Protein AF-A0A3M1HLS9-F1 (afdb_monomer)

pLDDT: mean 88.73, std 9.25, range [36.62, 98.69]

Mean predicted aligned error: 13.05 Å

Solvent-accessible surface area (backbone atoms only — not comparable to full-atom values): 38745 Å² total; per-residue (Å²): 134,90,83,86,81,69,99,61,82,80,69,64,46,74,81,45,72,54,75,45,60,60,95,85,41,84,71,51,76,49,77,47,66,41,80,72,89,83,84,83,70,75,63,44,82,74,50,72,45,43,13,69,37,66,46,100,80,32,46,60,37,67,69,43,51,68,41,43,34,82,50,52,45,20,44,27,25,30,25,29,33,24,58,70,39,36,44,34,42,42,33,24,60,81,81,42,76,42,80,87,46,53,46,75,49,67,32,91,45,76,39,72,74,37,56,40,73,50,70,44,64,55,93,90,34,48,69,74,43,63,31,38,38,38,31,29,47,75,90,39,82,77,47,75,48,70,33,34,26,46,70,75,69,70,70,53,54,94,62,55,59,82,61,90,49,77,32,70,35,67,44,53,39,48,39,62,48,68,47,98,85,71,43,64,40,36,30,67,38,62,32,40,32,34,34,26,50,33,92,48,72,79,46,75,45,78,47,80,46,60,75,35,90,84,11,62,40,64,31,33,54,24,22,51,47,43,11,53,47,46,32,25,62,61,57,66,51,69,58,22,57,27,32,40,37,42,36,40,64,49,78,50,67,49,41,38,39,12,37,51,47,19,43,39,46,40,25,25,56,55,67,54,63,62,46,86,47,39,34,41,43,12,24,57,45,93,82,43,35,33,33,50,70,81,52,58,68,34,21,49,52,17,36,33,76,70,65,31,46,36,38,38,35,20,41,72,52,55,62,45,70,34,86,77,76,76,42,80,38,53,44,47,60,52,21,54,77,59,64,16,48,51,45,71,32,57,32,48,60,63,43,33,42,72,39,28,94,54,74,72,76,72,86,91,64,87,59,58,86,76,70,67,54,72,70,41,37,55,42,34,38,51,52,16,52,53,27,41,52,48,24,52,51,30,48,54,52,40,72,66,46,57,83,87,56,45,84,78,59,85,53,66,66,32,51,52,31,36,54,49,11,54,52,26,48,76,71,68,36,27,43,42,9,24,54,28,10,42,52,15,18,51,51,33,38,22,51,30,45,25,52,52,36,52,54,30,28,78,74,55,38,67,64,39,22,50,53,49,50,66,75,61,52,53,43,63,62,47,45,59,50,49,54,54,51,61,72,68,59,77,69,70,13,20,42,24,45,50,14,48,14,53,16,30,24,23,42,14,26,18,47,13,22,42,51,51,23,53,51,52,48,53,49,45,74,76,41,51,96,80,48,55,72,67,57,50,52,50,52,49,39,52,33,22,39,24,46,34,52,18,39,48,24,45,48,50,19,53,47,28,40,67,42,29,48,85,82,61,57,51,52,58,85,50,68,68,44,45,46,50,51,18,58,47,34,36,54,34,17,55,28,38,43,52,28,40,41,67,56,49,40,41,48,50,11,61,74,74,72,50,56,50,70,61,34,49,55,51,44,41,74,51,33,63,68,56,32,47,44,54,18,23,55,56,12,38,58,57,50,47,77,73,41,83,52,67,67,63,31,30,42,37,50,24,18,32,16,53,50,32,34,28,48,31,49,39,52,39,39,42,59,66,48,33,42,48,38,60,52,98,78,51,49,79,75,46,51,85,40,52,62,39,53,53,52,51,43,58,48,35,54,50,44,22,31,44,33,40,50,69,34,61,89,45,65,40,53,62,18,34,40,32,37,52,29,16,67,57,29,53,74,56,53,76,64,33,32,53,53,14,44,31,26,16,42,42,9,24,51,47,14,42,52,30,25,53,36,44,61,103

Radius of gyration: 36.1 Å; Cα contacts (8 Å, |Δi|>4): 1514; chains: 1; bounding box: 98×124×74 Å

Nearest PDB structures (foldseek):
  3wu6-assembly1_A  TM=8.130E-01  e=1.167E-10  Escherichia coli DH1
  8dvh-assembly1_A  TM=7.878E-01  e=2.102E-09  Bacillus subtilis subsp. subtilis str. 168
  8dvh-assembly1_B  TM=7.764E-01  e=3.712E-09  Bacillus subtilis subsp. subtilis str. 168
  5lkq-assembly1_B  TM=7.437E-01  e=7.710E-08  Streptococcus pneumoniae
  6v11-assembly1_F  TM=7.331E-01  e=5.134E-07  Yersinia pestis

Foldseek 3Di:
DDDDDDPDDDDFDFFDKDWDDDPNHTDDIDTGTDDDDDDFDDKAFDDKFKAQDADPQQDGDHGAQEAAQQGKIKIKGWMFAAAFKKKWKWKFAPNHTDPVQIDMDTHRHTDDRHIDMGIDADDVGHDFAKIKMFMAINNHTRDMGIHGHDHPQQPQPPQQPLAPFKFKAKAFEKDWDADPVRAIAIATWIKIKMKTFAPDQLDQAEEEAEPDDQLEDLQCVLLLLLLLLQLCLLRLHQNSRMHMYMYIYGRDYHQFCSLVSNLRNNCRSSVFYFDHLEHETFHAALLQWGFAADDLLNSLVNSLVVVRAEYEGAPLPQWDQRPRPRDIDRSQVSSVVSNHHYHHDTGSQVVSVVGTVDGRDDDPFPFDQFDFDPQLLVLLQVLLVVLLVLLVVLVVLLVVFDPVQSVVQDLPQLVVLSVQLVVCSVVSLSLQNSVSSLVSNLSSQLSSQLSVLVSLCVVPNPVSSLVVVVVVLVLVVLLVVLLVVLVPDDAFALQLLLLSLQLLLLSLLLQLLVVVLVVLSVVCVVCVVPDDPVVNSVSSSSSSSSSSSSSSSSVSSVSSNSSRDDPDAFGQPDLSLLLSLLVSLLSSLVSLLSNLLVPPLVVVCVVVVHDSVVSLVVCLVQPVLSVSLSSSVVSLVVVLVVDPDPSSNSSSSNSNSLLSNLSSSLSCCCCGRQNFDADPSGDGPDRPSVVSLVSLLVSLLVSLSSLQCLSPPRGNRQLSSLSSNLVVLCVDDPVSSSSSSSSSSSSNSSSSSSCSSSSD

Structure (mmCIF, N/CA/C/O backbone):
data_AF-A0A3M1HLS9-F1
#
_entry.id   AF-A0A3M1HLS9-F1
#
loop_
_atom_site.group_PDB
_atom_site.id
_atom_site.type_symbol
_atom_site.label_atom_id
_atom_site.label_alt_id
_atom_site.label_comp_id
_atom_site.label_asym_id
_atom_site.label_entity_id
_atom_site.label_seq_id
_atom_site.pdbx_PDB_ins_code
_atom_site.Cartn_x
_atom_site.Cartn_y
_atom_site.Cartn_z
_atom_site.occupancy
_atom_site.B_iso_or_equiv
_atom_site.auth_seq_id
_atom_site.auth_comp_id
_atom_site.auth_asym_id
_atom_site.auth_atom_id
_atom_site.pdbx_PDB_model_num
ATOM 1 N N . GLY A 1 1 ? -53.532 79.795 41.219 1.00 52.47 1 GLY A N 1
ATOM 2 C CA . GLY A 1 1 ? -53.160 79.982 39.806 1.00 52.47 1 GLY A CA 1
ATOM 3 C C . GLY A 1 1 ? -54.426 80.083 38.990 1.00 52.47 1 GLY A C 1
ATOM 4 O O . GLY A 1 1 ? -55.438 79.549 39.425 1.00 52.47 1 GLY A O 1
ATOM 5 N N . PHE A 1 2 ? -54.388 80.792 37.868 1.00 62.53 2 PHE A N 1
ATOM 6 C CA . PHE A 1 2 ? -55.470 80.750 36.886 1.00 62.53 2 PHE A CA 1
ATOM 7 C C . PHE A 1 2 ? -55.174 79.597 35.928 1.00 62.53 2 PHE A C 1
ATOM 9 O O . PHE A 1 2 ? -54.063 79.527 35.409 1.00 62.53 2 PHE A O 1
ATOM 16 N N . THR A 1 3 ? -56.139 78.708 35.717 1.00 62.88 3 THR A N 1
ATOM 17 C CA . THR A 1 3 ? -56.039 77.640 34.718 1.00 62.88 3 THR A CA 1
ATOM 18 C C . THR A 1 3 ? -57.012 77.972 33.600 1.00 62.88 3 THR A C 1
ATOM 20 O O . THR A 1 3 ? -58.211 78.094 33.843 1.00 62.88 3 THR A O 1
ATOM 23 N N . LEU A 1 4 ? -56.493 78.158 32.391 1.00 62.53 4 LEU A N 1
ATOM 24 C CA . LEU A 1 4 ? -57.290 78.287 31.177 1.00 62.53 4 LEU A CA 1
ATOM 25 C C . LEU A 1 4 ? -57.349 76.912 30.522 1.00 62.53 4 LEU A C 1
ATOM 27 O O . LEU A 1 4 ? -56.312 76.342 30.200 1.00 62.53 4 LEU A O 1
ATOM 31 N N . THR A 1 5 ? -58.558 76.393 30.351 1.00 59.81 5 THR A N 1
ATOM 32 C CA . THR A 1 5 ? -58.809 75.212 29.519 1.00 59.81 5 THR A CA 1
ATOM 33 C C . THR A 1 5 ? -59.596 75.722 28.324 1.00 59.81 5 THR A C 1
ATOM 35 O O . THR A 1 5 ? -60.613 76.385 28.517 1.00 59.81 5 THR A O 1
ATOM 38 N N . HIS A 1 6 ? -59.071 75.525 27.119 1.00 63.06 6 HIS A N 1
ATOM 39 C CA . HIS A 1 6 ? -59.780 75.851 25.886 1.00 63.06 6 HIS A CA 1
ATOM 40 C C . HIS A 1 6 ? -60.593 74.621 25.460 1.00 63.06 6 HIS A C 1
ATOM 42 O O . HIS A 1 6 ? -60.156 73.498 25.709 1.00 63.06 6 HIS A O 1
ATOM 48 N N . ASP A 1 7 ? -61.761 74.823 24.848 1.00 69.38 7 ASP A N 1
ATOM 49 C CA . ASP A 1 7 ? -62.656 73.718 24.460 1.00 69.38 7 ASP A CA 1
ATOM 50 C C . ASP A 1 7 ? -62.064 72.855 23.330 1.00 69.38 7 ASP A C 1
ATOM 52 O O . ASP A 1 7 ? -62.394 71.680 23.195 1.00 69.38 7 ASP A O 1
ATOM 56 N N . GLU A 1 8 ? -61.138 73.425 22.559 1.00 65.38 8 GLU A N 1
ATOM 57 C CA . GLU A 1 8 ? -60.370 72.736 21.520 1.00 65.38 8 GLU A CA 1
ATOM 58 C C . GLU A 1 8 ? -58.859 72.869 21.779 1.00 65.38 8 GLU A C 1
ATOM 60 O O . GLU A 1 8 ? -58.426 73.934 22.240 1.00 65.38 8 GLU A O 1
ATOM 65 N N . PRO A 1 9 ? -58.041 71.833 21.495 1.00 67.81 9 PRO A N 1
ATOM 66 C CA . PRO A 1 9 ? -56.593 71.894 21.683 1.00 67.81 9 PRO A CA 1
ATOM 67 C C . PRO A 1 9 ? -55.968 73.015 20.846 1.00 67.81 9 PRO A C 1
ATOM 69 O O . PRO A 1 9 ? -56.372 73.246 19.707 1.00 67.81 9 PRO A O 1
ATOM 72 N N . PHE A 1 10 ? -54.943 73.684 21.378 1.00 72.62 10 PHE A N 1
ATOM 73 C CA . PHE A 1 10 ? -54.173 74.629 20.572 1.00 72.62 10 PHE A CA 1
ATOM 74 C C . PHE A 1 10 ? -53.447 73.885 19.438 1.00 72.62 10 PHE A C 1
ATOM 76 O O . PHE A 1 10 ? -52.808 72.864 19.704 1.00 72.62 10 PHE A O 1
ATOM 83 N N . PRO A 1 11 ? -53.499 74.378 18.189 1.00 71.38 11 PRO A N 1
ATOM 84 C CA . PRO A 1 11 ? -52.716 73.793 17.111 1.00 71.38 11 PRO A CA 1
ATOM 85 C C . PRO A 1 11 ? -51.212 74.050 17.320 1.00 71.38 11 PRO A C 1
ATOM 87 O O . PRO A 1 11 ? -50.844 75.052 17.942 1.00 71.38 11 PRO A O 1
ATOM 90 N N . PRO A 1 12 ? -50.319 73.189 16.799 1.00 75.25 12 PRO A N 1
ATOM 91 C CA . PRO A 1 12 ? -48.883 73.408 16.922 1.00 75.25 12 PRO A CA 1
ATOM 92 C C . PRO A 1 12 ? -48.440 74.742 16.303 1.00 75.25 12 PRO A C 1
ATOM 94 O O . PRO A 1 12 ? -48.919 75.121 15.233 1.00 75.25 12 PRO A O 1
ATOM 97 N N . GLY A 1 13 ? -47.534 75.458 16.970 1.00 75.75 13 GLY A N 1
ATOM 98 C CA . GLY A 1 13 ? -47.014 76.748 16.508 1.00 75.75 13 GLY A CA 1
ATOM 99 C C . GLY A 1 13 ? -46.257 77.522 17.589 1.00 75.75 13 GLY A C 1
ATOM 100 O O . GLY A 1 13 ? -46.415 77.249 18.778 1.00 75.75 13 GLY A O 1
ATOM 101 N N . ASP A 1 14 ? -45.457 78.508 17.170 1.00 74.31 14 ASP A N 1
ATOM 102 C CA . ASP A 1 14 ? -44.453 79.166 18.026 1.00 74.31 14 ASP A CA 1
ATOM 103 C C . ASP A 1 14 ? -44.808 80.586 18.503 1.00 74.31 14 ASP A C 1
ATOM 105 O O . ASP A 1 14 ? -44.027 81.231 19.202 1.00 74.31 14 ASP A O 1
ATOM 109 N N . GLU A 1 15 ? -45.986 81.101 18.141 1.00 77.06 15 GLU A N 1
ATOM 110 C CA . GLU A 1 15 ? -46.323 82.526 18.302 1.00 77.06 15 GLU A CA 1
ATOM 111 C C . GLU A 1 15 ? -47.477 82.810 19.282 1.00 77.06 15 GLU A C 1
ATOM 113 O O . GLU A 1 15 ? -48.097 83.878 19.238 1.00 77.06 15 GLU A O 1
ATOM 118 N N . TYR A 1 16 ? -47.781 81.896 20.208 1.00 84.31 16 TYR A N 1
ATOM 119 C CA . TYR A 1 16 ? -48.865 82.123 21.168 1.00 84.31 16 TYR A CA 1
ATOM 120 C C . TYR A 1 16 ? -48.472 83.129 22.245 1.00 84.31 16 TYR A C 1
ATOM 122 O O . TYR A 1 16 ? -47.337 83.147 22.721 1.00 84.31 16 TYR A O 1
ATOM 130 N N . GLN A 1 17 ? -49.430 83.965 22.667 1.00 85.44 17 GLN A N 1
ATOM 131 C CA . GLN A 1 17 ? -49.212 84.960 23.718 1.00 85.44 17 GLN A CA 1
ATOM 132 C C . GLN A 1 17 ? -50.324 84.950 24.769 1.00 85.44 17 GLN A C 1
ATOM 134 O O . GLN A 1 17 ? -51.509 84.988 24.445 1.00 85.44 17 GLN A O 1
ATOM 139 N N . ALA A 1 18 ? -49.936 85.001 26.041 1.00 84.88 18 ALA A N 1
ATOM 140 C CA . ALA A 1 18 ? -50.827 85.228 27.170 1.00 84.88 18 ALA A CA 1
ATOM 141 C C . ALA A 1 18 ? -50.616 86.646 27.719 1.00 84.88 18 ALA A C 1
ATOM 143 O O . ALA A 1 18 ? -49.541 86.979 28.227 1.00 84.88 18 ALA A O 1
ATOM 144 N N . ARG A 1 19 ? -51.647 87.495 27.628 1.00 85.81 19 ARG A N 1
ATOM 145 C CA . ARG A 1 19 ? -51.617 88.875 28.137 1.00 85.81 19 ARG A CA 1
ATOM 146 C C . ARG A 1 19 ? -52.360 88.981 29.463 1.00 85.81 19 ARG A C 1
ATOM 148 O O . ARG A 1 19 ? -53.529 88.621 29.554 1.00 85.81 19 ARG A O 1
ATOM 155 N N . VAL A 1 20 ? -51.698 89.540 30.472 1.00 83.00 20 VAL A N 1
ATOM 156 C CA . VAL A 1 20 ? -52.259 89.768 31.808 1.00 83.00 20 VAL A CA 1
ATOM 157 C C . VAL A 1 20 ? -52.501 91.260 32.003 1.00 83.00 20 VAL A C 1
ATOM 159 O O . VAL A 1 20 ? -51.605 92.082 31.804 1.00 83.00 20 VAL A O 1
ATOM 162 N N . THR A 1 21 ? -53.715 91.623 32.410 1.00 82.38 21 THR A N 1
ATOM 163 C CA . THR A 1 21 ? -54.105 93.003 32.740 1.00 82.38 21 THR A CA 1
ATOM 164 C C . THR A 1 21 ? -54.577 93.088 34.185 1.00 82.38 21 THR A C 1
ATOM 166 O O . THR A 1 21 ? -55.306 92.204 34.633 1.00 82.38 21 THR A O 1
ATOM 169 N N . LEU A 1 22 ? -54.244 94.174 34.887 1.00 82.62 22 LEU A N 1
ATOM 170 C CA . LEU A 1 22 ? -54.786 94.484 36.212 1.00 82.62 22 LEU A CA 1
ATOM 171 C C . LEU A 1 22 ? -55.668 95.731 36.107 1.00 82.62 22 LEU A C 1
ATOM 173 O O . LEU A 1 22 ? -55.211 96.783 35.666 1.00 82.62 22 LEU A O 1
ATOM 177 N N . ASN A 1 23 ? -56.944 95.610 36.482 1.00 83.69 23 ASN A N 1
ATOM 178 C CA . ASN A 1 23 ? -57.944 96.682 36.367 1.00 83.69 23 ASN A CA 1
ATOM 179 C C . ASN A 1 23 ? -58.054 97.278 34.947 1.00 83.69 23 ASN A C 1
ATOM 181 O O . ASN A 1 23 ? -58.225 98.482 34.778 1.00 83.69 23 ASN A O 1
ATOM 185 N N . GLY A 1 24 ? -57.920 96.435 33.918 1.00 82.75 24 GLY A N 1
ATOM 186 C CA . GLY A 1 24 ? -58.004 96.841 32.510 1.00 82.75 24 GLY A CA 1
ATOM 187 C C . GLY A 1 24 ? -56.732 97.480 31.941 1.00 82.75 24 GLY A C 1
ATOM 188 O O . GLY A 1 24 ? -56.689 97.762 30.746 1.00 82.75 24 GLY A O 1
ATOM 189 N N . VAL A 1 25 ? -55.680 97.663 32.749 1.00 81.69 25 VAL A N 1
ATOM 190 C CA . VAL A 1 25 ? -54.376 98.155 32.282 1.00 81.69 25 VAL A CA 1
ATOM 191 C C . VAL A 1 25 ? -53.442 96.967 32.019 1.00 81.69 25 VAL A C 1
ATOM 193 O O . VAL A 1 25 ? -53.321 96.095 32.886 1.00 81.69 25 VAL A O 1
ATOM 196 N N . PRO A 1 26 ? -52.777 96.886 30.849 1.00 84.31 26 PRO A N 1
ATOM 197 C CA . PRO A 1 26 ? -51.816 95.823 30.557 1.00 84.31 26 PRO A CA 1
ATOM 198 C C . PRO A 1 26 ? -50.675 95.789 31.579 1.00 84.31 26 PRO A C 1
ATOM 200 O O . PRO A 1 26 ? -49.998 96.795 31.771 1.00 84.31 26 PRO A O 1
ATOM 203 N N . ALA A 1 27 ? -50.465 94.633 32.213 1.00 86.12 27 ALA A N 1
ATOM 204 C CA . ALA A 1 27 ? -49.436 94.424 33.230 1.00 86.12 27 ALA A CA 1
ATOM 205 C C . ALA A 1 27 ? -48.248 93.600 32.699 1.00 86.12 27 ALA A C 1
ATOM 207 O O . ALA A 1 27 ? -47.107 93.932 33.005 1.00 86.12 27 ALA A O 1
ATOM 208 N N . ALA A 1 28 ? -48.494 92.562 31.888 1.00 85.50 28 ALA A N 1
ATOM 209 C CA . ALA A 1 28 ? -47.447 91.766 31.236 1.00 85.50 28 ALA A CA 1
ATOM 210 C C . ALA A 1 28 ? -47.988 90.977 30.029 1.00 85.50 28 ALA A C 1
ATOM 212 O O . ALA A 1 28 ? -49.191 90.717 29.943 1.00 85.50 28 ALA A O 1
ATOM 213 N N . THR A 1 29 ? -47.092 90.560 29.133 1.00 86.69 29 THR A N 1
ATOM 214 C CA . THR A 1 29 ? -47.371 89.596 28.056 1.00 86.69 29 THR A CA 1
ATOM 215 C C . THR A 1 29 ? -46.276 88.531 28.048 1.00 86.69 29 THR A C 1
ATOM 217 O O . THR A 1 29 ? -45.100 88.881 28.124 1.00 86.69 29 THR A O 1
ATOM 220 N N . TYR A 1 30 ? -46.659 87.258 27.938 1.00 86.38 30 TYR A N 1
ATOM 221 C CA . TYR A 1 30 ? -45.752 86.108 27.871 1.00 86.38 30 TYR A CA 1
ATOM 222 C C . TYR A 1 30 ? -45.995 85.322 26.587 1.00 86.38 30 TYR A C 1
ATOM 224 O O . TYR A 1 30 ? -47.149 85.101 26.233 1.00 86.38 30 TYR A O 1
ATOM 232 N N . THR A 1 31 ? -44.931 84.894 25.913 1.00 86.62 31 THR A N 1
ATOM 233 C CA . THR A 1 31 ? -45.001 84.095 24.682 1.00 86.62 31 THR A CA 1
ATOM 234 C C . THR A 1 31 ? -44.699 82.622 24.960 1.00 86.62 31 THR A C 1
ATOM 236 O O . THR A 1 31 ? -43.860 82.334 25.815 1.00 86.62 31 THR A O 1
ATOM 239 N N . PHE A 1 32 ? -45.355 81.697 24.257 1.00 83.56 32 PHE A N 1
ATOM 240 C CA . PHE A 1 32 ? -45.104 80.253 24.354 1.00 83.56 32 PHE A CA 1
ATOM 241 C C . PHE A 1 32 ? -45.395 79.528 23.027 1.00 83.56 32 PHE A C 1
ATOM 243 O O . PHE A 1 32 ? -46.128 80.048 22.187 1.00 83.56 32 PHE A O 1
ATOM 250 N N . SER A 1 33 ? -44.844 78.322 22.871 1.00 77.62 33 SER A N 1
ATOM 251 C CA . SER A 1 33 ? -45.091 77.433 21.727 1.00 77.62 33 SER A CA 1
ATOM 252 C C . SER A 1 33 ? -45.939 76.227 22.127 1.00 77.62 33 SER A C 1
ATOM 254 O O . SER A 1 33 ? -45.891 75.781 23.277 1.00 77.62 33 SER A O 1
ATOM 256 N N . VAL A 1 34 ? -46.672 75.665 21.168 1.00 77.31 34 VAL A N 1
ATOM 257 C CA . VAL A 1 34 ? -47.405 74.398 21.301 1.00 77.31 34 VAL A CA 1
ATOM 258 C C . VAL A 1 34 ? -46.822 73.396 20.304 1.00 77.31 34 VAL A C 1
ATOM 260 O O . VAL A 1 34 ? -46.646 73.732 19.137 1.00 77.31 34 VAL A O 1
ATOM 263 N N . VAL A 1 35 ? -46.512 72.174 20.748 1.00 65.19 35 VAL A N 1
ATOM 264 C CA . VAL A 1 35 ? -45.874 71.119 19.933 1.00 65.19 35 VAL A CA 1
ATOM 265 C C . VAL A 1 35 ? -46.835 69.931 19.786 1.00 65.19 35 VAL A C 1
ATOM 267 O O . VAL A 1 35 ? -47.527 69.589 20.744 1.00 65.19 35 VAL A O 1
ATOM 270 N N . GLY A 1 36 ? -46.910 69.322 18.595 1.00 62.81 36 GLY A N 1
ATOM 271 C CA . GLY A 1 36 ? -47.723 68.119 18.336 1.00 62.81 36 GLY A CA 1
ATOM 272 C C . GLY A 1 36 ? -47.080 66.811 18.849 1.00 62.81 36 GLY A C 1
ATOM 273 O O . GLY A 1 36 ? -45.899 66.823 19.196 1.00 62.81 36 GLY A O 1
ATOM 274 N N . PRO A 1 37 ? -47.827 65.688 18.919 1.00 59.91 37 PRO A N 1
ATOM 275 C CA . PRO A 1 37 ? -47.310 64.392 19.383 1.00 59.91 37 PRO A CA 1
ATOM 276 C C . PRO A 1 37 ? -46.293 63.744 18.414 1.00 59.91 37 PRO A C 1
ATOM 278 O O . PRO A 1 37 ? -46.306 64.015 17.216 1.00 59.91 37 PRO A O 1
ATOM 281 N N . ALA A 1 38 ? -45.394 62.923 18.974 1.00 50.12 38 ALA A N 1
ATOM 282 C CA . ALA A 1 38 ? -44.106 62.492 18.416 1.00 50.12 38 ALA A CA 1
ATOM 283 C C . ALA A 1 38 ? -44.137 61.255 17.479 1.00 50.12 38 ALA A C 1
ATOM 285 O O . ALA A 1 38 ? -44.936 60.350 17.673 1.00 50.12 38 ALA A O 1
ATOM 286 N N . VAL A 1 39 ? -43.222 61.289 16.498 1.00 52.22 39 VAL A N 1
ATOM 287 C CA . VAL A 1 39 ? -42.580 60.263 15.632 1.00 52.22 39 VAL A CA 1
ATOM 288 C C . VAL A 1 39 ? -43.095 58.806 15.691 1.00 52.22 39 VAL A C 1
ATOM 290 O O . VAL A 1 39 ? -43.016 58.158 16.727 1.00 52.22 39 VAL A O 1
ATOM 293 N N . THR A 1 40 ? -43.517 58.275 14.535 1.00 60.22 40 THR A N 1
ATOM 294 C CA . THR A 1 40 ? -43.777 56.848 14.242 1.00 60.22 40 THR A CA 1
ATOM 295 C C . THR A 1 40 ? -42.487 56.020 14.251 1.00 60.22 40 THR A C 1
ATOM 297 O O . THR A 1 40 ? -41.515 56.419 13.611 1.00 60.22 40 THR A O 1
ATOM 300 N N . MET A 1 41 ? -42.482 54.880 14.950 1.00 77.44 41 MET A N 1
ATOM 301 C CA . MET A 1 41 ? -41.398 53.889 14.905 1.00 77.44 41 MET A CA 1
ATOM 302 C C . MET A 1 41 ? -41.296 53.270 13.500 1.00 77.44 41 MET A C 1
ATOM 304 O O . MET A 1 41 ? -42.324 53.034 12.869 1.00 77.44 41 MET A O 1
ATOM 308 N N . GLU A 1 42 ? -40.080 53.035 13.001 1.00 84.25 42 GLU A N 1
ATOM 309 C CA . GLU A 1 42 ? -39.840 52.319 11.738 1.00 84.25 42 GLU A CA 1
ATOM 310 C C . GLU A 1 42 ? -39.554 50.840 12.014 1.00 84.25 42 GLU A C 1
ATOM 312 O O . GLU A 1 42 ? -38.810 50.518 12.943 1.00 84.25 42 GLU A O 1
ATOM 317 N N . SER A 1 43 ? -40.124 49.956 11.195 1.00 92.12 43 SER A N 1
ATOM 318 C CA . SER A 1 43 ? -39.901 48.511 11.277 1.00 92.12 43 SER A CA 1
ATOM 319 C C . SER A 1 43 ? -38.615 48.107 10.566 1.00 92.12 43 SER A C 1
ATOM 321 O O . SER A 1 43 ? -38.329 48.595 9.473 1.00 92.12 43 SER A O 1
ATOM 323 N N . ARG A 1 44 ? -37.840 47.200 11.164 1.00 91.94 44 ARG A N 1
ATOM 324 C CA . ARG A 1 44 ? -36.611 46.655 10.572 1.00 91.94 44 ARG A CA 1
ATOM 325 C C . ARG A 1 44 ? -36.221 45.322 11.199 1.00 91.94 44 ARG A C 1
ATOM 327 O O . ARG A 1 44 ? -36.393 45.110 12.397 1.00 91.94 44 ARG A O 1
ATOM 334 N N . LEU A 1 45 ? -35.602 44.461 10.398 1.00 94.81 45 LEU A N 1
ATOM 335 C CA . LEU A 1 45 ? -34.932 43.260 10.888 1.00 94.81 45 LEU A CA 1
ATOM 336 C C . LEU A 1 45 ? -33.628 43.639 11.609 1.00 94.81 45 LEU A C 1
ATOM 338 O O . LEU A 1 45 ? -32.860 44.455 11.096 1.00 94.81 45 LEU A O 1
ATOM 342 N N . LEU A 1 46 ? -33.367 43.042 12.775 1.00 92.62 46 LEU A N 1
ATOM 343 C CA . LEU A 1 46 ? -32.107 43.221 13.504 1.00 92.62 46 LEU A CA 1
ATOM 344 C C . LEU A 1 46 ? -31.138 42.073 13.201 1.00 92.62 46 LEU A C 1
ATOM 346 O O . LEU A 1 46 ? -30.017 42.322 12.756 1.00 92.62 46 LEU A O 1
ATOM 350 N N . HIS A 1 47 ? -31.574 40.823 13.384 1.00 91.06 47 HIS A N 1
ATOM 351 C CA . HIS A 1 47 ? -30.834 39.626 12.972 1.00 91.06 47 HIS A CA 1
ATOM 352 C C . HIS A 1 47 ? -31.773 38.435 12.754 1.00 91.06 47 HIS A C 1
ATOM 354 O O . HIS A 1 47 ? -32.851 38.388 13.336 1.00 91.06 47 HIS A O 1
ATOM 360 N N . ALA A 1 48 ? -31.342 37.441 11.974 1.00 95.50 48 ALA A N 1
ATOM 361 C CA . ALA A 1 48 ? -31.947 36.110 11.954 1.00 95.50 48 ALA A CA 1
ATOM 362 C C . ALA A 1 48 ? -30.923 35.052 11.521 1.00 95.50 48 ALA A C 1
ATOM 364 O O . ALA A 1 48 ? -29.947 35.380 10.843 1.00 95.50 48 ALA A O 1
ATOM 365 N N . THR A 1 49 ? -31.141 33.805 11.931 1.00 94.56 49 THR A N 1
ATOM 366 C CA . THR A 1 49 ? -30.321 32.638 11.583 1.00 94.56 49 THR A CA 1
ATOM 367 C C . THR A 1 49 ? -31.192 31.393 11.491 1.00 94.56 49 THR A C 1
ATOM 369 O O . THR A 1 49 ? -32.232 31.313 12.148 1.00 94.56 49 THR A O 1
ATOM 372 N N . THR A 1 50 ? -30.760 30.407 10.711 1.00 96.06 50 THR A N 1
ATOM 373 C CA . THR A 1 50 ? -31.335 29.062 10.760 1.00 96.06 50 THR A CA 1
ATOM 374 C C . THR A 1 50 ? -30.832 28.301 11.995 1.00 96.06 50 THR A C 1
ATOM 376 O O . THR A 1 50 ? -29.725 28.560 12.481 1.00 96.06 50 THR A O 1
ATOM 379 N N . ALA A 1 51 ? -31.666 27.421 12.550 1.00 94.50 51 ALA A N 1
ATOM 380 C CA . ALA A 1 51 ? -31.407 26.665 13.777 1.00 94.50 51 ALA A CA 1
ATOM 381 C C . ALA A 1 51 ? -32.273 25.391 13.846 1.00 94.50 51 ALA A C 1
ATOM 383 O O . ALA A 1 51 ? -33.271 25.284 13.131 1.00 94.50 51 ALA A O 1
ATOM 384 N N . ARG A 1 52 ? -31.924 24.445 14.730 1.00 90.25 52 ARG A N 1
ATOM 385 C CA . ARG A 1 52 ? -32.703 23.206 14.976 1.00 90.25 52 ARG A CA 1
ATOM 386 C C . ARG A 1 52 ? -33.861 23.394 15.962 1.00 90.25 52 ARG A C 1
ATOM 388 O O . ARG A 1 52 ? -34.645 22.480 16.198 1.00 90.25 52 ARG A O 1
ATOM 395 N N . GLY A 1 53 ? -33.983 24.584 16.543 1.00 93.69 53 GLY A N 1
ATOM 396 C CA . GLY A 1 53 ? -35.096 24.958 17.406 1.00 93.69 53 GLY A CA 1
ATOM 397 C C . GLY A 1 53 ? -35.012 26.408 17.871 1.00 93.69 53 GLY A C 1
ATOM 398 O O . GLY A 1 53 ? -34.062 27.129 17.557 1.00 93.69 53 GLY A O 1
ATOM 399 N N . ALA A 1 54 ? -35.993 26.824 18.666 1.00 94.44 54 ALA A N 1
ATOM 400 C CA . ALA A 1 54 ? -36.023 28.117 19.344 1.00 94.44 54 ALA A CA 1
ATOM 401 C C . ALA A 1 54 ? -36.416 27.934 20.818 1.00 94.44 54 ALA A C 1
ATOM 403 O O . ALA A 1 54 ? -37.230 27.066 21.142 1.00 94.44 54 ALA A O 1
ATOM 404 N N . THR A 1 55 ? -35.842 28.736 21.715 1.00 90.31 55 THR A N 1
ATOM 405 C CA . THR A 1 55 ? -36.260 28.788 23.125 1.00 90.31 55 THR A CA 1
ATOM 406 C C . THR A 1 55 ? -37.569 29.570 23.288 1.00 90.31 55 THR A C 1
ATOM 408 O O . THR A 1 55 ? -37.996 30.286 22.382 1.00 90.31 55 THR A O 1
ATOM 411 N N . ASP A 1 56 ? -38.186 29.492 24.474 1.00 88.81 56 ASP A N 1
ATOM 412 C CA . ASP A 1 56 ? -39.367 30.303 24.826 1.00 88.81 56 ASP A CA 1
ATOM 413 C C . ASP A 1 56 ? -39.088 31.823 24.770 1.00 88.81 56 ASP A C 1
ATOM 415 O O . ASP A 1 56 ? -40.015 32.615 24.598 1.00 88.81 56 ASP A O 1
ATOM 419 N N . ASP A 1 57 ? -37.815 32.221 24.880 1.00 88.69 57 ASP A N 1
ATOM 420 C CA . ASP A 1 57 ? -37.340 33.606 24.775 1.00 88.69 57 ASP A CA 1
ATOM 421 C C . ASP A 1 57 ? -36.862 33.964 23.349 1.00 88.69 57 ASP A C 1
ATOM 423 O O . ASP A 1 57 ? -36.263 35.019 23.147 1.00 88.69 57 ASP A O 1
ATOM 427 N N . TYR A 1 58 ? -37.153 33.119 22.349 1.00 91.25 58 TYR A N 1
ATOM 428 C CA . TYR A 1 58 ? -36.796 33.311 20.934 1.00 91.25 58 TYR A CA 1
ATOM 429 C C . TYR A 1 58 ? -35.283 33.355 20.656 1.00 91.25 58 TYR A C 1
ATOM 431 O O . TYR A 1 58 ? -34.832 33.986 19.700 1.00 91.25 58 TYR A O 1
ATOM 439 N N . GLU A 1 59 ? -34.486 32.646 21.459 1.00 90.56 59 GLU A N 1
ATOM 440 C CA . GLU A 1 59 ? -33.071 32.399 21.162 1.00 90.56 59 GLU A CA 1
ATOM 441 C C . GLU A 1 59 ? -32.912 31.115 20.324 1.00 90.56 59 GLU A C 1
ATOM 443 O O . GLU A 1 59 ? -33.627 30.137 20.565 1.00 90.56 59 GLU A O 1
ATOM 448 N N . PRO A 1 60 ? -31.991 31.072 19.343 1.00 90.25 60 PRO A N 1
ATOM 449 C CA . PRO A 1 60 ? -31.793 29.888 18.510 1.00 90.25 60 PRO A CA 1
ATOM 450 C C . PRO A 1 60 ? -31.154 28.733 19.299 1.00 90.25 60 PRO A C 1
ATOM 452 O O . PRO A 1 60 ? -30.121 28.904 19.949 1.00 90.25 60 PRO A O 1
ATOM 455 N N . ILE A 1 61 ? -31.737 27.537 19.189 1.00 87.56 61 ILE A N 1
ATOM 456 C CA . ILE A 1 61 ? -31.174 26.282 19.706 1.00 87.56 61 ILE A CA 1
ATOM 457 C C . ILE A 1 61 ? -30.390 25.621 18.574 1.00 87.56 61 ILE A C 1
ATOM 459 O O . ILE A 1 61 ? -30.964 25.307 17.535 1.00 87.56 61 ILE A O 1
ATOM 463 N N . GLU A 1 62 ? -29.087 25.422 18.784 1.00 84.25 62 GLU A N 1
ATOM 464 C CA . GLU A 1 62 ? -28.158 24.873 17.782 1.00 84.25 62 GLU A CA 1
ATOM 465 C C . GLU A 1 62 ? -28.253 25.597 16.420 1.00 84.25 62 GLU A C 1
ATOM 467 O O . GLU A 1 62 ? -28.767 25.042 15.446 1.00 84.25 62 GLU A O 1
ATOM 472 N N . PRO A 1 63 ? -27.782 26.860 16.333 1.00 90.94 63 PRO A N 1
ATOM 473 C CA . PRO A 1 63 ? -27.724 27.585 15.067 1.00 90.94 63 PRO A CA 1
ATOM 474 C C . PRO A 1 63 ? -26.888 26.815 14.039 1.00 90.94 63 PRO A C 1
ATOM 476 O O . PRO A 1 63 ? -25.731 26.482 14.301 1.00 90.94 63 PRO A O 1
ATOM 479 N N . THR A 1 64 ? -27.464 26.540 12.873 1.00 86.06 64 THR A N 1
ATOM 480 C CA . THR A 1 64 ? -26.833 25.753 11.808 1.00 86.06 64 THR A CA 1
ATOM 481 C C . THR A 1 64 ? -27.494 26.051 10.468 1.00 86.06 64 THR A C 1
ATOM 483 O O . THR A 1 64 ? -28.649 26.475 10.416 1.00 86.06 64 THR A O 1
ATOM 486 N N . ASP A 1 65 ? -26.770 25.821 9.384 1.00 91.06 65 ASP A N 1
ATOM 487 C CA . ASP A 1 65 ? -27.236 25.839 8.000 1.00 91.06 65 ASP A CA 1
ATOM 488 C C . ASP A 1 65 ? -27.255 24.425 7.389 1.00 91.06 65 ASP A C 1
ATOM 490 O O . ASP A 1 65 ? -27.337 24.294 6.173 1.00 91.06 65 ASP A O 1
ATOM 494 N N . SER A 1 66 ? -27.204 23.367 8.209 1.00 86.06 66 SER A N 1
ATOM 495 C CA . SER A 1 66 ? -27.226 21.967 7.770 1.00 86.06 66 SER A CA 1
ATOM 496 C C . SER A 1 66 ? -28.197 21.123 8.601 1.00 86.06 66 SER A C 1
ATOM 498 O O . SER A 1 66 ? -28.145 21.147 9.836 1.00 86.06 66 SER A O 1
ATOM 500 N N . PHE A 1 67 ? -29.076 20.375 7.929 1.00 88.88 67 PHE A N 1
ATOM 501 C CA . PHE A 1 67 ? -30.173 19.608 8.536 1.00 88.88 67 PHE A CA 1
ATOM 502 C C . PHE A 1 67 ? -30.344 18.234 7.869 1.00 88.88 67 PHE A C 1
ATOM 504 O O . PHE A 1 67 ? -29.954 18.047 6.716 1.00 88.88 67 PHE A O 1
ATOM 511 N N . ALA A 1 68 ? -30.939 17.278 8.583 1.00 83.38 68 ALA A N 1
ATOM 512 C CA . ALA A 1 68 ? -31.344 15.991 8.019 1.00 83.38 68 ALA A CA 1
ATOM 513 C C . ALA A 1 68 ? -32.710 16.089 7.297 1.00 83.38 68 ALA A C 1
ATOM 515 O O . ALA A 1 68 ? -33.479 17.021 7.557 1.00 83.38 68 ALA A O 1
ATOM 516 N N . PRO A 1 69 ? -33.057 15.137 6.403 1.00 86.44 69 PRO A N 1
ATOM 517 C CA . PRO A 1 69 ? -34.302 15.180 5.628 1.00 86.44 69 PRO A CA 1
ATOM 518 C C . PRO A 1 69 ? -35.586 15.264 6.466 1.00 86.44 69 PRO A C 1
ATOM 520 O O . PRO A 1 69 ? -36.584 15.824 6.018 1.00 86.44 69 PRO A O 1
ATOM 523 N N . ASP A 1 70 ? -35.599 14.707 7.673 1.00 89.19 70 ASP A N 1
ATOM 524 C CA . ASP A 1 70 ? -36.760 14.686 8.564 1.00 89.19 70 ASP A CA 1
ATOM 525 C C . ASP A 1 70 ? -36.741 15.792 9.632 1.00 89.19 70 ASP A C 1
ATOM 527 O O . ASP A 1 70 ? -37.674 15.885 10.435 1.00 89.19 70 ASP A O 1
ATOM 531 N N . GLU A 1 71 ? -35.727 16.663 9.624 1.00 88.81 71 GLU A N 1
ATOM 532 C CA . GLU A 1 71 ? -35.613 17.756 10.585 1.00 88.81 71 GLU A CA 1
ATOM 533 C C . GLU A 1 71 ? -36.434 18.984 10.194 1.00 88.81 71 GLU A C 1
ATOM 535 O O . GLU A 1 71 ? -36.409 19.481 9.065 1.00 88.81 71 GLU A O 1
ATOM 540 N N . GLU A 1 72 ? -37.153 19.520 11.179 1.00 95.44 72 GLU A N 1
ATOM 541 C CA . GLU A 1 72 ? -37.827 20.801 11.041 1.00 95.44 72 GLU A CA 1
ATOM 542 C C . GLU A 1 72 ? -36.802 21.937 11.114 1.00 95.44 72 GLU A C 1
ATOM 544 O O . GLU A 1 72 ? -36.032 22.047 12.069 1.00 95.44 72 GLU A O 1
ATOM 549 N N . VAL A 1 73 ? -36.809 22.805 10.105 1.00 95.94 73 VAL A N 1
ATOM 550 C CA . VAL A 1 73 ? -35.872 23.926 10.016 1.00 95.94 73 VAL A CA 1
ATOM 551 C C . VAL A 1 73 ? -36.507 25.147 10.659 1.00 95.94 73 VAL A C 1
ATOM 553 O O . VAL A 1 73 ? -37.608 25.546 10.274 1.00 95.94 73 VAL A O 1
ATOM 556 N N . TYR A 1 74 ? -35.808 25.767 11.612 1.00 97.44 74 TYR A N 1
ATOM 557 C CA . TYR A 1 74 ? -36.241 27.000 12.266 1.00 97.44 74 TYR A CA 1
ATOM 558 C C . TYR A 1 74 ? -35.455 28.187 11.712 1.00 97.44 74 TYR A C 1
ATOM 560 O O . TYR A 1 74 ? -34.239 28.119 11.588 1.00 97.44 74 TYR A O 1
ATOM 568 N N . LEU A 1 75 ? -36.130 29.299 11.430 1.00 97.19 75 LEU A N 1
ATOM 569 C CA . LEU A 1 75 ? -35.538 30.616 11.213 1.00 97.19 75 LEU A CA 1
ATOM 570 C C . LEU A 1 75 ? -35.854 31.477 12.437 1.00 97.19 75 LEU A C 1
ATOM 572 O O . LEU A 1 75 ? -37.012 31.833 12.643 1.00 97.19 75 LEU A O 1
ATOM 576 N N . VAL A 1 76 ? -34.839 31.804 13.234 1.00 97.12 76 VAL A N 1
ATOM 577 C CA . VAL A 1 76 ? -34.972 32.484 14.533 1.00 97.12 76 VAL A CA 1
ATOM 578 C C . VAL A 1 76 ? -34.242 33.822 14.491 1.00 97.12 76 VAL A C 1
ATOM 580 O O . VAL A 1 76 ? -33.115 33.900 13.997 1.00 97.12 76 VAL A O 1
ATOM 583 N N . GLY A 1 77 ? -34.855 34.888 15.002 1.00 95.25 77 GLY A N 1
ATOM 584 C CA . GLY A 1 77 ? -34.284 36.229 14.918 1.00 95.25 77 GLY A CA 1
ATOM 585 C C . GLY A 1 77 ? -34.954 37.261 15.814 1.00 95.25 77 GLY A C 1
ATOM 586 O O . GLY A 1 77 ? -35.848 36.928 16.586 1.00 95.25 77 GLY A O 1
ATOM 587 N N . SER A 1 78 ? -34.534 38.521 15.687 1.00 95.62 78 SER A N 1
ATOM 588 C CA . SER A 1 78 ? -35.204 39.664 16.314 1.00 95.62 78 SER A CA 1
ATOM 589 C C . SER A 1 78 ? -35.417 40.833 15.346 1.00 95.62 78 SER A C 1
ATOM 591 O O . SER A 1 78 ? -34.693 40.996 14.354 1.00 95.62 78 SER A O 1
ATOM 593 N N . ALA A 1 79 ? -36.455 41.633 15.600 1.00 94.50 79 ALA A N 1
ATOM 594 C CA . ALA A 1 79 ? -36.847 42.772 14.771 1.00 94.50 79 ALA A CA 1
ATOM 595 C C . ALA A 1 79 ? -37.460 43.915 15.601 1.00 94.50 79 ALA A C 1
ATOM 597 O O . ALA A 1 79 ? -38.121 43.687 16.614 1.00 94.50 79 ALA A O 1
ATOM 598 N N . ASP A 1 80 ? -37.297 45.151 15.128 1.00 93.88 80 ASP A N 1
ATOM 599 C CA . ASP A 1 80 ? -38.150 46.270 15.536 1.00 93.88 80 ASP A CA 1
ATOM 600 C C . ASP A 1 80 ? -39.403 46.243 14.638 1.00 93.88 80 ASP A C 1
ATOM 602 O O . ASP A 1 80 ? -39.275 46.237 13.412 1.00 93.88 80 ASP A O 1
ATOM 606 N N . LEU A 1 81 ? -40.608 46.209 15.211 1.00 93.19 81 LEU A N 1
ATOM 607 C CA . LEU A 1 81 ? -41.870 46.073 14.472 1.00 93.19 81 LEU A CA 1
ATOM 608 C C . LEU A 1 81 ? -42.880 47.136 14.908 1.00 93.19 81 LEU A C 1
ATOM 610 O O . LEU A 1 81 ? -43.420 47.079 16.012 1.00 93.19 81 LEU A O 1
ATOM 614 N N . ALA A 1 82 ? -43.164 48.102 14.036 1.00 90.75 82 ALA A N 1
ATOM 615 C CA . ALA A 1 82 ? -44.225 49.078 14.243 1.00 90.75 82 ALA A CA 1
ATOM 616 C C . ALA A 1 82 ? -45.605 48.427 14.154 1.00 90.75 82 ALA A C 1
ATOM 618 O O . ALA A 1 82 ? -45.815 47.469 13.402 1.00 90.75 82 ALA A O 1
ATOM 619 N N . LYS A 1 83 ? -46.576 48.987 14.874 1.00 88.19 83 LYS A N 1
ATOM 620 C CA . LYS A 1 83 ? -47.954 48.507 14.875 1.00 88.19 83 LYS A CA 1
ATOM 621 C C . LYS A 1 83 ? -48.508 48.379 13.452 1.00 88.19 83 LYS A C 1
ATOM 623 O O . LYS A 1 83 ? -48.631 49.368 12.730 1.00 88.19 83 LYS A O 1
ATOM 628 N N . GLY A 1 84 ? -48.944 47.172 13.104 1.00 87.06 84 GLY A N 1
ATOM 629 C CA . GLY A 1 84 ? -49.503 46.818 11.799 1.00 87.06 84 GLY A CA 1
ATOM 630 C C . GLY A 1 84 ? -48.490 46.261 10.800 1.00 87.06 84 GLY A C 1
ATOM 631 O O . GLY A 1 84 ? -48.908 45.844 9.721 1.00 87.06 84 GLY A O 1
ATOM 632 N N . SER A 1 85 ? -47.202 46.223 11.147 1.00 92.56 85 SER A N 1
ATOM 633 C CA . SER A 1 85 ? -46.171 45.650 10.275 1.00 92.56 85 SER A CA 1
ATOM 634 C C . SER A 1 85 ? -46.301 44.136 10.204 1.00 92.56 85 SER A C 1
ATOM 636 O O . SER A 1 85 ? -46.671 43.502 11.196 1.00 92.56 85 SER A O 1
ATOM 638 N N . THR A 1 86 ? -46.003 43.560 9.043 1.00 94.25 86 THR A N 1
ATOM 639 C CA . THR A 1 86 ? -46.133 42.118 8.790 1.00 94.25 86 THR A CA 1
ATOM 640 C C . THR A 1 86 ? -44.792 41.518 8.387 1.00 94.25 86 THR A C 1
ATOM 642 O O . THR A 1 86 ? -44.143 42.028 7.476 1.00 94.25 86 THR A O 1
ATOM 645 N N . LEU A 1 87 ? -44.395 40.441 9.065 1.00 95.88 87 LEU A N 1
ATOM 646 C CA . LEU A 1 87 ? -43.179 39.674 8.809 1.00 95.88 87 LEU A CA 1
ATOM 647 C C . LEU A 1 87 ? -43.558 38.283 8.291 1.00 95.88 87 LEU A C 1
ATOM 649 O O . LEU A 1 87 ? -44.312 37.570 8.952 1.00 95.88 87 LEU A O 1
ATOM 653 N N . GLU A 1 88 ? -43.035 37.894 7.132 1.00 96.31 88 GLU A N 1
ATOM 654 C CA . GLU A 1 88 ? -43.4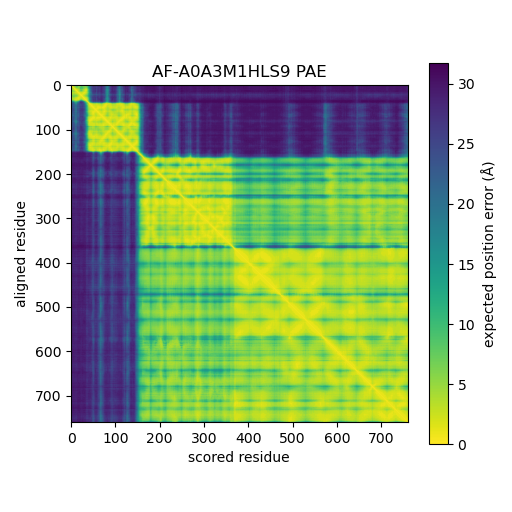04 36.665 6.421 1.00 96.31 88 GLU A CA 1
ATOM 655 C C . GLU A 1 88 ? -42.171 35.836 6.057 1.00 96.31 88 GLU A C 1
ATOM 657 O O . GLU A 1 88 ? -41.177 36.378 5.573 1.00 96.31 88 GLU A O 1
ATOM 662 N N . ALA A 1 89 ? -42.244 34.520 6.252 1.00 96.62 89 ALA A N 1
ATOM 663 C CA . ALA A 1 89 ? -41.221 33.563 5.842 1.00 96.62 89 ALA A CA 1
ATOM 664 C C . ALA A 1 89 ? -41.740 32.677 4.702 1.00 96.62 89 ALA A C 1
ATOM 666 O O . ALA A 1 89 ? -42.773 32.017 4.839 1.00 96.62 89 ALA A O 1
ATOM 667 N N . HIS A 1 90 ? -40.995 32.652 3.596 1.00 96.44 90 HIS A N 1
ATOM 668 C CA . HIS A 1 90 ? -41.279 31.877 2.388 1.00 96.44 90 HIS A CA 1
ATOM 669 C C . HIS A 1 90 ? -40.163 30.860 2.151 1.00 96.44 90 HIS A C 1
ATOM 671 O O . HIS A 1 90 ? -39.000 31.247 2.022 1.00 96.44 90 HIS A O 1
ATOM 677 N N . TRP A 1 91 ? -40.509 29.579 2.075 1.00 96.31 91 TRP A N 1
ATOM 678 C CA . TRP A 1 91 ? -39.544 28.483 1.970 1.00 96.31 91 TRP A CA 1
ATOM 679 C C . TRP A 1 91 ? -39.420 27.999 0.527 1.00 96.31 91 TRP A C 1
ATOM 681 O O . TRP A 1 91 ? -40.412 27.921 -0.194 1.00 96.31 91 TRP A O 1
ATOM 691 N N . TYR A 1 92 ? -38.197 27.685 0.110 1.00 94.19 92 TYR A N 1
ATOM 692 C CA . TYR A 1 92 ? -37.848 27.285 -1.247 1.00 94.19 92 TYR A CA 1
ATOM 693 C C . TYR A 1 92 ? -37.190 25.906 -1.247 1.00 94.19 92 TYR A C 1
ATOM 695 O O . TYR A 1 92 ? -36.120 25.716 -0.659 1.00 94.19 92 TYR A O 1
ATOM 703 N N . ILE A 1 93 ? -37.801 24.963 -1.963 1.00 91.75 93 ILE A N 1
ATOM 704 C CA . ILE A 1 93 ? -37.316 23.597 -2.142 1.00 91.75 93 ILE A CA 1
ATOM 705 C C . ILE A 1 93 ? -36.700 23.468 -3.540 1.00 91.75 93 ILE A C 1
ATOM 707 O O . ILE A 1 93 ? -37.405 23.619 -4.533 1.00 91.75 93 ILE A O 1
ATOM 711 N N . GLY A 1 94 ? -35.381 23.253 -3.651 1.00 78.94 94 GLY A N 1
ATOM 712 C CA . GLY A 1 94 ? -34.710 23.131 -4.956 1.00 78.94 94 GLY A CA 1
ATOM 713 C C . GLY A 1 94 ? -34.850 24.372 -5.854 1.00 78.94 94 GLY A C 1
ATOM 714 O O . GLY A 1 94 ? -34.811 24.264 -7.077 1.00 78.94 94 GLY A O 1
ATOM 715 N N . GLY A 1 95 ? -35.054 25.551 -5.252 1.00 81.56 95 GLY A N 1
ATOM 716 C CA . GLY A 1 95 ? -35.266 26.822 -5.952 1.00 81.56 95 GLY A CA 1
ATOM 717 C C . GLY A 1 95 ? -36.726 27.165 -6.283 1.00 81.56 95 GLY A C 1
ATOM 718 O O . GLY A 1 95 ? -36.979 28.281 -6.738 1.00 81.56 95 GLY A O 1
ATOM 719 N N . GLU A 1 96 ? -37.687 26.275 -6.019 1.00 89.12 96 GLU A N 1
ATOM 720 C CA . GLU A 1 96 ? -39.125 26.541 -6.176 1.00 89.12 96 GLU A CA 1
ATOM 721 C C . GLU A 1 96 ? -39.775 26.859 -4.822 1.00 89.12 96 GLU A C 1
ATOM 723 O O . GLU A 1 96 ? -39.461 26.228 -3.818 1.00 89.12 96 GLU A O 1
ATOM 728 N N . GLU A 1 97 ? -40.655 27.863 -4.768 1.00 91.38 97 GLU A N 1
ATOM 729 C CA . GLU A 1 97 ? -41.349 28.239 -3.528 1.00 91.38 97 GLU A CA 1
ATOM 730 C C . GLU A 1 97 ? -42.397 27.183 -3.156 1.00 91.38 97 GLU A C 1
ATOM 732 O O . GLU A 1 97 ? -43.266 26.861 -3.967 1.00 91.38 97 GLU A O 1
ATOM 737 N N . ASP A 1 98 ? -42.343 26.681 -1.922 1.00 89.88 98 ASP A N 1
ATOM 738 C CA . ASP A 1 98 ? -43.373 25.802 -1.375 1.00 89.88 98 ASP A CA 1
ATOM 739 C C . ASP A 1 98 ? -44.431 26.640 -0.640 1.00 89.88 98 ASP A C 1
ATOM 741 O O . ASP A 1 98 ? -44.218 27.140 0.470 1.00 89.88 98 ASP A O 1
ATOM 745 N N . GLU A 1 99 ? -45.605 26.782 -1.263 1.00 86.94 99 GLU A N 1
ATOM 746 C CA . GLU A 1 99 ? -46.724 27.559 -0.716 1.00 86.94 99 GLU A CA 1
ATOM 747 C C . GLU A 1 99 ? -47.235 27.017 0.636 1.00 86.94 99 GLU A C 1
ATOM 749 O O . GLU A 1 99 ? -47.839 27.764 1.410 1.00 86.94 99 GLU A O 1
ATOM 754 N N . THR A 1 100 ? -46.988 25.741 0.964 1.00 86.94 100 THR A N 1
ATOM 755 C CA . THR A 1 100 ? -47.409 25.138 2.244 1.00 86.94 100 THR A CA 1
ATOM 756 C C . THR A 1 100 ? -46.525 25.569 3.419 1.00 86.94 100 THR A C 1
ATOM 758 O O . THR A 1 100 ? -46.965 25.548 4.579 1.00 86.94 100 THR A O 1
ATOM 761 N N . GLY A 1 101 ? -45.303 26.023 3.128 1.00 81.50 101 GLY A N 1
ATOM 762 C CA . GLY A 1 101 ? -44.346 26.508 4.117 1.00 81.50 101 GLY A CA 1
ATOM 763 C C . GLY A 1 101 ? -44.552 27.955 4.539 1.00 81.50 101 GLY A C 1
ATOM 764 O O . GLY A 1 101 ? -44.022 28.356 5.571 1.00 81.50 101 GLY A O 1
ATOM 765 N N . ALA A 1 102 ? -45.344 28.739 3.804 1.00 87.44 102 ALA A N 1
ATOM 766 C CA . ALA A 1 102 ? -45.523 30.157 4.097 1.00 87.44 102 ALA A CA 1
ATOM 767 C C . ALA A 1 102 ? -46.077 30.387 5.518 1.00 87.44 102 ALA A C 1
ATOM 769 O O . ALA A 1 102 ? -47.082 29.791 5.932 1.00 87.44 102 ALA A O 1
ATOM 770 N N . ARG A 1 103 ? -45.417 31.258 6.285 1.00 91.31 103 ARG A N 1
ATOM 771 C CA . ARG A 1 103 ? -45.834 31.679 7.633 1.00 91.31 103 ARG A CA 1
ATOM 772 C C . ARG A 1 103 ? -45.734 33.196 7.744 1.00 91.31 103 ARG A C 1
ATOM 774 O O . ARG A 1 103 ? -44.865 33.798 7.128 1.00 91.31 103 ARG A O 1
ATOM 781 N N . SER A 1 104 ? -46.615 33.810 8.528 1.00 92.44 104 SER A N 1
ATOM 782 C CA . SER A 1 104 ? -46.688 35.266 8.686 1.00 92.44 104 SER A CA 1
ATOM 783 C C . SER A 1 104 ? -47.059 35.639 10.122 1.00 92.44 104 SER A C 1
ATOM 785 O O . SER A 1 104 ? -47.849 34.936 10.760 1.00 92.44 104 SER A O 1
ATOM 787 N N . LEU A 1 105 ? -46.488 36.734 10.623 1.00 91.69 105 LEU A N 1
ATOM 788 C CA . LEU A 1 105 ? -46.880 37.403 11.863 1.00 91.69 105 LEU A CA 1
ATOM 789 C C . LEU A 1 105 ? -47.151 38.887 11.594 1.00 91.69 105 LEU A C 1
ATOM 791 O O . LEU A 1 105 ? -46.415 39.533 10.853 1.00 91.69 105 LEU A O 1
ATOM 795 N N . THR A 1 106 ? -48.159 39.450 12.262 1.00 92.38 106 THR A N 1
ATOM 796 C CA . THR A 1 106 ? -48.482 40.885 12.211 1.00 92.38 106 THR A CA 1
ATOM 797 C C . THR A 1 106 ? -48.390 41.496 13.607 1.00 92.38 106 THR A C 1
ATOM 799 O O . THR A 1 106 ? -48.989 40.982 14.551 1.00 92.38 106 THR A O 1
ATOM 802 N N . ALA A 1 107 ? -47.675 42.613 13.742 1.00 89.44 107 ALA A N 1
ATOM 803 C CA . ALA A 1 107 ? -47.505 43.310 15.013 1.00 89.44 107 ALA A CA 1
ATOM 804 C C . ALA A 1 107 ? -48.786 44.055 15.441 1.00 89.44 107 ALA A C 1
ATOM 806 O O . ALA A 1 107 ? -49.310 44.897 14.708 1.00 89.44 107 ALA A O 1
ATOM 807 N N . GLU A 1 108 ? -49.294 43.790 16.649 1.00 88.25 108 GLU A N 1
ATOM 808 C CA . GLU A 1 108 ? -50.510 44.439 17.178 1.00 88.25 108 GLU A CA 1
ATOM 809 C C . GLU A 1 108 ? -50.247 45.809 17.845 1.00 88.25 108 GLU A C 1
ATOM 811 O O . GLU A 1 108 ? -51.159 46.643 17.993 1.00 88.25 108 GLU A O 1
ATOM 816 N N . GLU A 1 109 ? -48.992 46.064 18.212 1.00 87.62 109 GLU A N 1
ATOM 817 C CA . GLU A 1 109 ? -48.457 47.290 18.809 1.00 87.62 109 GLU A CA 1
ATOM 818 C C . GLU A 1 109 ? -46.999 47.509 18.372 1.00 87.62 109 GLU A C 1
ATOM 820 O O . GLU A 1 109 ? -46.476 46.746 17.565 1.00 87.62 109 GLU A O 1
ATOM 825 N N . ASP A 1 110 ? -46.374 48.582 18.854 1.00 87.88 110 ASP A N 1
ATOM 826 C CA . ASP A 1 110 ? -44.967 48.866 18.578 1.00 87.88 110 ASP A CA 1
ATOM 827 C C . ASP A 1 110 ? -44.080 47.977 19.466 1.00 87.88 110 ASP A C 1
ATOM 829 O O . ASP A 1 110 ? -44.089 48.123 20.691 1.00 87.88 110 ASP A O 1
ATOM 833 N N . TYR A 1 111 ? -43.294 47.092 18.852 1.00 89.62 111 TYR A N 1
ATOM 834 C CA . TYR A 1 111 ? -42.285 46.279 19.523 1.00 89.62 111 TYR A CA 1
ATOM 835 C C . TYR A 1 111 ? -40.861 46.684 19.129 1.00 89.62 111 TYR A C 1
ATOM 837 O O . TYR A 1 111 ? -40.554 46.851 17.952 1.00 89.62 111 TYR A O 1
ATOM 845 N N . THR A 1 112 ? -39.974 46.797 20.115 1.00 90.06 112 THR A N 1
ATOM 846 C CA . THR A 1 112 ? -38.532 46.999 19.907 1.00 90.06 112 THR A CA 1
ATOM 847 C C . THR A 1 112 ? -37.780 45.740 20.306 1.00 90.06 112 THR A C 1
ATOM 849 O O . THR A 1 112 ? -38.040 45.235 21.399 1.00 90.06 112 THR A O 1
ATOM 852 N N . ASP A 1 113 ? -36.847 45.286 19.469 1.00 90.44 113 ASP A N 1
ATOM 853 C CA . ASP A 1 113 ? -36.063 44.057 19.681 1.00 90.44 113 ASP A CA 1
ATOM 854 C C . ASP A 1 113 ? -36.934 42.830 20.022 1.00 90.44 113 ASP A C 1
ATOM 856 O O . ASP A 1 113 ? -36.690 42.091 20.975 1.00 90.44 113 ASP A O 1
ATOM 860 N N . ALA A 1 114 ? -38.023 42.650 19.269 1.00 91.94 114 ALA A N 1
ATOM 861 C CA . ALA A 1 114 ? -38.915 41.512 19.431 1.00 91.94 114 ALA A CA 1
ATOM 862 C C . ALA A 1 114 ? -38.311 40.265 18.800 1.00 91.94 114 ALA A C 1
ATOM 864 O O . ALA A 1 114 ? -38.060 40.242 17.594 1.00 91.94 114 ALA A O 1
ATOM 865 N N . GLY A 1 115 ? -38.140 39.220 19.604 1.00 93.25 115 GLY A N 1
ATOM 866 C CA . GLY A 1 115 ? -37.802 37.893 19.114 1.00 93.25 115 GLY A CA 1
ATOM 867 C C . GLY A 1 115 ? -38.929 37.274 18.281 1.00 93.25 115 GLY A C 1
ATOM 868 O O . GLY A 1 115 ? -40.113 37.482 18.558 1.00 93.25 115 GLY A O 1
ATOM 869 N N . PHE A 1 116 ? -38.563 36.512 17.255 1.00 95.62 116 PHE A N 1
ATOM 870 C CA . PHE A 1 116 ? -39.481 35.744 16.419 1.00 95.62 116 PHE A CA 1
ATOM 871 C C . PHE A 1 116 ? -38.841 34.421 15.989 1.00 95.62 116 PHE A C 1
ATOM 873 O O . PHE A 1 116 ? -37.617 34.300 15.913 1.00 95.62 116 PHE A O 1
ATOM 880 N N . TYR A 1 117 ? -39.674 33.436 15.650 1.00 96.06 117 TYR A N 1
ATOM 881 C CA . TYR A 1 117 ? -39.233 32.293 14.861 1.00 96.06 117 TYR A CA 1
ATOM 882 C C . TYR A 1 117 ? -40.302 31.850 13.861 1.00 96.06 117 TYR A C 1
ATOM 884 O O . TYR A 1 117 ? -41.501 32.025 14.082 1.00 96.06 117 TYR A O 1
ATOM 892 N N . PHE A 1 118 ? -39.846 31.239 12.774 1.00 96.94 118 PHE A N 1
ATOM 893 C CA . PHE A 1 118 ? -40.660 30.483 11.829 1.00 96.94 118 PHE A CA 1
ATOM 894 C C . PHE A 1 118 ? -40.076 29.086 11.701 1.00 96.94 118 PHE A C 1
ATOM 896 O O . PHE A 1 118 ? -38.859 28.953 11.672 1.00 96.94 118 PHE A O 1
ATOM 903 N N . SER A 1 119 ? -40.913 28.060 11.595 1.00 95.06 119 SER A N 1
ATOM 904 C CA . SER A 1 119 ? -40.451 26.689 11.387 1.00 95.06 119 SER A CA 1
ATOM 905 C C . SER A 1 119 ? -41.195 26.024 10.235 1.00 95.06 119 SER A C 1
ATOM 907 O O . SER A 1 119 ? -42.356 26.362 9.952 1.00 95.06 119 SER A O 1
ATOM 909 N N . PHE A 1 120 ? -40.514 25.115 9.539 1.00 96.31 120 PHE A N 1
ATOM 910 C CA . PHE A 1 120 ? -41.110 24.351 8.453 1.00 96.31 120 PHE A CA 1
ATOM 911 C C . PHE A 1 120 ? -40.442 22.986 8.250 1.00 96.31 120 PHE A C 1
ATOM 913 O O . PHE A 1 120 ? -39.219 22.852 8.296 1.00 96.31 120 PHE A O 1
ATOM 920 N N . LEU A 1 121 ? -41.284 21.987 7.984 1.00 94.38 121 LEU A N 1
ATOM 921 C CA . LEU A 1 121 ? -40.927 20.645 7.537 1.00 94.38 121 LEU A CA 1
ATOM 922 C C . LEU A 1 121 ? -41.913 20.245 6.418 1.00 94.38 121 LEU A C 1
ATOM 924 O O . LEU A 1 121 ? -43.117 20.163 6.696 1.00 94.38 121 LEU A O 1
ATOM 928 N N . PRO A 1 122 ? -41.453 20.032 5.170 1.00 91.12 122 PRO A N 1
ATOM 929 C CA . PRO A 1 122 ? -42.299 19.603 4.058 1.00 91.12 122 PRO A CA 1
ATOM 930 C C . PRO A 1 122 ? -42.936 18.227 4.292 1.00 91.12 122 PRO A C 1
ATOM 932 O O . PRO A 1 122 ? -42.379 17.359 4.968 1.00 91.12 122 PRO A O 1
ATOM 935 N N . GLU A 1 123 ? -44.105 17.989 3.693 1.00 83.88 123 GLU A N 1
ATOM 936 C CA . GLU A 1 123 ? -44.749 16.673 3.737 1.00 83.88 123 GLU A CA 1
ATOM 937 C C . GLU A 1 123 ? -43.902 15.648 2.959 1.00 83.88 123 GLU A C 1
ATOM 939 O O . GLU A 1 123 ? -43.765 15.736 1.742 1.00 83.88 123 GLU A O 1
ATOM 944 N N . GLY A 1 124 ? -43.334 14.670 3.672 1.00 81.75 124 GLY A N 1
ATOM 945 C CA . GLY A 1 124 ? -42.389 13.695 3.109 1.00 81.75 124 GLY A CA 1
ATOM 946 C C . GLY A 1 124 ? -40.914 13.995 3.393 1.00 81.75 124 GLY A C 1
ATOM 947 O O . GLY A 1 124 ? -40.070 13.205 2.979 1.00 81.75 124 GLY A O 1
ATOM 948 N N . GLY A 1 125 ? -40.625 15.069 4.135 1.00 87.94 125 GLY A N 1
ATOM 949 C CA . GLY A 1 125 ? -39.269 15.498 4.459 1.00 87.94 125 GLY A CA 1
ATOM 950 C C . GLY A 1 125 ? -38.669 16.402 3.387 1.00 87.94 125 GLY A C 1
ATOM 951 O O . GLY A 1 125 ? -39.211 16.575 2.293 1.00 87.94 125 GLY A O 1
ATOM 952 N N . TRP A 1 126 ? -37.542 17.007 3.722 1.00 90.06 126 TRP A N 1
ATOM 953 C CA . TRP A 1 126 ? -36.764 17.782 2.783 1.00 90.06 126 TRP A CA 1
ATOM 954 C C . TRP A 1 126 ? -36.019 16.867 1.799 1.00 90.06 126 TRP A C 1
ATOM 956 O O . TRP A 1 126 ? -35.405 15.885 2.222 1.00 90.06 126 TRP A O 1
ATOM 966 N N . PRO A 1 127 ? -36.027 17.168 0.489 1.00 87.81 127 PRO A N 1
ATOM 967 C CA . PRO A 1 127 ? -35.106 16.524 -0.437 1.00 87.81 127 PRO A CA 1
ATOM 968 C C . PRO A 1 127 ? -33.663 16.947 -0.136 1.00 87.81 127 PRO A C 1
ATOM 970 O O . PRO A 1 127 ? -33.431 18.007 0.426 1.00 87.81 127 PRO A O 1
ATOM 973 N N . GLU A 1 128 ? -32.695 16.114 -0.508 1.00 84.88 128 GLU A N 1
ATOM 974 C CA . GLU A 1 128 ? -31.271 16.418 -0.341 1.00 84.88 128 GLU A CA 1
ATOM 975 C C . GLU A 1 128 ? -30.834 17.580 -1.251 1.00 84.88 128 GLU A C 1
ATOM 977 O O . GLU A 1 128 ? -31.287 17.689 -2.398 1.00 84.88 128 GLU A O 1
ATOM 982 N N . GLY A 1 129 ? -29.924 18.422 -0.755 1.00 83.69 129 GLY A N 1
ATOM 983 C CA . GLY A 1 129 ? -29.362 19.552 -1.494 1.00 83.69 129 GLY A CA 1
ATOM 984 C C . GLY A 1 129 ? -29.586 20.907 -0.823 1.00 83.69 129 GLY A C 1
ATOM 985 O O . GLY A 1 129 ? -29.873 20.998 0.367 1.00 83.69 129 GLY A O 1
ATOM 986 N N . GLU A 1 130 ? -29.396 21.986 -1.583 1.00 90.44 130 GLU A N 1
ATOM 987 C CA . GLU A 1 130 ? -29.529 23.354 -1.072 1.00 90.44 130 GLU A CA 1
ATOM 988 C C . GLU A 1 130 ? -30.974 23.873 -1.140 1.00 90.44 130 GLU A C 1
ATOM 990 O O . GLU A 1 130 ? -31.672 23.778 -2.157 1.00 90.44 130 GLU A O 1
ATOM 995 N N . HIS A 1 131 ? -31.384 24.521 -0.055 1.00 94.50 131 HIS A N 1
ATOM 996 C CA . HIS A 1 131 ? -32.707 25.086 0.176 1.00 94.50 131 HIS A CA 1
ATOM 997 C C . HIS A 1 131 ? -32.597 26.502 0.733 1.00 94.50 131 HIS A C 1
ATOM 999 O O . HIS A 1 131 ? -31.532 26.936 1.177 1.00 94.50 131 HIS A O 1
ATOM 1005 N N . GLN A 1 132 ? -33.687 27.270 0.672 1.00 96.31 132 GLN A N 1
ATOM 1006 C CA . GLN A 1 132 ? -33.670 28.660 1.133 1.00 96.31 132 GLN A CA 1
ATOM 1007 C C . GLN A 1 132 ? -34.939 29.038 1.884 1.00 96.31 132 GLN A C 1
ATOM 1009 O O . GLN A 1 132 ? -36.030 28.571 1.568 1.00 96.31 132 GLN A O 1
ATOM 1014 N N . VAL A 1 133 ? -34.808 29.981 2.812 1.00 96.50 133 VAL A N 1
ATOM 1015 C CA . VAL A 1 133 ? -35.932 30.734 3.373 1.00 96.50 133 VAL A CA 1
ATOM 1016 C C . VAL A 1 133 ? -35.737 32.224 3.114 1.00 96.50 133 VAL A C 1
ATOM 1018 O O . VAL A 1 133 ? -34.687 32.800 3.407 1.00 96.50 133 VAL A O 1
ATOM 1021 N N . ARG A 1 134 ? -36.753 32.854 2.522 1.00 96.62 134 ARG A N 1
ATOM 1022 C CA . ARG A 1 134 ? -36.833 34.300 2.291 1.00 96.62 134 ARG A CA 1
ATOM 1023 C C . ARG A 1 134 ? -37.701 34.931 3.371 1.00 96.62 134 ARG A C 1
ATOM 1025 O O . ARG A 1 134 ? -38.845 34.519 3.547 1.00 96.62 134 ARG A O 1
ATOM 1032 N N . LEU A 1 135 ? -37.184 35.968 4.018 1.00 96.44 135 LEU A N 1
ATOM 1033 C CA . LEU A 1 135 ? -37.885 36.763 5.018 1.00 96.44 135 LEU A CA 1
ATOM 1034 C C . LEU A 1 135 ? -38.302 38.117 4.424 1.00 96.44 135 LEU A C 1
ATOM 1036 O O . LEU A 1 135 ? -37.472 38.839 3.865 1.00 96.44 135 LEU A O 1
ATOM 1040 N N . VAL A 1 136 ? -39.584 38.458 4.540 1.00 95.94 136 VAL A N 1
ATOM 1041 C CA . VAL A 1 136 ? -40.202 39.659 3.961 1.00 95.94 136 VAL A CA 1
ATOM 1042 C C . VAL A 1 136 ? -40.853 40.481 5.072 1.00 95.94 136 VAL A C 1
ATOM 1044 O O . VAL A 1 136 ? -41.671 39.955 5.817 1.00 95.94 136 VAL A O 1
ATOM 1047 N N . LEU A 1 137 ? -40.513 41.765 5.181 1.00 94.25 137 LEU A N 1
ATOM 1048 C CA . LEU A 1 137 ? -41.117 42.721 6.113 1.00 94.25 137 LEU A CA 1
ATOM 1049 C C . LEU A 1 137 ? -41.848 43.800 5.309 1.00 94.25 137 LEU A C 1
ATOM 1051 O O . LEU A 1 137 ? -41.242 44.457 4.469 1.00 94.25 137 LEU A O 1
ATOM 1055 N N . ASP A 1 138 ? -43.151 43.967 5.533 1.00 90.25 138 ASP A N 1
ATOM 1056 C CA . ASP A 1 138 ? -43.995 44.974 4.865 1.00 90.25 138 ASP A CA 1
ATOM 1057 C C . ASP A 1 138 ? -43.907 44.974 3.322 1.00 90.25 138 ASP A C 1
ATOM 1059 O O . ASP A 1 138 ? -44.004 46.012 2.662 1.00 90.25 138 ASP A O 1
ATOM 1063 N N . ASN A 1 139 ? -43.820 43.776 2.733 1.00 87.44 139 ASN A N 1
ATOM 1064 C CA . ASN A 1 139 ? -43.623 43.504 1.298 1.00 87.44 139 ASN A CA 1
ATOM 1065 C C . ASN A 1 139 ? -42.209 43.789 0.751 1.00 87.44 139 ASN A C 1
ATOM 1067 O O . ASN A 1 139 ? -42.025 43.782 -0.469 1.00 87.44 139 ASN A O 1
ATOM 1071 N N . GLU A 1 140 ? -41.211 44.010 1.608 1.00 89.69 140 GLU A N 1
ATOM 1072 C CA . GLU A 1 140 ? -39.802 44.139 1.223 1.00 89.69 140 GLU A CA 1
ATOM 1073 C C . GLU A 1 140 ? -38.979 42.942 1.727 1.00 89.69 140 GLU A C 1
ATOM 1075 O O . GLU A 1 140 ? -39.088 42.542 2.883 1.00 89.69 140 GLU A O 1
ATOM 1080 N N . GLU A 1 141 ? -38.159 42.336 0.861 1.00 95.50 141 GLU A N 1
ATOM 1081 C CA . GLU A 1 141 ? -37.242 41.258 1.261 1.00 95.50 141 GLU A CA 1
ATOM 1082 C C . GLU A 1 141 ? -36.155 41.828 2.183 1.00 95.50 141 GLU A C 1
ATOM 1084 O O . GLU A 1 141 ? -35.345 42.653 1.762 1.00 95.50 141 GLU A O 1
ATOM 1089 N N . VAL A 1 142 ? -36.135 41.371 3.436 1.00 94.75 142 VAL A N 1
ATOM 1090 C CA . VAL A 1 142 ? -35.182 41.818 4.467 1.00 94.75 142 VAL A CA 1
ATOM 1091 C C . VAL A 1 142 ? -34.083 40.797 4.751 1.00 94.75 142 VAL A C 1
ATOM 1093 O O . VAL A 1 142 ? -33.080 41.140 5.374 1.00 94.75 142 VAL A O 1
ATOM 1096 N N . GLY A 1 143 ? -34.236 39.556 4.282 1.00 92.75 143 GLY A N 1
ATOM 1097 C CA . GLY A 1 143 ? -33.219 38.522 4.432 1.00 92.75 143 GLY A CA 1
ATOM 1098 C C . GLY A 1 143 ? -33.502 37.277 3.599 1.00 92.75 143 GLY A C 1
ATOM 1099 O O . GLY A 1 143 ? -34.651 36.954 3.295 1.00 92.75 143 GLY A O 1
ATOM 1100 N N . ARG A 1 144 ? -32.433 36.561 3.255 1.00 95.75 144 ARG A N 1
ATOM 1101 C CA . ARG A 1 144 ? -32.479 35.260 2.588 1.00 95.75 144 ARG A CA 1
ATOM 1102 C C . ARG A 1 144 ? -31.397 34.372 3.172 1.00 95.75 144 ARG A C 1
ATOM 1104 O O . ARG A 1 144 ? -30.236 34.772 3.211 1.00 95.75 144 ARG A O 1
ATOM 1111 N N . TYR A 1 145 ? -31.795 33.188 3.610 1.00 95.81 145 TYR A N 1
ATOM 1112 C CA . TYR A 1 145 ? -30.944 32.271 4.356 1.00 95.81 145 TYR A CA 1
ATOM 1113 C C . TYR A 1 145 ? -30.931 30.931 3.637 1.00 95.81 145 TYR A C 1
ATOM 1115 O O . TYR A 1 145 ? -31.989 30.337 3.425 1.00 95.81 145 TYR A O 1
ATOM 1123 N N . THR A 1 146 ? -29.744 30.504 3.218 1.00 93.94 146 THR A N 1
ATOM 1124 C CA . THR A 1 146 ? -29.523 29.208 2.573 1.00 93.94 146 THR A CA 1
ATOM 1125 C C . THR A 1 146 ? -29.200 28.172 3.639 1.00 93.94 146 THR A C 1
ATOM 1127 O O . THR A 1 146 ? -28.469 28.479 4.578 1.00 93.94 146 THR A O 1
ATOM 1130 N N . PHE A 1 147 ? -29.728 26.964 3.481 1.00 93.06 147 PHE A N 1
ATOM 1131 C CA . PHE A 1 147 ? -29.366 25.803 4.285 1.00 93.06 147 PHE A CA 1
ATOM 1132 C C . PHE A 1 147 ? -29.316 24.551 3.406 1.00 93.06 147 PHE A C 1
ATOM 1134 O O . PHE A 1 147 ? -29.955 24.493 2.356 1.00 93.06 147 PHE A O 1
ATOM 1141 N N . SER A 1 148 ? -28.541 23.563 3.830 1.00 89.25 148 SER A N 1
ATOM 1142 C CA . SER A 1 148 ? -28.340 22.301 3.131 1.00 89.25 148 SER A CA 1
ATOM 1143 C C . SER A 1 148 ? -29.048 21.174 3.862 1.00 89.25 148 SER A C 1
ATOM 1145 O O . SER A 1 148 ? -29.020 21.095 5.090 1.00 89.25 148 SER A O 1
ATOM 1147 N N . ILE A 1 149 ? -29.659 20.289 3.090 1.00 89.81 149 ILE A N 1
ATOM 1148 C CA . ILE A 1 149 ? -30.196 19.030 3.576 1.00 89.81 149 ILE A CA 1
ATOM 1149 C C . ILE A 1 149 ? -29.195 17.966 3.196 1.00 89.81 149 ILE A C 1
ATOM 1151 O O . ILE A 1 149 ? -28.977 17.706 2.012 1.00 89.81 149 ILE A O 1
ATOM 1155 N N . VAL A 1 150 ? -28.555 17.411 4.215 1.00 74.06 150 VAL A N 1
ATOM 1156 C CA . VAL A 1 150 ? -27.551 16.366 4.072 1.00 74.06 150 VAL A CA 1
ATOM 1157 C C . VAL A 1 150 ? -28.237 15.076 4.483 1.00 74.06 150 VAL A C 1
ATOM 1159 O O . VAL A 1 150 ? -28.774 14.990 5.589 1.00 74.06 150 VAL A O 1
ATOM 1162 N N . ALA A 1 151 ? -28.275 14.087 3.587 1.00 55.88 151 ALA A N 1
ATOM 1163 C CA . ALA A 1 151 ? -28.725 12.758 3.971 1.00 55.88 151 ALA A CA 1
ATOM 1164 C C . ALA A 1 151 ? -27.907 12.302 5.187 1.00 55.88 151 ALA A C 1
ATOM 1166 O O . ALA A 1 151 ? -26.702 12.554 5.247 1.00 55.88 151 ALA A O 1
ATOM 1167 N N . GLU A 1 152 ? -28.570 11.672 6.160 1.00 44.72 152 GLU A N 1
ATOM 1168 C CA . GLU A 1 152 ? -27.905 11.059 7.306 1.00 44.72 152 GLU A CA 1
ATOM 1169 C C . GLU A 1 152 ? -26.716 10.257 6.763 1.00 44.72 152 GLU A C 1
ATOM 1171 O O . GLU A 1 152 ? -26.894 9.328 5.965 1.00 44.72 152 GLU A O 1
ATOM 1176 N N . THR A 1 153 ? -25.488 10.657 7.112 1.00 41.69 153 THR A N 1
ATOM 1177 C CA . THR A 1 153 ? -24.329 9.809 6.859 1.00 41.69 153 THR A CA 1
ATOM 1178 C C . THR A 1 153 ? -24.688 8.462 7.453 1.00 41.69 153 THR A C 1
ATOM 1180 O O . THR A 1 153 ? -25.116 8.430 8.605 1.00 41.69 153 THR A O 1
ATOM 1183 N N . ALA A 1 154 ? -24.608 7.395 6.642 1.00 37.00 154 ALA A N 1
ATOM 1184 C CA . ALA A 1 154 ? -24.893 6.026 7.063 1.00 37.00 154 ALA A CA 1
ATOM 1185 C C . ALA A 1 154 ? -24.497 5.875 8.531 1.00 37.00 154 ALA A C 1
ATOM 1187 O O . ALA A 1 154 ? -23.312 6.021 8.847 1.00 37.00 154 ALA A O 1
ATOM 1188 N N . ALA A 1 155 ? -25.504 5.757 9.407 1.00 36.62 155 ALA A N 1
ATOM 1189 C CA . ALA A 1 155 ? -25.288 5.781 10.842 1.00 36.62 155 ALA A CA 1
ATOM 1190 C C . ALA A 1 155 ? -24.128 4.835 11.138 1.00 36.62 155 ALA A C 1
ATOM 1192 O O . ALA A 1 155 ? -24.136 3.697 10.652 1.00 36.62 155 ALA A O 1
ATOM 1193 N N . ALA A 1 156 ? -23.111 5.326 11.858 1.00 41.28 156 ALA A N 1
ATOM 1194 C CA . ALA A 1 156 ? -21.994 4.485 12.259 1.00 41.28 156 ALA A CA 1
ATOM 1195 C C . ALA A 1 156 ? -22.579 3.176 12.818 1.00 41.28 156 ALA A C 1
ATOM 1197 O O . ALA A 1 156 ? -23.593 3.241 13.528 1.00 41.28 156 ALA A O 1
ATOM 1198 N N . PRO A 1 157 ? -22.033 2.004 12.447 1.00 42.53 157 PRO A N 1
ATOM 1199 C CA . PRO A 1 157 ? -22.646 0.723 12.776 1.00 42.53 157 PRO A CA 1
ATOM 1200 C C . PRO A 1 157 ? -23.049 0.683 14.255 1.00 42.53 157 PRO A C 1
ATOM 1202 O O . PRO A 1 157 ? -22.309 1.192 15.103 1.00 42.53 157 PRO A O 1
ATOM 1205 N N . GLU A 1 158 ? -24.228 0.116 14.555 1.00 39.22 158 GLU A N 1
ATOM 1206 C CA . GLU A 1 158 ? -24.756 0.002 15.924 1.00 39.22 158 GLU A CA 1
ATOM 1207 C C . GLU A 1 158 ? -23.626 -0.377 16.901 1.00 39.22 158 GLU A C 1
ATOM 1209 O O . GLU A 1 158 ? -23.078 -1.476 16.829 1.00 39.22 158 GLU A O 1
ATOM 1214 N N . GLY A 1 159 ? -23.247 0.547 17.794 1.00 46.53 159 GLY A N 1
ATOM 1215 C CA . GLY A 1 159 ? -22.167 0.345 18.772 1.00 46.53 159 GLY A CA 1
ATOM 1216 C C . GLY A 1 159 ? -21.036 1.378 18.737 1.00 46.53 159 GLY A C 1
ATOM 1217 O O . GLY A 1 159 ? -20.406 1.602 19.772 1.00 46.53 159 GLY A O 1
ATOM 1218 N N . VAL A 1 160 ? -20.815 2.086 17.624 1.00 54.53 160 VAL A N 1
ATOM 1219 C CA . VAL A 1 160 ? -19.889 3.233 17.600 1.00 54.53 160 VAL A CA 1
ATOM 1220 C C . VAL A 1 160 ? -20.627 4.468 18.122 1.00 54.53 160 VAL A C 1
ATOM 1222 O O . VAL A 1 160 ? -21.168 5.274 17.371 1.00 54.53 160 VAL A O 1
ATOM 1225 N N . ALA A 1 161 ? -20.717 4.601 19.444 1.00 51.97 161 ALA A N 1
ATOM 1226 C CA . ALA A 1 161 ? -21.320 5.784 20.048 1.00 51.97 161 ALA A CA 1
ATOM 1227 C C . ALA A 1 161 ? -20.536 7.047 19.648 1.00 51.97 161 ALA A C 1
ATOM 1229 O O . ALA A 1 161 ? -19.310 7.072 19.779 1.00 51.97 161 ALA A O 1
ATOM 1230 N N . THR A 1 162 ? -21.234 8.117 19.253 1.00 65.06 162 THR A N 1
ATOM 1231 C CA . THR A 1 162 ? -20.643 9.457 19.146 1.00 65.06 162 THR A CA 1
ATOM 1232 C C . THR A 1 162 ? -19.968 9.776 20.478 1.00 65.06 162 THR A C 1
ATOM 1234 O O . THR A 1 162 ? -20.628 9.882 21.517 1.00 65.06 162 THR A O 1
ATOM 1237 N N . LEU A 1 163 ? -18.635 9.830 20.487 1.00 71.56 163 LEU A N 1
ATOM 1238 C CA . LEU A 1 163 ? -17.885 10.055 21.717 1.00 71.56 163 LEU A CA 1
ATOM 1239 C C . LEU A 1 163 ? -18.291 11.420 22.285 1.00 71.56 163 LEU A C 1
ATOM 1241 O O . LEU A 1 163 ? -18.248 12.431 21.596 1.00 71.56 163 LEU A O 1
ATOM 1245 N N . THR A 1 164 ? -18.671 11.467 23.560 1.00 75.25 164 THR A N 1
ATOM 1246 C CA . THR A 1 164 ? -18.970 12.729 24.263 1.00 75.25 164 THR A CA 1
ATOM 1247 C C . THR A 1 164 ? -17.786 13.217 25.104 1.00 75.25 164 THR A C 1
ATOM 1249 O O . THR A 1 164 ? -17.868 14.246 25.769 1.00 75.25 164 THR A O 1
ATOM 1252 N N . GLY A 1 165 ? -16.689 12.457 25.125 1.00 85.12 165 GLY A N 1
ATOM 1253 C CA . GLY A 1 165 ? -15.498 12.712 25.927 1.00 85.12 165 GLY A CA 1
ATOM 1254 C C . GLY A 1 165 ? -14.382 11.716 25.616 1.00 85.12 165 GLY A C 1
ATOM 1255 O O . GLY A 1 165 ? -14.547 10.833 24.776 1.00 85.12 165 GLY A O 1
ATOM 1256 N N . GLU A 1 166 ? -13.242 11.875 26.285 1.00 92.62 166 GLU A N 1
ATOM 1257 C CA . GLU A 1 166 ? -12.101 10.969 26.138 1.00 92.62 166 GLU A CA 1
ATOM 1258 C C . GLU A 1 166 ? -12.395 9.595 26.752 1.00 92.62 166 GLU A C 1
ATOM 1260 O O . GLU A 1 166 ? -12.914 9.488 27.867 1.00 92.62 166 GLU A O 1
ATOM 1265 N N . ARG A 1 167 ? -12.029 8.543 26.022 1.00 94.38 167 ARG A N 1
ATOM 1266 C CA . ARG A 1 167 ? -11.945 7.167 26.508 1.00 94.38 167 ARG A CA 1
ATOM 1267 C C . ARG A 1 167 ? -10.502 6.709 26.408 1.00 94.38 167 ARG A C 1
ATOM 1269 O O . ARG A 1 167 ? -9.835 7.007 25.422 1.00 94.38 167 ARG A O 1
ATOM 1276 N N . SER A 1 168 ? -10.049 5.957 27.401 1.00 95.38 168 SER A N 1
ATOM 1277 C CA . SER A 1 168 ? -8.691 5.423 27.442 1.00 95.38 168 SER A CA 1
ATOM 1278 C C . SER A 1 168 ? -8.708 3.960 27.839 1.00 95.38 168 SER A C 1
ATOM 1280 O O . SER A 1 168 ? -9.420 3.576 28.768 1.00 95.38 168 SER A O 1
ATOM 1282 N N . VAL A 1 169 ? -7.868 3.167 27.185 1.00 95.88 169 VAL A N 1
ATOM 1283 C CA . VAL A 1 169 ? -7.581 1.782 27.555 1.00 95.88 169 VAL A CA 1
ATOM 1284 C C . VAL A 1 169 ? -6.086 1.625 27.808 1.00 95.88 169 VAL A C 1
ATOM 1286 O O . VAL A 1 169 ? -5.265 2.309 27.197 1.00 95.88 169 VAL A O 1
ATOM 1289 N N . THR A 1 170 ? -5.726 0.721 28.714 1.00 95.12 170 THR A N 1
ATOM 1290 C CA . THR A 1 170 ? -4.327 0.389 28.998 1.00 95.12 170 THR A CA 1
ATOM 1291 C C . THR A 1 170 ? -4.067 -1.047 28.582 1.00 95.12 170 THR A C 1
ATOM 1293 O O . THR A 1 170 ? -4.809 -1.947 28.970 1.00 95.12 170 THR A O 1
ATOM 1296 N N . ILE A 1 171 ? -2.999 -1.260 27.821 1.00 95.00 171 ILE A N 1
ATOM 1297 C CA . ILE A 1 171 ? -2.551 -2.580 27.380 1.00 95.00 171 ILE A CA 1
ATOM 1298 C C . ILE A 1 171 ? -1.153 -2.895 27.902 1.00 95.00 171 ILE A C 1
ATOM 1300 O O . ILE A 1 171 ? -0.335 -2.004 28.124 1.00 95.00 171 ILE A O 1
ATOM 1304 N N . ASN A 1 172 ? -0.866 -4.184 28.059 1.00 93.19 172 ASN A N 1
ATOM 1305 C CA . ASN A 1 172 ? 0.417 -4.700 28.531 1.00 93.19 172 ASN A CA 1
ATOM 1306 C C . ASN A 1 172 ? 1.298 -5.114 27.339 1.00 93.19 172 ASN A C 1
ATOM 1308 O O . ASN A 1 172 ? 1.403 -6.299 27.021 1.00 93.19 172 ASN A O 1
ATOM 1312 N N . ALA A 1 173 ? 1.911 -4.146 26.651 1.00 92.81 173 ALA A N 1
ATOM 1313 C CA . ALA A 1 173 ? 2.697 -4.408 25.445 1.00 92.81 173 ALA A CA 1
ATOM 1314 C C . ALA A 1 173 ? 3.978 -5.198 25.757 1.00 92.81 173 ALA A C 1
ATOM 1316 O O . ALA A 1 173 ? 4.759 -4.830 26.637 1.00 92.81 173 ALA A O 1
ATOM 1317 N N . LEU A 1 174 ? 4.206 -6.282 25.014 1.00 94.44 174 LEU A N 1
ATOM 1318 C CA . LEU A 1 174 ? 5.387 -7.129 25.163 1.00 94.44 174 LEU A CA 1
ATOM 1319 C C . LEU A 1 174 ? 6.555 -6.561 24.355 1.00 94.44 174 LEU A C 1
ATOM 1321 O O . LEU A 1 174 ? 6.404 -6.270 23.167 1.00 94.44 174 LEU A O 1
ATOM 1325 N N . TYR A 1 175 ? 7.735 -6.467 24.964 1.00 90.88 175 TYR A N 1
ATOM 1326 C CA . TYR A 1 175 ? 8.950 -6.039 24.273 1.00 90.88 175 TYR A CA 1
ATOM 1327 C C . TYR A 1 175 ? 10.067 -7.072 24.390 1.00 90.88 175 TYR A C 1
ATOM 1329 O O . TYR A 1 175 ? 10.101 -7.905 25.298 1.00 90.88 175 TYR A O 1
ATOM 1337 N N . PHE A 1 176 ? 10.991 -6.979 23.441 1.00 88.50 176 PHE A N 1
ATOM 1338 C CA . PHE A 1 176 ? 12.222 -7.745 23.376 1.00 88.50 176 PHE A CA 1
ATOM 1339 C C . PHE A 1 176 ? 13.396 -6.767 23.254 1.00 88.50 176 PHE A C 1
ATOM 1341 O O . PHE A 1 176 ? 13.303 -5.793 22.508 1.00 88.50 176 PHE A O 1
ATOM 1348 N N . ALA A 1 177 ? 14.478 -7.002 23.991 1.00 87.31 177 ALA A N 1
ATOM 1349 C CA . ALA A 1 177 ? 15.674 -6.170 23.973 1.00 87.31 177 ALA A CA 1
ATOM 1350 C C . ALA A 1 177 ? 16.932 -7.004 24.238 1.00 87.31 177 ALA A C 1
ATOM 1352 O O . ALA A 1 177 ? 16.867 -8.148 24.685 1.00 87.31 177 ALA A O 1
ATOM 1353 N N . THR A 1 178 ? 18.090 -6.391 24.019 1.00 85.44 178 THR A N 1
ATOM 1354 C CA . THR A 1 178 ? 19.384 -6.953 24.407 1.00 85.44 178 THR A CA 1
ATOM 1355 C C . THR A 1 178 ? 19.911 -6.195 25.620 1.00 85.44 178 THR A C 1
ATOM 1357 O O . THR A 1 178 ? 19.986 -4.965 25.601 1.00 85.44 178 THR A O 1
ATOM 1360 N N . ASP A 1 179 ? 20.264 -6.910 26.687 1.00 85.81 179 ASP A N 1
ATOM 1361 C CA . ASP A 1 179 ? 20.854 -6.312 27.882 1.00 85.81 179 ASP A CA 1
ATOM 1362 C C . ASP A 1 179 ? 22.320 -5.878 27.661 1.00 85.81 179 ASP A C 1
ATOM 1364 O O . ASP A 1 179 ? 22.937 -6.141 26.626 1.00 85.81 179 ASP A O 1
ATOM 1368 N N . PHE A 1 180 ? 22.922 -5.218 28.658 1.00 80.62 180 PHE A N 1
ATOM 1369 C CA . PHE A 1 180 ? 24.322 -4.766 28.589 1.00 80.62 180 PHE A CA 1
ATOM 1370 C C . PHE A 1 180 ? 25.346 -5.901 28.417 1.00 80.62 180 PHE A C 1
ATOM 1372 O O . PHE A 1 180 ? 26.491 -5.639 28.048 1.00 80.62 180 PHE A O 1
ATOM 1379 N N . GLY A 1 181 ? 24.966 -7.143 28.724 1.00 82.69 181 GLY A N 1
ATOM 1380 C CA . GLY A 1 181 ? 25.787 -8.336 28.543 1.00 82.69 181 GLY A CA 1
ATOM 1381 C C . GLY A 1 181 ? 25.644 -8.974 27.161 1.00 82.69 181 GLY A C 1
ATOM 1382 O O . GLY A 1 181 ? 26.293 -9.989 26.914 1.00 82.69 181 GLY A O 1
ATOM 1383 N N . GLY A 1 182 ? 24.821 -8.407 26.273 1.00 84.00 182 GLY A N 1
ATOM 1384 C CA . GLY A 1 182 ? 24.515 -8.995 24.971 1.00 84.00 182 GLY A CA 1
ATOM 1385 C C . GLY A 1 182 ? 23.451 -10.093 25.034 1.00 84.00 182 GLY A C 1
ATOM 1386 O O . GLY A 1 182 ? 23.258 -10.795 24.044 1.00 84.00 182 GLY A O 1
ATOM 1387 N N . LYS A 1 183 ? 22.779 -10.271 26.180 1.00 90.31 183 LYS A N 1
ATOM 1388 C CA . LYS A 1 183 ? 21.762 -11.303 26.366 1.00 90.31 183 LYS A CA 1
ATOM 1389 C C . LYS A 1 183 ? 20.394 -10.783 25.939 1.00 90.31 183 LYS A C 1
ATOM 1391 O O . LYS A 1 183 ? 19.973 -9.695 26.324 1.00 90.31 183 LYS A O 1
ATOM 1396 N N . ALA A 1 184 ? 19.690 -11.604 25.183 1.00 90.88 184 ALA A N 1
ATOM 1397 C CA . ALA A 1 184 ? 18.311 -11.415 24.785 1.00 90.88 184 ALA A CA 1
ATOM 1398 C C . ALA A 1 184 ? 17.399 -11.490 26.035 1.00 90.88 184 ALA A C 1
ATOM 1400 O O . ALA A 1 184 ? 17.456 -12.462 26.798 1.00 90.88 184 ALA A O 1
ATOM 1401 N N . VAL A 1 185 ? 16.603 -10.447 26.279 1.00 92.81 185 VAL A N 1
ATOM 1402 C CA . VAL A 1 185 ? 15.680 -10.311 27.420 1.00 92.81 185 VAL A CA 1
ATOM 1403 C C . VAL A 1 185 ? 14.329 -9.779 26.949 1.00 92.81 185 VAL A C 1
ATOM 1405 O O . VAL A 1 185 ? 14.249 -9.047 25.964 1.00 92.81 185 VAL A O 1
ATOM 1408 N N . GLY A 1 186 ? 13.254 -10.124 27.653 1.00 92.56 186 GLY A N 1
ATOM 1409 C CA . GLY A 1 186 ? 11.922 -9.593 27.371 1.00 92.56 186 GLY A CA 1
ATOM 1410 C C . GLY A 1 186 ? 11.289 -8.928 28.581 1.00 92.56 186 GLY A C 1
ATOM 1411 O O . GLY A 1 186 ? 11.789 -9.017 29.702 1.00 92.56 186 GLY A O 1
ATOM 1412 N N . GLY A 1 187 ? 10.188 -8.229 28.343 1.00 92.25 187 GLY A N 1
ATOM 1413 C CA . GLY A 1 187 ? 9.439 -7.561 29.395 1.00 92.25 187 GLY A CA 1
ATOM 1414 C C . GLY A 1 187 ? 8.090 -7.051 28.916 1.00 92.25 187 GLY A C 1
ATOM 1415 O O . GLY A 1 187 ? 7.668 -7.306 27.788 1.00 92.25 187 GLY A O 1
ATOM 1416 N N . VAL A 1 188 ? 7.415 -6.330 29.807 1.00 92.62 188 VAL A N 1
ATOM 1417 C CA . VAL A 1 188 ? 6.092 -5.749 29.570 1.00 92.62 188 VAL A CA 1
ATOM 1418 C C . VAL A 1 188 ? 6.138 -4.264 29.885 1.00 92.62 188 VAL A C 1
ATOM 1420 O O . VAL A 1 188 ? 6.641 -3.878 30.947 1.00 92.62 188 VAL A O 1
ATOM 1423 N N . ALA A 1 189 ? 5.584 -3.456 28.989 1.00 90.25 189 ALA A N 1
ATOM 1424 C CA . ALA A 1 189 ? 5.422 -2.024 29.157 1.00 90.25 189 ALA A CA 1
ATOM 1425 C C . ALA A 1 189 ? 3.942 -1.638 29.018 1.00 90.25 189 ALA A C 1
ATOM 1427 O O . ALA A 1 189 ? 3.311 -2.009 28.025 1.00 90.25 189 ALA A O 1
ATOM 1428 N N . PRO A 1 190 ? 3.368 -0.917 29.997 1.00 91.56 190 PRO A N 1
ATOM 1429 C CA . PRO A 1 190 ? 2.013 -0.413 29.864 1.00 91.56 190 PRO A CA 1
ATOM 1430 C C . PRO A 1 190 ? 1.967 0.653 28.765 1.00 91.56 190 PRO A C 1
ATOM 1432 O O . PRO A 1 190 ? 2.784 1.576 28.749 1.00 91.56 190 PRO A O 1
ATOM 1435 N N . VAL A 1 191 ? 0.997 0.524 27.864 1.00 93.69 191 VAL A N 1
ATOM 1436 C CA . VAL A 1 191 ? 0.678 1.527 26.846 1.00 93.69 191 VAL A CA 1
ATOM 1437 C C . VAL A 1 191 ? -0.742 1.994 27.087 1.00 93.69 191 VAL A C 1
ATOM 1439 O O . VAL A 1 191 ? -1.655 1.174 27.155 1.00 93.69 191 VAL A O 1
ATOM 1442 N N . GLN A 1 192 ? -0.927 3.301 27.213 1.00 95.94 192 GLN A N 1
ATOM 1443 C CA . GLN A 1 192 ? -2.247 3.910 27.241 1.00 95.94 192 GLN A CA 1
ATOM 1444 C C . GLN A 1 192 ? -2.613 4.362 25.829 1.00 95.94 192 GLN A C 1
ATOM 1446 O O . GLN A 1 192 ? -1.858 5.098 25.193 1.00 95.94 192 GLN A O 1
ATOM 1451 N N . VAL A 1 193 ? -3.772 3.917 25.356 1.00 97.38 193 VAL A N 1
ATOM 1452 C CA . VAL A 1 193 ? -4.381 4.361 24.102 1.00 97.38 193 VAL A CA 1
ATOM 1453 C C . VAL A 1 193 ? -5.625 5.155 24.454 1.00 97.38 193 VAL A C 1
ATOM 1455 O O . VAL A 1 193 ? -6.492 4.630 25.155 1.00 97.38 193 VAL A O 1
ATOM 1458 N N . SER A 1 194 ? -5.717 6.397 23.988 1.00 96.50 194 SER A N 1
ATOM 1459 C CA . SER A 1 194 ? -6.893 7.239 24.206 1.00 96.50 194 SER A CA 1
ATOM 1460 C C . SER A 1 194 ? -7.501 7.707 22.897 1.00 96.50 194 SER A C 1
ATOM 1462 O O . SER A 1 194 ? -6.790 8.004 21.937 1.00 96.50 194 SER A O 1
ATOM 1464 N N . VAL A 1 195 ? -8.824 7.826 22.891 1.00 95.56 195 VAL A N 1
ATOM 1465 C CA . VAL A 1 195 ? -9.599 8.399 21.794 1.00 95.56 195 VAL A CA 1
ATOM 1466 C C . VAL A 1 195 ? -10.562 9.424 22.367 1.00 95.56 195 VAL A C 1
ATOM 1468 O O . VAL A 1 195 ? -11.234 9.176 23.370 1.00 95.56 195 VAL A O 1
ATOM 1471 N N . ARG A 1 196 ? -10.627 10.595 21.744 1.00 92.94 196 ARG A N 1
ATOM 1472 C CA . ARG A 1 196 ? -11.534 11.681 22.133 1.00 92.94 196 ARG A CA 1
ATOM 1473 C C . ARG A 1 196 ? -12.148 12.329 20.894 1.00 92.94 196 ARG A C 1
ATOM 1475 O O . ARG A 1 196 ? -11.571 12.192 19.821 1.00 92.94 196 ARG A O 1
ATOM 1482 N N . PRO A 1 197 ? -13.261 13.067 21.023 1.00 90.75 197 PRO A N 1
ATOM 1483 C CA . PRO A 1 197 ? -13.814 13.832 19.907 1.00 90.75 197 PRO A CA 1
ATOM 1484 C C . PRO A 1 197 ? -12.791 14.814 19.335 1.00 90.75 197 PRO A C 1
ATOM 1486 O O . PRO A 1 197 ? -12.013 15.415 20.094 1.00 90.75 197 PRO A O 1
ATOM 1489 N N . ALA A 1 198 ? -12.810 14.988 18.014 1.00 88.06 198 ALA A N 1
ATOM 1490 C CA . ALA A 1 198 ? -11.962 15.946 17.324 1.00 88.06 198 ALA A CA 1
ATOM 1491 C C . ALA A 1 198 ? -12.152 17.357 17.893 1.00 88.06 198 ALA A C 1
ATOM 1493 O O . ALA A 1 198 ? -13.258 17.893 17.920 1.00 88.06 198 ALA A O 1
ATOM 1494 N N . SER A 1 199 ? -11.059 18.003 18.320 1.00 85.69 199 SER A N 1
ATOM 1495 C CA . SER A 1 199 ? -11.116 19.437 18.651 1.00 85.69 199 SER A CA 1
ATOM 1496 C C . SER A 1 199 ? -11.151 20.324 17.403 1.00 85.69 199 SER A C 1
ATOM 1498 O O . SER A 1 199 ? -11.460 21.511 17.499 1.00 85.69 199 SER A O 1
ATOM 1500 N N . ARG A 1 200 ? -10.817 19.746 16.243 1.00 80.75 200 ARG A N 1
ATOM 1501 C CA . ARG A 1 200 ? -10.879 20.356 14.914 1.00 80.75 200 ARG A CA 1
ATOM 1502 C C . ARG A 1 200 ? -11.422 19.316 13.927 1.00 80.75 200 ARG A C 1
ATOM 1504 O O . ARG A 1 200 ? -10.626 18.539 13.402 1.00 80.75 200 ARG A O 1
ATOM 1511 N N . PRO A 1 201 ? -12.749 19.253 13.733 1.00 74.75 201 PRO A N 1
ATOM 1512 C CA . PRO A 1 201 ? -13.359 18.324 12.786 1.00 74.75 201 PRO A CA 1
ATOM 1513 C C . PRO A 1 201 ? -12.745 18.469 11.389 1.00 74.75 201 PRO A C 1
ATOM 1515 O O . PRO A 1 201 ? -12.471 19.587 10.948 1.00 74.75 201 PRO A O 1
ATOM 1518 N N . GLY A 1 202 ? -12.495 17.344 10.720 1.00 73.69 202 GLY A N 1
ATOM 1519 C CA . GLY A 1 202 ? -11.863 17.311 9.395 1.00 73.69 202 GLY A CA 1
ATOM 1520 C C . GLY A 1 202 ? -10.325 17.289 9.397 1.00 73.69 202 GLY A C 1
ATOM 1521 O O . GLY A 1 202 ? -9.730 17.127 8.334 1.00 73.69 202 GLY A O 1
ATOM 1522 N N . GLU A 1 203 ? -9.658 17.386 10.555 1.00 81.94 203 GLU A N 1
ATOM 1523 C CA . GLU A 1 203 ? -8.201 17.204 10.682 1.00 81.94 203 GLU A CA 1
ATOM 1524 C C . GLU A 1 203 ? -7.872 15.876 11.388 1.00 81.94 203 GLU A C 1
ATOM 1526 O O . GLU A 1 203 ? -8.147 15.719 12.578 1.00 81.94 203 GLU A O 1
ATOM 1531 N N . LEU A 1 204 ? -7.198 14.940 10.703 1.00 84.56 204 LEU A N 1
ATOM 1532 C CA . LEU A 1 204 ? -6.695 13.716 11.342 1.00 84.56 204 LEU A CA 1
ATOM 1533 C C . LEU A 1 204 ? -5.551 14.043 12.311 1.00 84.56 204 LEU A C 1
ATOM 1535 O O . LEU A 1 204 ? -4.528 14.612 11.920 1.00 84.56 204 LEU A O 1
ATOM 1539 N N . ARG A 1 205 ? -5.698 13.653 13.582 1.00 87.75 205 ARG A N 1
ATOM 1540 C CA . ARG A 1 205 ? -4.716 13.949 14.636 1.00 87.75 205 ARG A CA 1
ATOM 1541 C C . ARG A 1 205 ? -4.377 12.705 15.448 1.00 87.75 205 ARG A C 1
ATOM 1543 O O . ARG A 1 205 ? -5.231 12.140 16.127 1.00 87.75 205 ARG A O 1
ATOM 1550 N N . VAL A 1 206 ? -3.095 12.340 15.427 1.00 90.50 206 VAL A N 1
ATOM 1551 C CA . VAL A 1 206 ? -2.533 11.243 16.224 1.00 90.50 206 VAL A CA 1
ATOM 1552 C C . VAL A 1 206 ? -1.363 11.769 17.053 1.00 90.50 206 VAL A C 1
ATOM 1554 O O . VAL A 1 206 ? -0.387 12.295 16.515 1.00 90.50 206 VAL A O 1
ATOM 1557 N N . GLY A 1 207 ? -1.481 11.675 18.375 1.00 91.88 207 GLY A N 1
ATOM 1558 C CA . GLY A 1 207 ? -0.468 12.105 19.335 1.00 91.88 207 GLY A CA 1
ATOM 1559 C C . GLY A 1 207 ? 0.349 10.935 19.876 1.00 91.88 207 GLY A C 1
ATOM 1560 O O . GLY A 1 207 ? -0.204 9.905 20.249 1.00 91.88 207 GLY A O 1
ATOM 1561 N N . PHE A 1 208 ? 1.663 11.119 19.984 1.00 91.94 208 PHE A N 1
ATOM 1562 C CA . PHE A 1 208 ? 2.565 10.160 20.619 1.00 91.94 208 PHE A CA 1
ATOM 1563 C C . PHE A 1 208 ? 3.224 10.819 21.825 1.00 91.94 208 PHE A C 1
ATOM 1565 O O . PHE A 1 208 ? 3.824 11.889 21.698 1.00 91.94 208 PHE A O 1
ATOM 1572 N N . PHE A 1 209 ? 3.091 10.191 22.987 1.00 91.56 209 PHE A N 1
ATOM 1573 C CA . PHE A 1 209 ? 3.579 10.703 24.259 1.00 91.56 209 PHE A CA 1
ATOM 1574 C C . PHE A 1 209 ? 4.596 9.719 24.845 1.00 91.56 209 PHE A C 1
ATOM 1576 O O . PHE A 1 209 ? 4.313 8.532 25.001 1.00 91.56 209 PHE A O 1
ATOM 1583 N N . GLU A 1 210 ? 5.790 10.223 25.150 1.00 86.56 210 GLU A N 1
ATOM 1584 C CA . GLU A 1 210 ? 6.902 9.445 25.697 1.00 86.56 210 GLU A CA 1
ATOM 1585 C C . GLU A 1 210 ? 7.327 9.985 27.067 1.00 86.56 210 GLU A C 1
ATOM 1587 O O . GLU A 1 210 ? 7.341 11.197 27.295 1.00 86.56 210 GLU A O 1
ATOM 1592 N N . GLU A 1 211 ? 7.682 9.085 27.987 1.00 85.88 211 GLU A N 1
ATOM 1593 C CA . GLU A 1 211 ? 8.211 9.461 29.309 1.00 85.88 211 GLU A CA 1
ATOM 1594 C C . GLU A 1 211 ? 9.729 9.706 29.293 1.00 85.88 211 GLU A C 1
ATOM 1596 O O . GLU A 1 211 ? 10.255 10.467 30.106 1.00 85.88 211 GLU A O 1
ATOM 1601 N N . GLU A 1 212 ? 10.437 9.078 28.354 1.00 82.38 212 GLU A N 1
ATOM 1602 C CA . GLU A 1 212 ? 11.886 9.174 28.184 1.00 82.38 212 GLU A CA 1
ATOM 1603 C C . GLU A 1 212 ? 12.225 9.963 26.917 1.00 82.38 212 GLU A C 1
ATOM 1605 O O . GLU A 1 212 ? 11.565 9.809 25.895 1.00 82.38 212 GLU A O 1
ATOM 1610 N N . VAL A 1 213 ? 13.293 10.771 26.946 1.00 81.62 213 VAL A N 1
ATOM 1611 C CA . VAL A 1 213 ? 13.723 11.553 25.771 1.00 81.62 213 VAL A CA 1
ATOM 1612 C C . VAL A 1 213 ? 14.155 10.615 24.642 1.00 81.62 213 VAL A C 1
ATOM 1614 O O . VAL A 1 213 ? 15.117 9.845 24.813 1.00 81.62 213 VAL A O 1
ATOM 1617 N N . ALA A 1 214 ? 13.474 10.719 23.493 1.00 76.69 214 ALA A N 1
ATOM 1618 C CA . ALA A 1 214 ? 13.588 9.778 22.378 1.00 76.69 214 ALA A CA 1
ATOM 1619 C C . ALA A 1 214 ? 13.350 8.333 22.850 1.00 76.69 214 ALA A C 1
ATOM 1621 O O . ALA A 1 214 ? 14.130 7.419 22.558 1.00 76.69 214 ALA A O 1
ATOM 1622 N N . GLY A 1 215 ? 12.330 8.175 23.693 1.00 74.69 215 GLY A N 1
ATOM 1623 C CA . GLY A 1 215 ? 11.873 6.905 24.232 1.00 74.69 215 GLY A CA 1
ATOM 1624 C C . GLY A 1 215 ? 11.129 6.083 23.189 1.00 74.69 215 GLY A C 1
ATOM 1625 O O . GLY A 1 215 ? 11.179 4.861 23.256 1.00 74.69 215 GLY A O 1
ATOM 1626 N N . THR A 1 216 ? 10.514 6.727 22.194 1.00 79.88 216 THR A N 1
ATOM 1627 C CA . THR A 1 216 ? 9.777 6.049 21.118 1.00 79.88 216 THR A CA 1
ATOM 1628 C C . THR A 1 216 ? 10.434 6.239 19.755 1.00 79.88 216 THR A C 1
ATOM 1630 O O . THR A 1 216 ? 10.643 7.360 19.279 1.00 79.88 216 THR A O 1
ATOM 1633 N N . GLY A 1 217 ? 10.771 5.132 19.094 1.00 77.31 217 GLY A N 1
ATOM 1634 C CA . GLY A 1 217 ? 11.348 5.185 17.751 1.00 77.31 217 GLY A CA 1
ATOM 1635 C C . GLY A 1 217 ? 10.308 5.299 16.634 1.00 77.31 217 GLY A C 1
ATOM 1636 O O . GLY A 1 217 ? 9.099 5.397 16.871 1.00 77.31 217 GLY A O 1
ATOM 1637 N N . SER A 1 218 ? 10.790 5.383 15.393 1.00 76.38 218 SER A N 1
ATOM 1638 C CA . SER A 1 218 ? 9.952 5.529 14.193 1.00 76.38 218 SER A CA 1
ATOM 1639 C C . SER A 1 218 ? 9.020 4.337 13.999 1.00 76.38 218 SER A C 1
ATOM 1641 O O . SER A 1 218 ? 7.875 4.538 13.597 1.00 76.38 218 SER A O 1
ATOM 1643 N N . MET A 1 219 ? 9.460 3.122 14.340 1.00 78.25 219 MET A N 1
ATOM 1644 C CA . MET A 1 219 ? 8.667 1.916 14.105 1.00 78.25 219 MET A CA 1
ATOM 1645 C C . MET A 1 219 ? 7.434 1.860 14.990 1.00 78.25 219 MET A C 1
ATOM 1647 O O . MET A 1 219 ? 6.348 1.504 14.537 1.00 78.25 219 MET A O 1
ATOM 1651 N N . TRP A 1 220 ? 7.603 2.210 16.264 1.00 85.06 220 TRP A N 1
ATOM 1652 C CA . TRP A 1 220 ? 6.489 2.203 17.200 1.00 85.06 220 TRP A CA 1
ATOM 1653 C C . TRP A 1 220 ? 5.449 3.270 16.835 1.00 85.06 220 TRP A C 1
ATOM 1655 O O . TRP A 1 220 ? 4.248 2.997 16.841 1.00 85.06 220 TRP A O 1
ATOM 1665 N N . ARG A 1 221 ? 5.904 4.465 16.432 1.00 85.44 221 ARG A N 1
ATOM 1666 C CA . ARG A 1 221 ? 5.013 5.533 15.953 1.00 85.44 221 ARG A CA 1
ATOM 1667 C C . ARG A 1 221 ? 4.273 5.127 14.679 1.00 85.44 221 ARG A C 1
ATOM 1669 O O . ARG A 1 221 ? 3.072 5.366 14.581 1.00 85.44 221 ARG A O 1
ATOM 1676 N N . ALA A 1 222 ? 4.955 4.472 13.740 1.00 80.62 222 ALA A N 1
ATOM 1677 C CA . ALA A 1 222 ? 4.323 3.949 12.534 1.00 80.62 222 ALA A CA 1
ATOM 1678 C C . ALA A 1 222 ? 3.224 2.928 12.863 1.00 80.62 222 ALA A C 1
ATOM 1680 O O . ALA A 1 222 ? 2.107 3.053 12.371 1.00 80.62 222 ALA A O 1
ATOM 1681 N N . ALA A 1 223 ? 3.486 1.999 13.787 1.00 85.12 223 ALA A N 1
ATOM 1682 C CA . ALA A 1 223 ? 2.488 1.027 14.230 1.00 85.12 223 ALA A CA 1
ATOM 1683 C C . ALA A 1 223 ? 1.235 1.680 14.845 1.00 85.12 223 ALA A C 1
ATOM 1685 O O . ALA A 1 223 ? 0.134 1.167 14.658 1.00 85.12 223 ALA A O 1
ATOM 1686 N N . GLY A 1 224 ? 1.378 2.811 15.547 1.00 90.00 224 GLY A N 1
ATOM 1687 C CA . GLY A 1 224 ? 0.233 3.579 16.047 1.00 90.00 224 GLY A CA 1
ATOM 1688 C C . GLY A 1 224 ? -0.579 4.253 14.936 1.00 90.00 224 GLY A C 1
ATOM 1689 O O . GLY A 1 224 ? -1.805 4.226 14.985 1.00 90.00 224 GLY A O 1
ATOM 1690 N N . TRP A 1 225 ? 0.072 4.791 13.898 1.00 86.31 225 TRP A N 1
ATOM 1691 C CA . TRP A 1 225 ? -0.632 5.295 12.709 1.00 86.31 225 TRP A CA 1
ATOM 1692 C C . TRP A 1 225 ? -1.408 4.186 11.999 1.00 86.31 225 TRP A C 1
ATOM 1694 O O . TRP A 1 225 ? -2.601 4.343 11.741 1.00 86.31 225 TRP A O 1
ATOM 1704 N N . THR A 1 226 ? -0.767 3.041 11.755 1.00 84.44 226 THR A N 1
ATOM 1705 C CA . THR A 1 226 ? -1.421 1.881 11.137 1.00 84.44 226 THR A CA 1
ATOM 1706 C C . THR A 1 226 ? -2.584 1.376 11.989 1.00 84.44 226 THR A C 1
ATOM 1708 O O . THR A 1 226 ? -3.631 1.038 11.446 1.00 84.44 226 THR A O 1
ATOM 1711 N N . ALA A 1 227 ? -2.455 1.393 13.320 1.00 91.00 227 ALA A N 1
ATOM 1712 C CA . ALA A 1 227 ? -3.541 1.023 14.224 1.00 91.00 227 ALA A CA 1
ATOM 1713 C C . ALA A 1 227 ? -4.774 1.923 14.073 1.00 91.00 227 ALA A C 1
ATOM 1715 O O . ALA A 1 227 ? -5.889 1.408 14.041 1.00 91.00 227 ALA A O 1
ATOM 1716 N N . VAL A 1 228 ? -4.591 3.241 13.934 1.00 90.75 228 VAL A N 1
ATOM 1717 C CA . VAL A 1 228 ? -5.699 4.179 13.678 1.00 90.75 228 VAL A CA 1
ATOM 1718 C C . VAL A 1 228 ? -6.357 3.891 12.332 1.00 90.75 228 VAL A C 1
ATOM 1720 O O . VAL A 1 228 ? -7.582 3.819 12.257 1.00 90.75 228 VAL A O 1
ATOM 1723 N N . VAL A 1 229 ? -5.557 3.679 11.284 1.00 84.56 229 VAL A N 1
ATOM 1724 C CA . VAL A 1 229 ? -6.041 3.391 9.923 1.00 84.56 229 VAL A CA 1
ATOM 1725 C C . VAL A 1 229 ? -6.888 2.129 9.907 1.00 84.56 229 VAL A C 1
ATOM 1727 O O . VAL A 1 229 ? -8.061 2.179 9.537 1.00 84.56 229 VAL A O 1
ATOM 1730 N N . VAL A 1 230 ? -6.322 1.026 10.393 1.00 86.50 230 VAL A N 1
ATOM 1731 C CA . VAL A 1 230 ? -6.992 -0.273 10.411 1.00 86.50 230 VAL A CA 1
ATOM 1732 C C . VAL A 1 230 ? -8.211 -0.232 11.334 1.00 86.50 230 VAL A C 1
ATOM 1734 O O . VAL A 1 230 ? -9.270 -0.701 10.940 1.00 86.50 230 VAL A O 1
ATOM 1737 N N . ALA A 1 231 ? -8.135 0.377 12.523 1.00 90.81 231 ALA A N 1
ATOM 1738 C CA . ALA A 1 231 ? -9.297 0.493 13.413 1.00 90.81 231 ALA A CA 1
ATOM 1739 C C . ALA A 1 231 ? -10.454 1.274 12.768 1.00 90.81 231 ALA A C 1
ATOM 1741 O O . ALA A 1 231 ? -11.609 0.861 12.867 1.00 90.81 231 ALA A O 1
ATOM 1742 N N . SER A 1 232 ? -10.141 2.365 12.069 1.00 85.62 232 SER A N 1
ATOM 1743 C CA . SER A 1 232 ? -11.151 3.199 11.407 1.00 85.62 232 SER A CA 1
ATOM 1744 C C . SER A 1 232 ? -11.808 2.469 10.242 1.00 85.62 232 SER A C 1
ATOM 1746 O O . SER A 1 232 ? -13.026 2.495 10.087 1.00 85.62 232 SER A O 1
ATOM 1748 N N . GLN A 1 233 ? -10.997 1.737 9.479 1.00 79.69 233 GLN A N 1
ATOM 1749 C CA . GLN A 1 233 ? -11.434 0.848 8.409 1.00 79.69 233 GLN A CA 1
ATOM 1750 C C . GLN A 1 233 ? -12.318 -0.300 8.913 1.00 79.69 233 GLN A C 1
ATOM 1752 O O . GLN A 1 233 ? -13.325 -0.615 8.283 1.00 79.69 233 GLN A O 1
ATOM 1757 N N . LEU A 1 234 ? -11.961 -0.926 10.040 1.00 82.75 234 LEU A N 1
ATOM 1758 C CA . LEU A 1 234 ? -12.730 -2.020 10.642 1.00 82.75 234 LEU A CA 1
ATOM 1759 C C . LEU A 1 234 ? -14.104 -1.561 11.144 1.00 82.75 234 LEU A C 1
ATOM 1761 O O . LEU A 1 234 ? -15.053 -2.339 11.088 1.00 82.75 234 LEU A O 1
ATOM 1765 N N . LEU A 1 235 ? -14.199 -0.326 11.643 1.00 83.44 235 LEU A N 1
ATOM 1766 C CA . LEU A 1 235 ? -15.425 0.234 12.216 1.00 83.44 235 LEU A CA 1
ATOM 1767 C C . LEU A 1 235 ? -16.229 1.108 11.243 1.00 83.44 235 LEU A C 1
ATOM 1769 O O . LEU A 1 235 ? -17.302 1.573 11.613 1.00 83.44 235 LEU A O 1
ATOM 1773 N N . ASN A 1 236 ? -15.735 1.308 10.017 1.00 77.56 236 ASN A N 1
ATOM 1774 C CA . ASN A 1 236 ? -16.333 2.180 9.002 1.00 77.56 236 ASN A CA 1
ATOM 1775 C C . ASN A 1 236 ? -16.594 3.614 9.509 1.00 77.56 236 ASN A C 1
ATOM 1777 O O . ASN A 1 236 ? -17.685 4.155 9.350 1.00 77.56 236 ASN A O 1
ATOM 1781 N N . ILE A 1 237 ? -15.596 4.217 10.159 1.00 80.25 237 ILE A N 1
ATOM 1782 C CA . ILE A 1 237 ? -15.679 5.582 10.702 1.00 80.25 237 ILE A CA 1
ATOM 1783 C C . ILE A 1 237 ? -14.740 6.531 9.962 1.00 80.25 237 ILE A C 1
ATOM 1785 O O . ILE A 1 237 ? -13.706 6.108 9.441 1.00 80.25 237 ILE A O 1
ATOM 1789 N N . ASP A 1 238 ? -15.058 7.827 9.969 1.00 80.44 238 ASP A N 1
ATOM 1790 C CA . ASP A 1 238 ? -14.088 8.859 9.608 1.00 80.44 238 ASP A CA 1
ATOM 1791 C C . ASP A 1 238 ? -13.177 9.145 10.820 1.00 80.44 238 ASP A C 1
ATOM 1793 O O . ASP A 1 238 ? -13.636 9.657 11.845 1.00 80.44 238 ASP A O 1
ATOM 1797 N N . PRO A 1 239 ? -11.870 8.836 10.758 1.00 82.69 239 PRO A N 1
ATOM 1798 C CA . PRO A 1 239 ? -10.968 9.103 11.874 1.00 82.69 239 PRO A CA 1
ATOM 1799 C C . PRO A 1 239 ? -10.773 10.596 12.158 1.00 82.69 239 PRO A C 1
ATOM 1801 O O . PRO A 1 239 ? -10.251 10.940 13.215 1.00 82.69 239 PRO A O 1
ATOM 1804 N N . ARG A 1 240 ? -11.179 11.492 11.251 1.00 84.31 240 ARG A N 1
ATOM 1805 C CA . ARG A 1 240 ? -11.114 12.950 11.442 1.00 84.31 240 ARG A CA 1
ATOM 1806 C C . ARG A 1 240 ? -12.179 13.475 12.408 1.00 84.31 240 ARG A C 1
ATOM 1808 O O . ARG A 1 240 ? -12.090 14.629 12.828 1.00 84.31 240 ARG A O 1
ATOM 1815 N N . ASP A 1 241 ? -13.135 12.634 12.795 1.00 85.62 241 ASP A N 1
ATOM 1816 C CA . ASP A 1 241 ? -14.098 12.924 13.863 1.00 85.62 241 ASP A CA 1
ATOM 1817 C C . ASP A 1 241 ? -13.496 12.714 15.262 1.00 85.62 241 ASP A C 1
ATOM 1819 O O . ASP A 1 241 ? -14.099 13.068 16.283 1.00 85.62 241 ASP A O 1
ATOM 1823 N N . TYR A 1 242 ? -12.266 12.192 15.327 1.00 89.25 242 TYR A N 1
ATOM 1824 C CA . TYR A 1 242 ? -11.591 11.815 16.558 1.00 89.25 242 TYR A CA 1
ATOM 1825 C C . TYR A 1 242 ? -10.148 12.334 16.625 1.00 89.25 242 TYR A C 1
ATOM 1827 O O . TYR A 1 242 ? -9.504 12.647 15.626 1.00 89.25 242 TYR A O 1
ATOM 1835 N N . GLU A 1 243 ? -9.607 12.401 17.840 1.00 92.38 243 GLU A N 1
ATOM 1836 C CA . GLU A 1 243 ? -8.165 12.468 18.067 1.00 92.38 243 GLU A CA 1
ATOM 1837 C C . GLU A 1 243 ? -7.708 11.236 18.829 1.00 92.38 243 GLU A C 1
ATOM 1839 O O . GLU A 1 243 ? -8.300 10.861 19.846 1.00 92.38 243 GLU A O 1
ATOM 1844 N N . PHE A 1 244 ? -6.608 10.660 18.359 1.00 94.44 244 PHE A N 1
ATOM 1845 C CA . PHE A 1 244 ? -6.014 9.454 18.914 1.00 94.44 244 PHE A CA 1
ATOM 1846 C C . PHE A 1 244 ? -4.738 9.817 19.661 1.00 94.44 244 PHE A C 1
ATOM 1848 O O . PHE A 1 244 ? -3.976 10.684 19.224 1.00 94.44 244 PHE A O 1
ATOM 1855 N N . SER A 1 245 ? -4.466 9.152 20.777 1.00 95.75 245 SER A N 1
ATOM 1856 C CA . SER A 1 245 ? -3.171 9.260 21.434 1.00 95.75 245 SER A CA 1
ATOM 1857 C C . SER A 1 245 ? -2.641 7.928 21.933 1.00 95.75 245 SER A C 1
ATOM 1859 O O . SER A 1 245 ? -3.387 7.077 22.410 1.00 95.75 245 SER A O 1
ATOM 1861 N N . PHE A 1 246 ? -1.324 7.781 21.831 1.00 95.19 246 PHE A N 1
ATOM 1862 C CA . PHE A 1 246 ? -0.571 6.637 22.319 1.00 95.19 246 PHE A CA 1
ATOM 1863 C C . PHE A 1 246 ? 0.477 7.138 23.308 1.00 95.19 246 PHE A C 1
ATOM 1865 O O . PHE A 1 246 ? 1.326 7.959 22.957 1.00 95.19 246 PHE A O 1
ATOM 1872 N N . SER A 1 247 ? 0.420 6.650 24.542 1.00 93.81 247 SER A N 1
ATOM 1873 C CA . SER A 1 247 ? 1.347 7.009 25.613 1.00 93.81 247 SER A CA 1
ATOM 1874 C C . SER A 1 247 ? 2.051 5.766 26.136 1.00 93.81 247 SER A C 1
ATOM 1876 O O . SER A 1 247 ? 1.398 4.769 26.451 1.00 93.81 247 SER A O 1
ATOM 1878 N N . ILE A 1 248 ? 3.380 5.809 26.211 1.00 88.44 248 ILE A N 1
ATOM 1879 C CA . ILE A 1 248 ? 4.204 4.670 26.626 1.00 88.44 248 ILE A CA 1
ATOM 1880 C C . ILE A 1 248 ? 5.375 5.115 27.506 1.00 88.44 248 ILE A C 1
ATOM 1882 O O . ILE A 1 248 ? 6.017 6.140 27.264 1.00 88.44 248 ILE A O 1
ATOM 1886 N N . GLY A 1 249 ? 5.664 4.306 28.526 1.00 81.25 249 GLY A N 1
ATOM 1887 C CA . GLY A 1 249 ? 6.831 4.475 29.388 1.00 81.25 249 GLY A CA 1
ATOM 1888 C C . GLY A 1 249 ? 8.064 3.719 28.882 1.00 81.25 249 GLY A C 1
ATOM 1889 O O . GLY A 1 249 ? 7.959 2.618 28.336 1.00 81.25 249 GLY A O 1
ATOM 1890 N N . GLY A 1 250 ? 9.252 4.276 29.129 1.00 79.50 250 GLY A N 1
ATOM 1891 C CA . GLY A 1 250 ? 10.539 3.646 28.816 1.00 79.50 250 GLY A CA 1
ATOM 1892 C C . GLY A 1 250 ? 11.072 3.922 27.404 1.00 79.50 250 GLY A C 1
ATOM 1893 O O . GLY A 1 250 ? 10.662 4.866 26.736 1.00 79.50 250 GLY A O 1
ATOM 1894 N N . ARG A 1 251 ? 12.054 3.114 26.976 1.00 76.62 251 ARG A N 1
ATOM 1895 C CA . ARG A 1 251 ? 12.690 3.205 25.649 1.00 76.62 251 ARG A CA 1
ATOM 1896 C C . ARG A 1 251 ? 12.298 1.990 24.816 1.00 76.62 251 ARG A C 1
ATOM 1898 O O . ARG A 1 251 ? 12.835 0.906 25.043 1.00 76.62 251 ARG A O 1
ATOM 1905 N N . ILE A 1 252 ? 11.344 2.161 23.908 1.00 80.12 252 ILE A N 1
ATOM 1906 C CA . ILE A 1 252 ? 10.743 1.093 23.111 1.00 80.12 252 ILE A CA 1
ATOM 1907 C C . ILE A 1 252 ? 10.725 1.507 21.646 1.00 80.12 252 ILE A C 1
ATOM 1909 O O . ILE A 1 252 ? 10.325 2.610 21.280 1.00 80.12 252 ILE A O 1
ATOM 1913 N N . ASP A 1 253 ? 11.139 0.576 20.801 1.00 77.25 253 ASP A N 1
ATOM 1914 C CA . ASP A 1 253 ? 10.977 0.684 19.365 1.00 77.25 253 ASP A CA 1
ATOM 1915 C C . ASP A 1 253 ? 10.691 -0.702 18.785 1.00 77.25 253 ASP A C 1
ATOM 1917 O O . ASP A 1 253 ? 11.147 -1.717 19.318 1.00 77.25 253 ASP A O 1
ATOM 1921 N N . GLY A 1 254 ? 9.887 -0.747 17.730 1.00 77.75 254 GLY A N 1
ATOM 1922 C CA . GLY A 1 254 ? 9.463 -1.985 17.080 1.00 77.75 254 GLY A CA 1
ATOM 1923 C C . GLY A 1 254 ? 7.974 -2.004 16.722 1.00 77.75 254 GLY A C 1
ATOM 1924 O O . GLY A 1 254 ? 7.143 -1.547 17.509 1.00 77.75 254 GLY A O 1
ATOM 1925 N N . PRO A 1 255 ? 7.594 -2.612 15.585 1.00 81.00 255 PRO A N 1
ATOM 1926 C CA . PRO A 1 255 ? 6.207 -2.646 15.122 1.00 81.00 255 PRO A CA 1
ATOM 1927 C C . PRO A 1 255 ? 5.399 -3.770 15.793 1.00 81.00 255 PRO A C 1
ATOM 1929 O O . PRO A 1 255 ? 4.210 -3.934 15.540 1.00 81.00 255 PRO A O 1
ATOM 1932 N N . SER A 1 256 ? 6.035 -4.572 16.656 1.00 88.19 256 SER A N 1
ATOM 1933 C CA . SER A 1 256 ? 5.481 -5.828 17.181 1.00 88.19 256 SER A CA 1
ATOM 1934 C C . SER A 1 256 ? 4.301 -5.682 18.149 1.00 88.19 256 SER A C 1
ATOM 1936 O O . SER A 1 256 ? 3.808 -6.688 18.659 1.00 88.19 256 SER A O 1
ATOM 1938 N N . ALA A 1 257 ? 3.872 -4.449 18.418 1.00 91.19 257 ALA A N 1
ATOM 1939 C CA . ALA A 1 257 ? 2.656 -4.133 19.156 1.00 91.19 257 ALA A CA 1
ATOM 1940 C C . ALA A 1 257 ? 1.506 -3.679 18.239 1.00 91.19 257 ALA A C 1
ATOM 1942 O O . ALA A 1 257 ? 0.428 -3.414 18.754 1.00 91.19 257 ALA A O 1
ATOM 1943 N N . GLY A 1 258 ? 1.699 -3.585 16.916 1.00 92.69 258 GLY A N 1
ATOM 1944 C CA . GLY A 1 258 ? 0.726 -2.998 15.985 1.00 92.69 258 GLY A CA 1
ATOM 1945 C C . GLY A 1 258 ? -0.674 -3.601 16.092 1.00 92.69 258 GLY A C 1
ATOM 1946 O O . GLY A 1 258 ? -1.651 -2.862 16.206 1.00 92.69 258 GLY A O 1
ATOM 1947 N N . ALA A 1 259 ? -0.786 -4.930 16.174 1.00 95.94 259 ALA A N 1
ATOM 1948 C CA . ALA A 1 259 ? -2.084 -5.577 16.368 1.00 95.94 259 ALA A CA 1
ATOM 1949 C C . ALA A 1 259 ? -2.695 -5.270 17.750 1.00 95.94 259 ALA A C 1
ATOM 1951 O O . ALA A 1 259 ? -3.898 -5.038 17.853 1.00 95.94 259 ALA A O 1
ATOM 1952 N N . TYR A 1 260 ? -1.875 -5.166 18.802 1.00 97.19 260 TYR A N 1
ATOM 1953 C CA . TYR A 1 260 ? -2.354 -4.822 20.146 1.00 97.19 260 TYR A CA 1
ATOM 1954 C C . TYR A 1 260 ? -2.823 -3.363 20.227 1.00 97.19 260 TYR A C 1
ATOM 1956 O O . TYR A 1 260 ? -3.872 -3.080 20.801 1.00 97.19 260 TYR A O 1
ATOM 1964 N N . LEU A 1 261 ? -2.083 -2.442 19.600 1.00 96.88 261 LEU A N 1
ATOM 1965 C CA . LEU A 1 261 ? -2.470 -1.036 19.462 1.00 96.88 261 LEU A CA 1
ATOM 1966 C C . LEU A 1 261 ? -3.774 -0.900 18.670 1.00 96.88 261 LEU A C 1
ATOM 1968 O O . LEU A 1 261 ? -4.625 -0.095 19.037 1.00 96.88 261 LEU A O 1
ATOM 1972 N N . THR A 1 262 ? -3.958 -1.715 17.628 1.00 97.06 262 THR A N 1
ATOM 1973 C CA . THR A 1 262 ? -5.197 -1.744 16.836 1.00 97.06 262 THR A CA 1
ATOM 1974 C C . THR A 1 262 ? -6.373 -2.202 17.692 1.00 97.06 262 THR A C 1
ATOM 1976 O O . THR A 1 262 ? -7.369 -1.490 17.775 1.00 97.06 262 THR A O 1
ATOM 1979 N N . ALA A 1 263 ? -6.239 -3.328 18.404 1.00 97.56 263 ALA A N 1
ATOM 1980 C CA . ALA A 1 263 ? -7.287 -3.837 19.291 1.00 97.56 263 ALA A CA 1
ATOM 1981 C C . ALA A 1 263 ? -7.639 -2.821 20.387 1.00 97.56 263 ALA A C 1
ATOM 1983 O O . ALA A 1 263 ? -8.810 -2.566 20.641 1.00 97.56 263 ALA A O 1
ATOM 1984 N N . ALA A 1 264 ? -6.631 -2.183 20.984 1.00 97.50 264 ALA A N 1
ATOM 1985 C CA . ALA A 1 264 ? -6.821 -1.132 21.978 1.00 97.50 264 ALA A CA 1
ATOM 1986 C C . ALA A 1 264 ? -7.544 0.100 21.408 1.00 97.50 264 ALA A C 1
ATOM 1988 O O . ALA A 1 264 ? -8.413 0.667 22.065 1.00 97.50 264 ALA A O 1
ATOM 1989 N N . THR A 1 265 ? -7.211 0.500 20.180 1.00 97.00 265 THR A N 1
ATOM 1990 C CA . THR A 1 265 ? -7.864 1.627 19.499 1.00 97.00 265 THR A CA 1
ATOM 1991 C C . THR A 1 265 ? -9.333 1.314 19.222 1.00 97.00 265 THR A C 1
ATOM 1993 O O . THR A 1 265 ? -10.199 2.132 19.530 1.00 97.00 265 THR A O 1
ATOM 1996 N N . VAL A 1 266 ? -9.629 0.107 18.725 1.00 95.88 266 VAL A N 1
ATOM 1997 C CA . VAL A 1 266 ? -11.005 -0.377 18.530 1.00 95.88 266 VAL A CA 1
ATOM 1998 C C . VAL A 1 266 ? -11.761 -0.417 19.861 1.00 95.88 266 VAL A C 1
ATOM 2000 O O . VAL A 1 266 ? -12.870 0.102 19.939 1.00 95.88 266 VAL A O 1
ATOM 2003 N N . ALA A 1 267 ? -11.145 -0.933 20.928 1.00 95.50 267 ALA A N 1
ATOM 2004 C CA . ALA A 1 267 ? -11.767 -0.987 22.249 1.00 95.50 267 ALA A CA 1
ATOM 2005 C C . ALA A 1 267 ? -12.075 0.408 22.799 1.00 95.50 267 ALA A C 1
ATOM 2007 O O . ALA A 1 267 ? -13.168 0.640 23.309 1.00 95.50 267 ALA A O 1
ATOM 2008 N N . ALA A 1 268 ? -11.166 1.372 22.638 1.00 95.19 268 ALA A N 1
ATOM 2009 C CA . ALA A 1 268 ? -11.413 2.753 23.041 1.00 95.19 268 ALA A CA 1
ATOM 2010 C C . ALA A 1 268 ? -12.572 3.396 22.252 1.00 95.19 268 ALA A C 1
ATOM 2012 O O . ALA A 1 268 ? -13.402 4.086 22.849 1.00 95.19 268 ALA A O 1
ATOM 2013 N N . LEU A 1 269 ? -12.670 3.133 20.943 1.00 93.31 269 LEU A N 1
ATOM 2014 C CA . LEU A 1 269 ? -13.770 3.602 20.090 1.00 93.31 269 LEU A CA 1
ATOM 2015 C C . LEU A 1 269 ? -15.117 2.980 20.499 1.00 93.31 269 LEU A C 1
ATOM 2017 O O . LEU A 1 269 ? -16.091 3.707 20.704 1.00 93.31 269 LEU A O 1
ATOM 2021 N N . LEU A 1 270 ? -15.161 1.661 20.707 1.00 91.06 270 LEU A N 1
ATOM 2022 C CA . LEU A 1 270 ? -16.374 0.934 21.107 1.00 91.06 270 LEU A CA 1
ATOM 2023 C C . LEU A 1 270 ? -16.744 1.140 22.587 1.00 91.06 270 LEU A C 1
ATOM 2025 O O . LEU A 1 270 ? -17.907 1.026 22.964 1.00 91.06 270 LEU A O 1
ATOM 2029 N N . GLY A 1 271 ? -15.787 1.551 23.423 1.00 90.81 271 GLY A N 1
ATOM 2030 C CA . GLY A 1 271 ? -15.967 1.672 24.873 1.00 90.81 271 GLY A CA 1
ATOM 2031 C C . GLY A 1 271 ? -15.792 0.351 25.625 1.00 90.81 271 GLY A C 1
ATOM 2032 O O . GLY A 1 271 ? -16.253 0.234 26.762 1.00 90.81 271 GLY A O 1
ATOM 2033 N N . ASP A 1 272 ? -15.118 -0.617 25.009 1.00 92.62 272 ASP A N 1
ATOM 2034 C CA . ASP A 1 272 ? -14.821 -1.917 25.597 1.00 92.62 272 ASP A CA 1
ATOM 2035 C C . ASP A 1 272 ? -13.611 -1.844 26.538 1.00 92.62 272 ASP A C 1
ATOM 2037 O O . ASP A 1 272 ? -12.737 -0.979 26.437 1.00 92.62 272 ASP A O 1
ATOM 2041 N N . SER A 1 273 ? -13.556 -2.781 27.485 1.00 93.94 273 SER A N 1
ATOM 2042 C CA . SER A 1 273 ? -12.426 -2.929 28.407 1.00 93.94 273 SER A CA 1
ATOM 2043 C C . SER A 1 273 ? -11.464 -4.010 27.921 1.00 93.94 273 SER A C 1
ATOM 2045 O O . SER A 1 273 ? -11.887 -5.090 27.512 1.00 93.94 273 SER A O 1
ATOM 2047 N N . MET A 1 274 ? -10.163 -3.734 28.020 1.00 96.19 274 MET A N 1
ATOM 2048 C CA . MET A 1 274 ? -9.106 -4.704 27.725 1.00 96.19 274 MET A CA 1
ATOM 2049 C C . MET A 1 274 ? -8.832 -5.574 28.954 1.00 96.19 274 MET A C 1
ATOM 2051 O O . MET A 1 274 ? -8.769 -5.078 30.082 1.00 96.19 274 MET A O 1
ATOM 2055 N N . ARG A 1 275 ? -8.626 -6.873 28.747 1.00 95.88 275 ARG A N 1
ATOM 2056 C CA . ARG A 1 275 ? -8.278 -7.812 29.813 1.00 95.88 275 ARG A CA 1
ATOM 2057 C C . ARG A 1 275 ? -6.844 -7.595 30.292 1.00 95.88 275 ARG A C 1
ATOM 2059 O O . ARG A 1 275 ? -5.891 -7.748 29.536 1.00 95.88 275 ARG A O 1
ATOM 2066 N N . GLU A 1 276 ? -6.679 -7.305 31.581 1.00 94.56 276 GLU A N 1
ATOM 2067 C CA . GLU A 1 276 ? -5.363 -7.030 32.181 1.00 94.56 276 GLU A CA 1
ATOM 2068 C C . GLU A 1 276 ? -4.448 -8.267 32.249 1.00 94.56 276 GLU A C 1
ATOM 2070 O O . GLU A 1 276 ? -3.225 -8.131 32.322 1.00 94.56 276 GLU A O 1
ATOM 2075 N N . ASP A 1 277 ? -5.026 -9.473 32.236 1.00 95.56 277 ASP A N 1
ATOM 2076 C CA . ASP A 1 277 ? -4.315 -10.751 32.344 1.00 95.56 277 ASP A CA 1
ATOM 2077 C C . ASP A 1 277 ? -3.886 -11.344 30.992 1.00 95.56 277 ASP A C 1
ATOM 2079 O O . ASP A 1 277 ? -3.240 -12.398 30.966 1.00 95.56 277 ASP A O 1
ATOM 2083 N N . VAL A 1 278 ? -4.212 -10.665 29.888 1.00 96.88 278 VAL A N 1
ATOM 2084 C CA . VAL A 1 278 ? -3.888 -11.075 28.519 1.00 96.88 278 VAL A CA 1
ATOM 2085 C C . VAL A 1 278 ? -2.917 -10.074 27.895 1.00 96.88 278 VAL A C 1
ATOM 2087 O O . VAL A 1 278 ? -3.045 -8.858 28.041 1.00 96.88 278 VAL A O 1
ATOM 2090 N N . ALA A 1 279 ? -1.923 -10.574 27.172 1.00 96.88 279 ALA A N 1
ATOM 2091 C CA . ALA A 1 279 ? -1.103 -9.756 26.289 1.00 96.88 279 ALA A CA 1
ATOM 2092 C C . ALA A 1 279 ? -1.008 -10.388 24.909 1.00 96.88 279 ALA A C 1
ATOM 2094 O O . ALA A 1 279 ? -1.312 -11.563 24.723 1.00 96.88 279 ALA A O 1
ATOM 2095 N N . MET A 1 280 ? -0.555 -9.607 23.938 1.00 97.31 280 MET A N 1
ATOM 2096 C C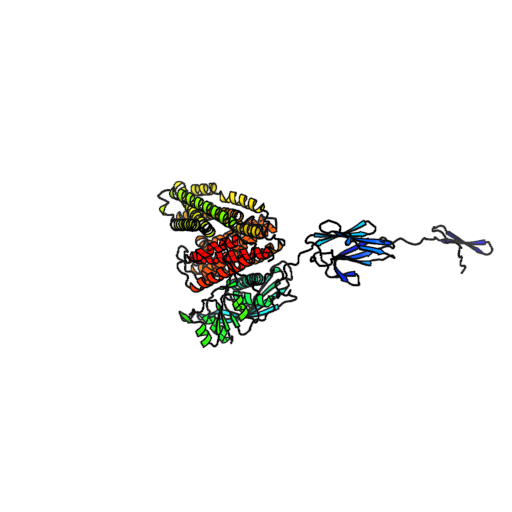A . MET A 1 280 ? -0.273 -10.118 22.609 1.00 97.31 280 MET A CA 1
ATOM 2097 C C . MET A 1 280 ? 0.974 -9.482 22.007 1.00 97.31 280 MET A C 1
ATOM 2099 O O . MET A 1 280 ? 1.440 -8.428 22.450 1.00 97.31 280 MET A O 1
ATOM 2103 N N . THR A 1 281 ? 1.484 -10.111 20.954 1.00 96.19 281 THR A N 1
ATOM 2104 C CA . THR A 1 281 ? 2.480 -9.523 20.059 1.00 96.19 281 THR A CA 1
ATOM 2105 C C . THR A 1 281 ? 2.152 -9.880 18.610 1.00 96.19 281 THR A C 1
ATOM 2107 O O . THR A 1 281 ? 1.593 -10.938 18.342 1.00 96.19 281 THR A O 1
ATOM 2110 N N . GLY A 1 282 ? 2.479 -8.985 17.682 1.00 93.56 282 GLY A N 1
ATOM 2111 C CA . GLY A 1 282 ? 2.202 -9.122 16.255 1.00 93.56 282 GLY A CA 1
ATOM 2112 C C . GLY A 1 282 ? 2.176 -7.763 15.557 1.00 93.56 282 GLY A C 1
ATOM 2113 O O . GLY A 1 282 ? 1.763 -6.761 16.153 1.00 93.56 282 GLY A O 1
ATOM 2114 N N . THR A 1 283 ? 2.633 -7.717 14.306 1.00 91.38 283 THR A N 1
ATOM 2115 C CA . THR A 1 283 ? 2.368 -6.567 13.425 1.00 91.38 283 THR A CA 1
ATOM 2116 C C . THR A 1 283 ? 0.905 -6.600 12.977 1.00 91.38 283 THR A C 1
ATOM 2118 O O . THR A 1 283 ? 0.220 -7.605 13.170 1.00 91.38 283 THR A O 1
ATOM 2121 N N . ILE A 1 284 ? 0.411 -5.506 12.403 1.00 90.62 284 ILE A N 1
ATOM 2122 C CA . ILE A 1 284 ? -0.919 -5.447 11.788 1.00 90.62 284 ILE A CA 1
ATOM 2123 C C . ILE A 1 284 ? -0.755 -5.098 10.310 1.00 90.62 284 ILE A C 1
ATOM 2125 O O . ILE A 1 284 ? -0.044 -4.150 9.979 1.00 90.62 284 ILE A O 1
ATOM 2129 N N . ASN A 1 285 ? -1.377 -5.887 9.442 1.00 87.06 285 ASN A N 1
ATOM 2130 C CA . ASN A 1 285 ? -1.372 -5.677 7.996 1.00 87.06 285 ASN A CA 1
ATOM 2131 C C . ASN A 1 285 ? -2.632 -4.901 7.553 1.00 87.06 285 ASN A C 1
ATOM 2133 O O . ASN A 1 285 ? -3.608 -4.860 8.311 1.00 87.06 285 ASN A O 1
ATOM 2137 N N . PRO A 1 286 ? -2.652 -4.341 6.324 1.00 82.75 286 PRO A N 1
ATOM 2138 C CA . PRO A 1 286 ? -3.789 -3.590 5.771 1.00 82.75 286 PRO A CA 1
ATOM 2139 C C . PRO A 1 286 ? -5.161 -4.258 5.894 1.00 82.75 286 PRO A C 1
ATOM 2141 O O . PRO A 1 286 ? -6.178 -3.601 6.079 1.00 82.75 286 PRO A O 1
ATOM 2144 N N . ASP A 1 287 ? -5.205 -5.583 5.812 1.00 80.75 287 ASP A N 1
ATOM 2145 C CA . ASP A 1 287 ? -6.437 -6.369 5.824 1.00 80.75 287 ASP A CA 1
ATOM 2146 C C . ASP A 1 287 ? -6.922 -6.768 7.233 1.00 80.75 287 ASP A C 1
ATOM 2148 O O . ASP A 1 287 ? -7.937 -7.467 7.364 1.00 80.75 287 ASP A O 1
ATOM 2152 N N . GLY A 1 288 ? -6.214 -6.330 8.282 1.00 85.75 288 GLY A N 1
ATOM 2153 C CA . GLY A 1 288 ? -6.468 -6.690 9.677 1.00 85.75 288 GLY A CA 1
ATOM 2154 C C . GLY A 1 288 ? -5.831 -8.016 10.111 1.00 85.75 288 GLY A C 1
ATOM 2155 O O . GLY A 1 288 ? -6.146 -8.525 11.193 1.00 85.75 288 GLY A O 1
ATOM 2156 N N . THR A 1 289 ? -4.963 -8.612 9.287 1.00 84.56 289 THR A N 1
ATOM 2157 C CA . THR A 1 289 ? -4.218 -9.826 9.655 1.00 84.56 289 THR A CA 1
ATOM 2158 C C . THR A 1 289 ? -3.027 -9.514 10.545 1.00 84.56 289 THR A C 1
ATOM 2160 O O . THR A 1 289 ? -2.436 -8.433 10.483 1.00 84.56 289 THR A O 1
ATOM 2163 N N . ILE A 1 290 ? -2.687 -10.475 11.402 1.00 89.75 290 ILE A N 1
ATOM 2164 C CA . ILE A 1 290 ? -1.604 -10.330 12.370 1.00 89.75 290 ILE A CA 1
ATOM 2165 C C . ILE A 1 290 ? -0.336 -10.936 11.775 1.00 89.75 290 ILE A C 1
ATOM 2167 O O . ILE A 1 290 ? -0.279 -12.138 11.519 1.00 89.75 290 ILE A O 1
ATOM 2171 N N . GLY A 1 291 ? 0.680 -10.103 11.554 1.00 87.31 291 GLY A N 1
ATOM 2172 C CA . GLY A 1 291 ? 1.942 -10.537 10.963 1.00 87.31 291 GLY A CA 1
ATOM 2173 C C . GLY A 1 291 ? 2.966 -11.031 11.999 1.00 87.31 291 GLY A C 1
ATOM 2174 O O . GLY A 1 291 ? 2.919 -10.646 13.178 1.00 87.31 291 GLY A O 1
ATOM 2175 N N . PRO A 1 292 ? 3.907 -11.895 11.573 1.00 88.31 292 PRO A N 1
ATOM 2176 C CA . PRO A 1 292 ? 4.901 -12.511 12.443 1.00 88.31 292 PRO A CA 1
ATOM 2177 C C . PRO A 1 292 ? 5.930 -11.496 12.955 1.00 88.31 292 PRO A C 1
ATOM 2179 O O . PRO A 1 292 ? 6.255 -10.499 12.309 1.00 88.31 292 PRO A O 1
ATOM 2182 N N . VAL A 1 293 ? 6.483 -11.783 14.133 1.00 90.38 293 VAL A N 1
ATOM 2183 C CA . VAL A 1 293 ? 7.448 -10.932 14.847 1.00 90.38 293 VAL A CA 1
ATOM 2184 C C . VAL A 1 293 ? 8.595 -11.779 15.399 1.00 90.38 293 VAL A C 1
ATOM 2186 O O . VAL A 1 293 ? 8.566 -13.002 15.308 1.00 90.38 293 VAL A O 1
ATOM 2189 N N . GLY A 1 294 ? 9.639 -11.137 15.923 1.00 88.69 294 GLY A N 1
ATOM 2190 C CA . GLY A 1 294 ? 10.751 -11.819 16.591 1.00 88.69 294 GLY A CA 1
ATOM 2191 C C . GLY A 1 294 ? 10.735 -11.683 18.116 1.00 88.69 294 GLY A C 1
ATOM 2192 O O . GLY A 1 294 ? 10.045 -10.819 18.684 1.00 88.69 294 GLY A O 1
ATOM 2193 N N . GLY A 1 295 ? 11.550 -12.518 18.760 1.00 91.81 295 GLY A N 1
ATOM 2194 C CA . GLY A 1 295 ? 11.846 -12.483 20.192 1.00 91.81 295 GLY A CA 1
ATOM 2195 C C . GLY A 1 295 ? 10.711 -13.008 21.066 1.00 91.81 295 GLY A C 1
ATOM 2196 O O . GLY A 1 295 ? 10.611 -12.612 22.230 1.00 91.81 295 GLY A O 1
ATOM 2197 N N . ILE A 1 296 ? 9.825 -13.851 20.526 1.00 95.38 296 ILE A N 1
ATOM 2198 C CA . ILE A 1 296 ? 8.641 -14.321 21.248 1.00 95.38 296 ILE A CA 1
ATOM 2199 C C . ILE A 1 296 ? 8.999 -15.179 22.478 1.00 95.38 296 ILE A C 1
ATOM 2201 O O . ILE A 1 296 ? 8.367 -14.948 23.512 1.00 95.38 296 ILE A O 1
ATOM 2205 N N . PRO A 1 297 ? 10.027 -16.065 22.475 1.00 96.44 297 PRO A N 1
ATOM 2206 C CA . PRO A 1 297 ? 10.436 -16.785 23.686 1.00 96.44 297 PRO A CA 1
ATOM 2207 C C . PRO A 1 297 ? 10.669 -15.849 24.879 1.00 96.44 297 PRO A C 1
ATOM 2209 O O . PRO A 1 297 ? 10.124 -16.057 25.962 1.00 96.44 297 PRO A O 1
ATOM 2212 N N . HIS A 1 298 ? 11.403 -14.757 24.657 1.00 96.19 298 HIS A N 1
ATOM 2213 C CA . HIS A 1 298 ? 11.735 -13.787 25.700 1.00 96.19 298 HIS A CA 1
ATOM 2214 C C . HIS A 1 298 ? 10.545 -12.902 26.084 1.00 96.19 298 HIS A C 1
ATOM 2216 O O . HIS A 1 298 ? 10.388 -12.542 27.250 1.00 96.19 298 HIS A O 1
ATOM 2222 N N . LYS A 1 299 ? 9.659 -12.584 25.135 1.00 96.69 299 LYS A N 1
ATOM 2223 C CA . LYS A 1 299 ? 8.394 -11.892 25.426 1.00 96.69 299 LYS A CA 1
ATOM 2224 C C . LYS A 1 299 ? 7.485 -12.727 26.334 1.00 96.69 299 LYS A C 1
ATOM 2226 O O . LYS A 1 299 ? 6.901 -12.173 27.263 1.00 96.69 299 LYS A O 1
ATOM 2231 N N . ILE A 1 300 ? 7.406 -14.044 26.114 1.00 97.75 300 ILE A N 1
ATOM 2232 C CA . ILE A 1 300 ? 6.662 -14.973 26.984 1.00 97.75 300 ILE A CA 1
ATOM 2233 C C . ILE A 1 300 ? 7.296 -15.025 28.380 1.00 97.75 300 ILE A C 1
ATOM 2235 O O . ILE A 1 300 ? 6.574 -14.987 29.374 1.00 97.75 300 ILE A O 1
ATOM 2239 N N . GLU A 1 301 ? 8.629 -15.051 28.476 1.00 96.50 301 GLU A N 1
ATOM 2240 C CA . GLU A 1 301 ? 9.341 -14.966 29.762 1.00 96.50 301 GLU A CA 1
ATOM 2241 C C . GLU A 1 301 ? 8.989 -13.678 30.518 1.00 96.50 301 GLU A C 1
ATOM 2243 O O . GLU A 1 301 ? 8.583 -13.735 31.680 1.00 96.50 301 GLU A O 1
ATOM 2248 N N . GLY A 1 302 ? 9.040 -12.527 29.841 1.00 95.88 302 GLY A N 1
ATOM 2249 C CA . GLY A 1 302 ? 8.647 -11.242 30.420 1.00 95.88 302 GLY A CA 1
ATOM 2250 C C . GLY A 1 302 ? 7.176 -11.198 30.855 1.00 95.88 302 GLY A C 1
ATOM 2251 O O . GLY A 1 302 ? 6.854 -10.658 31.916 1.00 95.88 302 GLY A O 1
ATOM 2252 N N . ALA A 1 303 ? 6.278 -11.806 30.074 1.00 97.06 303 ALA A N 1
ATOM 2253 C CA . ALA A 1 303 ? 4.863 -11.934 30.418 1.00 97.06 303 ALA A CA 1
ATOM 2254 C C . ALA A 1 303 ? 4.649 -12.796 31.675 1.00 97.06 303 ALA A C 1
ATOM 2256 O O . ALA A 1 303 ? 3.887 -12.411 32.569 1.00 97.06 303 ALA A O 1
ATOM 2257 N N . ALA A 1 304 ? 5.364 -13.920 31.774 1.00 97.31 304 ALA A N 1
ATOM 2258 C CA . ALA A 1 304 ? 5.324 -14.814 32.928 1.00 97.31 304 ALA A CA 1
ATOM 2259 C C . ALA A 1 304 ? 5.818 -14.121 34.205 1.00 97.31 304 ALA A C 1
ATOM 2261 O O . ALA A 1 304 ? 5.166 -14.200 35.248 1.00 97.31 304 ALA A O 1
ATOM 2262 N N . GLU A 1 305 ? 6.924 -13.374 34.120 1.00 96.50 305 GLU A N 1
ATOM 2263 C CA . GLU A 1 305 ? 7.467 -12.592 35.240 1.00 96.50 305 GLU A CA 1
ATOM 2264 C C . GLU A 1 305 ? 6.489 -11.521 35.744 1.00 96.50 305 GLU A C 1
ATOM 2266 O O . GLU A 1 305 ? 6.454 -11.212 36.939 1.00 96.50 305 GLU A O 1
ATOM 2271 N N . LYS A 1 306 ? 5.661 -10.974 34.847 1.00 95.69 306 LYS A N 1
ATOM 2272 C CA . LYS A 1 306 ? 4.602 -10.007 35.172 1.00 95.69 306 LYS A CA 1
ATOM 2273 C C . LYS A 1 306 ? 3.282 -10.655 35.588 1.00 95.69 306 LYS A C 1
ATOM 2275 O O . LYS A 1 306 ? 2.357 -9.945 35.972 1.00 95.69 306 LYS A O 1
ATOM 2280 N N . GLY A 1 307 ? 3.211 -11.986 35.589 1.00 96.50 307 GLY A N 1
ATOM 2281 C CA . GLY A 1 307 ? 2.065 -12.749 36.075 1.00 96.50 307 GLY A CA 1
ATOM 2282 C C . GLY A 1 307 ? 0.884 -12.833 35.107 1.00 96.50 307 GLY A C 1
ATOM 2283 O O . GLY A 1 307 ? -0.194 -13.257 35.543 1.00 96.50 307 GLY A O 1
ATOM 2284 N N . LEU A 1 308 ? 1.083 -12.474 33.833 1.00 97.31 308 LEU A N 1
ATOM 2285 C CA . LEU A 1 308 ? 0.077 -12.608 32.777 1.00 97.31 308 LEU A CA 1
ATOM 2286 C C . LEU A 1 308 ? -0.312 -14.080 32.581 1.00 97.31 308 LEU A C 1
ATOM 2288 O O . LEU A 1 308 ? 0.461 -14.987 32.895 1.00 97.31 308 LEU A O 1
ATOM 2292 N N . LYS A 1 309 ? -1.541 -14.323 32.125 1.00 97.94 309 LYS A N 1
ATOM 2293 C CA . LYS A 1 309 ? -2.127 -15.670 32.026 1.00 97.94 309 LYS A CA 1
ATOM 2294 C C . LYS A 1 309 ? -2.201 -16.185 30.605 1.00 97.94 309 LYS A C 1
ATOM 2296 O O . LYS A 1 309 ? -2.067 -17.391 30.416 1.00 97.94 309 LYS A O 1
ATOM 2301 N N . LEU A 1 310 ? -2.372 -15.290 29.640 1.00 98.00 310 LEU A N 1
ATOM 2302 C CA . LEU A 1 310 ? -2.486 -15.622 28.229 1.00 98.00 310 LEU A CA 1
ATOM 2303 C C . LEU A 1 310 ? -1.611 -14.680 27.400 1.00 98.00 310 LEU A C 1
ATOM 2305 O O . LEU A 1 310 ? -1.643 -13.464 27.593 1.00 98.00 310 LEU A O 1
ATOM 2309 N N . VAL A 1 311 ? -0.836 -15.252 26.483 1.00 98.44 311 VAL A N 1
ATOM 2310 C CA . VAL A 1 311 ? -0.073 -14.523 25.471 1.00 98.44 311 VAL A CA 1
ATOM 2311 C C . VAL A 1 311 ? -0.545 -14.966 24.093 1.00 98.44 311 VAL A C 1
ATOM 2313 O O . VAL A 1 311 ? -0.374 -16.125 23.718 1.00 98.44 311 VAL A O 1
ATOM 2316 N N . LEU A 1 312 ? -1.124 -14.035 23.339 1.00 98.31 312 LEU A N 1
ATOM 2317 C CA . LEU A 1 312 ? -1.493 -14.258 21.946 1.00 98.31 312 LEU A CA 1
ATOM 2318 C C . LEU A 1 312 ? -0.286 -13.972 21.047 1.00 98.31 312 LEU A C 1
ATOM 2320 O O . LEU A 1 312 ? 0.372 -12.932 21.178 1.00 98.31 312 LEU A O 1
ATOM 2324 N N . ILE A 1 313 ? 0.009 -14.894 20.139 1.00 96.62 313 ILE A N 1
ATOM 2325 C CA . ILE A 1 313 ? 1.127 -14.802 19.194 1.00 96.62 313 ILE A CA 1
ATOM 2326 C C . ILE A 1 313 ? 0.605 -14.918 17.759 1.00 96.62 313 ILE A C 1
ATOM 2328 O O . ILE A 1 313 ? -0.464 -15.495 17.557 1.00 96.62 313 ILE A O 1
ATOM 2332 N N . PRO A 1 314 ? 1.329 -14.413 16.748 1.00 92.94 314 PRO A N 1
ATOM 2333 C CA . PRO A 1 314 ? 0.880 -14.528 15.367 1.00 92.94 314 PRO A CA 1
ATOM 2334 C C . PRO A 1 314 ? 0.792 -15.994 14.937 1.00 92.94 314 PRO A C 1
ATOM 2336 O O . PRO A 1 314 ? 1.648 -16.809 15.303 1.00 92.94 314 PRO A O 1
ATOM 2339 N N . ALA A 1 315 ? -0.216 -16.323 14.134 1.00 87.94 315 ALA A N 1
ATOM 2340 C CA . ALA A 1 315 ? -0.364 -17.648 13.547 1.00 87.94 315 ALA A CA 1
ATOM 2341 C C . ALA A 1 315 ? 0.910 -18.102 12.810 1.00 87.94 315 ALA A C 1
ATOM 2343 O O . ALA A 1 315 ? 1.602 -17.309 12.171 1.00 87.94 315 ALA A O 1
ATOM 2344 N N . GLY A 1 316 ? 1.256 -19.383 12.962 1.00 83.94 316 GLY A N 1
ATOM 2345 C CA . GLY A 1 316 ? 2.454 -19.974 1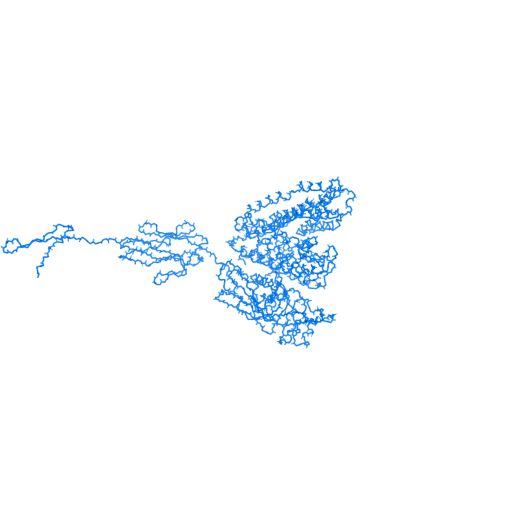2.368 1.00 83.94 316 GLY A CA 1
ATOM 2346 C C . GLY A 1 316 ? 3.737 -19.735 13.172 1.00 83.94 316 GLY A C 1
ATOM 2347 O O . GLY A 1 316 ? 4.784 -20.260 12.792 1.00 83.94 316 GLY A O 1
ATOM 2348 N N . SER A 1 317 ? 3.670 -19.007 14.293 1.00 89.31 317 SER A N 1
ATOM 2349 C CA . SER A 1 317 ? 4.835 -18.665 15.120 1.00 89.31 317 SER A CA 1
ATOM 2350 C C . SER A 1 317 ? 5.107 -19.652 16.256 1.00 89.31 317 SER A C 1
ATOM 2352 O O . SER A 1 317 ? 6.024 -19.414 17.033 1.00 89.31 317 SER A O 1
ATOM 2354 N N . ARG A 1 318 ? 4.364 -20.768 16.377 1.00 91.56 318 ARG A N 1
ATOM 2355 C CA . ARG A 1 318 ? 4.546 -21.760 17.461 1.00 91.56 318 ARG A CA 1
ATOM 2356 C C . ARG A 1 318 ? 5.998 -22.187 17.710 1.00 91.56 318 ARG A C 1
ATOM 2358 O O . ARG A 1 318 ? 6.327 -22.520 18.845 1.00 91.56 318 ARG A O 1
ATOM 2365 N N . PHE A 1 319 ? 6.840 -22.220 16.682 1.00 90.75 319 PHE A N 1
ATOM 2366 C CA . PHE A 1 319 ? 8.254 -22.551 16.825 1.00 90.75 319 PHE A CA 1
ATOM 2367 C C . PHE A 1 319 ? 9.120 -21.350 16.447 1.00 90.75 319 PHE A C 1
ATOM 2369 O O . PHE A 1 319 ? 9.058 -20.890 15.310 1.00 90.75 319 PHE A O 1
ATOM 2376 N N . GLU A 1 320 ? 9.973 -20.888 17.363 1.00 90.12 320 GLU A N 1
ATOM 2377 C CA . GLU A 1 320 ? 10.938 -19.809 17.104 1.00 90.12 320 GLU A CA 1
ATOM 2378 C C . GLU A 1 320 ? 12.317 -20.166 17.675 1.00 90.12 320 GLU A C 1
ATOM 2380 O O . GLU A 1 320 ? 12.432 -20.907 18.652 1.00 90.12 320 GLU A O 1
ATOM 2385 N N . MET A 1 321 ? 13.372 -19.638 17.058 1.00 89.62 321 MET A N 1
ATOM 2386 C CA . MET A 1 321 ? 14.731 -19.716 17.578 1.00 89.62 321 MET A CA 1
ATOM 2387 C C . MET A 1 321 ? 14.887 -18.825 18.817 1.00 89.62 321 MET A C 1
ATOM 2389 O O . MET A 1 321 ? 14.647 -17.620 18.755 1.00 89.62 321 MET A O 1
ATOM 2393 N N . ASP A 1 322 ? 15.355 -19.392 19.924 1.00 92.25 322 ASP A N 1
ATOM 2394 C CA . ASP A 1 322 ? 15.766 -18.626 21.100 1.00 92.25 322 ASP A CA 1
ATOM 2395 C C . ASP A 1 322 ? 17.112 -17.932 20.829 1.00 92.25 322 ASP A C 1
ATOM 2397 O O . ASP A 1 322 ? 18.116 -18.576 20.504 1.00 92.25 322 ASP A O 1
ATOM 2401 N N . GLN A 1 323 ? 17.139 -16.603 20.972 1.00 89.69 323 GLN A N 1
ATOM 2402 C CA . GLN A 1 323 ? 18.295 -15.769 20.631 1.00 89.69 323 GLN A CA 1
ATOM 2403 C C . GLN A 1 323 ? 19.492 -15.963 21.580 1.00 89.69 323 GLN A C 1
ATOM 2405 O O . GLN A 1 323 ? 20.621 -15.639 21.213 1.00 89.69 323 GLN A O 1
ATOM 2410 N N . ASN A 1 324 ? 19.280 -16.496 22.786 1.00 90.31 324 ASN A N 1
ATOM 2411 C CA . ASN A 1 324 ? 20.350 -16.766 23.749 1.00 90.31 324 ASN A CA 1
ATOM 2412 C C . ASN A 1 324 ? 21.009 -18.131 23.541 1.00 90.31 324 ASN A C 1
ATOM 2414 O O . ASN A 1 324 ? 22.204 -18.289 23.797 1.00 90.31 324 ASN A O 1
ATOM 2418 N N . THR A 1 325 ? 20.225 -19.134 23.153 1.00 92.44 325 THR A N 1
ATOM 2419 C CA . THR A 1 325 ? 20.672 -20.533 23.076 1.00 92.44 325 THR A CA 1
ATOM 2420 C C . THR A 1 325 ? 20.916 -21.008 21.649 1.00 92.44 325 THR A C 1
ATOM 2422 O O . THR A 1 325 ? 21.634 -21.993 21.462 1.00 92.44 325 THR A O 1
ATOM 2425 N N . GLY A 1 326 ? 20.339 -20.332 20.652 1.00 91.31 326 GLY A N 1
ATOM 2426 C CA . GLY A 1 326 ? 20.355 -20.780 19.261 1.00 91.31 326 GLY A CA 1
ATOM 2427 C C . GLY A 1 326 ? 19.619 -22.107 19.063 1.00 91.31 326 GLY A C 1
ATOM 2428 O O . GLY A 1 326 ? 19.981 -22.877 18.173 1.00 91.31 326 GLY A O 1
ATOM 2429 N N . GLN A 1 327 ? 18.633 -22.413 19.915 1.00 92.31 327 GLN A N 1
ATOM 2430 C CA . GLN A 1 327 ? 17.792 -23.604 19.803 1.00 92.31 327 GLN A CA 1
ATOM 2431 C C . GLN A 1 327 ? 16.363 -23.226 19.419 1.00 92.31 327 GLN A C 1
ATOM 2433 O O . GLN A 1 327 ? 15.830 -22.225 19.889 1.00 92.31 327 GLN A O 1
ATOM 2438 N N . MET A 1 328 ? 15.730 -24.057 18.590 1.00 93.38 328 MET A N 1
ATOM 2439 C CA . MET A 1 328 ? 14.302 -23.938 18.299 1.00 93.38 328 MET A CA 1
ATOM 2440 C C . MET A 1 328 ? 13.482 -24.305 19.538 1.00 93.38 328 MET A C 1
ATOM 2442 O O . MET A 1 328 ? 13.691 -25.368 20.126 1.00 93.38 328 MET A O 1
ATOM 2446 N N . VAL A 1 329 ? 12.530 -23.447 19.896 1.00 95.06 329 VAL A N 1
ATOM 2447 C CA . VAL A 1 329 ? 11.653 -23.583 21.063 1.00 95.06 329 VAL A CA 1
ATOM 2448 C C . VAL A 1 329 ? 10.202 -23.722 20.606 1.00 95.06 329 VAL A C 1
ATOM 2450 O O . VAL A 1 329 ? 9.752 -22.946 19.767 1.00 95.06 329 VAL A O 1
ATOM 2453 N N . ASP A 1 330 ? 9.461 -24.683 21.170 1.00 96.88 330 ASP A N 1
ATOM 2454 C CA . ASP A 1 330 ? 7.993 -24.711 21.089 1.00 96.88 330 ASP A CA 1
ATOM 2455 C C . ASP A 1 330 ? 7.431 -23.703 22.100 1.00 96.88 330 ASP A C 1
ATOM 2457 O O . ASP A 1 330 ? 7.521 -23.896 23.315 1.00 96.88 330 ASP A O 1
ATOM 2461 N N . LEU A 1 331 ? 6.871 -22.607 21.600 1.00 96.69 331 LEU A N 1
ATOM 2462 C CA . LEU A 1 331 ? 6.388 -21.496 22.414 1.00 96.69 331 LEU A CA 1
ATOM 2463 C C . LEU A 1 331 ? 5.198 -21.879 23.301 1.00 96.69 331 LEU A C 1
ATOM 2465 O O . LEU A 1 331 ? 5.037 -21.312 24.382 1.00 96.69 331 LEU A O 1
ATOM 2469 N N . VAL A 1 332 ? 4.391 -22.861 22.884 1.00 97.38 332 VAL A N 1
ATOM 2470 C CA . VAL A 1 332 ? 3.248 -23.346 23.672 1.00 97.38 332 VAL A CA 1
ATOM 2471 C C . VAL A 1 332 ? 3.737 -24.170 24.858 1.00 97.38 332 VAL A C 1
ATOM 2473 O O . VAL A 1 332 ? 3.275 -23.974 25.985 1.00 97.38 332 VAL A O 1
ATOM 2476 N N . GLU A 1 333 ? 4.708 -25.059 24.629 1.00 97.12 333 GLU A N 1
ATOM 2477 C CA . GLU A 1 333 ? 5.356 -25.811 25.709 1.00 97.12 333 GLU A CA 1
ATOM 2478 C C . GLU A 1 333 ? 6.080 -24.858 26.665 1.00 97.12 333 GLU A C 1
ATOM 2480 O O . GLU A 1 333 ? 5.861 -24.913 27.877 1.00 97.12 333 GLU A O 1
ATOM 2485 N N . ARG A 1 334 ? 6.848 -23.909 26.115 1.00 96.06 334 ARG A N 1
ATOM 2486 C CA . ARG A 1 334 ? 7.592 -22.919 26.895 1.00 96.06 334 ARG A CA 1
ATOM 2487 C C . ARG A 1 334 ? 6.686 -22.068 27.778 1.00 96.06 334 ARG A C 1
ATOM 2489 O O . ARG A 1 334 ? 6.988 -21.881 28.955 1.00 96.06 334 ARG A O 1
ATOM 2496 N N . GLY A 1 335 ? 5.570 -21.573 27.246 1.00 96.88 335 GLY A N 1
ATOM 2497 C CA . GLY A 1 335 ? 4.586 -20.858 28.055 1.00 96.88 335 GLY A CA 1
ATOM 2498 C C . GLY A 1 335 ? 4.015 -21.735 29.163 1.00 96.88 335 GLY A C 1
ATOM 2499 O O . GLY A 1 335 ? 3.989 -21.314 30.321 1.00 96.88 335 GLY A O 1
ATOM 2500 N N . SER A 1 336 ? 3.637 -22.981 28.851 1.00 97.06 336 SER A N 1
ATOM 2501 C CA . SER A 1 336 ? 3.102 -23.912 29.851 1.00 97.06 336 SER A CA 1
ATOM 2502 C C . SER A 1 336 ? 4.088 -24.181 30.994 1.00 97.06 336 SER A C 1
ATOM 2504 O O . SER A 1 336 ? 3.659 -24.278 32.144 1.00 97.06 336 SER A O 1
ATOM 2506 N N . GLU A 1 337 ? 5.390 -24.292 30.712 1.00 97.31 337 GLU A N 1
ATOM 2507 C CA . GLU A 1 337 ? 6.437 -24.423 31.740 1.00 97.31 337 GLU A CA 1
ATOM 2508 C C . GLU A 1 337 ? 6.518 -23.195 32.655 1.00 97.31 337 GLU A C 1
ATOM 2510 O O . GLU A 1 337 ? 6.787 -23.318 33.853 1.00 97.31 337 GLU A O 1
ATOM 2515 N N . LEU A 1 338 ? 6.278 -22.012 32.089 1.00 97.44 338 LEU A N 1
ATOM 2516 C CA . LEU A 1 338 ? 6.320 -20.723 32.775 1.00 97.44 338 LEU A CA 1
ATOM 2517 C C . LEU A 1 338 ? 4.978 -20.337 33.425 1.00 97.44 338 LEU A C 1
ATOM 2519 O O . LEU A 1 338 ? 4.900 -19.326 34.122 1.00 97.44 338 LEU A O 1
ATOM 2523 N N . GLY A 1 339 ? 3.929 -21.147 33.244 1.00 97.00 339 GLY A N 1
ATOM 2524 C CA . GLY A 1 339 ? 2.588 -20.889 33.776 1.00 97.00 339 GLY A CA 1
ATOM 2525 C C . GLY A 1 339 ? 1.771 -19.866 32.978 1.00 97.00 339 GLY A C 1
ATOM 2526 O O . GLY A 1 339 ? 0.877 -19.239 33.550 1.00 97.00 339 GLY A O 1
ATOM 2527 N N . VAL A 1 340 ? 2.070 -19.707 31.685 1.00 98.00 340 VAL A N 1
ATOM 2528 C CA . VAL A 1 340 ? 1.403 -18.806 30.732 1.00 98.00 340 VAL A CA 1
ATOM 2529 C C . VAL A 1 340 ? 0.810 -19.629 29.587 1.00 98.00 340 VAL A C 1
ATOM 2531 O O . VAL A 1 340 ? 1.517 -20.395 28.938 1.00 98.00 340 VAL A O 1
ATOM 2534 N N . GLN A 1 341 ? -0.483 -19.485 29.307 1.00 98.31 341 GLN A N 1
ATOM 2535 C CA . GLN A 1 341 ? -1.076 -20.061 28.099 1.00 98.31 341 GLN A CA 1
ATOM 2536 C C . GLN A 1 341 ? -0.603 -19.266 26.876 1.00 98.31 341 GLN A C 1
ATOM 2538 O O . GLN A 1 341 ? -0.584 -18.039 26.913 1.00 98.31 341 GLN A O 1
ATOM 2543 N N . VAL A 1 342 ? -0.240 -19.954 25.794 1.00 98.25 342 VAL A N 1
ATOM 2544 C CA . VAL A 1 342 ? 0.090 -19.322 24.509 1.00 98.25 342 VAL A CA 1
ATOM 2545 C C . VAL A 1 342 ? -0.893 -19.790 23.453 1.00 98.25 342 VAL A C 1
ATOM 2547 O O . VAL A 1 342 ? -1.139 -20.991 23.338 1.00 98.25 342 VAL A O 1
ATOM 2550 N N . GLU A 1 343 ? -1.442 -18.845 22.696 1.00 97.31 343 GLU A N 1
ATOM 2551 C CA . GLU A 1 343 ? -2.436 -19.105 21.655 1.00 97.31 343 GLU A CA 1
ATOM 2552 C C . GLU A 1 343 ? -2.068 -18.368 20.365 1.00 97.31 343 GLU A C 1
ATOM 2554 O O . GLU A 1 343 ? -1.671 -17.204 20.390 1.00 97.31 343 GLU A O 1
ATOM 2559 N N . GLU A 1 344 ? -2.140 -19.077 19.240 1.00 94.25 344 GLU A N 1
ATOM 2560 C CA . GLU A 1 344 ? -1.884 -18.518 17.914 1.00 94.25 344 GLU A CA 1
ATOM 2561 C C . GLU A 1 344 ? -3.151 -17.830 17.402 1.00 94.25 344 GLU A C 1
ATOM 2563 O O . GLU A 1 344 ? -4.195 -18.469 17.330 1.00 94.25 344 GLU A O 1
ATOM 2568 N N . VAL A 1 345 ? -3.044 -16.558 17.015 1.00 93.12 345 VAL A N 1
ATOM 2569 C CA . VAL A 1 345 ? -4.140 -15.770 16.438 1.00 93.12 345 VAL A CA 1
ATOM 2570 C C . VAL A 1 345 ? -3.763 -15.254 15.056 1.00 93.12 345 VAL A C 1
ATOM 2572 O O . VAL A 1 345 ? -2.630 -14.843 14.798 1.00 93.12 345 VAL A O 1
ATOM 2575 N N . SER A 1 346 ? -4.730 -15.288 14.148 1.00 85.50 346 SER A N 1
ATOM 2576 C CA . SER A 1 346 ? -4.529 -14.988 12.726 1.00 85.50 346 SER A CA 1
ATOM 2577 C C . SER A 1 346 ? -5.013 -13.593 12.326 1.00 85.50 346 SER A C 1
ATOM 2579 O O . SER A 1 346 ? -4.478 -12.970 11.407 1.00 85.50 346 SER A O 1
ATOM 2581 N N . THR A 1 347 ? -6.032 -13.085 13.021 1.00 88.12 347 THR A N 1
ATOM 2582 C CA . THR A 1 347 ? -6.698 -11.825 12.684 1.00 88.12 347 THR A CA 1
ATOM 2583 C C . THR A 1 347 ? -6.953 -10.985 13.915 1.00 88.12 347 THR A C 1
ATOM 2585 O O . THR A 1 347 ? -7.097 -11.498 15.025 1.00 88.12 347 THR A O 1
ATOM 2588 N N . ILE A 1 348 ? -7.088 -9.682 13.692 1.00 93.19 348 ILE A N 1
ATOM 2589 C CA . ILE A 1 348 ? -7.494 -8.745 14.730 1.00 93.19 348 ILE A CA 1
ATOM 2590 C C . ILE A 1 348 ? -8.875 -9.065 15.313 1.00 93.19 348 ILE A C 1
ATOM 2592 O O . ILE A 1 348 ? -9.077 -8.836 16.494 1.00 93.19 348 ILE A O 1
ATOM 2596 N N . TYR A 1 349 ? -9.790 -9.653 14.534 1.00 90.62 349 TYR A N 1
ATOM 2597 C CA . TYR A 1 349 ? -11.112 -10.079 15.009 1.00 90.62 349 TYR A CA 1
ATOM 2598 C C . TYR A 1 349 ? -11.005 -11.149 16.104 1.00 90.62 349 TYR A C 1
ATOM 2600 O O . TYR A 1 349 ? -11.541 -10.979 17.193 1.00 90.62 349 TYR A O 1
ATOM 2608 N N . GLU A 1 350 ? -10.249 -12.215 15.831 1.00 92.19 350 GLU A N 1
ATOM 2609 C CA . GLU A 1 350 ? -9.987 -13.305 16.780 1.00 92.19 350 GLU A CA 1
ATOM 2610 C C . GLU A 1 350 ? -9.234 -12.802 18.017 1.00 92.19 350 GLU A C 1
ATOM 2612 O O . GLU A 1 350 ? -9.599 -13.107 19.151 1.00 92.19 350 GLU A O 1
ATOM 2617 N N . ALA A 1 351 ? -8.203 -11.978 17.807 1.00 96.06 351 ALA A N 1
ATOM 2618 C CA . ALA A 1 351 ? -7.454 -11.395 18.910 1.00 96.06 351 ALA A CA 1
ATOM 2619 C C . ALA A 1 351 ? -8.342 -10.496 19.784 1.00 96.06 351 ALA A C 1
ATOM 2621 O O . ALA A 1 351 ? -8.259 -10.571 21.005 1.00 96.06 351 ALA A O 1
ATOM 2622 N N . TYR A 1 352 ? -9.208 -9.677 19.183 1.00 96.75 352 TYR A N 1
ATOM 2623 C CA . TYR A 1 352 ? -10.093 -8.764 19.905 1.00 96.75 352 TYR A CA 1
ATOM 2624 C C . TYR A 1 352 ? -11.060 -9.502 20.834 1.00 96.75 352 TYR A C 1
ATOM 2626 O O . TYR A 1 352 ? -11.200 -9.103 21.987 1.00 96.75 352 TYR A O 1
ATOM 2634 N N . GLU A 1 353 ? -11.655 -10.608 20.379 1.00 95.19 353 GLU A N 1
ATOM 2635 C CA . GLU A 1 353 ? -12.534 -11.458 21.202 1.00 95.19 353 GLU A CA 1
ATOM 2636 C C . GLU A 1 353 ? -11.806 -12.096 22.397 1.00 95.19 353 GLU A C 1
ATOM 2638 O O . GLU A 1 353 ? -12.413 -12.356 23.431 1.00 95.19 353 GLU A O 1
ATOM 2643 N N . LEU A 1 354 ? -10.500 -12.359 22.279 1.00 96.12 354 LEU A N 1
ATOM 2644 C CA . LEU A 1 354 ? -9.692 -12.922 23.369 1.00 96.12 354 LEU A CA 1
ATOM 2645 C C . LEU A 1 354 ? -9.139 -11.847 24.317 1.00 96.12 354 LEU A C 1
ATOM 2647 O O . LEU A 1 354 ? -8.914 -12.118 25.503 1.00 96.12 354 LEU A O 1
ATOM 2651 N N . LEU A 1 355 ? -8.896 -10.642 23.795 1.00 97.19 355 LEU A N 1
ATOM 2652 C CA . LEU A 1 355 ? -8.373 -9.482 24.525 1.00 97.19 355 LEU A CA 1
ATOM 2653 C C . LEU A 1 355 ? -9.459 -8.692 25.254 1.00 97.19 355 LEU A C 1
ATOM 2655 O O . LEU A 1 355 ? -9.144 -7.957 26.190 1.00 97.19 355 LEU A O 1
ATOM 2659 N N . THR A 1 356 ? -10.708 -8.827 24.824 1.00 94.50 356 THR A N 1
ATOM 2660 C CA . THR A 1 356 ? -11.880 -8.135 25.369 1.00 94.50 356 THR A CA 1
ATOM 2661 C C . THR A 1 356 ? -12.977 -9.152 25.702 1.00 94.50 356 THR A C 1
ATOM 2663 O O . THR A 1 356 ? -12.784 -10.349 25.526 1.00 94.50 356 THR A O 1
ATOM 2666 N N . ASP A 1 357 ? -14.124 -8.686 26.202 1.00 85.00 357 ASP A N 1
ATOM 2667 C CA . ASP A 1 357 ? -15.364 -9.481 26.266 1.00 85.00 357 ASP A CA 1
ATOM 2668 C C . ASP A 1 357 ? -16.331 -9.127 25.106 1.00 85.00 357 ASP A C 1
ATOM 2670 O O . ASP A 1 357 ? -17.504 -9.509 25.128 1.00 85.00 357 ASP A O 1
ATOM 2674 N N . GLY A 1 358 ? -15.860 -8.349 24.121 1.00 88.81 358 GLY A N 1
ATOM 2675 C CA . GLY A 1 358 ? -16.626 -7.839 22.985 1.00 88.81 358 GLY A CA 1
ATOM 2676 C C . GLY A 1 358 ? -16.239 -8.488 21.654 1.00 88.81 358 GLY A C 1
ATOM 2677 O O . GLY A 1 358 ? -15.417 -9.400 21.584 1.00 88.81 358 GLY A O 1
ATOM 2678 N N . SER A 1 359 ? -16.837 -7.996 20.571 1.00 89.88 359 SER A N 1
ATOM 2679 C CA . SER A 1 359 ? -16.558 -8.444 19.203 1.00 89.88 359 SER A CA 1
ATOM 2680 C C . SER A 1 359 ? -16.541 -7.252 18.257 1.00 89.88 359 SER A C 1
ATOM 2682 O O . SER A 1 359 ? -17.408 -6.382 18.353 1.00 89.88 359 SER A O 1
ATOM 2684 N N . ILE A 1 360 ? -15.614 -7.242 17.301 1.00 88.81 360 ILE A N 1
ATOM 2685 C CA . ILE A 1 360 ? -15.617 -6.237 16.234 1.00 88.81 360 ILE A CA 1
ATOM 2686 C C . ILE A 1 360 ? -16.783 -6.548 15.281 1.00 88.81 360 ILE A C 1
ATOM 2688 O O . ILE A 1 360 ? -16.874 -7.692 14.819 1.00 88.81 360 ILE A O 1
ATOM 2692 N N . PRO A 1 361 ? -17.651 -5.573 14.949 1.00 78.12 361 PRO A N 1
ATOM 2693 C CA . PRO A 1 361 ? -18.702 -5.766 13.957 1.00 78.12 361 PRO A CA 1
ATOM 2694 C C . PRO A 1 361 ? -18.136 -6.318 12.644 1.00 78.12 361 PRO A C 1
ATOM 2696 O O . PRO A 1 361 ? -17.134 -5.829 12.120 1.00 78.12 361 PRO A O 1
ATOM 2699 N N . ARG A 1 362 ? -18.775 -7.359 12.103 1.00 73.38 362 ARG A N 1
ATOM 2700 C CA . ARG A 1 362 ? -18.365 -7.976 10.841 1.00 73.38 362 ARG A CA 1
ATOM 2701 C C . ARG A 1 362 ? -19.592 -8.295 10.008 1.00 73.38 362 ARG A C 1
ATOM 2703 O O . ARG A 1 362 ? -20.498 -8.986 10.464 1.00 73.38 362 ARG A O 1
ATOM 2710 N N . ALA A 1 363 ? -19.612 -7.809 8.775 1.00 62.94 363 ALA A N 1
ATOM 2711 C CA . ALA A 1 363 ? -20.650 -8.180 7.830 1.00 62.94 363 ALA A CA 1
ATOM 2712 C C . ALA A 1 363 ? -20.509 -9.668 7.465 1.00 62.94 363 ALA A C 1
ATOM 2714 O O . ALA A 1 363 ? -19.462 -10.109 6.982 1.00 62.94 363 ALA A O 1
ATOM 2715 N N . GLU A 1 364 ? -21.563 -10.454 7.686 1.00 60.91 364 GLU A N 1
ATOM 2716 C CA . GLU A 1 364 ? -21.631 -11.832 7.203 1.00 60.91 364 GLU A CA 1
ATOM 2717 C C . GLU A 1 364 ? -21.926 -11.832 5.700 1.00 60.91 364 GLU A C 1
ATOM 2719 O O . GLU A 1 364 ? -23.080 -11.775 5.272 1.00 60.91 364 GLU A O 1
ATOM 2724 N N . VAL A 1 365 ? -20.880 -11.903 4.875 1.00 63.06 365 VAL A N 1
ATOM 2725 C CA . VAL A 1 365 ? -21.044 -11.961 3.420 1.00 63.06 365 VAL A CA 1
ATOM 2726 C C . VAL A 1 365 ? -20.842 -13.386 2.917 1.00 63.06 365 VAL A C 1
ATOM 2728 O O . VAL A 1 365 ? -19.834 -14.034 3.199 1.00 63.06 365 VAL A O 1
ATOM 2731 N N . THR A 1 366 ? -21.789 -13.891 2.119 1.00 60.47 366 THR A N 1
ATOM 2732 C CA . THR A 1 366 ? -21.594 -15.156 1.392 1.00 60.47 366 THR A CA 1
ATOM 2733 C C . THR A 1 366 ? -20.598 -14.921 0.257 1.00 60.47 366 THR A C 1
ATOM 2735 O O . THR A 1 366 ? -20.988 -14.606 -0.867 1.00 60.47 366 THR A O 1
ATOM 2738 N N . ALA A 1 367 ? -19.308 -15.062 0.556 1.00 62.78 367 ALA A N 1
ATOM 2739 C CA . ALA A 1 367 ? -18.229 -14.830 -0.393 1.00 62.78 367 ALA A CA 1
ATOM 2740 C C . ALA A 1 367 ? -18.301 -15.821 -1.571 1.00 62.78 367 ALA A C 1
ATOM 2742 O O . ALA A 1 367 ? -17.948 -16.999 -1.453 1.00 62.78 367 ALA A O 1
ATOM 2743 N N . ARG A 1 368 ? -18.749 -15.344 -2.736 1.00 73.31 368 ARG A N 1
ATOM 2744 C CA . ARG A 1 368 ? -18.487 -16.021 -4.015 1.00 73.31 368 ARG A CA 1
ATOM 2745 C C . ARG A 1 368 ? -17.068 -15.682 -4.435 1.00 73.31 368 ARG A C 1
ATOM 2747 O O . ARG A 1 368 ? -16.569 -14.623 -4.087 1.00 73.31 368 ARG A O 1
ATOM 2754 N N . THR A 1 369 ? -16.415 -16.561 -5.187 1.00 86.25 369 THR A N 1
ATOM 2755 C CA . THR A 1 369 ? -15.131 -16.210 -5.800 1.00 86.25 369 THR A CA 1
ATOM 2756 C C . THR A 1 369 ? -15.352 -15.049 -6.775 1.00 86.25 369 THR A C 1
ATOM 2758 O O . THR A 1 369 ? -16.105 -15.250 -7.733 1.00 86.25 369 THR A O 1
ATOM 2761 N N . PRO A 1 370 ? -14.744 -13.870 -6.542 1.00 90.00 370 PRO A N 1
ATOM 2762 C CA . PRO A 1 370 ? -14.861 -12.733 -7.443 1.00 90.00 370 PRO A CA 1
ATOM 2763 C C . PRO A 1 370 ? -14.423 -13.087 -8.858 1.00 90.00 370 PRO A C 1
ATOM 2765 O O . PRO A 1 370 ? -13.460 -13.840 -9.034 1.00 90.00 370 PRO A O 1
ATOM 2768 N N . GLN A 1 371 ? -15.152 -12.563 -9.842 1.00 90.56 371 GLN A N 1
ATOM 2769 C CA . GLN A 1 371 ? -14.830 -12.714 -11.256 1.00 90.56 371 GLN A CA 1
ATOM 2770 C C . GLN A 1 371 ? -15.143 -11.438 -12.023 1.00 90.56 371 GLN A C 1
ATOM 2772 O O . GLN A 1 371 ? -16.141 -10.771 -11.726 1.00 90.56 371 GLN A O 1
ATOM 2777 N N . LEU A 1 372 ? -14.320 -11.118 -13.022 1.00 93.31 372 LEU A N 1
ATOM 2778 C CA . LEU A 1 372 ? -14.573 -9.971 -13.888 1.00 93.31 372 LEU A CA 1
ATOM 2779 C C . LEU A 1 372 ? -15.909 -10.146 -14.635 1.00 93.31 372 LEU A C 1
ATOM 2781 O O . LEU A 1 372 ? -16.156 -11.202 -15.232 1.00 93.31 372 LEU A O 1
ATOM 2785 N N . PRO A 1 373 ? -16.778 -9.119 -14.672 1.00 93.38 373 PRO A N 1
ATOM 2786 C CA . PRO A 1 373 ? -17.971 -9.169 -15.505 1.00 93.38 373 PRO A CA 1
ATOM 2787 C C . PRO A 1 373 ? -17.585 -9.224 -16.995 1.00 93.38 373 PRO A C 1
ATOM 2789 O O . PRO A 1 373 ? -16.532 -8.704 -17.370 1.00 93.38 373 PRO A O 1
ATOM 2792 N N . PRO A 1 374 ? -18.438 -9.773 -17.888 1.00 94.94 374 PRO A N 1
ATOM 2793 C CA . PRO A 1 374 ? -18.060 -10.068 -19.276 1.00 94.94 374 PRO A CA 1
ATOM 2794 C C . PRO A 1 374 ? -17.441 -8.896 -20.050 1.00 94.94 374 PRO A C 1
ATOM 2796 O O . PRO A 1 374 ? -16.472 -9.076 -20.779 1.00 94.94 374 PRO A O 1
ATOM 2799 N N . ARG A 1 375 ? -17.962 -7.676 -19.860 1.00 95.88 375 ARG A N 1
ATOM 2800 C CA . ARG A 1 375 ? -17.425 -6.476 -20.518 1.00 95.88 375 ARG A CA 1
ATOM 2801 C C . ARG A 1 375 ? -16.033 -6.097 -19.999 1.00 95.88 375 ARG A C 1
ATOM 2803 O O . ARG A 1 375 ? -15.193 -5.720 -20.809 1.00 95.88 375 ARG A O 1
ATOM 2810 N N . ALA A 1 376 ? -15.790 -6.219 -18.693 1.00 96.25 376 ALA A N 1
ATOM 2811 C CA . ALA A 1 376 ? -14.470 -5.982 -18.111 1.00 96.25 376 ALA A CA 1
ATOM 2812 C C . ALA A 1 376 ? -13.489 -7.062 -18.552 1.00 96.25 376 ALA A C 1
ATOM 2814 O O . ALA A 1 376 ? -12.413 -6.739 -19.035 1.00 96.25 376 ALA A O 1
ATOM 2815 N N . PHE A 1 377 ? -13.914 -8.325 -18.522 1.00 96.81 377 PHE A N 1
ATOM 2816 C CA . PHE A 1 377 ? -13.141 -9.451 -19.035 1.00 96.81 377 PHE A CA 1
ATOM 2817 C C . PHE A 1 377 ? -12.670 -9.234 -20.483 1.00 96.81 377 PHE A C 1
ATOM 2819 O O . PHE A 1 377 ? -11.485 -9.386 -20.780 1.00 96.81 377 PHE A O 1
ATOM 2826 N N . ASP A 1 378 ? -13.580 -8.856 -21.389 1.00 97.75 378 ASP A N 1
ATOM 2827 C CA . ASP A 1 378 ? -13.245 -8.631 -22.799 1.00 97.75 378 ASP A CA 1
ATOM 2828 C C . ASP A 1 378 ? -12.269 -7.459 -22.983 1.00 97.75 378 ASP A C 1
ATOM 2830 O O . ASP A 1 378 ? -11.358 -7.552 -23.809 1.00 97.75 378 ASP A O 1
ATOM 2834 N N . ARG A 1 379 ? -12.430 -6.379 -22.204 1.00 98.06 379 ARG A N 1
ATOM 2835 C CA . ARG A 1 379 ? -11.520 -5.224 -22.224 1.00 98.06 379 ARG A CA 1
ATOM 2836 C C . ARG A 1 379 ? -10.140 -5.574 -21.676 1.00 98.06 379 ARG A C 1
ATOM 2838 O O . ARG A 1 379 ? -9.152 -5.295 -22.343 1.00 98.06 379 ARG A O 1
ATOM 2845 N N . THR A 1 380 ? -10.066 -6.247 -20.530 1.00 98.25 380 THR A N 1
ATOM 2846 C CA . THR A 1 380 ? -8.805 -6.725 -19.948 1.00 98.25 380 THR A CA 1
ATOM 2847 C C . THR A 1 380 ? -8.076 -7.663 -20.906 1.00 98.25 380 THR A C 1
ATOM 2849 O O . THR A 1 380 ? -6.877 -7.511 -21.121 1.00 98.25 380 THR A O 1
ATOM 2852 N N . ARG A 1 381 ? -8.792 -8.589 -21.563 1.00 98.00 381 ARG A N 1
ATOM 2853 C CA . ARG A 1 381 ? -8.193 -9.463 -22.583 1.00 98.00 381 ARG A CA 1
ATOM 2854 C C . ARG A 1 381 ? -7.645 -8.668 -23.771 1.00 98.00 381 ARG A C 1
ATOM 2856 O O . ARG A 1 381 ? -6.592 -9.025 -24.284 1.00 98.00 381 ARG A O 1
ATOM 2863 N N . ALA A 1 382 ? -8.343 -7.624 -24.220 1.00 98.50 382 ALA A N 1
ATOM 2864 C CA . ALA A 1 382 ? -7.854 -6.769 -25.301 1.00 98.50 382 ALA A CA 1
ATOM 2865 C C . ALA A 1 382 ? -6.565 -6.035 -24.899 1.00 98.50 382 ALA A C 1
ATOM 2867 O O . ALA A 1 382 ? -5.597 -6.064 -25.652 1.00 98.50 382 ALA A O 1
ATOM 2868 N N . LYS A 1 383 ? -6.507 -5.476 -23.683 1.00 98.50 383 LYS A N 1
ATOM 2869 C CA . LYS A 1 383 ? -5.287 -4.845 -23.152 1.00 98.50 383 LYS A CA 1
ATOM 2870 C C . LYS A 1 383 ? -4.133 -5.843 -23.022 1.00 98.50 383 LYS A C 1
ATOM 2872 O O . LYS A 1 383 ? -3.015 -5.528 -23.401 1.00 98.50 383 LYS A O 1
ATOM 2877 N N . ALA A 1 384 ? -4.400 -7.080 -22.594 1.00 98.44 384 ALA A N 1
ATOM 2878 C CA . ALA A 1 384 ? -3.385 -8.138 -22.571 1.00 98.44 384 ALA A CA 1
ATOM 2879 C C . ALA A 1 384 ? -2.768 -8.394 -23.960 1.00 98.44 384 ALA A C 1
ATOM 2881 O O . ALA A 1 384 ? -1.566 -8.600 -24.079 1.00 98.44 384 ALA A O 1
ATOM 2882 N N . GLN A 1 385 ? -3.579 -8.355 -25.022 1.00 98.50 385 GLN A N 1
ATOM 2883 C CA . GLN A 1 385 ? -3.096 -8.502 -26.400 1.00 98.50 385 GLN A CA 1
ATOM 2884 C C . GLN A 1 385 ? -2.272 -7.296 -26.862 1.00 98.50 385 GLN A C 1
ATOM 2886 O O . GLN A 1 385 ? -1.296 -7.475 -27.584 1.00 98.50 385 GLN A O 1
ATOM 2891 N N . GLU A 1 386 ? -2.651 -6.085 -26.449 1.00 98.56 386 GLU A N 1
ATOM 2892 C CA . GLU A 1 386 ? -1.871 -4.870 -26.716 1.00 98.56 386 GLU A CA 1
ATOM 2893 C C . GLU A 1 386 ? -0.481 -4.958 -26.064 1.00 98.56 386 GLU A C 1
ATOM 2895 O O . GLU A 1 386 ? 0.518 -4.715 -26.737 1.00 98.56 386 GLU A O 1
ATOM 2900 N N . TRP A 1 387 ? -0.397 -5.399 -24.805 1.00 98.62 387 TRP A N 1
ATOM 2901 C CA . TRP A 1 387 ? 0.881 -5.613 -24.118 1.00 98.62 387 TRP A CA 1
ATOM 2902 C C . TRP A 1 387 ? 1.723 -6.734 -24.732 1.00 98.62 387 TRP A C 1
ATOM 2904 O O . TRP A 1 387 ? 2.922 -6.555 -24.915 1.00 98.62 387 TRP A O 1
ATOM 2914 N N . MET A 1 388 ? 1.112 -7.847 -25.151 1.00 98.69 388 MET A N 1
ATOM 2915 C CA . MET A 1 388 ? 1.842 -8.888 -25.887 1.00 98.69 388 MET A CA 1
ATOM 2916 C C . MET A 1 388 ? 2.422 -8.362 -27.204 1.00 98.69 388 MET A C 1
ATOM 2918 O O . MET A 1 388 ? 3.555 -8.686 -27.547 1.00 98.69 388 MET A O 1
ATOM 2922 N N . ALA A 1 389 ? 1.688 -7.507 -27.923 1.00 98.69 389 ALA A N 1
ATOM 2923 C CA . ALA A 1 389 ? 2.202 -6.885 -29.140 1.00 98.69 389 ALA A CA 1
ATOM 2924 C C . ALA A 1 389 ? 3.388 -5.946 -28.855 1.00 98.69 389 ALA A C 1
ATOM 2926 O O . ALA A 1 389 ? 4.340 -5.920 -29.636 1.00 98.69 389 ALA A O 1
ATOM 2927 N N . ARG A 1 390 ? 3.359 -5.216 -27.730 1.00 98.06 390 ARG A N 1
ATOM 2928 C CA . ARG A 1 390 ? 4.489 -4.391 -27.270 1.00 98.06 390 ARG A CA 1
ATOM 2929 C C . ARG A 1 390 ? 5.714 -5.234 -26.932 1.00 98.06 390 ARG A C 1
ATOM 2931 O O . ARG A 1 390 ? 6.794 -4.940 -27.435 1.00 98.06 390 ARG A O 1
ATOM 2938 N N . TYR A 1 391 ? 5.531 -6.317 -26.175 1.00 98.56 391 TYR A N 1
ATOM 2939 C CA . TYR A 1 391 ? 6.587 -7.296 -25.907 1.00 98.56 391 TYR A CA 1
ATOM 2940 C C . TYR A 1 391 ? 7.204 -7.819 -27.214 1.00 98.56 391 TYR A C 1
ATOM 2942 O O . TYR A 1 391 ? 8.418 -7.750 -27.393 1.00 98.56 391 TYR A O 1
ATOM 2950 N N . GLU A 1 392 ? 6.385 -8.279 -28.167 1.00 98.62 392 GLU A N 1
ATOM 2951 C CA . GLU A 1 392 ? 6.872 -8.790 -29.453 1.00 98.62 392 GLU A CA 1
ATOM 2952 C C . GLU A 1 392 ? 7.645 -7.722 -30.242 1.00 98.62 392 GLU A C 1
ATOM 2954 O O . GLU A 1 392 ? 8.690 -8.013 -30.833 1.00 98.62 392 GLU A O 1
ATOM 2959 N N . GLU A 1 393 ? 7.155 -6.480 -30.274 1.00 98.25 393 GLU A N 1
ATOM 2960 C CA . GLU A 1 393 ? 7.845 -5.363 -30.922 1.00 98.25 393 GLU A CA 1
ATOM 2961 C C . GLU A 1 393 ? 9.200 -5.085 -30.262 1.00 98.25 393 GLU A C 1
ATOM 2963 O O . GLU A 1 393 ? 10.223 -5.029 -30.959 1.00 98.25 393 GLU A O 1
ATOM 2968 N N . ALA A 1 394 ? 9.221 -4.961 -28.934 1.00 97.50 394 ALA A N 1
ATOM 2969 C CA . ALA A 1 394 ? 10.428 -4.686 -28.173 1.00 97.50 394 ALA A CA 1
ATOM 2970 C C . ALA A 1 394 ? 11.457 -5.813 -28.340 1.00 97.50 394 ALA A C 1
ATOM 2972 O O . ALA A 1 394 ? 12.623 -5.563 -28.658 1.00 97.50 394 ALA A O 1
ATOM 2973 N N . ARG A 1 395 ? 11.006 -7.070 -28.264 1.00 97.94 395 ARG A N 1
ATOM 2974 C CA . ARG A 1 395 ? 11.836 -8.263 -28.455 1.00 97.94 395 ARG A CA 1
ATOM 2975 C C . ARG A 1 395 ? 12.437 -8.327 -29.856 1.00 97.94 395 ARG A C 1
ATOM 2977 O O . ARG A 1 395 ? 13.620 -8.634 -30.016 1.00 97.94 395 ARG A O 1
ATOM 2984 N N . ASN A 1 396 ? 11.649 -8.008 -30.885 1.00 98.06 396 ASN A N 1
ATOM 2985 C CA . ASN A 1 396 ? 12.124 -7.960 -32.270 1.00 98.06 396 ASN A CA 1
ATOM 2986 C C . ASN A 1 396 ? 13.178 -6.868 -32.486 1.00 98.06 396 ASN A C 1
ATOM 2988 O O . ASN A 1 396 ? 14.153 -7.100 -33.204 1.00 98.06 396 ASN A O 1
ATOM 2992 N N . ARG A 1 397 ? 13.001 -5.694 -31.868 1.00 97.06 397 ARG A N 1
ATOM 2993 C CA . ARG A 1 397 ? 13.990 -4.609 -31.915 1.00 97.06 397 ARG A CA 1
ATOM 2994 C C . ARG A 1 397 ? 15.263 -4.970 -31.159 1.00 97.06 397 ARG A C 1
ATOM 2996 O O . ARG A 1 397 ? 16.346 -4.751 -31.692 1.00 97.06 397 ARG A O 1
ATOM 3003 N N . LEU A 1 398 ? 15.143 -5.599 -29.992 1.00 96.56 398 LEU A N 1
ATOM 3004 C CA . LEU A 1 398 ? 16.293 -6.038 -29.203 1.00 96.56 398 LEU A CA 1
ATOM 3005 C C . LEU A 1 398 ? 17.124 -7.064 -29.987 1.00 96.56 398 LEU A C 1
ATOM 3007 O O . LEU A 1 398 ? 18.336 -6.927 -30.096 1.00 96.56 398 LEU A O 1
ATOM 3011 N N . ASN A 1 399 ? 16.471 -8.014 -30.663 1.00 95.56 399 ASN A N 1
ATOM 3012 C CA . ASN A 1 399 ? 17.134 -8.970 -31.559 1.00 95.56 399 ASN A CA 1
ATOM 3013 C C . ASN A 1 399 ? 17.833 -8.324 -32.773 1.00 95.56 399 ASN A C 1
ATOM 3015 O O . ASN A 1 399 ? 18.635 -8.984 -33.439 1.00 95.56 399 ASN A O 1
ATOM 3019 N N . ALA A 1 400 ? 17.513 -7.068 -33.098 1.00 95.81 400 ALA A N 1
ATOM 3020 C CA . ALA A 1 400 ? 18.143 -6.311 -34.176 1.00 95.81 400 ALA A CA 1
ATOM 3021 C C . ALA A 1 400 ? 19.351 -5.472 -33.715 1.00 95.81 400 ALA A C 1
ATOM 3023 O O . ALA A 1 400 ? 20.061 -4.946 -34.577 1.00 95.81 400 ALA A O 1
ATOM 3024 N N . VAL A 1 401 ? 19.598 -5.368 -32.402 1.00 94.75 401 VAL A N 1
ATOM 3025 C CA . VAL A 1 401 ? 20.808 -4.749 -31.835 1.00 94.75 401 VAL A CA 1
ATOM 3026 C C . VAL A 1 401 ? 22.051 -5.538 -32.266 1.00 94.75 401 VAL A C 1
ATOM 3028 O O . VAL A 1 401 ? 21.985 -6.743 -32.536 1.00 94.75 401 VAL A O 1
ATOM 3031 N N . SER A 1 402 ? 23.201 -4.860 -32.361 1.00 93.50 402 SER A N 1
ATOM 3032 C CA . SER A 1 402 ? 24.479 -5.472 -32.735 1.00 93.50 402 SER A CA 1
ATOM 3033 C C . SER A 1 402 ? 24.747 -6.816 -32.021 1.00 93.50 402 SER A C 1
ATOM 3035 O O . SER A 1 402 ? 24.659 -6.887 -30.790 1.00 93.50 402 SER A O 1
ATOM 3037 N N . PRO A 1 403 ? 25.187 -7.870 -32.747 1.00 93.00 403 PRO A N 1
ATOM 3038 C CA . PRO A 1 403 ? 25.539 -9.169 -32.161 1.00 93.00 403 PRO A CA 1
ATOM 3039 C C . PRO A 1 403 ? 26.657 -9.131 -31.109 1.00 93.00 403 PRO A C 1
ATOM 3041 O O . PRO A 1 403 ? 26.860 -10.115 -30.405 1.00 93.00 403 PRO A O 1
ATOM 3044 N N . GLU A 1 404 ? 27.415 -8.036 -31.038 1.00 91.88 404 GLU A N 1
ATOM 3045 C CA . GLU A 1 404 ? 28.459 -7.818 -30.029 1.00 91.88 404 GLU A CA 1
ATOM 3046 C C . GLU A 1 404 ? 27.877 -7.377 -28.677 1.00 91.88 404 GLU A C 1
ATOM 3048 O O . GLU A 1 404 ? 28.489 -7.631 -27.646 1.00 91.88 404 GLU A O 1
ATOM 3053 N N . ILE A 1 405 ? 26.697 -6.749 -28.686 1.00 90.75 405 ILE A N 1
ATOM 3054 C CA . ILE A 1 405 ? 26.030 -6.171 -27.511 1.00 90.75 405 ILE A CA 1
ATOM 3055 C C . ILE A 1 405 ? 24.918 -7.094 -27.006 1.00 90.75 405 ILE A C 1
ATOM 3057 O O . ILE A 1 405 ? 24.767 -7.278 -25.803 1.00 90.75 405 ILE A O 1
ATOM 3061 N N . LEU A 1 406 ? 24.175 -7.726 -27.919 1.00 91.81 406 LEU A N 1
ATOM 3062 C CA . LEU A 1 406 ? 23.040 -8.590 -27.589 1.00 91.81 406 LEU A CA 1
ATOM 3063 C C . LEU A 1 406 ? 23.318 -9.644 -26.486 1.00 91.81 406 LEU A C 1
ATOM 3065 O O . LEU A 1 406 ? 22.447 -9.826 -25.642 1.00 91.81 406 LEU A O 1
ATOM 3069 N N . PRO A 1 407 ? 24.494 -10.312 -26.413 1.00 94.38 407 PRO A N 1
ATOM 3070 C CA . PRO A 1 407 ? 24.760 -11.319 -25.378 1.00 94.38 407 PRO A CA 1
ATOM 3071 C C . PRO A 1 407 ? 24.787 -10.806 -23.931 1.00 94.38 407 PRO A C 1
ATOM 3073 O O . PRO A 1 407 ? 24.825 -11.629 -23.021 1.00 94.38 407 PRO A O 1
ATOM 3076 N N . TYR A 1 408 ? 24.819 -9.487 -23.714 1.00 90.06 408 TYR A N 1
ATOM 3077 C CA . TYR A 1 408 ? 24.797 -8.881 -22.378 1.00 90.06 408 TYR A CA 1
ATOM 3078 C C . TYR A 1 408 ? 23.381 -8.681 -21.821 1.00 90.06 408 TYR A C 1
ATOM 3080 O O . TYR A 1 408 ? 23.247 -8.342 -20.650 1.00 90.06 408 TYR A O 1
ATOM 3088 N N . PHE A 1 409 ? 22.343 -8.892 -22.634 1.00 91.50 409 PHE A N 1
ATOM 3089 C CA . PHE A 1 409 ? 20.947 -8.692 -22.250 1.00 91.50 409 PHE A CA 1
ATOM 3090 C C . PHE A 1 409 ? 20.232 -10.043 -22.206 1.00 91.50 409 PHE A C 1
ATOM 3092 O O . PHE A 1 409 ? 19.810 -10.573 -23.240 1.00 91.50 409 PHE A O 1
ATOM 3099 N N . ASP A 1 410 ? 20.136 -10.622 -21.007 1.00 91.50 410 ASP A N 1
ATOM 3100 C CA . ASP A 1 410 ? 19.340 -11.828 -20.785 1.00 91.50 410 ASP A CA 1
ATOM 3101 C C . ASP A 1 410 ?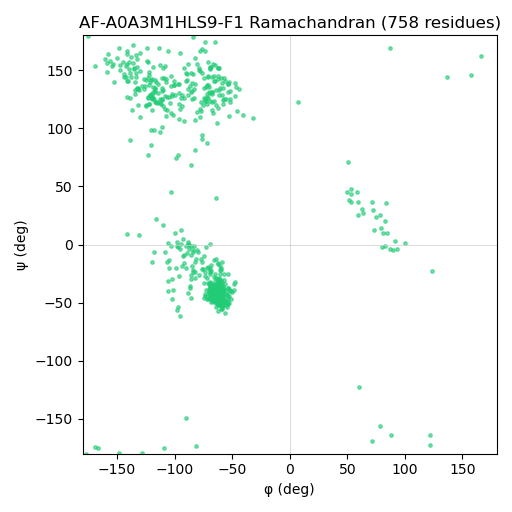 17.853 -11.483 -20.880 1.00 91.50 410 ASP A C 1
ATOM 3103 O O . ASP A 1 410 ? 17.407 -10.449 -20.408 1.00 91.50 410 ASP A O 1
ATOM 3107 N N . THR A 1 411 ? 17.104 -12.342 -21.552 1.00 94.44 411 THR A N 1
ATOM 3108 C CA . THR A 1 411 ? 15.672 -12.176 -21.854 1.00 94.44 411 THR A CA 1
ATOM 3109 C C . THR A 1 411 ? 14.878 -13.421 -21.492 1.00 94.44 411 THR A C 1
ATOM 3111 O O . THR A 1 411 ? 13.712 -13.540 -21.855 1.00 94.44 411 THR A O 1
ATOM 3114 N N . THR A 1 412 ? 15.522 -14.375 -20.818 1.00 94.25 412 THR A N 1
ATOM 3115 C CA . THR A 1 412 ? 14.928 -15.665 -20.477 1.00 94.25 412 THR A CA 1
ATOM 3116 C C . THR A 1 412 ? 13.676 -15.478 -19.625 1.00 94.25 412 THR A C 1
ATOM 3118 O O . THR A 1 412 ? 12.647 -16.071 -19.936 1.00 94.25 412 THR A O 1
ATOM 3121 N N . GLU A 1 413 ? 13.734 -14.621 -18.606 1.00 90.12 413 GLU A N 1
ATOM 3122 C CA . GLU A 1 413 ? 12.607 -14.363 -17.708 1.00 90.12 413 GLU A CA 1
ATOM 3123 C C . GLU A 1 413 ? 11.445 -13.645 -18.412 1.00 90.12 413 GLU A C 1
ATOM 3125 O O . GLU A 1 413 ? 10.311 -14.139 -18.370 1.00 90.12 413 GLU A O 1
ATOM 3130 N N . ALA A 1 414 ? 11.721 -12.568 -19.156 1.00 94.94 414 ALA A N 1
ATOM 3131 C CA . ALA A 1 414 ? 10.721 -11.912 -19.999 1.00 94.94 414 ALA A CA 1
ATOM 3132 C C . ALA A 1 414 ? 10.033 -12.882 -20.981 1.00 94.94 414 ALA A C 1
ATOM 3134 O O . ALA A 1 414 ? 8.806 -12.868 -21.116 1.00 94.94 414 ALA A O 1
ATOM 3135 N N . ASP A 1 415 ? 10.804 -13.745 -21.654 1.00 97.88 415 ASP A N 1
ATOM 3136 C CA . ASP A 1 415 ? 10.283 -14.728 -22.611 1.00 97.88 415 ASP A CA 1
ATOM 3137 C C . ASP A 1 415 ? 9.412 -15.793 -21.906 1.00 97.88 415 ASP A C 1
ATOM 3139 O O . ASP A 1 415 ? 8.331 -16.141 -22.392 1.00 97.88 415 ASP A O 1
ATOM 3143 N N . GLU A 1 416 ? 9.828 -16.285 -20.733 1.00 95.62 416 GLU A N 1
ATOM 3144 C CA . GLU A 1 416 ? 9.035 -17.216 -19.915 1.00 95.62 416 GLU A CA 1
ATOM 3145 C C . GLU A 1 416 ? 7.729 -16.577 -19.414 1.00 95.62 416 GLU A C 1
ATOM 3147 O O . GLU A 1 416 ? 6.668 -17.221 -19.405 1.00 95.62 416 GLU A O 1
ATOM 3152 N N . THR A 1 417 ? 7.786 -15.297 -19.048 1.00 94.88 417 THR A N 1
ATOM 3153 C CA . THR A 1 417 ? 6.636 -14.510 -18.599 1.00 94.88 417 THR A CA 1
ATOM 3154 C C . THR A 1 417 ? 5.654 -14.240 -19.745 1.00 94.88 417 THR A C 1
ATOM 3156 O O . THR A 1 417 ? 4.441 -14.393 -19.557 1.00 94.88 417 THR A O 1
ATOM 3159 N N . ALA A 1 418 ? 6.143 -13.944 -20.954 1.00 98.12 418 ALA A N 1
ATOM 3160 C CA . ALA A 1 418 ? 5.322 -13.809 -22.161 1.00 98.12 418 ALA A CA 1
ATOM 3161 C C . ALA A 1 418 ? 4.611 -15.129 -22.515 1.00 98.12 418 ALA A C 1
ATOM 3163 O O . ALA A 1 418 ? 3.397 -15.162 -22.742 1.00 98.12 418 ALA A O 1
ATOM 3164 N N . ASP A 1 419 ? 5.334 -16.250 -22.454 1.00 97.69 419 ASP A N 1
ATOM 3165 C CA . ASP A 1 419 ? 4.774 -17.594 -22.631 1.00 97.69 419 ASP A CA 1
ATOM 3166 C C . ASP A 1 419 ? 3.672 -17.902 -21.598 1.00 97.69 419 ASP A C 1
ATOM 3168 O O . ASP A 1 419 ? 2.675 -18.576 -21.898 1.00 97.69 419 ASP A O 1
ATOM 3172 N N . ALA A 1 420 ? 3.850 -17.453 -20.352 1.00 94.69 420 ALA A N 1
ATOM 3173 C CA . ALA A 1 420 ? 2.845 -17.586 -19.301 1.00 94.69 420 ALA A CA 1
ATOM 3174 C C . ALA A 1 420 ? 1.603 -16.724 -19.586 1.00 94.69 420 ALA A C 1
ATOM 3176 O O . ALA A 1 420 ? 0.478 -17.200 -19.381 1.00 94.69 420 ALA A O 1
ATOM 3177 N N . ALA A 1 421 ? 1.784 -15.508 -20.112 1.00 96.75 421 ALA A N 1
ATOM 3178 C CA . ALA A 1 421 ? 0.694 -14.628 -20.531 1.00 96.75 421 ALA A CA 1
ATOM 3179 C C . ALA A 1 421 ? -0.163 -15.267 -21.636 1.00 96.75 421 ALA A C 1
ATOM 3181 O O . ALA A 1 421 ? -1.392 -15.327 -21.518 1.00 96.75 421 ALA A O 1
ATOM 3182 N N . ASP A 1 422 ? 0.476 -15.840 -22.657 1.00 97.62 422 ASP A N 1
ATOM 3183 C CA . ASP A 1 422 ? -0.203 -16.537 -23.751 1.00 97.62 422 ASP A CA 1
ATOM 3184 C C . ASP A 1 422 ? -0.995 -17.755 -23.266 1.00 97.62 422 ASP A C 1
ATOM 3186 O O . ASP A 1 422 ? -2.155 -17.962 -23.649 1.00 97.62 422 ASP A O 1
ATOM 3190 N N . LYS A 1 423 ? -0.405 -18.560 -22.372 1.00 96.19 423 LYS A N 1
ATOM 3191 C CA . LYS A 1 423 ? -1.098 -19.702 -21.750 1.00 96.19 423 LYS A CA 1
ATOM 3192 C C . LYS A 1 423 ? -2.312 -19.239 -20.948 1.00 96.19 423 LYS A C 1
ATOM 3194 O O . LYS A 1 423 ? -3.383 -19.837 -21.080 1.00 96.19 423 LYS A O 1
ATOM 3199 N N . ALA A 1 424 ? -2.174 -18.176 -20.156 1.00 94.69 424 ALA A N 1
ATOM 3200 C CA . ALA A 1 424 ? -3.282 -17.599 -19.400 1.00 94.69 424 ALA A CA 1
ATOM 3201 C C . ALA A 1 424 ? -4.398 -17.103 -20.335 1.00 94.69 424 ALA A C 1
ATOM 3203 O O . ALA A 1 424 ? -5.578 -17.378 -20.099 1.00 94.69 424 ALA A O 1
ATOM 3204 N N . MET A 1 425 ? -4.038 -16.468 -21.454 1.00 95.00 425 MET A N 1
ATOM 3205 C CA . MET A 1 425 ? -4.997 -15.993 -22.451 1.00 95.00 425 MET A CA 1
ATOM 3206 C C . MET A 1 425 ? -5.778 -17.149 -23.091 1.00 95.00 425 MET A C 1
ATOM 3208 O O . MET A 1 425 ? -7.005 -17.081 -23.206 1.00 95.00 425 MET A O 1
ATOM 3212 N N . GLN A 1 426 ? -5.096 -18.248 -23.432 1.00 96.12 426 GLN A N 1
ATOM 3213 C CA . GLN A 1 426 ? -5.717 -19.468 -23.971 1.00 96.12 426 GLN A CA 1
ATOM 3214 C C . GLN A 1 426 ? -6.641 -20.166 -22.961 1.00 96.12 426 GLN A C 1
ATOM 3216 O O . GLN A 1 426 ? -7.635 -20.780 -23.352 1.00 96.12 426 GLN A O 1
ATOM 3221 N N . GLN A 1 427 ? -6.334 -20.062 -21.667 1.00 94.69 427 GLN A N 1
ATOM 3222 C CA . GLN A 1 427 ? -7.149 -20.605 -20.577 1.00 94.69 427 GLN A CA 1
ATOM 3223 C C . GLN A 1 427 ? -8.337 -19.706 -20.203 1.00 94.69 427 GLN A C 1
ATOM 3225 O O . GLN A 1 427 ? -9.164 -20.101 -19.381 1.00 94.69 427 GLN A O 1
ATOM 3230 N N . GLY A 1 428 ? -8.451 -18.520 -20.810 1.00 93.88 428 GLY A N 1
ATOM 3231 C CA . GLY A 1 428 ? -9.489 -17.550 -20.478 1.00 93.88 428 GLY A CA 1
ATOM 3232 C C . GLY A 1 428 ? -9.263 -16.869 -19.128 1.00 93.88 428 GLY A C 1
ATOM 3233 O O . GLY A 1 428 ? -10.231 -16.496 -18.479 1.00 93.88 428 GLY A O 1
ATOM 3234 N N . LEU A 1 429 ? -8.009 -16.716 -18.696 1.00 93.62 429 LEU A N 1
ATOM 3235 C CA . LEU A 1 429 ? -7.619 -16.003 -17.479 1.00 93.62 429 LEU A CA 1
ATOM 3236 C C . LEU A 1 429 ? -7.162 -14.583 -17.850 1.00 93.62 429 LEU A C 1
ATOM 3238 O O . LEU A 1 429 ? -5.968 -14.301 -17.898 1.00 93.62 429 LEU A O 1
ATOM 3242 N N . ALA A 1 430 ? -8.110 -13.698 -18.176 1.00 95.62 430 ALA A N 1
ATOM 3243 C CA . ALA A 1 430 ? -7.805 -12.382 -18.749 1.00 95.62 430 ALA A CA 1
ATOM 3244 C C . ALA A 1 430 ? -6.948 -11.493 -17.830 1.00 95.62 430 ALA A C 1
ATOM 3246 O O . ALA A 1 430 ? -5.996 -10.890 -18.315 1.00 95.62 430 ALA A O 1
ATOM 3247 N N . ALA A 1 431 ? -7.244 -11.442 -16.526 1.00 93.94 431 ALA A N 1
ATOM 3248 C CA . ALA A 1 431 ? -6.472 -10.657 -15.557 1.00 93.94 431 ALA A CA 1
ATOM 3249 C C . ALA A 1 431 ? -5.005 -11.107 -15.475 1.00 93.94 431 ALA A C 1
ATOM 3251 O O . ALA A 1 431 ? -4.087 -10.293 -15.508 1.00 93.94 431 ALA A O 1
ATOM 3252 N N . VAL A 1 432 ? -4.795 -12.424 -15.444 1.00 93.00 432 VAL A N 1
ATOM 3253 C CA . VAL A 1 432 ? -3.468 -13.049 -15.379 1.00 93.00 432 VAL A CA 1
ATOM 3254 C C . VAL A 1 432 ? -2.702 -12.819 -16.678 1.00 93.00 432 VAL A C 1
ATOM 3256 O O . VAL A 1 432 ? -1.526 -12.474 -16.646 1.00 93.00 432 VAL A O 1
ATOM 3259 N N . ALA A 1 433 ? -3.374 -12.974 -17.824 1.00 96.69 433 ALA A N 1
ATOM 3260 C CA . ALA A 1 433 ? -2.784 -12.697 -19.128 1.00 96.69 433 ALA A CA 1
ATOM 3261 C C . ALA A 1 433 ? -2.357 -11.231 -19.248 1.00 96.69 433 ALA A C 1
ATOM 3263 O O . ALA A 1 433 ? -1.258 -10.963 -19.713 1.00 96.69 433 ALA A O 1
ATOM 3264 N N . TYR A 1 434 ? -3.199 -10.296 -18.795 1.00 97.69 434 TYR A N 1
ATOM 3265 C CA . TYR A 1 434 ? -2.888 -8.868 -18.777 1.00 97.69 434 TYR A CA 1
ATOM 3266 C C . TYR A 1 434 ? -1.649 -8.569 -17.933 1.00 97.69 434 TYR A C 1
ATOM 3268 O O . TYR A 1 434 ? -0.712 -7.958 -18.434 1.00 97.69 434 TYR A O 1
ATOM 3276 N N . GLN A 1 435 ? -1.612 -9.056 -16.691 1.00 94.56 435 GLN A N 1
ATOM 3277 C CA . GLN A 1 435 ? -0.488 -8.819 -15.789 1.00 94.56 435 GLN A CA 1
ATOM 3278 C C . GLN A 1 435 ? 0.825 -9.396 -16.338 1.00 94.56 435 GLN A C 1
ATOM 3280 O O . GLN A 1 435 ? 1.838 -8.706 -16.356 1.00 94.56 435 GLN A O 1
ATOM 3285 N N . ARG A 1 436 ? 0.821 -10.652 -16.802 1.00 95.06 436 ARG A N 1
ATOM 3286 C CA . ARG A 1 436 ? 2.034 -11.295 -17.329 1.00 95.06 436 ARG A CA 1
ATOM 3287 C C . ARG A 1 436 ? 2.489 -10.643 -18.638 1.00 95.06 436 ARG A C 1
ATOM 3289 O O . ARG A 1 436 ? 3.678 -10.424 -18.812 1.00 95.06 436 ARG A O 1
ATOM 3296 N N . ALA A 1 437 ? 1.562 -10.263 -19.520 1.00 98.25 437 ALA A N 1
ATOM 3297 C CA . ALA A 1 437 ? 1.903 -9.539 -20.744 1.00 98.25 437 ALA A CA 1
ATOM 3298 C C . ALA A 1 437 ? 2.529 -8.171 -20.436 1.00 98.25 437 ALA A C 1
ATOM 3300 O O . ALA A 1 437 ? 3.519 -7.805 -21.062 1.00 98.25 437 ALA A O 1
ATOM 3301 N N . PHE A 1 438 ? 1.977 -7.445 -19.456 1.00 97.25 438 PHE A N 1
ATOM 3302 C CA . PHE A 1 438 ? 2.549 -6.196 -18.957 1.00 97.25 438 PHE A CA 1
ATOM 3303 C C . PHE A 1 438 ? 3.977 -6.402 -18.436 1.00 97.25 438 PHE A C 1
ATOM 3305 O O . PHE A 1 438 ? 4.879 -5.709 -18.886 1.00 97.25 438 PHE A O 1
ATOM 3312 N N . MET A 1 439 ? 4.196 -7.381 -17.548 1.00 94.62 439 MET A N 1
ATOM 3313 C CA . MET A 1 439 ? 5.522 -7.655 -16.972 1.00 94.62 439 MET A CA 1
ATOM 3314 C C . MET A 1 439 ? 6.555 -8.012 -18.048 1.00 94.62 439 MET A C 1
ATOM 3316 O O . MET A 1 439 ? 7.625 -7.415 -18.083 1.00 94.62 439 MET A O 1
ATOM 3320 N N . ALA A 1 440 ? 6.212 -8.920 -18.969 1.00 97.50 440 ALA A N 1
ATOM 3321 C CA . ALA A 1 440 ? 7.113 -9.324 -20.047 1.00 97.50 440 ALA A CA 1
ATOM 3322 C C . ALA A 1 440 ? 7.479 -8.156 -20.975 1.00 97.50 440 ALA A C 1
ATOM 3324 O O . ALA A 1 440 ? 8.634 -8.015 -21.385 1.00 97.50 440 ALA A O 1
ATOM 3325 N N . ALA A 1 441 ? 6.497 -7.316 -21.313 1.00 98.38 441 ALA A N 1
ATOM 3326 C CA . ALA A 1 441 ? 6.727 -6.129 -22.123 1.00 98.38 441 ALA A CA 1
ATOM 3327 C C . ALA A 1 441 ? 7.612 -5.119 -21.391 1.00 98.38 441 ALA A C 1
ATOM 3329 O O . ALA A 1 441 ? 8.613 -4.702 -21.964 1.00 98.38 441 ALA A O 1
ATOM 3330 N N . ALA A 1 442 ? 7.295 -4.792 -20.136 1.00 95.81 442 ALA A N 1
ATOM 3331 C CA . ALA A 1 442 ? 8.041 -3.816 -19.349 1.00 95.81 442 ALA A CA 1
ATOM 3332 C C . ALA A 1 442 ? 9.510 -4.224 -19.171 1.00 95.81 442 ALA A C 1
ATOM 3334 O O . ALA A 1 442 ? 10.417 -3.441 -19.452 1.00 95.81 442 ALA A O 1
ATOM 3335 N N . GLU A 1 443 ? 9.763 -5.484 -18.807 1.00 95.12 443 GLU A N 1
ATOM 3336 C CA . GLU A 1 443 ? 11.122 -6.023 -18.690 1.00 95.12 443 GLU A CA 1
ATOM 3337 C C . GLU A 1 443 ? 11.874 -5.941 -20.031 1.00 95.12 443 GLU A C 1
ATOM 3339 O O . GLU A 1 443 ? 12.999 -5.444 -20.106 1.00 95.12 443 GLU A O 1
ATOM 3344 N N . THR A 1 444 ? 11.231 -6.346 -21.132 1.00 98.06 444 THR A N 1
ATOM 3345 C CA . THR A 1 444 ? 11.860 -6.312 -22.463 1.00 98.06 444 THR A CA 1
ATOM 3346 C C . THR A 1 444 ? 12.107 -4.887 -22.959 1.00 98.06 444 THR A C 1
ATOM 3348 O O . THR A 1 444 ? 13.107 -4.642 -23.634 1.00 98.06 444 THR A O 1
ATOM 3351 N N . GLU A 1 445 ? 11.220 -3.938 -22.654 1.00 96.06 445 GLU A N 1
ATOM 3352 C CA . GLU A 1 445 ? 11.365 -2.529 -23.026 1.00 96.06 445 GLU A CA 1
ATOM 3353 C C . GLU A 1 445 ? 12.508 -1.850 -22.255 1.00 96.06 445 GLU A C 1
ATOM 3355 O O . GLU A 1 445 ? 13.278 -1.097 -22.864 1.00 96.06 445 GLU A O 1
ATOM 3360 N N . VAL A 1 446 ? 12.697 -2.185 -20.971 1.00 94.12 446 VAL A N 1
ATOM 3361 C CA . VAL A 1 446 ? 13.874 -1.775 -20.182 1.00 94.12 446 VAL A CA 1
ATOM 3362 C C . VAL A 1 446 ? 15.161 -2.290 -20.831 1.00 94.12 446 VAL A C 1
ATOM 3364 O O . VAL A 1 446 ? 16.065 -1.503 -21.134 1.00 94.12 446 VAL A O 1
ATOM 3367 N N . LEU A 1 447 ? 15.230 -3.597 -21.117 1.00 95.56 447 LEU A N 1
ATOM 3368 C CA . LEU A 1 447 ? 16.400 -4.219 -21.749 1.00 95.56 447 LEU A CA 1
ATOM 3369 C C . LEU A 1 447 ? 16.687 -3.626 -23.133 1.00 95.56 447 LEU A C 1
ATOM 3371 O O . LEU A 1 447 ? 17.841 -3.363 -23.473 1.00 95.56 447 LEU A O 1
ATOM 3375 N N . LEU A 1 448 ? 15.643 -3.383 -23.929 1.00 95.81 448 LEU A N 1
ATOM 3376 C CA . LEU A 1 448 ? 15.754 -2.765 -25.245 1.00 95.81 448 LEU A CA 1
ATOM 3377 C C . LEU A 1 448 ? 16.350 -1.362 -25.164 1.00 95.81 448 LEU A C 1
ATOM 3379 O O . LEU A 1 448 ? 17.300 -1.066 -25.892 1.00 95.81 448 LEU A O 1
ATOM 3383 N N . LEU A 1 449 ? 15.795 -0.500 -24.310 1.00 94.38 449 LEU A N 1
ATOM 3384 C CA . LEU A 1 449 ? 16.244 0.885 -24.227 1.00 94.38 449 LEU A CA 1
ATOM 3385 C C . LEU A 1 449 ? 17.694 0.956 -23.731 1.00 94.38 449 LEU A C 1
ATOM 3387 O O . LEU A 1 449 ? 18.498 1.695 -24.305 1.00 94.38 449 LEU A O 1
ATOM 3391 N N . ALA A 1 450 ? 18.056 0.123 -22.752 1.00 93.94 450 ALA A N 1
ATOM 3392 C CA . ALA A 1 450 ? 19.432 -0.002 -22.283 1.00 93.94 450 ALA A CA 1
ATOM 3393 C C . ALA A 1 450 ? 20.371 -0.483 -23.406 1.00 93.94 450 ALA A C 1
ATOM 3395 O O . ALA A 1 450 ? 21.409 0.136 -23.651 1.00 93.94 450 ALA A O 1
ATOM 3396 N N . ALA A 1 451 ? 19.995 -1.527 -24.151 1.00 95.25 451 ALA A N 1
ATOM 3397 C CA . ALA A 1 451 ? 20.795 -2.056 -25.257 1.00 95.25 451 ALA A CA 1
ATOM 3398 C C . ALA A 1 451 ? 21.014 -1.028 -26.377 1.00 95.25 451 ALA A C 1
ATOM 3400 O O . ALA A 1 451 ? 22.134 -0.870 -26.871 1.00 95.25 451 ALA A O 1
ATOM 3401 N N . GLU A 1 452 ? 19.969 -0.287 -26.751 1.00 94.69 452 GLU A N 1
ATOM 3402 C CA . GLU A 1 452 ? 20.066 0.771 -27.756 1.00 94.69 452 GLU A CA 1
ATOM 3403 C C . GLU A 1 452 ? 20.953 1.925 -27.269 1.00 94.69 452 GLU A C 1
ATOM 3405 O O . GLU A 1 452 ? 21.786 2.415 -28.032 1.00 94.69 452 GLU A O 1
ATOM 3410 N N . MET A 1 453 ? 20.851 2.331 -26.000 1.00 93.94 453 MET A N 1
ATOM 3411 C CA . MET A 1 453 ? 21.727 3.358 -25.424 1.00 93.94 453 MET A CA 1
ATOM 3412 C C . MET A 1 453 ? 23.196 2.924 -25.412 1.00 93.94 453 MET A C 1
ATOM 3414 O O . MET A 1 453 ? 24.064 3.702 -25.820 1.00 93.94 453 MET A O 1
ATOM 3418 N N . VAL A 1 454 ? 23.480 1.677 -25.023 1.00 94.06 454 VAL A N 1
ATOM 3419 C CA . VAL A 1 454 ? 24.836 1.106 -25.053 1.00 94.06 454 VAL A CA 1
ATOM 3420 C C . VAL A 1 454 ? 25.376 1.032 -26.485 1.00 94.06 454 VAL A C 1
ATOM 3422 O O . VAL A 1 454 ? 26.538 1.360 -26.723 1.00 94.06 454 VAL A O 1
ATOM 3425 N N . GLU A 1 455 ? 24.547 0.688 -27.474 1.00 94.19 455 GLU A N 1
ATOM 3426 C CA . GLU A 1 455 ? 24.953 0.678 -28.887 1.00 94.19 455 GLU A CA 1
ATOM 3427 C C . GLU A 1 455 ? 25.322 2.078 -29.405 1.00 94.19 455 GLU A C 1
ATOM 3429 O O . GLU A 1 455 ? 26.315 2.258 -30.126 1.00 94.19 455 GLU A O 1
ATOM 3434 N N . ARG A 1 456 ? 24.566 3.106 -29.005 1.00 95.38 456 ARG A N 1
ATOM 3435 C CA . ARG A 1 456 ? 24.896 4.505 -29.325 1.00 95.38 456 ARG A CA 1
ATOM 3436 C C . ARG A 1 456 ? 26.169 4.956 -28.621 1.00 95.38 456 ARG A C 1
ATOM 3438 O O . ARG A 1 456 ? 27.016 5.575 -29.266 1.00 95.38 456 ARG A O 1
ATOM 3445 N N . TYR A 1 457 ? 26.344 4.579 -27.357 1.00 95.25 457 TYR A N 1
ATOM 3446 C CA . TYR A 1 457 ? 27.571 4.844 -26.612 1.00 95.25 457 TYR A CA 1
ATOM 3447 C C . TYR A 1 457 ? 28.794 4.221 -27.298 1.00 95.25 457 TYR A C 1
ATOM 3449 O O . TYR A 1 457 ? 29.774 4.914 -27.572 1.00 95.25 457 TYR A O 1
ATOM 3457 N N . ALA A 1 458 ? 28.714 2.946 -27.682 1.00 92.88 458 ALA A N 1
ATOM 3458 C CA . ALA A 1 458 ? 29.809 2.234 -28.338 1.00 92.88 458 ALA A CA 1
ATOM 3459 C C . ALA A 1 458 ? 30.217 2.860 -29.687 1.00 92.88 458 ALA A C 1
ATOM 3461 O O . ALA A 1 458 ? 31.377 2.776 -30.096 1.00 92.88 458 ALA A O 1
ATOM 3462 N N . THR A 1 459 ? 29.275 3.493 -30.395 1.00 92.81 459 THR A N 1
ATOM 3463 C CA . THR A 1 459 ? 29.514 4.059 -31.734 1.00 92.81 459 THR A CA 1
ATOM 3464 C C . THR A 1 459 ? 29.857 5.548 -31.737 1.00 92.81 459 THR A C 1
ATOM 3466 O O . THR A 1 459 ? 30.548 6.000 -32.655 1.00 92.81 459 THR A O 1
ATOM 3469 N N . GLY A 1 460 ? 29.402 6.313 -30.743 1.00 93.62 460 GLY A N 1
ATOM 3470 C CA . GLY A 1 460 ? 29.530 7.773 -30.721 1.00 93.62 460 GLY A CA 1
ATOM 3471 C C . GLY A 1 460 ? 29.851 8.387 -29.358 1.00 93.62 460 GLY A C 1
ATOM 3472 O O . GLY A 1 460 ? 29.835 9.610 -29.242 1.00 93.62 460 GLY A O 1
ATOM 3473 N N . GLY A 1 461 ? 30.172 7.575 -28.350 1.00 94.50 461 GLY A N 1
ATOM 3474 C CA . GLY A 1 461 ? 30.442 8.023 -26.986 1.00 94.50 461 GLY A CA 1
ATOM 3475 C C . GLY A 1 461 ? 29.189 8.502 -26.253 1.00 94.50 461 GLY A C 1
ATOM 3476 O O . GLY A 1 461 ? 28.061 8.325 -26.716 1.00 94.50 461 GLY A O 1
ATOM 3477 N N . VAL A 1 462 ? 29.398 9.125 -25.090 1.00 93.75 462 VAL A N 1
ATOM 3478 C CA . VAL A 1 462 ? 28.311 9.574 -24.205 1.00 93.75 462 VAL A CA 1
ATOM 3479 C C . VAL A 1 462 ? 27.354 10.545 -24.901 1.00 93.75 462 VAL A C 1
ATOM 3481 O O . VAL A 1 462 ? 26.146 10.379 -24.778 1.00 93.75 462 VAL A O 1
ATOM 3484 N N . ASP A 1 463 ? 27.862 11.465 -25.725 1.00 92.94 463 ASP A N 1
ATOM 3485 C CA . ASP A 1 463 ? 27.038 12.440 -26.453 1.00 92.94 463 ASP A CA 1
ATOM 3486 C C . ASP A 1 463 ? 26.005 11.760 -27.364 1.00 92.94 463 ASP A C 1
ATOM 3488 O O . ASP A 1 463 ? 24.842 12.149 -27.383 1.00 92.94 463 ASP A O 1
ATOM 3492 N N . ALA A 1 464 ? 26.391 10.695 -28.078 1.00 94.62 464 ALA A N 1
ATOM 3493 C CA . ALA A 1 464 ? 25.473 9.981 -28.965 1.00 94.62 464 ALA A CA 1
ATOM 3494 C C . ALA A 1 464 ? 24.388 9.207 -28.201 1.00 94.62 464 ALA A C 1
ATOM 3496 O O . ALA A 1 464 ? 23.258 9.097 -28.684 1.00 94.62 464 ALA A O 1
ATOM 3497 N N . ALA A 1 465 ? 24.717 8.671 -27.021 1.00 93.56 465 ALA A N 1
ATOM 3498 C CA . ALA A 1 465 ? 23.738 8.028 -26.148 1.00 93.56 465 ALA A CA 1
ATOM 3499 C C . ALA A 1 465 ? 22.765 9.058 -25.549 1.00 93.56 465 ALA A C 1
ATOM 3501 O O . ALA A 1 465 ? 21.554 8.841 -25.558 1.00 93.56 465 ALA A O 1
ATOM 3502 N N . LEU A 1 466 ? 23.277 10.212 -25.111 1.00 89.38 466 LEU A N 1
ATOM 3503 C CA . LEU A 1 466 ? 22.470 11.314 -24.587 1.00 89.38 466 LEU A CA 1
ATOM 3504 C C . LEU A 1 466 ? 21.535 11.902 -25.654 1.00 89.38 466 LEU A C 1
ATOM 3506 O O . LEU A 1 466 ? 20.351 12.093 -25.379 1.00 89.38 466 LEU A O 1
ATOM 3510 N N . ASP A 1 467 ? 22.029 12.132 -26.874 1.00 89.31 467 ASP A N 1
ATOM 3511 C CA . ASP A 1 467 ? 21.220 12.600 -28.008 1.00 89.31 467 ASP A CA 1
ATOM 3512 C C . ASP A 1 467 ? 20.089 11.614 -28.334 1.00 89.31 467 ASP A C 1
ATOM 3514 O O . ASP A 1 467 ? 18.959 12.019 -28.623 1.00 89.31 467 ASP A O 1
ATOM 3518 N N . TYR A 1 468 ? 20.382 10.310 -28.270 1.00 89.62 468 TYR A N 1
ATOM 3519 C CA . TYR A 1 468 ? 19.389 9.265 -28.493 1.00 89.62 468 TYR A CA 1
ATOM 3520 C C . TYR A 1 468 ? 18.275 9.312 -27.450 1.00 89.62 468 TYR A C 1
ATOM 3522 O O . TYR A 1 468 ? 17.103 9.391 -27.822 1.00 89.62 468 TYR A O 1
ATOM 3530 N N . VAL A 1 469 ? 18.632 9.340 -26.163 1.00 84.75 469 VAL A N 1
ATOM 3531 C CA . VAL A 1 469 ? 17.654 9.442 -25.073 1.00 84.75 469 VAL A CA 1
ATOM 3532 C C . VAL A 1 469 ? 16.827 10.707 -25.214 1.00 84.75 469 VAL A C 1
ATOM 3534 O O . VAL A 1 469 ? 15.605 10.631 -25.185 1.00 84.75 469 VAL A O 1
ATOM 3537 N N . GLN A 1 470 ? 17.458 11.861 -25.453 1.00 82.31 470 GLN A N 1
ATOM 3538 C CA . GLN A 1 470 ? 16.741 13.125 -25.625 1.00 82.31 470 GLN A CA 1
ATOM 3539 C C . GLN A 1 470 ? 15.717 13.073 -26.766 1.00 82.31 470 GLN A C 1
ATOM 3541 O O . GLN A 1 470 ? 14.615 13.602 -26.618 1.00 82.31 470 GLN A O 1
ATOM 3546 N N . ALA A 1 471 ? 16.048 12.420 -27.883 1.00 78.94 471 ALA A N 1
ATOM 3547 C CA . ALA A 1 471 ? 15.115 12.209 -28.988 1.00 78.94 471 ALA A CA 1
ATOM 3548 C C . ALA A 1 4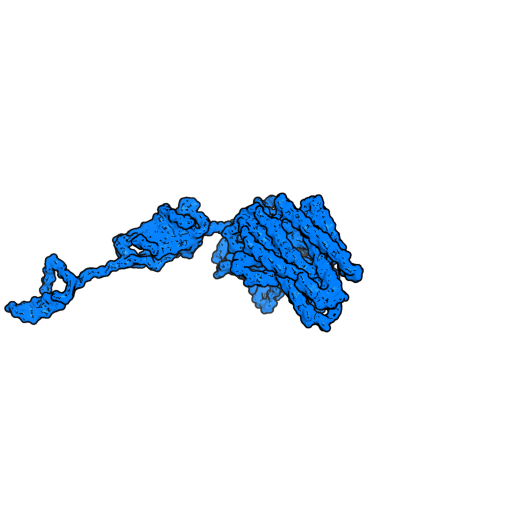71 ? 14.017 11.178 -28.658 1.00 78.94 471 ALA A C 1
ATOM 3550 O O . ALA A 1 471 ? 12.911 11.274 -29.194 1.00 78.94 471 ALA A O 1
ATOM 3551 N N . ALA A 1 472 ? 14.311 10.219 -27.779 1.00 68.94 472 ALA A N 1
ATOM 3552 C CA . ALA A 1 472 ? 13.418 9.148 -27.348 1.00 68.94 472 ALA A CA 1
ATOM 3553 C C . ALA A 1 472 ? 12.520 9.510 -26.145 1.00 68.94 472 ALA A C 1
ATOM 3555 O O . ALA A 1 472 ? 11.680 8.689 -25.778 1.00 68.94 472 ALA A O 1
ATOM 3556 N N . ARG A 1 473 ? 12.619 10.733 -25.584 1.00 76.19 473 ARG A N 1
ATOM 3557 C CA . ARG A 1 473 ? 11.802 11.295 -24.470 1.00 76.19 473 ARG A CA 1
ATOM 3558 C C . ARG A 1 473 ? 10.303 11.476 -24.788 1.00 76.19 473 ARG A C 1
ATOM 3560 O O . ARG A 1 473 ? 9.666 12.456 -24.400 1.00 76.19 473 ARG A O 1
ATOM 3567 N N . THR A 1 474 ? 9.710 10.523 -25.492 1.00 77.12 474 THR A N 1
ATOM 3568 C CA . THR A 1 474 ? 8.279 10.448 -25.797 1.00 77.12 474 THR A CA 1
ATOM 3569 C C . THR A 1 474 ? 7.440 10.384 -24.519 1.00 77.12 474 THR A C 1
ATOM 3571 O O . THR A 1 474 ? 6.463 11.132 -24.422 1.00 77.12 474 THR A O 1
ATOM 3574 N N . SER A 1 475 ? 7.895 9.643 -23.497 1.00 78.44 475 SER A N 1
ATOM 3575 C CA . SER A 1 475 ? 7.233 9.501 -22.190 1.00 78.44 475 SER A CA 1
ATOM 3576 C C . SER A 1 475 ? 6.908 10.844 -21.525 1.00 78.44 475 SER A C 1
ATOM 3578 O O . SER A 1 475 ? 5.817 11.002 -20.992 1.00 78.44 475 SER A O 1
ATOM 3580 N N . VAL A 1 476 ? 7.776 11.861 -21.625 1.00 83.00 476 VAL A N 1
ATOM 3581 C CA . VAL A 1 476 ? 7.507 13.196 -21.045 1.00 83.00 476 VAL A CA 1
ATOM 3582 C C . VAL A 1 476 ? 6.301 13.857 -21.718 1.00 83.00 476 VAL A C 1
ATOM 3584 O O . VAL A 1 476 ? 5.380 14.332 -21.058 1.00 83.00 476 VAL A O 1
ATOM 3587 N N . SER A 1 477 ? 6.274 13.859 -23.053 1.00 85.25 477 SER A N 1
ATOM 3588 C CA . SER A 1 477 ? 5.168 14.463 -23.805 1.00 85.25 477 SER A CA 1
ATOM 3589 C C . SER A 1 477 ? 3.856 13.683 -23.668 1.00 85.25 477 SER A C 1
ATOM 3591 O O . SER A 1 477 ? 2.772 14.276 -23.684 1.00 85.25 477 SER A O 1
ATOM 3593 N N . GLU A 1 478 ? 3.943 12.360 -23.514 1.00 90.06 478 GLU A N 1
ATOM 3594 C CA . GLU A 1 478 ? 2.787 11.500 -23.286 1.00 90.06 478 GLU A CA 1
ATOM 3595 C C . GLU A 1 478 ? 2.217 11.655 -21.876 1.00 90.06 478 GLU A C 1
ATOM 3597 O O . GLU A 1 478 ? 0.994 11.708 -21.733 1.00 90.06 478 GLU A O 1
ATOM 3602 N N . LEU A 1 479 ? 3.074 11.803 -20.863 1.00 91.12 479 LEU A N 1
ATOM 3603 C CA . LEU A 1 479 ? 2.683 12.060 -19.478 1.00 91.12 479 LEU A CA 1
ATOM 3604 C C . LEU A 1 479 ? 1.794 13.306 -19.381 1.00 91.12 479 LEU A C 1
ATOM 3606 O O . LEU A 1 479 ? 0.691 13.244 -18.832 1.00 91.12 479 LEU A O 1
ATOM 3610 N N . ASP A 1 480 ? 2.208 14.410 -20.007 1.00 88.75 480 ASP A N 1
ATOM 3611 C CA . ASP A 1 480 ? 1.427 15.653 -20.062 1.00 88.75 480 ASP A CA 1
ATOM 3612 C C . ASP A 1 480 ? 0.087 15.484 -20.798 1.00 88.75 480 ASP A C 1
ATOM 3614 O O . ASP A 1 480 ? -0.915 16.142 -20.486 1.00 88.75 480 ASP A O 1
ATOM 3618 N N . ALA A 1 481 ? 0.053 14.645 -21.836 1.00 91.19 481 ALA A N 1
ATOM 3619 C CA . ALA A 1 481 ? -1.162 14.381 -22.600 1.00 91.19 481 ALA A CA 1
ATOM 3620 C C . ALA A 1 481 ? -2.163 13.542 -21.794 1.00 91.19 481 ALA A C 1
ATOM 3622 O O . ALA A 1 481 ? -3.337 13.912 -21.720 1.00 91.19 481 ALA A O 1
ATOM 3623 N N . VAL A 1 482 ? -1.705 12.460 -21.158 1.00 92.62 482 VAL A N 1
ATOM 3624 C CA . VAL A 1 482 ? -2.556 11.571 -20.350 1.00 92.62 482 VAL A CA 1
ATOM 3625 C C . VAL A 1 482 ? -3.006 12.259 -19.070 1.00 92.62 482 VAL A C 1
ATOM 3627 O O . VAL A 1 482 ? -4.184 12.187 -18.738 1.00 92.62 482 VAL A O 1
ATOM 3630 N N . THR A 1 483 ? -2.138 13.030 -18.413 1.00 90.44 483 THR A N 1
ATOM 3631 C CA . THR A 1 483 ? -2.526 13.842 -17.248 1.00 90.44 483 THR A CA 1
ATOM 3632 C C . THR A 1 483 ? -3.677 14.785 -17.593 1.00 90.44 483 THR A C 1
ATOM 3634 O O . THR A 1 483 ? -4.654 14.885 -16.852 1.00 90.44 483 THR A O 1
ATOM 3637 N N . ARG A 1 484 ? -3.618 15.460 -18.751 1.00 88.56 484 ARG A N 1
ATOM 3638 C CA . ARG A 1 484 ? -4.722 16.318 -19.208 1.00 88.56 484 ARG A CA 1
ATOM 3639 C C . ARG A 1 484 ? -5.982 15.529 -19.550 1.00 88.56 484 ARG A C 1
ATOM 3641 O O . ARG A 1 484 ? -7.062 16.012 -19.231 1.00 88.56 484 ARG A O 1
ATOM 3648 N N . LEU A 1 485 ? -5.849 14.356 -20.172 1.00 89.94 485 LEU A N 1
ATOM 3649 C CA . LEU A 1 485 ? -6.975 13.470 -20.473 1.00 89.94 485 LEU A CA 1
ATOM 3650 C C . LEU A 1 485 ? -7.710 13.068 -19.185 1.00 89.94 485 LEU A C 1
ATOM 3652 O O . LEU A 1 485 ? -8.900 13.346 -19.060 1.00 89.94 485 LEU A O 1
ATOM 3656 N N . LEU A 1 486 ? -6.994 12.513 -18.202 1.00 88.44 486 LEU A N 1
ATOM 3657 C CA . LEU A 1 486 ? -7.585 12.055 -16.940 1.00 88.44 486 LEU A CA 1
ATOM 3658 C C . LEU A 1 486 ? -8.256 13.187 -16.158 1.00 88.44 486 LEU A C 1
ATOM 3660 O O . LEU A 1 486 ? -9.301 12.989 -15.550 1.00 88.44 486 LEU A O 1
ATOM 3664 N N . ARG A 1 487 ? -7.717 14.407 -16.233 1.00 86.00 487 ARG A N 1
ATOM 3665 C CA . ARG A 1 487 ? -8.339 15.589 -15.614 1.00 86.00 487 ARG A CA 1
ATOM 3666 C C . ARG A 1 487 ? -9.650 16.025 -16.268 1.00 86.00 487 ARG A C 1
ATOM 3668 O O . ARG A 1 487 ? -10.379 16.813 -15.666 1.00 86.00 487 ARG A O 1
ATOM 3675 N N . THR A 1 488 ? -9.924 15.581 -17.495 1.00 87.38 488 THR A N 1
ATOM 3676 C CA . THR A 1 488 ? -11.198 15.833 -18.188 1.00 87.38 488 THR A CA 1
ATOM 3677 C C . THR A 1 488 ? -12.225 14.724 -17.984 1.00 87.38 488 THR A C 1
ATOM 3679 O O . THR A 1 488 ? -13.390 14.918 -18.333 1.00 87.38 488 THR A O 1
ATOM 3682 N N . GLU A 1 489 ? -11.821 13.596 -17.398 1.00 87.75 489 GLU A N 1
ATOM 3683 C CA . GLU A 1 489 ? -12.742 12.522 -17.046 1.00 87.75 489 GLU A CA 1
ATOM 3684 C C . GLU A 1 489 ? -13.723 12.978 -15.961 1.00 87.75 489 GLU A C 1
ATOM 3686 O O . GLU A 1 489 ? -13.379 13.716 -15.037 1.00 87.75 489 GLU A O 1
ATOM 3691 N N . SER A 1 490 ? -14.977 12.550 -16.094 1.00 85.12 490 SER A N 1
ATOM 3692 C CA . SER A 1 490 ? -16.061 12.873 -15.161 1.00 85.12 490 SER A CA 1
ATOM 3693 C C . SER A 1 490 ? -16.621 11.571 -14.583 1.00 85.12 490 SER A C 1
ATOM 3695 O O . SER A 1 490 ? -17.580 11.039 -15.151 1.00 85.12 490 SER A O 1
ATOM 3697 N N . PRO A 1 491 ? -16.025 11.023 -13.507 1.00 89.69 491 PRO A N 1
ATOM 3698 C CA . PRO A 1 491 ? -16.477 9.765 -12.912 1.00 89.69 491 PRO A CA 1
ATOM 3699 C C . PRO A 1 491 ? -17.945 9.867 -12.474 1.00 89.69 491 PRO A C 1
ATOM 3701 O O . PRO A 1 491 ? -18.355 10.879 -11.906 1.00 89.69 491 PRO A O 1
ATOM 3704 N N . GLN A 1 492 ? -18.752 8.847 -12.784 1.00 89.31 492 GLN A N 1
ATOM 3705 C CA . GLN A 1 492 ? -20.198 8.836 -12.50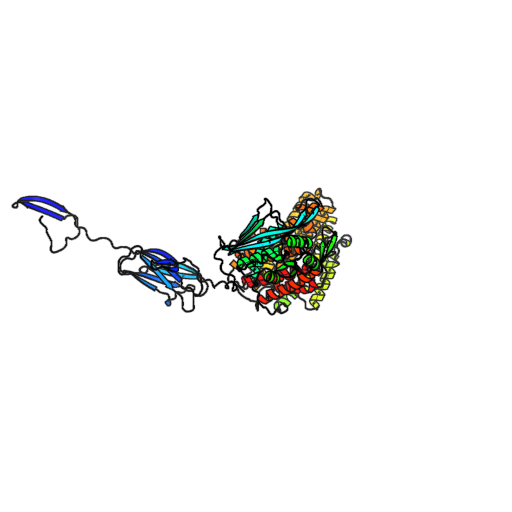8 1.00 89.31 492 GLN A CA 1
ATOM 3706 C C . GLN A 1 492 ? -20.580 7.914 -11.342 1.00 89.31 492 GLN A C 1
ATOM 3708 O O . GLN A 1 492 ? -21.692 8.006 -10.823 1.00 89.31 492 GLN A O 1
ATOM 3713 N N . SER A 1 493 ? -19.680 7.022 -10.931 1.00 91.94 493 SER A N 1
ATOM 3714 C CA . SER A 1 493 ? -19.884 6.087 -9.825 1.00 91.94 493 SER A CA 1
ATOM 3715 C C . SER A 1 493 ? -18.615 5.903 -8.999 1.00 91.94 493 SER A C 1
ATOM 3717 O O . SER A 1 493 ? -17.517 6.262 -9.431 1.00 91.94 493 SER A O 1
ATOM 3719 N N . ALA A 1 494 ? -18.755 5.300 -7.817 1.00 91.44 494 ALA A N 1
ATOM 3720 C CA . ALA A 1 494 ? -17.626 4.895 -6.983 1.00 91.44 494 ALA A CA 1
ATOM 3721 C C . ALA A 1 494 ? -16.622 4.010 -7.750 1.00 91.44 494 ALA A C 1
ATOM 3723 O O . ALA A 1 494 ? -15.412 4.183 -7.603 1.00 91.44 494 ALA A O 1
ATOM 3724 N N . GLY A 1 495 ? -17.104 3.120 -8.626 1.00 92.94 495 GLY A N 1
ATOM 3725 C CA . GLY A 1 495 ? -16.247 2.298 -9.487 1.00 92.94 495 GLY A CA 1
ATOM 3726 C C . GLY A 1 495 ? -15.419 3.107 -10.491 1.00 92.94 495 GLY A C 1
ATOM 3727 O O . GLY A 1 495 ? -14.229 2.830 -10.660 1.00 92.94 495 GLY A O 1
ATOM 3728 N N . ASP A 1 496 ? -15.998 4.149 -11.100 1.00 93.81 496 ASP A N 1
ATOM 3729 C CA . ASP A 1 496 ? -15.248 5.058 -11.980 1.00 93.81 496 ASP A CA 1
ATOM 3730 C C . ASP A 1 496 ? -14.167 5.820 -11.189 1.00 93.81 496 ASP A C 1
ATOM 3732 O O . ASP A 1 496 ? -13.035 5.957 -11.655 1.00 93.81 496 ASP A O 1
ATOM 3736 N N . TYR A 1 497 ? -14.477 6.270 -9.966 1.00 92.06 497 TYR A N 1
ATOM 3737 C CA . TYR A 1 497 ? -13.486 6.899 -9.084 1.00 92.06 497 TYR A CA 1
ATOM 3738 C C . TYR A 1 497 ? -12.328 5.957 -8.755 1.00 92.06 497 TYR A C 1
ATOM 3740 O O . TYR A 1 497 ? -11.176 6.364 -8.856 1.00 92.06 497 TYR A O 1
ATOM 3748 N N . VAL A 1 498 ? -12.601 4.693 -8.426 1.00 93.12 498 VAL A N 1
ATOM 3749 C CA . VAL A 1 498 ? -11.551 3.706 -8.130 1.00 93.12 498 VAL A CA 1
ATOM 3750 C C . VAL A 1 498 ? -10.668 3.416 -9.346 1.00 93.12 498 VAL A C 1
ATOM 3752 O O . VAL A 1 498 ? -9.448 3.306 -9.212 1.00 93.12 498 VAL A O 1
ATOM 3755 N N . ALA A 1 499 ? -11.247 3.348 -10.544 1.00 94.44 499 ALA A N 1
ATOM 3756 C CA . ALA A 1 499 ? -10.473 3.232 -11.777 1.00 94.44 499 ALA A CA 1
ATOM 3757 C C . ALA A 1 499 ? -9.590 4.468 -12.027 1.00 94.44 499 ALA A C 1
ATOM 3759 O O . ALA A 1 499 ? -8.437 4.334 -12.443 1.00 94.44 499 ALA A O 1
ATOM 3760 N N . LEU A 1 500 ? -10.101 5.663 -11.714 1.00 92.69 500 LEU A N 1
ATOM 3761 C CA . LEU A 1 500 ? -9.354 6.915 -11.806 1.00 92.69 500 LEU A CA 1
ATOM 3762 C C . LEU A 1 500 ? -8.235 7.002 -10.756 1.00 92.69 500 LEU A C 1
ATOM 3764 O O . LEU A 1 500 ? -7.143 7.461 -11.077 1.00 92.69 500 LEU A O 1
ATOM 3768 N N . PHE A 1 501 ? -8.470 6.524 -9.530 1.00 91.56 501 PHE A N 1
ATOM 3769 C CA . PHE A 1 501 ? -7.445 6.414 -8.487 1.00 91.56 501 PHE A CA 1
ATOM 3770 C C . PHE A 1 501 ? -6.285 5.542 -8.966 1.00 91.56 501 PHE A C 1
ATOM 3772 O O . PHE A 1 501 ? -5.141 5.984 -8.918 1.00 91.56 501 PHE A O 1
ATOM 3779 N N . ASN A 1 502 ? -6.579 4.358 -9.513 1.00 92.06 502 ASN A N 1
ATOM 3780 C CA . ASN A 1 502 ? -5.549 3.466 -10.043 1.00 92.06 502 ASN A CA 1
ATOM 3781 C C . ASN A 1 502 ? -4.781 4.101 -11.216 1.00 92.06 502 ASN A C 1
ATOM 3783 O O . ASN A 1 502 ? -3.564 3.974 -11.307 1.00 92.06 502 ASN A O 1
ATOM 3787 N N . ALA A 1 503 ? -5.474 4.843 -12.086 1.00 93.94 503 ALA A N 1
ATOM 3788 C CA . ALA A 1 503 ? -4.827 5.579 -13.167 1.00 93.94 503 ALA A CA 1
ATOM 3789 C C . ALA A 1 503 ? -3.878 6.673 -12.644 1.00 93.94 503 ALA A C 1
ATOM 3791 O O . ALA A 1 503 ? -2.772 6.850 -13.159 1.00 93.94 503 ALA A O 1
ATOM 3792 N N . TYR A 1 504 ? -4.287 7.388 -11.595 1.00 90.94 504 TYR A N 1
ATOM 3793 C CA . TYR A 1 504 ? -3.462 8.401 -10.946 1.00 90.94 504 TYR A CA 1
ATOM 3794 C C . TYR A 1 504 ? -2.256 7.823 -10.206 1.00 90.94 504 TYR A C 1
ATOM 3796 O O . TYR A 1 504 ? -1.207 8.464 -10.214 1.00 90.94 504 TYR A O 1
ATOM 3804 N N . THR A 1 505 ? -2.359 6.620 -9.634 1.00 91.31 505 THR A N 1
ATOM 3805 C CA . THR A 1 505 ? -1.198 5.887 -9.109 1.00 91.31 505 THR A CA 1
ATOM 3806 C C . THR A 1 505 ? -0.125 5.743 -10.180 1.00 91.31 505 THR A C 1
ATOM 3808 O O . THR A 1 505 ? 1.017 6.152 -9.973 1.00 91.31 505 THR A O 1
ATOM 3811 N N . SER A 1 506 ? -0.500 5.209 -11.346 1.00 94.00 506 SER A N 1
ATOM 3812 C CA . SER A 1 506 ? 0.452 4.979 -12.431 1.00 94.00 506 SER A CA 1
ATOM 3813 C C . SER A 1 506 ? 1.000 6.294 -12.999 1.00 94.00 506 SER A C 1
ATOM 3815 O O . SER A 1 506 ? 2.182 6.376 -13.314 1.00 94.00 506 SER A O 1
ATOM 3817 N N . LEU A 1 507 ? 0.204 7.370 -13.054 1.00 92.56 507 LEU A N 1
ATOM 3818 C CA . LEU A 1 507 ? 0.739 8.690 -13.420 1.00 92.56 507 LEU A CA 1
ATOM 3819 C C . LEU A 1 507 ? 1.722 9.255 -12.389 1.00 92.56 507 LEU A C 1
ATOM 3821 O O . LEU A 1 507 ? 2.727 9.844 -12.782 1.00 92.56 507 LEU A O 1
ATOM 3825 N N . GLY A 1 508 ? 1.454 9.069 -11.095 1.00 93.25 508 GLY A N 1
ATOM 3826 C CA . GLY A 1 508 ? 2.373 9.451 -10.027 1.00 93.25 508 GLY A CA 1
ATOM 3827 C C . GLY A 1 508 ? 3.718 8.740 -10.171 1.00 93.25 508 GLY A C 1
ATOM 3828 O O . GLY A 1 508 ? 4.757 9.395 -10.191 1.00 93.25 508 GLY A O 1
ATOM 3829 N N . GLN A 1 509 ? 3.696 7.419 -10.373 1.00 94.94 509 GLN A N 1
ATOM 3830 C CA . GLN A 1 509 ? 4.899 6.625 -10.654 1.00 94.94 509 GLN A CA 1
ATOM 3831 C C . GLN A 1 509 ? 5.630 7.136 -11.900 1.00 94.94 509 GLN A C 1
ATOM 3833 O O . GLN A 1 509 ? 6.826 7.410 -11.834 1.00 94.94 509 GLN A O 1
ATOM 3838 N N . ALA A 1 510 ? 4.915 7.351 -13.009 1.00 95.75 510 ALA A N 1
ATOM 3839 C CA . ALA A 1 510 ? 5.506 7.869 -14.240 1.00 95.75 510 ALA A CA 1
ATOM 3840 C C . ALA A 1 510 ? 6.178 9.236 -14.042 1.00 95.75 510 ALA A C 1
ATOM 3842 O O . ALA A 1 510 ? 7.291 9.451 -14.519 1.00 95.75 510 ALA A O 1
ATOM 3843 N N . GLN A 1 511 ? 5.533 10.158 -13.322 1.00 95.31 511 GLN A N 1
ATOM 3844 C CA . GLN A 1 511 ? 6.085 11.485 -13.048 1.00 95.31 511 GLN A CA 1
ATOM 3845 C C . GLN A 1 511 ? 7.349 11.420 -12.184 1.00 95.31 511 GLN A C 1
ATOM 3847 O O . GLN A 1 511 ? 8.293 12.171 -12.446 1.00 95.31 511 GLN A O 1
ATOM 3852 N N . GLY A 1 512 ? 7.376 10.546 -11.176 1.00 95.62 512 GLY A N 1
ATOM 3853 C CA . GLY A 1 512 ? 8.558 10.332 -10.342 1.00 95.62 512 GLY A CA 1
ATOM 3854 C C . GLY A 1 512 ? 9.701 9.664 -11.094 1.00 95.62 512 GLY A C 1
ATOM 3855 O O . GLY A 1 512 ? 10.833 10.124 -11.016 1.00 95.62 512 GLY A O 1
ATOM 3856 N N . LEU A 1 513 ? 9.407 8.640 -11.896 1.00 96.12 513 LEU A N 1
ATOM 3857 C CA . LEU A 1 513 ? 10.400 7.973 -12.739 1.00 96.12 513 LEU A CA 1
ATOM 3858 C C . LEU A 1 513 ? 10.994 8.936 -13.771 1.00 96.12 513 LEU A C 1
ATOM 3860 O O . LEU A 1 513 ? 12.206 8.960 -13.955 1.00 96.12 513 LEU A O 1
ATOM 3864 N N . VAL A 1 514 ? 10.178 9.803 -14.384 1.00 95.50 514 VAL A N 1
ATOM 3865 C CA . VAL A 1 514 ? 10.691 10.887 -15.237 1.00 95.50 514 VAL A CA 1
ATOM 3866 C C . VAL A 1 514 ? 11.608 11.814 -14.439 1.00 95.50 514 VAL A C 1
ATOM 3868 O O . VAL A 1 514 ? 12.688 12.134 -14.919 1.00 95.50 514 VAL A O 1
ATOM 3871 N N . LEU A 1 515 ? 11.228 12.231 -13.226 1.00 94.81 515 LEU A N 1
ATOM 3872 C CA . LEU A 1 515 ? 12.078 13.090 -12.393 1.00 94.81 515 LEU A CA 1
ATOM 3873 C C . LEU A 1 515 ? 13.443 12.443 -12.098 1.00 94.81 515 LEU A C 1
ATOM 3875 O O . LEU A 1 515 ? 14.474 13.107 -12.237 1.00 94.81 515 LEU A O 1
ATOM 3879 N N . LEU A 1 516 ? 13.450 11.162 -11.720 1.00 95.12 516 LEU A N 1
ATOM 3880 C CA . LEU A 1 516 ? 14.671 10.390 -11.485 1.00 95.12 516 LEU A CA 1
ATOM 3881 C C . LEU A 1 516 ? 15.509 10.289 -12.768 1.00 95.12 516 LEU A C 1
ATOM 3883 O O . LEU A 1 516 ? 16.696 10.609 -12.745 1.00 95.12 516 LEU A O 1
ATOM 3887 N N . ALA A 1 517 ? 14.883 9.966 -13.906 1.00 94.00 517 ALA A N 1
ATOM 3888 C CA . ALA A 1 517 ? 15.549 9.892 -15.207 1.00 94.00 517 ALA A CA 1
ATOM 3889 C C . ALA A 1 517 ? 16.224 11.212 -15.597 1.00 94.00 517 ALA A C 1
ATOM 3891 O O . ALA A 1 517 ? 17.388 11.212 -15.994 1.00 94.00 517 ALA A O 1
ATOM 3892 N N . GLU A 1 518 ? 15.522 12.342 -15.468 1.00 93.25 518 GLU A N 1
ATOM 3893 C CA . GLU A 1 518 ? 16.083 13.662 -15.780 1.00 93.25 518 GLU A CA 1
ATOM 3894 C C . GLU A 1 518 ? 17.237 14.023 -14.840 1.00 93.25 518 GLU A C 1
ATOM 3896 O O . GLU A 1 518 ? 18.245 14.565 -15.290 1.00 93.25 518 GLU A O 1
ATOM 3901 N N . THR A 1 519 ? 17.123 13.682 -13.554 1.00 94.06 519 THR A N 1
ATOM 3902 C CA . THR A 1 519 ? 18.173 13.950 -12.562 1.00 94.06 519 THR A CA 1
ATOM 3903 C C . THR A 1 519 ? 19.442 13.155 -12.881 1.00 94.06 519 THR A C 1
ATOM 3905 O O . THR A 1 519 ? 20.527 13.740 -12.965 1.00 94.06 519 THR A O 1
ATOM 3908 N N . SER A 1 520 ? 19.319 11.849 -13.143 1.00 92.75 520 SER A N 1
ATOM 3909 C CA . SER A 1 520 ? 20.453 10.999 -13.535 1.00 92.75 520 SER A CA 1
ATOM 3910 C C . SER A 1 520 ? 21.039 11.424 -14.887 1.00 92.75 520 SER A C 1
ATOM 3912 O O . SER A 1 520 ? 22.260 11.442 -15.061 1.00 92.75 520 SER A O 1
ATOM 3914 N N . LEU A 1 521 ? 20.195 11.851 -15.834 1.00 93.25 521 LEU A N 1
ATOM 3915 C CA . LEU A 1 521 ? 20.626 12.373 -17.133 1.00 93.25 521 LEU A CA 1
ATOM 3916 C C . LEU A 1 521 ? 21.453 13.660 -16.991 1.00 93.25 521 LEU A C 1
ATOM 3918 O O . LEU A 1 521 ? 22.510 13.784 -17.615 1.00 93.25 521 LEU A O 1
ATOM 3922 N N . GLU A 1 522 ? 20.996 14.612 -16.175 1.00 94.38 522 GLU A N 1
ATOM 3923 C CA . GLU A 1 522 ? 21.725 15.853 -15.890 1.00 94.38 522 GLU A CA 1
ATOM 3924 C C . GLU A 1 522 ? 23.058 15.579 -15.184 1.00 94.38 522 GLU A C 1
ATOM 3926 O O . GLU A 1 522 ? 24.075 16.196 -15.520 1.00 94.38 522 GLU A O 1
ATOM 3931 N N . GLN A 1 523 ? 23.079 14.638 -14.235 1.00 93.31 523 GLN A N 1
ATOM 3932 C CA . GLN A 1 523 ? 24.303 14.239 -13.545 1.00 93.31 523 GLN A CA 1
ATOM 3933 C C . GLN A 1 523 ? 25.316 13.624 -14.516 1.00 93.31 523 GLN A C 1
ATOM 3935 O O . GLN A 1 523 ? 26.479 14.045 -14.530 1.00 93.31 523 GLN A O 1
ATOM 3940 N N . LEU A 1 524 ? 24.875 12.693 -15.368 1.00 94.31 524 LEU A N 1
ATOM 3941 C CA . LEU A 1 524 ? 25.727 12.068 -16.377 1.00 94.31 524 LEU A CA 1
ATOM 3942 C C . LEU A 1 524 ? 26.289 13.116 -17.348 1.00 94.31 524 LEU A C 1
ATOM 3944 O O . LEU A 1 524 ? 27.492 13.137 -17.594 1.00 94.31 524 LEU A O 1
ATOM 3948 N N . GLN A 1 525 ? 25.464 14.052 -17.828 1.00 93.62 525 GLN A N 1
ATOM 3949 C CA . GLN A 1 525 ? 25.909 15.152 -18.698 1.00 93.62 525 GLN A CA 1
ATOM 3950 C C . GLN A 1 525 ? 27.008 16.018 -18.068 1.00 93.62 525 GLN A C 1
ATOM 3952 O O . GLN A 1 525 ? 27.911 16.483 -18.763 1.00 93.62 525 GLN A O 1
ATOM 3957 N N . GLN A 1 526 ? 26.935 16.263 -16.760 1.00 94.44 526 GLN A N 1
ATOM 3958 C CA . GLN A 1 526 ? 27.890 17.126 -16.063 1.00 94.44 526 GLN A CA 1
ATOM 3959 C C . GLN A 1 526 ? 29.190 16.408 -15.689 1.00 94.44 526 GLN A C 1
ATOM 3961 O O . GLN A 1 526 ? 30.230 17.060 -15.553 1.00 94.44 526 GLN A O 1
ATOM 3966 N N . GLN A 1 527 ? 29.129 15.093 -15.471 1.00 95.25 527 GLN A N 1
ATOM 3967 C CA . GLN A 1 527 ? 30.206 14.339 -14.828 1.00 95.25 527 GLN A CA 1
ATOM 3968 C C . GLN A 1 527 ? 30.826 13.253 -15.713 1.00 95.25 527 GLN A C 1
ATOM 3970 O O . GLN A 1 527 ? 31.864 12.724 -15.322 1.00 95.25 527 GLN A O 1
ATOM 3975 N N . ALA A 1 528 ? 30.286 12.973 -16.907 1.00 93.12 528 ALA A N 1
ATOM 3976 C CA . ALA A 1 528 ? 30.756 11.891 -17.781 1.00 93.12 528 ALA A CA 1
ATOM 3977 C C . ALA A 1 528 ? 32.276 11.897 -18.025 1.00 93.12 528 ALA A C 1
ATOM 3979 O O . ALA A 1 528 ? 32.909 10.849 -17.954 1.00 93.12 528 ALA A O 1
ATOM 3980 N N . ASP A 1 529 ? 32.891 13.068 -18.225 1.00 93.25 529 ASP A N 1
ATOM 3981 C CA . ASP A 1 529 ? 34.345 13.199 -18.441 1.00 93.25 529 ASP A CA 1
ATOM 3982 C C . ASP A 1 529 ? 35.205 12.735 -17.244 1.00 93.25 529 ASP A C 1
ATOM 3984 O O . ASP A 1 529 ? 36.421 12.563 -17.373 1.00 93.25 529 ASP A O 1
ATOM 3988 N N . GLN A 1 530 ? 34.600 12.590 -16.062 1.00 94.44 530 GLN A N 1
ATOM 3989 C CA . GLN A 1 530 ? 35.253 12.217 -14.802 1.00 94.44 530 GLN A CA 1
ATOM 3990 C C . GLN A 1 530 ? 34.902 10.793 -14.348 1.00 94.44 530 GLN A C 1
ATOM 3992 O O . GLN A 1 530 ? 35.475 10.322 -13.365 1.00 94.44 530 GLN A O 1
ATOM 3997 N N . MET A 1 531 ? 33.978 10.124 -15.039 1.00 95.06 531 MET A N 1
ATOM 3998 C CA . MET A 1 531 ? 33.473 8.796 -14.695 1.00 95.06 531 MET A CA 1
ATOM 3999 C C . MET A 1 531 ? 34.279 7.699 -15.397 1.00 95.06 531 MET A C 1
ATOM 4001 O O . MET A 1 531 ? 34.837 7.912 -16.479 1.00 95.06 531 MET A O 1
ATOM 4005 N N . ALA A 1 532 ? 34.354 6.513 -14.788 1.00 96.44 532 ALA A N 1
ATOM 4006 C CA . ALA A 1 532 ? 34.848 5.344 -15.502 1.00 96.44 532 ALA A CA 1
ATOM 4007 C C . ALA A 1 532 ? 33.818 4.899 -16.554 1.00 96.44 532 ALA A C 1
ATOM 4009 O O . ALA A 1 532 ? 32.627 5.181 -16.442 1.00 96.44 532 ALA A O 1
ATOM 4010 N N . GLU A 1 533 ? 34.272 4.183 -17.583 1.00 93.31 533 GLU A N 1
ATOM 4011 C CA . GLU A 1 533 ? 33.381 3.645 -18.621 1.00 93.31 533 GLU A CA 1
ATOM 4012 C C . GLU A 1 533 ? 32.289 2.742 -18.024 1.00 93.31 533 GLU A C 1
ATOM 4014 O O . GLU A 1 533 ? 31.138 2.831 -18.436 1.00 93.31 533 GLU A O 1
ATOM 4019 N N . GLU A 1 534 ? 32.621 1.942 -17.005 1.00 92.50 534 GLU A N 1
ATOM 4020 C CA . GLU A 1 534 ? 31.646 1.108 -16.292 1.00 92.50 534 GLU A CA 1
ATOM 4021 C C . GLU A 1 534 ? 30.552 1.943 -15.609 1.00 92.50 534 GLU A C 1
ATOM 4023 O O . GLU A 1 534 ? 29.373 1.646 -15.778 1.00 92.50 534 GLU A O 1
ATOM 4028 N N . ASP A 1 535 ? 30.921 3.039 -14.939 1.00 93.12 535 ASP A N 1
ATOM 4029 C CA . ASP A 1 535 ? 29.972 3.926 -14.260 1.00 93.12 535 ASP A CA 1
ATOM 4030 C C . ASP A 1 535 ? 29.047 4.630 -15.263 1.00 93.12 535 ASP A C 1
ATOM 4032 O O . ASP A 1 535 ? 27.869 4.849 -14.987 1.00 93.12 535 ASP A O 1
ATOM 4036 N N . ILE A 1 536 ? 29.569 4.981 -16.446 1.00 94.88 536 ILE A N 1
ATOM 4037 C CA . ILE A 1 536 ? 28.764 5.572 -17.523 1.00 94.88 536 ILE A CA 1
ATOM 4038 C C . ILE A 1 536 ? 27.729 4.561 -18.019 1.00 94.88 536 ILE A C 1
ATOM 4040 O O . ILE A 1 536 ? 26.568 4.920 -18.193 1.00 94.88 536 ILE A O 1
ATOM 4044 N N . LEU A 1 537 ? 28.129 3.307 -18.244 1.00 92.75 537 LEU A N 1
ATOM 4045 C CA . LEU A 1 537 ? 27.213 2.261 -18.704 1.00 92.75 537 LEU A CA 1
ATOM 4046 C C . LEU A 1 537 ? 26.129 1.954 -17.662 1.00 92.75 537 LEU A C 1
ATOM 4048 O O . LEU A 1 537 ? 24.969 1.802 -18.040 1.00 92.75 537 LEU A O 1
ATOM 4052 N N . VAL A 1 538 ? 26.483 1.932 -16.372 1.00 91.00 538 VAL A N 1
ATOM 4053 C CA . VAL A 1 538 ? 25.517 1.779 -15.269 1.00 91.00 538 VAL A CA 1
ATOM 4054 C C . VAL A 1 538 ? 24.525 2.942 -15.250 1.00 91.00 538 VAL A C 1
ATOM 4056 O O . VAL A 1 538 ? 23.320 2.705 -15.250 1.00 91.00 538 VAL A O 1
ATOM 4059 N N . ALA A 1 539 ? 25.003 4.188 -15.325 1.00 92.94 539 ALA A N 1
ATOM 4060 C CA . ALA A 1 539 ? 24.129 5.362 -15.360 1.00 92.94 539 ALA A CA 1
ATOM 4061 C C . ALA A 1 539 ? 23.200 5.365 -16.589 1.00 92.94 539 ALA A C 1
ATOM 4063 O O . ALA A 1 539 ? 22.031 5.728 -16.494 1.00 92.94 539 ALA A O 1
ATOM 4064 N N . LEU A 1 540 ? 23.698 4.936 -17.755 1.00 93.12 540 LEU A N 1
ATOM 4065 C CA . LEU A 1 540 ? 22.883 4.792 -18.963 1.00 93.12 540 LEU A CA 1
ATOM 4066 C C . LEU A 1 540 ? 21.791 3.724 -18.792 1.00 93.12 540 LEU A C 1
ATOM 4068 O O . LEU A 1 540 ? 20.655 3.965 -19.196 1.00 93.12 540 LEU A O 1
ATOM 4072 N N . ALA A 1 541 ? 22.112 2.577 -18.189 1.00 90.81 541 ALA A N 1
ATOM 4073 C CA . ALA A 1 541 ? 21.132 1.531 -17.902 1.00 90.81 541 ALA A CA 1
ATOM 4074 C C . ALA A 1 541 ? 20.067 2.008 -16.899 1.00 90.81 541 ALA A C 1
ATOM 4076 O O . ALA A 1 541 ? 18.882 1.791 -17.124 1.00 90.81 541 ALA A O 1
ATOM 4077 N N . GLU A 1 542 ? 20.466 2.728 -15.850 1.00 92.12 542 GLU A N 1
ATOM 4078 C CA . GLU A 1 542 ? 19.544 3.314 -14.870 1.00 92.12 542 GLU A CA 1
ATOM 4079 C C . GLU A 1 542 ? 18.566 4.310 -15.525 1.00 92.12 542 GLU A C 1
ATOM 4081 O O . GLU A 1 542 ? 17.349 4.203 -15.362 1.00 92.12 542 GLU A O 1
ATOM 4086 N N . ILE A 1 543 ? 19.081 5.239 -16.340 1.00 93.44 543 ILE A N 1
ATOM 4087 C CA . ILE A 1 543 ? 18.259 6.196 -17.098 1.00 93.44 543 ILE A CA 1
ATOM 4088 C C . ILE A 1 543 ? 17.280 5.463 -18.030 1.00 93.44 543 ILE A C 1
ATOM 4090 O O . ILE A 1 543 ? 16.119 5.868 -18.145 1.00 93.44 543 ILE A O 1
ATOM 4094 N N . ALA A 1 544 ? 17.732 4.391 -18.693 1.00 92.31 544 ALA A N 1
ATOM 4095 C CA . ALA A 1 544 ? 16.881 3.563 -19.543 1.00 92.31 544 ALA A CA 1
ATOM 4096 C C . ALA A 1 544 ? 15.735 2.931 -18.744 1.00 92.31 544 ALA A C 1
ATOM 4098 O O . ALA A 1 544 ? 14.577 3.060 -19.141 1.00 92.31 544 ALA A O 1
ATOM 4099 N N . THR A 1 545 ? 16.045 2.318 -17.598 1.00 92.56 545 THR A N 1
ATOM 4100 C CA . THR A 1 545 ? 15.050 1.723 -16.699 1.00 92.56 545 THR A CA 1
ATOM 4101 C C . THR A 1 545 ? 13.982 2.738 -16.316 1.00 92.56 545 THR A C 1
ATOM 4103 O O . THR A 1 545 ? 12.792 2.477 -16.489 1.00 92.56 545 THR A O 1
ATOM 4106 N N . TYR A 1 546 ? 14.384 3.932 -15.875 1.00 94.94 546 TYR A N 1
ATOM 4107 C CA . TYR A 1 546 ? 13.430 4.958 -15.462 1.00 94.94 546 TYR A CA 1
ATOM 4108 C C . TYR A 1 546 ? 12.531 5.443 -16.609 1.00 94.94 546 TYR A C 1
ATOM 4110 O O . TYR A 1 546 ? 11.318 5.555 -16.422 1.00 94.94 546 TYR A O 1
ATOM 4118 N N . TYR A 1 547 ? 13.066 5.692 -17.811 1.00 94.31 547 TYR A N 1
ATOM 4119 C CA . TYR A 1 547 ? 12.231 6.128 -18.940 1.00 94.31 547 TYR A CA 1
ATOM 4120 C C . TYR A 1 547 ? 11.301 5.039 -19.480 1.00 94.31 547 TYR A C 1
ATOM 4122 O O . TYR A 1 547 ? 10.167 5.365 -19.854 1.00 94.31 547 TYR A O 1
ATOM 4130 N N . ALA A 1 548 ? 11.769 3.789 -19.542 1.00 93.81 548 ALA A N 1
ATOM 4131 C CA . ALA A 1 548 ? 10.964 2.655 -19.988 1.00 93.81 548 ALA A CA 1
ATOM 4132 C C . ALA A 1 548 ? 9.795 2.423 -19.021 1.00 93.81 548 ALA A C 1
ATOM 4134 O O . ALA A 1 548 ? 8.637 2.542 -19.425 1.00 93.81 548 ALA A O 1
ATOM 4135 N N . LEU A 1 549 ? 10.088 2.278 -17.722 1.00 94.75 549 LEU A N 1
ATOM 4136 C CA . LEU A 1 549 ? 9.059 2.120 -16.692 1.00 94.75 549 LEU A CA 1
ATOM 4137 C C . LEU A 1 549 ? 8.096 3.315 -16.650 1.00 94.75 549 LEU A C 1
ATOM 4139 O O . LEU A 1 549 ? 6.894 3.125 -16.479 1.00 94.75 549 LEU A O 1
ATOM 4143 N N . ALA A 1 550 ? 8.574 4.547 -16.870 1.00 96.25 550 ALA A N 1
ATOM 4144 C CA . ALA A 1 550 ? 7.687 5.706 -16.964 1.00 96.25 550 ALA A CA 1
ATOM 4145 C C . ALA A 1 550 ? 6.700 5.590 -18.139 1.00 96.25 550 ALA A C 1
ATOM 4147 O O . ALA A 1 550 ? 5.519 5.901 -17.979 1.00 96.25 550 ALA A O 1
ATOM 4148 N N . GLY A 1 551 ? 7.167 5.139 -19.309 1.00 95.56 551 GLY A N 1
ATOM 4149 C CA . GLY A 1 551 ? 6.316 4.869 -20.472 1.00 95.56 551 GLY A CA 1
ATOM 4150 C C . GLY A 1 551 ? 5.257 3.805 -20.177 1.00 95.56 551 GLY A C 1
ATOM 4151 O O . GLY A 1 551 ? 4.076 3.984 -20.499 1.00 95.56 551 GLY A O 1
ATOM 4152 N N . ASP A 1 552 ? 5.653 2.742 -19.484 1.00 95.56 552 ASP A N 1
ATOM 4153 C CA . ASP A 1 552 ? 4.751 1.657 -19.107 1.00 95.56 552 ASP A CA 1
ATOM 4154 C C . ASP A 1 552 ? 3.702 2.081 -18.089 1.00 95.56 552 ASP A C 1
ATOM 4156 O O . ASP A 1 552 ? 2.516 1.789 -18.265 1.00 95.56 552 ASP A O 1
ATOM 4160 N N . SER A 1 553 ? 4.099 2.855 -17.080 1.00 95.88 553 SER A N 1
ATOM 4161 C CA . SER A 1 553 ? 3.180 3.445 -16.111 1.00 95.88 553 SER A CA 1
ATOM 4162 C C . SER A 1 553 ? 2.183 4.411 -16.775 1.00 95.88 553 SER A C 1
ATOM 4164 O O . SER A 1 553 ? 1.001 4.417 -16.424 1.00 95.88 553 SER A O 1
ATOM 4166 N N . ILE A 1 554 ? 2.589 5.181 -17.794 1.00 96.50 554 ILE A N 1
ATOM 4167 C CA . ILE A 1 554 ? 1.657 6.029 -18.566 1.00 96.50 554 ILE A CA 1
ATOM 4168 C C . ILE A 1 554 ? 0.612 5.176 -19.294 1.00 96.50 554 ILE A C 1
ATOM 4170 O O . ILE A 1 554 ? -0.570 5.538 -19.322 1.00 96.50 554 ILE A O 1
ATOM 4174 N N . GLN A 1 555 ? 1.014 4.043 -19.875 1.00 96.31 555 GLN A N 1
ATOM 4175 C CA . GLN A 1 555 ? 0.065 3.146 -20.532 1.00 96.31 555 GLN A CA 1
ATOM 4176 C C . GLN A 1 555 ? -0.844 2.437 -19.519 1.00 96.31 555 GLN A C 1
ATOM 4178 O O . GLN A 1 555 ? -2.054 2.391 -19.733 1.00 96.31 555 GLN A O 1
ATOM 4183 N N . ALA A 1 556 ? -0.312 1.980 -18.384 1.00 95.81 556 ALA A N 1
ATOM 4184 C CA . ALA A 1 556 ? -1.106 1.397 -17.301 1.00 95.81 556 ALA A CA 1
ATOM 4185 C C . ALA A 1 556 ? -2.167 2.378 -16.756 1.00 95.81 556 ALA A C 1
ATOM 4187 O O . ALA A 1 556 ? -3.281 1.971 -16.399 1.00 95.81 556 ALA A O 1
ATOM 4188 N N . ALA A 1 557 ? -1.871 3.686 -16.764 1.00 95.62 557 ALA A N 1
ATOM 4189 C CA . ALA A 1 557 ? -2.848 4.717 -16.426 1.00 95.62 557 ALA A CA 1
ATOM 4190 C C . ALA A 1 557 ? -4.032 4.747 -17.411 1.00 95.62 557 ALA A C 1
ATOM 4192 O O . ALA A 1 557 ? -5.189 4.824 -16.992 1.00 95.62 557 ALA A O 1
ATOM 4193 N N . ARG A 1 558 ? -3.761 4.642 -18.721 1.00 96.31 558 ARG A N 1
ATOM 4194 C CA . ARG A 1 558 ? -4.807 4.555 -19.761 1.00 96.31 558 ARG A CA 1
ATOM 4195 C C . ARG A 1 558 ? -5.632 3.279 -19.600 1.00 96.31 558 ARG A C 1
ATOM 4197 O O . ARG A 1 558 ? -6.861 3.331 -19.620 1.00 96.31 558 ARG A O 1
ATOM 4204 N N . ASP A 1 559 ? -4.957 2.156 -19.377 1.00 97.44 559 ASP A N 1
ATOM 4205 C CA . ASP A 1 559 ? -5.589 0.844 -19.245 1.00 97.44 559 ASP A CA 1
ATOM 4206 C C . ASP A 1 559 ? -6.537 0.780 -18.045 1.00 97.44 559 ASP A C 1
ATOM 4208 O O . ASP A 1 559 ? -7.609 0.184 -18.139 1.00 97.44 559 ASP A O 1
ATOM 4212 N N . SER A 1 560 ? -6.187 1.443 -16.939 1.00 95.56 560 SER A N 1
ATOM 4213 C CA . SER A 1 560 ? -7.027 1.521 -15.738 1.00 95.56 560 SER A CA 1
ATOM 4214 C C . SER A 1 560 ? -8.397 2.142 -16.030 1.00 95.56 560 SER A C 1
ATOM 4216 O O . SER A 1 560 ? -9.425 1.590 -15.631 1.00 95.56 560 SER A O 1
ATOM 4218 N N . VAL A 1 561 ? -8.431 3.246 -16.784 1.00 94.50 561 VAL A N 1
ATOM 4219 C CA . VAL A 1 561 ? -9.684 3.890 -17.209 1.00 94.50 561 VAL A CA 1
ATOM 4220 C C . VAL A 1 561 ? -10.412 3.033 -18.240 1.00 94.50 561 VAL A C 1
ATOM 4222 O O . VAL A 1 561 ? -11.606 2.772 -18.087 1.00 94.50 561 VAL A O 1
ATOM 4225 N N . ASP A 1 562 ? -9.700 2.524 -19.249 1.00 95.56 562 ASP A N 1
ATOM 4226 C CA . ASP A 1 562 ? -10.286 1.672 -20.287 1.00 95.56 562 ASP A CA 1
ATOM 4227 C C . ASP A 1 562 ? -10.992 0.454 -19.676 1.00 95.56 562 ASP A C 1
ATOM 4229 O O . ASP A 1 562 ? -12.148 0.166 -20.007 1.00 95.56 562 ASP A O 1
ATOM 4233 N N . ILE A 1 563 ? -10.322 -0.253 -18.764 1.00 96.88 563 ILE A N 1
ATOM 4234 C CA . ILE A 1 563 ? -10.844 -1.449 -18.102 1.00 96.88 563 ILE A CA 1
ATOM 4235 C C . ILE A 1 563 ? -11.952 -1.081 -17.117 1.00 96.88 563 ILE A C 1
ATOM 4237 O O . ILE A 1 563 ? -12.996 -1.738 -17.146 1.00 96.88 563 ILE A O 1
ATOM 4241 N N . GLY A 1 564 ? -11.745 -0.059 -16.281 1.00 94.19 564 GLY A N 1
ATOM 4242 C CA . GLY A 1 564 ? -12.558 0.214 -15.095 1.00 94.19 564 GLY A CA 1
ATOM 4243 C C . GLY A 1 564 ? -13.769 1.133 -15.284 1.00 94.19 564 GLY A C 1
ATOM 4244 O O . GLY A 1 564 ? -14.700 1.034 -14.491 1.00 94.19 564 GLY A O 1
ATOM 4245 N N . PHE A 1 565 ? -13.832 1.965 -16.333 1.00 93.69 565 PHE A N 1
ATOM 4246 C CA . PHE A 1 565 ? -14.915 2.956 -16.482 1.00 93.69 565 PHE A CA 1
ATOM 4247 C C . PHE A 1 565 ? -16.205 2.419 -17.116 1.00 93.69 565 PHE A C 1
ATOM 4249 O O . PHE A 1 565 ? -16.199 1.658 -18.101 1.00 93.69 565 PHE A O 1
ATOM 4256 N N . GLY A 1 566 ? -17.330 2.978 -16.658 1.00 91.00 566 GLY A N 1
ATOM 4257 C CA . GLY A 1 566 ? -18.606 2.965 -17.372 1.00 91.00 566 GLY A CA 1
ATOM 4258 C C . GLY A 1 566 ? -19.425 1.691 -17.177 1.00 91.00 566 GLY A C 1
ATOM 4259 O O . GLY A 1 566 ? -20.083 1.230 -18.124 1.00 91.00 566 GLY A O 1
ATOM 4260 N N . TYR A 1 567 ? -19.375 1.122 -15.971 1.00 89.69 567 TYR A N 1
ATOM 4261 C CA . TYR A 1 567 ? -20.196 -0.023 -15.549 1.00 89.69 567 TYR A CA 1
ATOM 4262 C C . TYR A 1 567 ? -21.467 0.394 -14.795 1.00 89.69 567 TYR A C 1
ATOM 4264 O O . TYR A 1 567 ? -22.311 -0.457 -14.523 1.00 89.69 567 TYR A O 1
ATOM 4272 N N . GLY A 1 568 ? -21.646 1.695 -14.542 1.00 85.00 568 GLY A N 1
ATOM 4273 C CA . GLY A 1 568 ? -22.664 2.196 -13.621 1.00 85.00 568 GLY A CA 1
ATOM 4274 C C . GLY A 1 568 ? -22.193 2.034 -12.179 1.00 85.00 568 GLY A C 1
ATOM 4275 O O . GLY A 1 568 ? -20.989 1.990 -11.935 1.00 85.00 568 GLY A O 1
ATOM 4276 N N . GLY A 1 569 ? -23.133 1.971 -11.243 1.00 87.12 569 GLY A N 1
ATOM 4277 C CA . GLY A 1 569 ? -22.843 1.816 -9.821 1.00 87.12 569 GLY A CA 1
ATOM 4278 C C . GLY A 1 569 ? -23.410 2.952 -8.985 1.00 87.12 569 GLY A C 1
ATOM 4279 O O . GLY A 1 569 ? -24.161 3.799 -9.479 1.00 87.12 569 GLY A O 1
ATOM 4280 N N . THR A 1 570 ? -23.051 2.944 -7.711 1.00 87.75 570 THR A N 1
ATOM 4281 C CA . THR A 1 570 ? -23.487 3.925 -6.720 1.00 87.75 570 THR A CA 1
ATOM 4282 C C . THR A 1 570 ? -22.779 5.257 -6.987 1.00 87.75 570 THR A C 1
ATOM 4284 O O . THR A 1 570 ? -21.543 5.280 -7.043 1.00 87.75 570 THR A O 1
ATOM 4287 N N . PRO A 1 571 ? -23.509 6.369 -7.190 1.00 87.56 571 PRO A N 1
ATOM 4288 C CA . PRO A 1 571 ? -22.899 7.691 -7.290 1.00 87.56 571 PRO A CA 1
ATOM 4289 C C . PRO A 1 571 ? -22.193 8.067 -5.986 1.00 87.56 571 PRO A C 1
ATOM 4291 O O . PRO A 1 571 ? -22.678 7.751 -4.903 1.00 87.56 571 PRO A O 1
ATOM 4294 N N . VAL A 1 572 ? -21.076 8.785 -6.086 1.00 83.50 572 VAL A N 1
ATOM 4295 C CA . VAL A 1 572 ? -20.432 9.382 -4.909 1.00 83.50 572 VAL A CA 1
ATOM 4296 C C . VAL A 1 572 ? -21.151 10.689 -4.589 1.00 83.50 572 VAL A C 1
ATOM 4298 O O . VAL A 1 572 ? -21.004 11.667 -5.320 1.00 83.50 572 VAL A O 1
ATOM 4301 N N . THR A 1 573 ? -21.942 10.700 -3.518 1.00 75.56 573 THR A N 1
ATOM 4302 C CA . THR A 1 573 ? -22.685 11.889 -3.053 1.00 75.56 573 THR A CA 1
ATOM 4303 C C . THR A 1 573 ? -21.908 12.717 -2.024 1.00 75.56 573 THR A C 1
ATOM 4305 O O . THR A 1 573 ? -22.213 13.887 -1.831 1.00 75.56 573 THR A O 1
ATOM 4308 N N . HIS A 1 574 ? -20.861 12.134 -1.430 1.00 76.88 574 HIS A N 1
ATOM 4309 C CA . HIS A 1 574 ? -20.050 12.711 -0.353 1.00 76.88 574 HIS A CA 1
ATOM 4310 C C . HIS A 1 574 ? -18.560 12.772 -0.739 1.00 76.88 574 HIS A C 1
ATOM 4312 O O . HIS A 1 574 ? -17.775 11.910 -0.323 1.00 76.88 574 HIS A O 1
ATOM 4318 N N . PRO A 1 575 ? -18.131 13.738 -1.575 1.00 77.38 575 PRO A N 1
ATOM 4319 C CA . PRO A 1 575 ? -16.739 13.848 -2.021 1.00 77.38 575 PRO A CA 1
ATOM 4320 C C . PRO A 1 575 ? -15.739 14.048 -0.868 1.00 77.38 575 PRO A C 1
ATOM 4322 O O . PRO A 1 575 ? -14.589 13.625 -0.974 1.00 77.38 575 PRO A O 1
ATOM 4325 N N . GLU A 1 576 ? -16.169 14.593 0.270 1.00 78.06 576 GLU A N 1
ATOM 4326 C CA . GLU A 1 576 ? -15.374 14.733 1.495 1.00 78.06 576 GLU A CA 1
ATOM 4327 C C . GLU A 1 576 ? -14.882 13.391 2.069 1.00 78.06 576 GLU A C 1
ATOM 4329 O O . GLU A 1 576 ? -13.898 13.367 2.815 1.00 78.06 576 GLU A O 1
ATOM 4334 N N . ARG A 1 577 ? -15.518 12.266 1.702 1.00 79.44 577 ARG A N 1
ATOM 4335 C CA . ARG A 1 577 ? -15.054 10.908 2.040 1.00 79.44 577 ARG A CA 1
ATOM 4336 C C . ARG A 1 577 ? -13.798 10.522 1.263 1.00 79.44 577 ARG A C 1
ATOM 4338 O O . ARG A 1 577 ? -12.935 9.827 1.794 1.00 79.44 577 ARG A O 1
ATOM 4345 N N . ILE A 1 578 ? -13.652 11.007 0.029 1.00 83.50 578 ILE A N 1
ATOM 4346 C CA . ILE A 1 578 ? -12.416 10.829 -0.747 1.00 83.50 578 ILE A CA 1
ATOM 4347 C C . ILE A 1 578 ? -11.271 11.531 -0.015 1.00 83.50 578 ILE A C 1
ATOM 4349 O O . ILE A 1 578 ? -10.216 10.936 0.182 1.00 83.50 578 ILE A O 1
ATOM 4353 N N . GLU A 1 579 ? -11.498 12.758 0.461 1.00 81.75 579 GLU A N 1
ATOM 4354 C CA . GLU A 1 579 ? -10.513 13.508 1.250 1.00 81.75 579 GLU A CA 1
ATOM 4355 C C . GLU A 1 579 ? -10.187 12.820 2.587 1.00 81.75 579 GLU A C 1
ATOM 4357 O O . GLU A 1 579 ? -9.025 12.780 2.993 1.00 81.75 579 GLU A O 1
ATOM 4362 N N . ALA A 1 580 ? -11.187 12.224 3.250 1.00 77.12 580 ALA A N 1
ATOM 4363 C CA . ALA A 1 580 ? -10.999 11.457 4.486 1.00 77.12 580 ALA A CA 1
ATOM 4364 C C . ALA A 1 580 ? -10.037 10.287 4.289 1.00 77.12 580 ALA A C 1
ATOM 4366 O O . ALA A 1 580 ? -9.019 10.162 4.975 1.00 77.12 580 ALA A O 1
ATOM 4367 N N . MET A 1 581 ? -10.364 9.444 3.308 1.00 80.12 581 MET A N 1
ATOM 4368 C CA . MET A 1 581 ? -9.595 8.253 2.981 1.00 80.12 581 MET A CA 1
ATOM 4369 C C . MET A 1 581 ? -8.202 8.638 2.473 1.00 80.12 581 MET A C 1
ATOM 4371 O O . MET A 1 581 ? -7.220 7.974 2.803 1.00 80.12 581 MET A O 1
ATOM 4375 N N . GLN A 1 582 ? -8.104 9.738 1.716 1.00 86.00 582 GLN A N 1
ATOM 4376 C CA . GLN A 1 582 ? -6.839 10.282 1.233 1.00 86.00 582 GLN A CA 1
ATOM 4377 C C . GLN A 1 582 ? -5.910 10.633 2.389 1.00 86.00 582 GLN A C 1
ATOM 4379 O O . GLN A 1 582 ? -4.742 10.245 2.366 1.00 86.00 582 GLN A O 1
ATOM 4384 N N . GLU A 1 583 ? -6.382 11.398 3.377 1.00 80.38 583 GLU A N 1
ATOM 4385 C CA . GLU A 1 583 ? -5.529 11.798 4.499 1.00 80.38 583 GLU A CA 1
ATOM 4386 C C . GLU A 1 583 ? -5.125 10.580 5.328 1.00 80.38 583 GLU A C 1
ATOM 4388 O O . GLU A 1 583 ? -3.967 10.464 5.727 1.00 80.38 583 GLU A O 1
ATOM 4393 N N . LEU A 1 584 ? -6.048 9.638 5.521 1.00 78.06 584 LEU A N 1
ATOM 4394 C CA . LEU A 1 584 ? -5.793 8.419 6.274 1.00 78.06 584 LEU A CA 1
ATOM 4395 C C . LEU A 1 584 ? -4.707 7.546 5.631 1.00 78.06 584 LEU A C 1
ATOM 4397 O O . LEU A 1 584 ? -3.695 7.239 6.267 1.00 78.06 584 LEU A O 1
ATOM 4401 N N . LEU A 1 585 ? -4.904 7.151 4.370 1.00 82.62 585 LEU A N 1
ATOM 4402 C CA . LEU A 1 585 ? -4.008 6.219 3.685 1.00 82.62 585 LEU A CA 1
ATOM 4403 C C . LEU A 1 585 ? -2.655 6.849 3.367 1.00 82.62 585 LEU A C 1
ATOM 4405 O O . LEU A 1 585 ? -1.640 6.162 3.465 1.00 82.62 585 LEU A O 1
ATOM 4409 N N . ARG A 1 586 ? -2.608 8.156 3.071 1.00 87.00 586 ARG A N 1
ATOM 4410 C CA . ARG A 1 586 ? -1.334 8.852 2.845 1.00 87.00 586 ARG A CA 1
ATOM 4411 C C . ARG A 1 586 ? -0.438 8.766 4.077 1.00 87.00 586 ARG A C 1
ATOM 4413 O O . ARG A 1 586 ? 0.727 8.398 3.971 1.00 87.00 586 ARG A O 1
ATOM 4420 N N . ARG A 1 587 ? -0.990 9.053 5.263 1.00 82.12 587 ARG A N 1
ATOM 4421 C CA . ARG A 1 587 ? -0.246 8.978 6.532 1.00 82.12 587 ARG A CA 1
ATOM 4422 C C . ARG A 1 587 ? 0.195 7.555 6.858 1.00 82.12 587 ARG A C 1
ATOM 4424 O O . ARG A 1 587 ? 1.293 7.371 7.378 1.00 82.12 587 ARG A O 1
ATOM 4431 N N . ALA A 1 588 ? -0.638 6.565 6.540 1.00 77.31 588 ALA A N 1
ATOM 4432 C CA . ALA A 1 588 ? -0.305 5.153 6.707 1.00 77.31 588 ALA A CA 1
ATOM 4433 C C . ALA A 1 588 ? 0.883 4.739 5.823 1.00 77.31 588 ALA A C 1
ATOM 4435 O O . ALA A 1 588 ? 1.830 4.118 6.305 1.00 77.31 588 ALA A O 1
ATOM 4436 N N . ALA A 1 589 ? 0.851 5.123 4.546 1.00 84.19 589 ALA A N 1
ATOM 4437 C CA . ALA A 1 589 ? 1.919 4.848 3.595 1.00 84.19 589 ALA A CA 1
ATOM 4438 C C . ALA A 1 589 ? 3.235 5.535 4.005 1.00 84.19 589 ALA A C 1
ATOM 4440 O O . ALA A 1 589 ? 4.260 4.864 4.112 1.00 84.19 589 ALA A O 1
ATOM 4441 N N . GLU A 1 590 ? 3.201 6.833 4.339 1.00 84.12 590 GLU A N 1
ATOM 4442 C CA . GLU A 1 590 ? 4.366 7.584 4.846 1.00 84.12 590 GLU A CA 1
ATOM 4443 C C . GLU A 1 590 ? 4.993 6.904 6.073 1.00 84.12 590 GLU A C 1
ATOM 4445 O O . GLU A 1 590 ? 6.216 6.785 6.187 1.00 84.12 590 GLU A O 1
ATOM 4450 N N . ALA A 1 591 ? 4.151 6.428 6.993 1.00 78.56 591 ALA A N 1
ATOM 4451 C CA . ALA A 1 591 ? 4.589 5.727 8.189 1.00 78.56 591 ALA A CA 1
ATOM 4452 C C . ALA A 1 591 ? 5.265 4.382 7.872 1.00 78.56 591 ALA A C 1
ATOM 4454 O O . ALA A 1 591 ? 6.316 4.087 8.445 1.00 78.56 591 ALA A O 1
ATOM 4455 N N . ASN A 1 592 ? 4.698 3.587 6.959 1.00 81.94 592 ASN A N 1
ATOM 4456 C CA . ASN A 1 592 ? 5.276 2.310 6.536 1.00 81.94 592 ASN A CA 1
ATOM 4457 C C . ASN A 1 592 ? 6.614 2.493 5.802 1.00 81.94 592 ASN A C 1
ATOM 4459 O O . ASN A 1 592 ? 7.558 1.752 6.074 1.00 81.94 592 ASN A O 1
ATOM 4463 N N . VAL A 1 593 ? 6.728 3.491 4.918 1.00 86.25 593 VAL A N 1
ATOM 4464 C CA . VAL A 1 593 ? 7.989 3.795 4.217 1.00 86.25 593 VAL A CA 1
ATOM 4465 C C . VAL A 1 593 ? 9.060 4.229 5.214 1.00 86.25 593 VAL A C 1
ATOM 4467 O O . VAL A 1 593 ? 10.145 3.652 5.243 1.00 86.25 593 VAL A O 1
ATOM 4470 N N . ALA A 1 594 ? 8.744 5.166 6.115 1.00 82.06 594 ALA A N 1
ATOM 4471 C CA . ALA A 1 594 ? 9.679 5.587 7.159 1.00 82.06 594 ALA A CA 1
ATOM 4472 C C . ALA A 1 594 ? 10.099 4.419 8.071 1.00 82.06 594 ALA A C 1
ATOM 4474 O O . ALA A 1 594 ? 11.246 4.342 8.527 1.00 82.06 594 ALA A O 1
ATOM 4475 N N . TYR A 1 595 ? 9.176 3.493 8.343 1.00 78.31 595 TYR A N 1
ATOM 4476 C CA . TYR A 1 595 ? 9.479 2.253 9.044 1.00 78.31 595 TYR A CA 1
ATOM 4477 C C . TYR A 1 595 ? 10.474 1.393 8.254 1.00 78.31 595 TYR A C 1
ATOM 4479 O O . TYR A 1 595 ? 11.508 1.019 8.810 1.00 78.31 595 TYR A O 1
ATOM 4487 N N . PHE A 1 596 ? 10.203 1.116 6.977 1.00 86.50 596 PHE A N 1
ATOM 4488 C CA . PHE A 1 596 ? 11.077 0.310 6.128 1.00 86.50 596 PHE A CA 1
ATOM 4489 C C . PHE A 1 596 ? 12.484 0.911 6.048 1.00 86.50 596 PHE A C 1
ATOM 4491 O O . PHE A 1 596 ? 13.470 0.223 6.307 1.00 86.50 596 PHE A O 1
ATOM 4498 N N . GLU A 1 597 ? 12.587 2.217 5.806 1.00 89.00 597 GLU A N 1
ATOM 4499 C CA . GLU A 1 597 ? 13.877 2.895 5.718 1.00 89.00 597 GLU A CA 1
ATOM 4500 C C . GLU A 1 597 ? 14.666 2.829 7.034 1.00 89.00 597 GLU A C 1
ATOM 4502 O O . GLU A 1 597 ? 15.833 2.442 7.058 1.00 89.00 597 GLU A O 1
ATOM 4507 N N . SER A 1 598 ? 14.028 3.153 8.162 1.00 80.88 598 SER A N 1
ATOM 4508 C CA . SER A 1 598 ? 14.719 3.189 9.462 1.00 80.88 598 SER A CA 1
ATOM 4509 C C . SER A 1 598 ? 15.107 1.807 10.002 1.00 80.88 598 SER A C 1
ATOM 4511 O O . SER A 1 598 ? 15.985 1.697 10.867 1.00 80.88 598 SER A O 1
ATOM 4513 N N . THR A 1 599 ? 14.469 0.743 9.507 1.00 77.19 599 THR A N 1
ATOM 4514 C CA . THR A 1 599 ? 14.714 -0.630 9.966 1.00 77.19 599 THR A CA 1
ATOM 4515 C C . THR A 1 599 ? 15.584 -1.426 9.027 1.00 77.19 599 THR A C 1
ATOM 4517 O O . THR A 1 599 ? 16.530 -2.057 9.490 1.00 77.19 599 THR A O 1
ATOM 4520 N N . ILE A 1 600 ? 15.285 -1.384 7.735 1.00 87.69 600 ILE A N 1
ATOM 4521 C CA . ILE A 1 600 ? 15.938 -2.200 6.721 1.00 87.69 600 ILE A CA 1
ATOM 4522 C C . ILE A 1 600 ? 17.060 -1.391 6.083 1.00 87.69 600 ILE A C 1
ATOM 4524 O O . ILE A 1 600 ? 18.229 -1.728 6.272 1.00 87.69 600 ILE A O 1
ATOM 4528 N N . VAL A 1 601 ? 16.742 -0.270 5.432 1.00 90.06 601 VAL A N 1
ATOM 4529 C CA . VAL A 1 601 ? 17.737 0.541 4.707 1.00 90.06 601 VAL A CA 1
ATOM 4530 C C . VAL A 1 601 ? 18.861 1.000 5.643 1.00 90.06 601 VAL A C 1
ATOM 4532 O O . VAL A 1 601 ? 20.034 0.767 5.361 1.00 90.06 601 VAL A O 1
ATOM 4535 N N . ASP A 1 602 ? 18.540 1.548 6.816 1.00 87.75 602 ASP A N 1
ATOM 4536 C CA . ASP A 1 602 ? 19.535 1.987 7.803 1.00 87.75 602 ASP A CA 1
ATOM 4537 C C . ASP A 1 602 ? 20.373 0.830 8.373 1.00 87.75 602 ASP A C 1
ATOM 4539 O O . ASP A 1 602 ? 21.549 1.004 8.716 1.00 87.75 602 ASP A O 1
ATOM 4543 N N . GLN A 1 603 ? 19.785 -0.361 8.524 1.00 86.75 603 GLN A N 1
ATOM 4544 C CA . GLN A 1 603 ? 20.520 -1.545 8.973 1.00 86.75 603 GLN A CA 1
ATOM 4545 C C . GLN A 1 603 ? 21.535 -1.984 7.919 1.00 86.75 603 GLN A C 1
ATOM 4547 O O . GLN A 1 603 ? 22.693 -2.227 8.270 1.00 86.75 603 GLN A O 1
ATOM 4552 N N . TYR A 1 604 ? 21.123 -2.034 6.654 1.00 87.94 604 TYR A N 1
ATOM 4553 C CA . TYR A 1 604 ? 22.007 -2.333 5.535 1.00 87.94 604 TYR A CA 1
ATOM 4554 C C . TYR A 1 604 ? 23.089 -1.254 5.404 1.00 87.94 604 TYR A C 1
ATOM 4556 O O . TYR A 1 604 ? 24.272 -1.583 5.378 1.00 87.94 604 TYR A O 1
ATOM 4564 N N . ALA A 1 605 ? 22.738 0.033 5.473 1.00 90.44 605 ALA A N 1
ATOM 4565 C CA . ALA A 1 605 ? 23.702 1.135 5.438 1.00 90.44 605 ALA A CA 1
ATOM 4566 C C . ALA A 1 605 ? 24.795 0.984 6.514 1.00 90.44 605 ALA A C 1
ATOM 4568 O O . ALA A 1 605 ? 25.987 1.115 6.225 1.00 90.44 605 ALA A O 1
ATOM 4569 N N . ARG A 1 606 ? 24.414 0.612 7.747 1.00 91.25 606 ARG A N 1
ATOM 4570 C CA . ARG A 1 606 ? 25.367 0.306 8.831 1.00 91.25 606 ARG A CA 1
ATOM 4571 C C . ARG A 1 606 ? 26.231 -0.921 8.536 1.00 91.25 606 ARG A C 1
ATOM 4573 O O . ARG A 1 606 ? 27.423 -0.890 8.840 1.00 91.25 606 ARG A O 1
ATOM 4580 N N . ALA A 1 607 ? 25.651 -1.985 7.980 1.00 87.94 607 ALA A N 1
ATOM 4581 C CA . ALA A 1 607 ? 26.372 -3.213 7.644 1.00 87.94 607 ALA A CA 1
ATOM 4582 C C . ALA A 1 607 ? 27.422 -2.982 6.542 1.00 87.94 607 ALA A C 1
ATOM 4584 O O . ALA A 1 607 ? 28.563 -3.425 6.681 1.00 87.94 607 ALA A O 1
ATOM 4585 N N . PHE A 1 608 ? 27.059 -2.225 5.505 1.00 88.50 608 PHE A N 1
ATOM 4586 C CA . PHE A 1 608 ? 27.929 -1.867 4.380 1.00 88.50 608 PHE A CA 1
ATOM 4587 C C . PHE A 1 608 ? 28.827 -0.648 4.652 1.00 88.50 608 PHE A C 1
ATOM 4589 O O . PHE A 1 608 ? 29.724 -0.361 3.865 1.00 88.50 608 PHE A O 1
ATOM 4596 N N . GLN A 1 609 ? 28.644 0.036 5.789 1.00 92.94 609 GLN A N 1
ATOM 4597 C CA . GLN A 1 609 ? 29.388 1.240 6.187 1.00 92.94 609 GLN A CA 1
ATOM 4598 C C . GLN A 1 609 ? 29.254 2.409 5.193 1.00 92.94 609 GLN A C 1
ATOM 4600 O O . GLN A 1 609 ? 30.204 3.171 4.998 1.00 92.94 609 GLN A O 1
ATOM 4605 N N . ILE A 1 610 ? 28.070 2.572 4.600 1.00 93.44 610 ILE A N 1
ATOM 4606 C CA . ILE A 1 610 ? 27.741 3.674 3.683 1.00 93.44 610 ILE A CA 1
ATOM 4607 C C . ILE A 1 610 ? 26.681 4.607 4.281 1.00 93.44 610 ILE A C 1
ATOM 4609 O O . ILE A 1 610 ? 26.087 4.314 5.322 1.00 93.44 610 ILE A O 1
ATOM 4613 N N . HIS A 1 611 ? 26.464 5.766 3.654 1.00 93.62 611 HIS A N 1
ATOM 4614 C CA . HIS A 1 611 ? 25.429 6.702 4.101 1.00 93.62 611 HIS A CA 1
ATOM 4615 C C . HIS A 1 611 ? 24.023 6.143 3.797 1.00 93.62 611 HIS A C 1
ATOM 4617 O O . HIS A 1 611 ? 23.848 5.550 2.733 1.00 93.62 611 HIS A O 1
ATOM 4623 N N . PRO A 1 612 ? 23.000 6.355 4.652 1.00 88.94 612 PRO A N 1
ATOM 4624 C CA . PRO A 1 612 ? 21.639 5.891 4.375 1.00 88.94 612 PRO A CA 1
ATOM 4625 C C . PRO A 1 612 ? 21.075 6.344 3.028 1.00 88.94 612 PRO A C 1
ATOM 4627 O O . PRO A 1 612 ? 20.416 5.564 2.362 1.00 88.94 612 PRO A O 1
ATOM 4630 N N . GLU A 1 613 ? 21.370 7.569 2.584 1.00 90.19 613 GLU A N 1
ATOM 4631 C CA . GLU A 1 613 ? 20.941 8.050 1.257 1.00 90.19 613 GLU A CA 1
ATOM 4632 C C . GLU A 1 613 ? 21.547 7.225 0.116 1.00 90.19 613 GLU A C 1
ATOM 4634 O O . GLU A 1 613 ? 20.821 6.826 -0.783 1.00 90.19 613 GLU A O 1
ATOM 4639 N N . GLN A 1 614 ? 22.831 6.863 0.207 1.00 90.38 614 GLN A N 1
ATOM 4640 C CA . GLN A 1 614 ? 23.470 5.981 -0.777 1.00 90.38 614 GLN A CA 1
ATOM 4641 C C . GLN A 1 614 ? 22.855 4.578 -0.752 1.00 90.38 614 GLN A C 1
ATOM 4643 O O . GLN A 1 614 ? 22.722 3.935 -1.785 1.00 90.38 614 GLN A O 1
ATOM 4648 N N . MET A 1 615 ? 22.457 4.097 0.429 1.00 92.69 615 MET A N 1
ATOM 4649 C CA . MET A 1 615 ? 21.758 2.818 0.534 1.00 92.69 615 MET A CA 1
ATOM 4650 C C . MET A 1 615 ? 20.354 2.892 -0.078 1.00 92.69 615 MET A C 1
ATOM 4652 O O . MET A 1 615 ? 19.938 1.937 -0.719 1.00 92.69 615 MET A O 1
ATOM 4656 N N . ARG A 1 616 ? 19.633 4.016 0.047 1.00 92.75 616 ARG A N 1
ATOM 4657 C CA . ARG A 1 616 ? 18.344 4.203 -0.645 1.00 92.75 616 ARG A CA 1
ATOM 4658 C C . ARG A 1 616 ? 18.502 4.103 -2.161 1.00 92.75 616 ARG A C 1
ATOM 4660 O O . ARG A 1 616 ? 17.704 3.420 -2.788 1.00 92.75 616 ARG A O 1
ATOM 4667 N N . GLU A 1 617 ? 19.525 4.745 -2.725 1.00 89.44 617 GLU A N 1
ATOM 4668 C CA . GLU A 1 617 ? 19.850 4.652 -4.157 1.00 89.44 617 GLU A CA 1
ATOM 4669 C C . GLU A 1 617 ? 20.120 3.201 -4.576 1.00 89.44 617 GLU A C 1
ATOM 4671 O O . GLU A 1 617 ? 19.561 2.738 -5.565 1.00 89.44 617 GLU A O 1
ATOM 4676 N N . GLN A 1 618 ? 20.876 2.445 -3.772 1.00 88.75 618 GLN A N 1
ATOM 4677 C CA . GLN A 1 618 ? 21.089 1.015 -4.019 1.00 88.75 618 GLN A CA 1
ATOM 4678 C C . GLN A 1 618 ? 19.787 0.207 -3.947 1.00 88.75 618 GLN A C 1
ATOM 4680 O O . GLN A 1 618 ? 19.531 -0.604 -4.825 1.00 88.75 618 GLN A O 1
ATOM 4685 N N . PHE A 1 619 ? 18.929 0.435 -2.949 1.00 90.94 619 PHE A N 1
ATOM 4686 C CA . PHE A 1 619 ? 17.639 -0.262 -2.871 1.00 90.94 619 PHE A CA 1
ATOM 4687 C C . PHE A 1 619 ? 16.749 0.032 -4.083 1.00 90.94 619 PHE A C 1
ATOM 4689 O O . PHE A 1 619 ? 16.103 -0.880 -4.585 1.00 90.94 619 PHE A O 1
ATOM 4696 N N . MET A 1 620 ? 16.743 1.268 -4.593 1.00 91.94 620 MET A N 1
ATOM 4697 C CA . MET A 1 620 ? 16.006 1.600 -5.818 1.00 91.94 620 MET A CA 1
ATOM 4698 C C . MET A 1 620 ? 16.551 0.875 -7.058 1.00 91.94 620 MET A C 1
ATOM 4700 O O . MET A 1 620 ? 15.794 0.668 -8.002 1.00 91.94 620 MET A O 1
ATOM 4704 N N . SER A 1 621 ? 17.828 0.473 -7.076 1.00 85.38 621 SER A N 1
ATOM 4705 C CA . SER A 1 621 ? 18.419 -0.198 -8.239 1.00 85.38 621 SER A CA 1
ATOM 4706 C C . SER A 1 621 ? 18.138 -1.701 -8.311 1.00 85.38 621 SER A C 1
ATOM 4708 O O . SER A 1 621 ? 18.232 -2.257 -9.400 1.00 85.38 621 SER A O 1
ATOM 4710 N N . PHE A 1 622 ? 17.840 -2.369 -7.188 1.00 84.69 622 PHE A N 1
ATOM 4711 C CA . PHE A 1 622 ? 17.568 -3.819 -7.170 1.00 84.69 622 PHE A CA 1
ATOM 4712 C C . PHE A 1 622 ? 16.166 -4.198 -6.670 1.00 84.69 622 PHE A C 1
ATOM 4714 O O . PHE A 1 622 ? 15.744 -5.332 -6.870 1.00 84.69 622 PHE A O 1
ATOM 4721 N N . ASP A 1 623 ? 15.426 -3.290 -6.023 1.00 89.31 623 ASP A N 1
ATOM 4722 C CA . ASP A 1 623 ? 14.065 -3.550 -5.548 1.00 89.31 623 ASP A CA 1
ATOM 4723 C C . ASP A 1 623 ? 13.065 -2.602 -6.229 1.00 89.31 623 ASP A C 1
ATOM 4725 O O . ASP A 1 623 ? 12.891 -1.438 -5.850 1.00 89.31 623 ASP A O 1
ATOM 4729 N N . THR A 1 624 ? 12.405 -3.116 -7.270 1.00 88.06 624 THR A N 1
ATOM 4730 C CA . THR A 1 624 ? 11.468 -2.339 -8.096 1.00 88.06 624 THR A CA 1
ATOM 4731 C C . THR A 1 624 ? 10.259 -1.841 -7.296 1.00 88.06 624 THR A C 1
ATOM 4733 O O . THR A 1 624 ? 9.772 -0.742 -7.557 1.00 88.06 624 THR A O 1
ATOM 4736 N N . GLU A 1 625 ? 9.783 -2.584 -6.288 1.00 89.38 625 GLU A N 1
ATOM 4737 C CA . GLU A 1 625 ? 8.680 -2.133 -5.422 1.00 89.38 625 GLU A CA 1
ATOM 4738 C C . GLU A 1 625 ? 9.090 -0.890 -4.621 1.00 89.38 625 GLU A C 1
ATOM 4740 O O . GLU A 1 625 ? 8.328 0.081 -4.522 1.00 89.38 625 GLU A O 1
ATOM 4745 N N . TYR A 1 626 ? 10.322 -0.878 -4.100 1.00 92.56 626 TYR A N 1
ATOM 4746 C CA . TYR A 1 626 ? 10.868 0.292 -3.417 1.00 92.56 626 TYR A CA 1
ATOM 4747 C C . TYR A 1 626 ? 11.062 1.481 -4.367 1.00 92.56 626 TYR A C 1
ATOM 4749 O O . TYR A 1 626 ? 10.636 2.591 -4.038 1.00 92.56 626 TYR A O 1
ATOM 4757 N N . LEU A 1 627 ? 11.618 1.254 -5.566 1.00 93.38 627 LEU A N 1
ATOM 4758 C CA . LEU A 1 627 ? 11.733 2.282 -6.608 1.00 93.38 627 LEU A CA 1
ATOM 4759 C C . LEU A 1 627 ? 10.375 2.916 -6.931 1.00 93.38 627 LEU A C 1
ATOM 4761 O O . LEU A 1 627 ? 10.242 4.141 -6.908 1.00 93.38 627 LEU A O 1
ATOM 4765 N N . LEU A 1 628 ? 9.358 2.096 -7.206 1.00 92.06 628 LEU A N 1
ATOM 4766 C CA . LEU A 1 628 ? 8.025 2.579 -7.563 1.00 92.06 628 LEU A CA 1
ATOM 4767 C C . LEU A 1 628 ? 7.352 3.324 -6.407 1.00 92.06 628 LEU A C 1
ATOM 4769 O O . LEU A 1 628 ? 6.680 4.325 -6.658 1.00 92.06 628 LEU A O 1
ATOM 4773 N N . THR A 1 629 ? 7.576 2.899 -5.160 1.00 91.44 629 THR A N 1
ATOM 4774 C CA . THR A 1 629 ? 7.064 3.595 -3.969 1.00 91.44 629 THR A CA 1
ATOM 4775 C C . THR A 1 629 ? 7.670 5.000 -3.842 1.00 91.44 629 THR A C 1
ATOM 4777 O O . THR A 1 629 ? 6.940 5.977 -3.647 1.00 91.44 629 THR A O 1
ATOM 4780 N N . VAL A 1 630 ? 8.997 5.124 -4.000 1.00 91.56 630 VAL A N 1
ATOM 4781 C CA . VAL A 1 630 ? 9.708 6.417 -3.949 1.00 91.56 630 VAL A CA 1
ATOM 4782 C C . VAL A 1 630 ? 9.306 7.312 -5.124 1.00 91.56 630 VAL A C 1
ATOM 4784 O O . VAL A 1 630 ? 9.019 8.497 -4.932 1.00 91.56 630 VAL A O 1
ATOM 4787 N N . ALA A 1 631 ? 9.234 6.753 -6.334 1.00 93.56 631 ALA A N 1
ATOM 4788 C CA . ALA A 1 631 ? 8.814 7.485 -7.522 1.00 93.56 631 ALA A CA 1
ATOM 4789 C C . ALA A 1 631 ? 7.374 8.005 -7.384 1.00 93.56 631 ALA A C 1
ATOM 4791 O O . ALA A 1 631 ? 7.112 9.177 -7.652 1.00 93.56 631 ALA A O 1
ATOM 4792 N N . ALA A 1 632 ? 6.440 7.173 -6.916 1.00 91.69 632 ALA A N 1
ATOM 4793 C CA . ALA A 1 632 ? 5.052 7.578 -6.719 1.00 91.69 632 ALA A CA 1
ATOM 4794 C C . ALA A 1 632 ? 4.916 8.751 -5.735 1.00 91.69 632 ALA A C 1
ATOM 4796 O O . 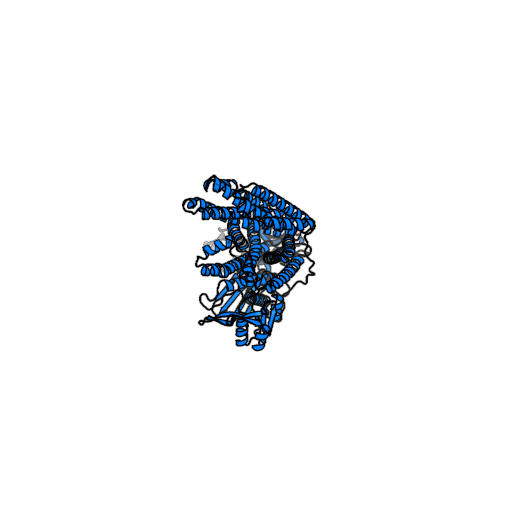ALA A 1 632 ? 4.147 9.677 -6.000 1.00 91.69 632 ALA A O 1
ATOM 4797 N N . ASP A 1 633 ? 5.671 8.740 -4.630 1.00 89.19 633 ASP A N 1
ATOM 4798 C CA . ASP A 1 633 ? 5.663 9.820 -3.635 1.00 89.19 633 ASP A CA 1
ATOM 4799 C C . ASP A 1 633 ? 6.148 11.152 -4.237 1.00 89.19 633 ASP A C 1
ATOM 4801 O O . ASP A 1 633 ? 5.438 12.165 -4.205 1.00 89.19 633 ASP A O 1
ATOM 4805 N N . GLN A 1 634 ? 7.310 11.132 -4.901 1.00 91.50 634 GLN A N 1
ATOM 4806 C CA . GLN A 1 634 ? 7.883 12.317 -5.550 1.00 91.50 634 GLN A CA 1
ATOM 4807 C C . GLN A 1 634 ? 6.995 12.845 -6.684 1.00 91.50 634 GLN A C 1
ATOM 4809 O O . GLN A 1 634 ? 6.767 14.053 -6.807 1.00 91.50 634 GLN A O 1
ATOM 4814 N N . GLY A 1 635 ? 6.472 11.944 -7.518 1.00 93.25 635 GLY A N 1
ATOM 4815 C CA . GLY A 1 635 ? 5.647 12.312 -8.659 1.00 93.25 635 GLY A CA 1
ATOM 4816 C C . GLY A 1 635 ? 4.313 12.923 -8.246 1.00 93.25 635 GLY A C 1
ATOM 4817 O O . GLY A 1 635 ? 3.906 13.947 -8.797 1.00 93.25 635 GLY A O 1
ATOM 4818 N N . VAL A 1 636 ? 3.657 12.370 -7.223 1.00 90.69 636 VAL A N 1
ATOM 4819 C CA . VAL A 1 636 ? 2.406 12.930 -6.691 1.00 90.69 636 VAL A CA 1
ATOM 4820 C C . VAL A 1 636 ? 2.618 14.284 -6.045 1.00 90.69 636 VAL A C 1
ATOM 4822 O O . VAL A 1 636 ? 1.767 15.159 -6.229 1.00 90.69 636 VAL A O 1
ATOM 4825 N N . ALA A 1 637 ? 3.728 14.490 -5.332 1.00 90.44 637 ALA A N 1
ATOM 4826 C CA . ALA A 1 637 ? 4.062 15.799 -4.781 1.00 90.44 637 ALA A CA 1
ATOM 4827 C C . ALA A 1 637 ? 4.125 16.861 -5.896 1.00 90.44 637 ALA A C 1
ATOM 4829 O O . ALA A 1 637 ? 3.449 17.886 -5.803 1.00 90.44 637 ALA A O 1
ATOM 4830 N N . LEU A 1 638 ? 4.826 16.566 -6.999 1.00 91.12 638 LEU A N 1
ATOM 4831 C CA . LEU A 1 638 ? 4.920 17.458 -8.161 1.00 91.12 638 LEU A CA 1
ATOM 4832 C C . LEU A 1 638 ? 3.573 17.688 -8.856 1.00 91.12 638 LEU A C 1
ATOM 4834 O O . LEU A 1 638 ? 3.210 18.825 -9.162 1.00 91.12 638 LEU A O 1
ATOM 4838 N N . MET A 1 639 ? 2.811 16.623 -9.110 1.00 89.38 639 MET A N 1
ATOM 4839 C CA . MET A 1 639 ? 1.508 16.739 -9.771 1.00 89.38 639 MET A CA 1
ATOM 4840 C C . MET A 1 639 ? 0.503 17.516 -8.908 1.00 89.38 639 MET A C 1
ATOM 4842 O O . MET A 1 639 ? -0.287 18.305 -9.433 1.00 89.38 639 MET A O 1
ATOM 4846 N N . SER A 1 640 ? 0.554 17.352 -7.584 1.00 89.31 640 SER A N 1
ATOM 4847 C CA . SER A 1 640 ? -0.343 18.031 -6.640 1.00 89.31 640 SER A CA 1
ATOM 4848 C C . SER A 1 640 ? -0.175 19.551 -6.638 1.00 89.31 640 SER A C 1
ATOM 4850 O O . SER A 1 640 ? -1.148 20.264 -6.390 1.00 89.31 640 SER A O 1
ATOM 4852 N N . GLU A 1 641 ? 1.017 20.066 -6.954 1.00 87.69 641 GLU A N 1
ATOM 4853 C CA . GLU A 1 641 ? 1.250 21.508 -7.122 1.00 87.69 641 GLU A CA 1
ATOM 4854 C C . GLU A 1 641 ? 0.554 22.076 -8.372 1.00 87.69 641 GLU A C 1
ATOM 4856 O O . GLU A 1 641 ? 0.221 23.262 -8.422 1.00 87.69 641 GLU A O 1
ATOM 4861 N N . GLN A 1 642 ? 0.304 21.233 -9.378 1.00 83.69 642 GLN A N 1
ATOM 4862 C CA . GLN A 1 642 ? -0.273 21.627 -10.667 1.00 83.69 642 GLN A CA 1
ATOM 4863 C C . GLN A 1 642 ? -1.802 21.480 -10.720 1.00 83.69 642 GLN A C 1
ATOM 4865 O O . GLN A 1 642 ? -2.461 22.062 -11.594 1.00 83.69 642 GLN A O 1
ATOM 4870 N N . ILE A 1 643 ? -2.386 20.699 -9.805 1.00 82.81 643 ILE A N 1
ATOM 4871 C CA . ILE A 1 643 ? -3.832 20.474 -9.715 1.00 82.81 643 ILE A CA 1
ATOM 4872 C C . ILE A 1 643 ? -4.433 21.423 -8.675 1.00 82.81 643 ILE A C 1
ATOM 4874 O O . ILE A 1 643 ? -4.267 21.262 -7.469 1.00 82.81 643 ILE A O 1
ATOM 4878 N N . THR A 1 644 ? -5.171 22.422 -9.160 1.00 80.50 644 THR A N 1
ATOM 4879 C CA . THR A 1 644 ? -5.834 23.425 -8.314 1.00 80.50 644 THR A CA 1
ATOM 4880 C C . THR A 1 644 ? -7.189 22.975 -7.777 1.00 80.50 644 THR A C 1
ATOM 4882 O O . THR A 1 644 ? -7.650 23.532 -6.787 1.00 80.50 644 THR A O 1
ATOM 4885 N N . ASP A 1 645 ? -7.845 22.022 -8.445 1.00 82.69 645 ASP A N 1
ATOM 4886 C CA . ASP A 1 645 ? -9.133 21.488 -8.006 1.00 82.69 645 ASP A CA 1
ATOM 4887 C C . ASP A 1 645 ? -8.928 20.545 -6.803 1.00 82.69 645 ASP A C 1
ATOM 4889 O O . ASP A 1 645 ? -8.202 19.553 -6.937 1.00 82.69 645 ASP A O 1
ATOM 4893 N N . PRO A 1 646 ? -9.522 20.831 -5.629 1.00 79.19 646 PRO A N 1
ATOM 4894 C CA . PRO A 1 646 ? -9.287 20.042 -4.422 1.00 79.19 646 PRO A CA 1
ATOM 4895 C C . PRO A 1 646 ? -9.712 18.579 -4.553 1.00 79.19 646 PRO A C 1
ATOM 4897 O O . PRO A 1 646 ? -8.991 17.708 -4.074 1.00 79.19 646 PRO A O 1
ATOM 4900 N N . THR A 1 647 ? -10.815 18.303 -5.256 1.00 76.88 647 THR A N 1
ATOM 4901 C CA . THR A 1 647 ? -11.349 16.941 -5.410 1.00 76.88 647 THR A CA 1
ATOM 4902 C C . THR A 1 647 ? -10.465 16.115 -6.341 1.00 76.88 647 THR A C 1
ATOM 4904 O O . THR A 1 647 ? -10.110 14.982 -6.020 1.00 76.88 647 THR A O 1
ATOM 4907 N N . GLN A 1 648 ? -10.035 16.687 -7.472 1.00 79.62 648 GLN A N 1
ATOM 4908 C CA . GLN A 1 648 ? -9.083 16.035 -8.378 1.00 79.62 648 GLN A CA 1
ATOM 4909 C C . GLN A 1 648 ? -7.739 15.782 -7.691 1.00 79.62 648 GLN A C 1
ATOM 4911 O O . GLN A 1 648 ? -7.142 14.722 -7.875 1.00 79.62 648 GLN A O 1
ATOM 4916 N N . ARG A 1 649 ? -7.266 16.733 -6.877 1.00 86.69 649 ARG A N 1
ATOM 4917 C CA . ARG A 1 649 ? -6.029 16.564 -6.110 1.00 86.69 649 ARG A CA 1
ATOM 4918 C C . ARG A 1 649 ? -6.178 15.478 -5.044 1.00 86.69 649 ARG A C 1
ATOM 4920 O O . ARG A 1 649 ? -5.285 14.648 -4.918 1.00 86.69 649 ARG A O 1
ATOM 4927 N N . ALA A 1 650 ? -7.298 15.439 -4.324 1.00 84.69 650 ALA A N 1
ATOM 4928 C CA . ALA A 1 650 ? -7.581 14.382 -3.357 1.00 84.69 650 ALA A CA 1
ATOM 4929 C C . ALA A 1 650 ? -7.632 13.002 -4.031 1.00 84.69 650 ALA A C 1
ATOM 4931 O O . ALA A 1 650 ? -7.038 12.059 -3.522 1.00 84.69 650 ALA A O 1
ATOM 4932 N N . ALA A 1 651 ? -8.249 12.895 -5.211 1.00 85.06 651 ALA A N 1
ATOM 4933 C CA . ALA A 1 651 ? -8.273 11.664 -6.001 1.00 85.06 651 ALA A CA 1
ATOM 4934 C C . ALA A 1 651 ? -6.869 11.208 -6.441 1.00 85.06 651 ALA A C 1
ATOM 4936 O O . ALA A 1 651 ? -6.548 10.025 -6.320 1.00 85.06 651 ALA A O 1
ATOM 4937 N N . LEU A 1 652 ? -6.025 12.138 -6.910 1.00 88.25 652 LEU A N 1
ATOM 4938 C CA . LEU A 1 652 ? -4.626 11.863 -7.263 1.00 88.25 652 LEU A CA 1
ATOM 4939 C C . LEU A 1 652 ? -3.851 11.309 -6.062 1.00 88.25 652 LEU A C 1
ATOM 4941 O O . LEU A 1 652 ? -3.218 10.256 -6.152 1.00 88.25 652 LEU A O 1
ATOM 4945 N N . VAL A 1 653 ? -3.908 12.024 -4.937 1.00 89.75 653 VAL A N 1
ATOM 4946 C CA . VAL A 1 653 ? -3.167 11.658 -3.727 1.00 89.75 653 VAL A CA 1
ATOM 4947 C C . VAL A 1 653 ? -3.695 10.345 -3.150 1.00 89.75 653 VAL A C 1
ATOM 4949 O O . VAL A 1 653 ? -2.897 9.496 -2.759 1.00 89.75 653 VAL A O 1
ATOM 4952 N N . LEU A 1 654 ? -5.016 10.136 -3.135 1.00 88.56 654 LEU A N 1
ATOM 4953 C CA . LEU A 1 654 ? -5.629 8.895 -2.660 1.00 88.56 654 LEU A CA 1
ATOM 4954 C C . LEU A 1 654 ? -5.192 7.688 -3.489 1.00 88.56 654 LEU A C 1
ATOM 4956 O O . LEU A 1 654 ? -4.819 6.674 -2.905 1.00 88.56 654 LEU A O 1
ATOM 4960 N N . GLY A 1 655 ? -5.201 7.792 -4.821 1.00 87.75 655 GLY A N 1
ATOM 4961 C CA . GLY A 1 655 ? -4.779 6.694 -5.691 1.00 87.75 655 GLY A CA 1
ATOM 4962 C C . GLY A 1 655 ? -3.370 6.212 -5.375 1.00 87.75 655 GLY A C 1
ATOM 4963 O O . GLY A 1 655 ? -3.161 5.033 -5.078 1.00 87.75 655 GLY A O 1
ATOM 4964 N N . SER A 1 656 ? -2.411 7.135 -5.330 1.00 86.38 656 SER A N 1
ATOM 4965 C CA . SER A 1 656 ? -1.042 6.794 -4.935 1.00 86.38 656 SER A CA 1
ATOM 4966 C C . SER A 1 656 ? -0.953 6.267 -3.503 1.00 86.38 656 SER A C 1
ATOM 4968 O O . SER A 1 656 ? -0.273 5.279 -3.252 1.00 86.38 656 SER A O 1
ATOM 4970 N N . SER A 1 657 ? -1.712 6.846 -2.570 1.00 88.50 657 SER A N 1
ATOM 4971 C CA . SER A 1 657 ? -1.720 6.402 -1.171 1.00 88.50 657 SER A CA 1
ATOM 4972 C C . SER A 1 657 ? -2.217 4.964 -1.004 1.00 88.50 657 SER A C 1
ATOM 4974 O O . SER A 1 657 ? -1.669 4.232 -0.185 1.00 88.50 657 SER A O 1
ATOM 4976 N N . ILE A 1 658 ? -3.226 4.540 -1.777 1.00 85.25 658 ILE A N 1
ATOM 4977 C CA . ILE A 1 658 ? -3.728 3.156 -1.773 1.00 85.25 658 ILE A CA 1
ATOM 4978 C C . ILE A 1 658 ? -2.615 2.187 -2.183 1.00 85.25 658 ILE A C 1
ATOM 4980 O O . ILE A 1 658 ? -2.372 1.202 -1.486 1.00 85.25 658 ILE A O 1
ATOM 4984 N N . ALA A 1 659 ? -1.927 2.481 -3.288 1.00 84.81 659 ALA A N 1
ATOM 4985 C CA . ALA A 1 659 ? -0.863 1.623 -3.796 1.00 84.81 659 ALA A CA 1
ATOM 4986 C C . ALA A 1 659 ? 0.357 1.621 -2.872 1.00 84.81 659 ALA A C 1
ATOM 4988 O O . ALA A 1 659 ? 0.794 0.555 -2.446 1.00 84.81 659 ALA A O 1
ATOM 4989 N N . ASN A 1 660 ? 0.839 2.801 -2.471 1.00 88.44 660 ASN A N 1
ATOM 4990 C CA . ASN A 1 660 ? 1.985 2.924 -1.576 1.00 88.44 660 ASN A CA 1
ATOM 4991 C C . ASN A 1 660 ? 1.713 2.266 -0.222 1.00 88.44 660 ASN A C 1
ATOM 4993 O O . ASN A 1 660 ? 2.638 1.727 0.379 1.00 88.44 660 ASN A O 1
ATOM 4997 N N . TYR A 1 661 ? 0.471 2.257 0.273 1.00 86.56 661 TYR A N 1
ATOM 4998 C CA . TYR A 1 661 ? 0.141 1.545 1.507 1.00 86.56 661 TYR A CA 1
ATOM 4999 C C . TYR A 1 661 ? 0.326 0.025 1.368 1.00 86.56 661 TYR A C 1
ATOM 5001 O O . TYR A 1 661 ? 0.950 -0.586 2.238 1.00 86.56 661 TYR A O 1
ATOM 5009 N N . ALA A 1 662 ? -0.152 -0.572 0.270 1.00 88.25 662 ALA A N 1
ATOM 5010 C CA . ALA A 1 662 ? 0.011 -2.002 0.002 1.00 88.25 662 ALA A CA 1
ATOM 5011 C C . ALA A 1 662 ? 1.475 -2.376 -0.300 1.00 88.25 662 ALA A C 1
ATOM 5013 O O . ALA A 1 662 ? 1.993 -3.308 0.311 1.00 88.25 662 ALA A O 1
ATOM 5014 N N . GLN A 1 663 ? 2.154 -1.610 -1.160 1.00 90.12 663 GLN A N 1
ATOM 5015 C CA . GLN A 1 663 ? 3.556 -1.829 -1.550 1.00 90.12 663 GLN A CA 1
ATOM 5016 C C . GLN A 1 663 ? 4.506 -1.685 -0.363 1.00 90.12 663 GLN A C 1
ATOM 5018 O O . GLN A 1 663 ? 5.312 -2.569 -0.079 1.00 90.12 663 GLN A O 1
ATOM 5023 N N . SER A 1 664 ? 4.362 -0.610 0.417 1.00 88.69 664 SER A N 1
ATOM 5024 C CA . SER A 1 664 ? 5.180 -0.434 1.619 1.00 88.69 664 SER A CA 1
ATOM 5025 C C . SER A 1 664 ? 4.925 -1.541 2.645 1.00 88.69 664 SER A C 1
ATOM 5027 O O . SER A 1 664 ? 5.877 -2.020 3.254 1.00 88.69 664 SER A O 1
ATOM 5029 N N . ALA A 1 665 ? 3.684 -2.019 2.806 1.00 86.69 665 ALA A N 1
ATOM 5030 C CA . ALA A 1 665 ? 3.401 -3.194 3.632 1.00 86.69 665 ALA A CA 1
ATOM 5031 C C . ALA A 1 665 ? 4.051 -4.475 3.068 1.00 86.69 665 ALA A C 1
ATOM 5033 O O . ALA A 1 665 ? 4.532 -5.297 3.849 1.00 86.69 665 ALA A O 1
ATOM 5034 N N . GLY A 1 666 ? 4.115 -4.622 1.740 1.00 91.06 666 GLY A N 1
ATOM 5035 C CA . GLY A 1 666 ? 4.838 -5.683 1.028 1.00 91.06 666 GLY A CA 1
ATOM 5036 C C . GLY A 1 666 ? 6.332 -5.691 1.348 1.00 91.06 666 GLY A C 1
ATOM 5037 O O . GLY A 1 666 ? 6.857 -6.712 1.794 1.00 91.06 666 GLY A O 1
ATOM 5038 N N . LEU A 1 667 ? 6.990 -4.532 1.274 1.00 91.19 667 LEU A N 1
ATOM 5039 C CA . LEU A 1 667 ? 8.399 -4.367 1.649 1.00 91.19 667 LEU A CA 1
ATOM 5040 C C . LEU A 1 667 ? 8.654 -4.747 3.116 1.00 91.19 667 LEU A C 1
ATOM 5042 O O . LEU A 1 667 ? 9.595 -5.481 3.435 1.00 91.19 667 LEU A O 1
ATOM 5046 N N . VAL A 1 668 ? 7.782 -4.313 4.032 1.00 87.31 668 VAL A N 1
ATOM 5047 C CA . VAL A 1 668 ? 7.844 -4.735 5.441 1.00 87.31 668 VAL A CA 1
ATOM 5048 C C . VAL A 1 668 ? 7.680 -6.246 5.574 1.00 87.31 668 VAL A C 1
ATOM 5050 O O . VAL A 1 668 ? 8.432 -6.892 6.312 1.00 87.31 668 VAL A O 1
ATOM 5053 N N . ALA A 1 669 ? 6.721 -6.824 4.853 1.00 89.06 669 ALA A N 1
ATOM 5054 C CA . ALA A 1 669 ? 6.473 -8.253 4.881 1.00 89.06 669 ALA A CA 1
ATOM 5055 C C . ALA A 1 669 ? 7.697 -9.039 4.392 1.00 89.06 669 ALA A C 1
ATOM 5057 O O . ALA A 1 669 ? 8.163 -9.925 5.109 1.00 89.06 669 ALA A O 1
ATOM 5058 N N . LYS A 1 670 ? 8.253 -8.668 3.233 1.00 91.62 670 LYS A N 1
ATOM 5059 C CA . LYS A 1 670 ? 9.426 -9.278 2.591 1.00 91.62 670 LYS A CA 1
ATOM 5060 C C . LYS A 1 670 ? 10.640 -9.267 3.519 1.00 91.62 670 LYS A C 1
ATOM 5062 O O . LYS A 1 670 ? 11.142 -10.329 3.892 1.00 91.62 670 LYS A O 1
ATOM 5067 N N . TYR A 1 671 ? 11.074 -8.086 3.955 1.00 89.88 671 TYR A N 1
ATOM 5068 C CA . TYR A 1 671 ? 12.357 -7.932 4.646 1.00 89.88 671 TYR A CA 1
ATOM 5069 C C . TYR A 1 671 ? 12.281 -8.166 6.159 1.00 89.88 671 TYR A C 1
ATOM 5071 O O . TYR A 1 671 ? 13.201 -8.743 6.740 1.00 89.88 671 TYR A O 1
ATOM 5079 N N . TYR A 1 672 ? 11.197 -7.750 6.823 1.00 86.31 672 TYR A N 1
ATOM 5080 C CA . TYR A 1 672 ? 11.090 -7.850 8.282 1.00 86.31 672 TYR A CA 1
ATOM 5081 C C . TYR A 1 672 ? 10.297 -9.073 8.742 1.00 86.31 672 TYR A C 1
ATOM 5083 O O . TYR A 1 672 ? 10.789 -9.871 9.546 1.00 86.31 672 TYR A O 1
ATOM 5091 N N . SER A 1 673 ? 9.054 -9.217 8.274 1.00 85.19 673 SER A N 1
ATOM 5092 C CA . SER A 1 673 ? 8.145 -10.243 8.797 1.00 85.19 673 SER A CA 1
ATOM 5093 C C . SER A 1 673 ? 8.514 -11.643 8.320 1.00 85.19 673 SER A C 1
ATOM 5095 O O . SER A 1 673 ? 8.489 -12.575 9.123 1.00 85.19 673 SER A O 1
ATOM 5097 N N . LEU A 1 674 ? 8.867 -11.796 7.047 1.00 88.44 674 LEU A N 1
ATOM 5098 C CA . LEU A 1 674 ? 9.174 -13.079 6.413 1.00 88.44 674 LEU A CA 1
ATOM 5099 C C . LEU A 1 674 ? 10.676 -13.356 6.329 1.00 88.44 674 LEU A C 1
ATOM 5101 O O . LEU A 1 674 ? 11.057 -14.525 6.267 1.00 88.44 674 LEU A O 1
ATOM 5105 N N . GLN A 1 675 ? 11.496 -12.304 6.436 1.00 88.75 675 GLN A N 1
ATOM 5106 C CA . GLN A 1 675 ? 12.960 -12.368 6.432 1.00 88.75 675 GLN A CA 1
ATOM 5107 C C . GLN A 1 675 ? 13.497 -13.020 5.155 1.00 88.75 675 GLN A C 1
ATOM 5109 O O . GLN A 1 675 ? 14.345 -13.906 5.228 1.00 88.75 675 GLN A O 1
ATOM 5114 N N . ALA A 1 676 ? 12.957 -12.612 4.003 1.00 91.19 676 ALA A N 1
ATOM 5115 C CA . ALA A 1 676 ? 13.404 -13.098 2.706 1.00 91.19 676 ALA A CA 1
ATOM 5116 C C . ALA A 1 676 ? 14.921 -12.901 2.556 1.00 91.19 676 ALA A C 1
ATOM 5118 O O . ALA A 1 676 ? 15.456 -11.825 2.833 1.00 91.19 676 ALA A O 1
ATOM 5119 N N . GLU A 1 677 ? 15.604 -13.959 2.137 1.00 90.19 677 GLU A N 1
ATOM 5120 C CA . GLU A 1 677 ? 17.033 -13.948 1.848 1.00 90.19 677 GLU A CA 1
ATOM 5121 C C . GLU A 1 677 ? 17.226 -13.675 0.357 1.00 90.19 677 GLU A C 1
ATOM 5123 O O . GLU A 1 677 ? 16.612 -14.352 -0.471 1.00 90.19 677 GLU A O 1
ATOM 5128 N N . LEU A 1 678 ? 18.070 -12.694 0.029 1.00 88.31 678 LEU A N 1
ATOM 5129 C CA . LEU A 1 678 ? 18.331 -12.256 -1.344 1.00 88.31 678 LEU A CA 1
ATOM 5130 C C . LEU A 1 678 ? 19.744 -12.651 -1.804 1.00 88.31 678 LEU A C 1
ATOM 5132 O O . LEU A 1 678 ? 20.647 -12.764 -0.967 1.00 88.31 678 LEU A O 1
ATOM 5136 N N . ASP A 1 679 ? 19.932 -12.857 -3.110 1.00 84.38 679 ASP A N 1
ATOM 5137 C CA . ASP A 1 679 ? 21.256 -12.998 -3.738 1.00 84.38 679 ASP A CA 1
ATOM 5138 C C . ASP A 1 679 ? 21.922 -11.631 -4.017 1.00 84.38 679 ASP A C 1
ATOM 5140 O O . ASP A 1 679 ? 21.462 -10.593 -3.536 1.00 84.38 679 ASP A O 1
ATOM 5144 N N . GLU A 1 680 ? 23.068 -11.629 -4.713 1.00 76.44 680 GLU A N 1
ATOM 5145 C CA . GLU A 1 680 ? 23.817 -10.398 -5.029 1.00 76.44 680 GLU A CA 1
ATOM 5146 C C . GLU A 1 680 ? 23.077 -9.519 -6.050 1.00 76.44 680 GLU A C 1
ATOM 5148 O O . GLU A 1 680 ? 23.297 -8.309 -6.097 1.00 76.44 680 GLU A O 1
ATOM 5153 N N . GLU A 1 681 ? 22.182 -10.124 -6.828 1.00 71.25 681 GLU A N 1
ATOM 5154 C CA . GLU A 1 681 ? 21.334 -9.494 -7.833 1.00 71.25 681 GLU A CA 1
ATOM 5155 C C . GLU A 1 681 ? 19.986 -9.006 -7.264 1.00 71.25 681 GLU A C 1
ATOM 5157 O O . GLU A 1 681 ? 19.255 -8.298 -7.952 1.00 71.25 681 GLU A O 1
ATOM 5162 N N . GLY A 1 682 ? 19.674 -9.323 -6.001 1.00 77.56 682 GLY A N 1
ATOM 5163 C CA . GLY A 1 682 ? 18.447 -8.907 -5.314 1.00 77.56 682 GLY A CA 1
ATOM 5164 C C . GLY A 1 682 ? 17.278 -9.893 -5.429 1.00 77.56 682 GLY A C 1
ATOM 5165 O O . GLY A 1 682 ? 16.204 -9.621 -4.882 1.00 77.56 682 GLY A O 1
ATOM 5166 N N . ASN A 1 683 ? 17.474 -11.052 -6.064 1.00 83.69 683 ASN A N 1
ATOM 5167 C CA . ASN A 1 683 ? 16.438 -12.071 -6.232 1.00 83.69 683 ASN A CA 1
ATOM 5168 C C . ASN A 1 683 ? 16.241 -12.877 -4.950 1.00 83.69 683 ASN A C 1
ATOM 5170 O O . ASN A 1 683 ? 17.177 -13.131 -4.187 1.00 83.69 683 ASN A O 1
ATOM 5174 N N . ILE A 1 684 ? 15.017 -13.357 -4.728 1.00 88.62 684 ILE A N 1
ATOM 5175 C CA . ILE A 1 684 ? 14.679 -14.131 -3.530 1.00 88.62 684 ILE A CA 1
ATOM 5176 C C . ILE A 1 684 ? 15.206 -15.562 -3.646 1.00 88.62 684 ILE A C 1
ATOM 5178 O O . ILE A 1 684 ? 14.715 -16.370 -4.435 1.00 88.62 684 ILE A O 1
ATOM 5182 N N . VAL A 1 685 ? 16.146 -15.909 -2.769 1.00 89.00 685 VAL A N 1
ATOM 5183 C CA . VAL A 1 685 ? 16.729 -17.253 -2.665 1.00 89.00 685 VAL A CA 1
ATOM 5184 C C . VAL A 1 685 ? 15.913 -18.139 -1.729 1.00 89.00 685 VAL A C 1
ATOM 5186 O O . VAL A 1 685 ? 15.715 -19.327 -2.001 1.00 89.00 685 VAL A O 1
ATOM 5189 N N . SER A 1 686 ? 15.460 -17.590 -0.598 1.00 88.44 686 SER A N 1
ATOM 5190 C CA . SER A 1 686 ? 14.701 -18.347 0.399 1.00 88.44 686 SER A CA 1
ATOM 5191 C C . SER A 1 686 ? 13.783 -17.452 1.236 1.00 88.44 686 SER A C 1
ATOM 5193 O O . SER A 1 686 ? 14.048 -16.266 1.433 1.00 88.44 686 SER A O 1
ATOM 5195 N N . ILE A 1 687 ? 12.694 -18.029 1.752 1.00 90.44 687 ILE A N 1
ATOM 5196 C CA . ILE A 1 687 ? 11.836 -17.394 2.758 1.00 90.44 687 ILE A CA 1
ATOM 5197 C C . ILE A 1 687 ? 11.824 -18.305 3.988 1.00 90.44 687 ILE A C 1
ATOM 5199 O O . ILE A 1 687 ? 11.059 -19.265 4.021 1.00 90.44 687 ILE A O 1
ATOM 5203 N N . PRO A 1 688 ? 12.626 -18.034 5.034 1.00 86.06 688 PRO A N 1
ATOM 5204 C CA . PRO A 1 688 ? 12.730 -18.908 6.206 1.00 86.06 688 PRO A CA 1
ATOM 5205 C C . PRO A 1 688 ? 11.391 -19.169 6.916 1.00 86.06 688 PRO A C 1
ATOM 5207 O O . PRO A 1 688 ? 11.215 -20.191 7.582 1.00 86.06 688 PRO A O 1
ATOM 5210 N N . ARG A 1 689 ? 10.433 -18.243 6.782 1.00 85.12 689 ARG A N 1
ATOM 5211 C CA . ARG A 1 689 ? 9.108 -18.281 7.417 1.00 85.12 689 ARG A CA 1
ATOM 5212 C C . ARG A 1 689 ? 7.992 -18.696 6.443 1.00 85.12 689 ARG A C 1
ATOM 5214 O O . ARG A 1 689 ? 6.914 -18.106 6.457 1.00 85.12 689 ARG A O 1
ATOM 5221 N N . GLU A 1 690 ? 8.213 -19.735 5.632 1.00 85.12 690 GLU A N 1
ATOM 5222 C CA . GLU A 1 690 ? 7.267 -20.207 4.593 1.00 85.12 690 GLU A CA 1
ATOM 5223 C C . GLU A 1 690 ? 5.836 -20.440 5.107 1.00 85.12 690 GLU A C 1
ATOM 5225 O O . GLU A 1 690 ? 4.861 -20.091 4.444 1.00 85.12 690 GLU A O 1
ATOM 5230 N N . ARG A 1 691 ? 5.685 -21.008 6.314 1.00 80.75 691 ARG A N 1
ATOM 5231 C CA . ARG A 1 691 ? 4.359 -21.243 6.906 1.00 80.75 691 AR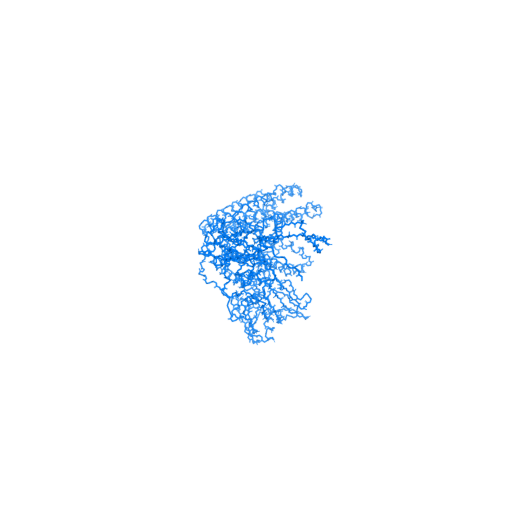G A CA 1
ATOM 5232 C C . ARG A 1 691 ? 3.612 -19.937 7.177 1.00 80.75 691 ARG A C 1
ATOM 5234 O O . ARG A 1 691 ? 2.419 -19.869 6.912 1.00 80.75 691 ARG A O 1
ATOM 5241 N N . ALA A 1 692 ? 4.312 -18.913 7.666 1.00 81.31 692 ALA A N 1
ATOM 5242 C CA . ALA A 1 692 ? 3.707 -17.609 7.908 1.00 81.31 692 ALA A CA 1
ATOM 5243 C C . ALA A 1 692 ? 3.268 -16.956 6.590 1.00 81.31 692 ALA A C 1
ATOM 5245 O O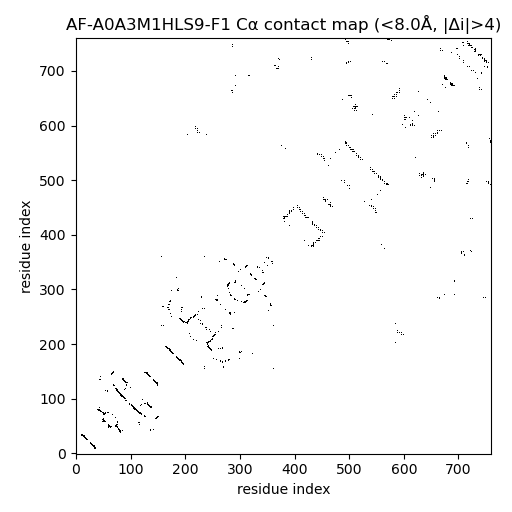 . ALA A 1 692 ? 2.165 -16.425 6.524 1.00 81.31 692 ALA A O 1
ATOM 5246 N N . LEU A 1 693 ? 4.073 -17.068 5.524 1.00 87.88 693 LEU A N 1
ATOM 5247 C CA . LEU A 1 693 ? 3.681 -16.610 4.187 1.00 87.88 693 LEU A CA 1
ATOM 5248 C C . LEU A 1 693 ? 2.414 -17.325 3.691 1.00 87.88 693 LEU A C 1
ATOM 5250 O O . LEU A 1 693 ? 1.487 -16.675 3.210 1.00 87.88 693 LEU A O 1
ATOM 5254 N N . ALA A 1 694 ? 2.337 -18.650 3.845 1.00 87.00 694 ALA A N 1
ATOM 5255 C CA . ALA A 1 694 ? 1.156 -19.417 3.453 1.00 87.00 694 ALA A CA 1
ATOM 5256 C C . ALA A 1 694 ? -0.109 -18.979 4.217 1.00 87.00 694 ALA A C 1
ATOM 5258 O O . ALA A 1 694 ? -1.155 -18.778 3.592 1.00 87.00 694 ALA A O 1
ATOM 5259 N N . ASP A 1 695 ? 0.003 -18.778 5.534 1.00 81.19 695 ASP A N 1
ATOM 5260 C CA . ASP A 1 695 ? -1.096 -18.309 6.384 1.00 81.19 695 ASP A CA 1
ATOM 5261 C C . ASP A 1 695 ? -1.528 -16.878 5.996 1.00 81.19 695 ASP A C 1
ATOM 5263 O O . ASP A 1 695 ? -2.725 -16.613 5.848 1.00 81.19 695 ASP A O 1
ATOM 5267 N N . MET A 1 696 ? -0.569 -15.973 5.746 1.00 86.62 696 MET A N 1
ATOM 5268 C CA . MET A 1 696 ? -0.829 -14.610 5.257 1.00 86.62 696 MET A CA 1
ATOM 5269 C C . MET A 1 696 ? -1.587 -14.626 3.925 1.00 86.62 696 MET A C 1
ATOM 5271 O O . MET A 1 696 ? -2.590 -13.930 3.786 1.00 86.62 696 MET A O 1
ATOM 5275 N N . LEU A 1 697 ? -1.181 -15.469 2.973 1.00 91.00 697 LEU A N 1
ATOM 5276 C CA . LEU A 1 697 ? -1.862 -15.610 1.683 1.00 91.00 697 LEU A CA 1
ATOM 5277 C C . LEU A 1 697 ? -3.289 -16.166 1.813 1.00 91.00 697 LEU A C 1
ATOM 5279 O O . LEU A 1 697 ? -4.192 -15.731 1.095 1.00 91.00 697 LEU A O 1
ATOM 5283 N N . ASP A 1 698 ? -3.518 -17.136 2.706 1.00 87.25 698 ASP A N 1
ATOM 5284 C CA . ASP A 1 698 ? -4.857 -17.685 2.979 1.00 87.25 698 ASP A CA 1
ATOM 5285 C C . ASP A 1 698 ? -5.801 -16.663 3.597 1.00 87.25 698 ASP A C 1
ATOM 5287 O O . ASP A 1 698 ? -7.009 -16.663 3.328 1.00 87.25 698 ASP A O 1
ATOM 5291 N N . LEU A 1 699 ? -5.264 -15.800 4.448 1.00 81.00 699 LEU A N 1
ATOM 5292 C CA . LEU A 1 699 ? -6.032 -14.731 5.055 1.00 81.00 699 LEU A CA 1
ATOM 5293 C C . LEU A 1 699 ? -6.313 -13.607 4.057 1.00 81.00 699 LEU A C 1
ATOM 5295 O O . LEU A 1 699 ? -7.471 -13.206 3.940 1.00 81.00 699 LEU A O 1
ATOM 5299 N N . ALA A 1 700 ? -5.305 -13.172 3.301 1.00 89.00 700 ALA A N 1
ATOM 5300 C CA . ALA A 1 700 ? -5.436 -12.105 2.317 1.00 89.00 700 ALA A CA 1
ATOM 5301 C C . ALA A 1 700 ? -6.440 -12.479 1.209 1.00 89.00 700 ALA A C 1
ATOM 5303 O O . ALA A 1 700 ? -7.316 -11.680 0.875 1.00 89.00 700 ALA A O 1
ATOM 5304 N N . ASP A 1 701 ? -6.428 -13.733 0.727 1.00 91.44 701 ASP A N 1
ATOM 5305 C CA . ASP A 1 701 ? -7.446 -14.242 -0.210 1.00 91.44 701 ASP A CA 1
ATOM 5306 C C . ASP A 1 701 ? -8.863 -14.171 0.381 1.00 91.44 701 ASP A C 1
ATOM 5308 O O . ASP A 1 701 ? -9.799 -13.730 -0.290 1.00 91.44 701 ASP A O 1
ATOM 5312 N N . ARG A 1 702 ? -9.047 -14.587 1.643 1.00 86.06 702 ARG A N 1
ATOM 5313 C CA . ARG A 1 702 ? -10.357 -14.517 2.310 1.00 86.06 702 ARG A CA 1
ATOM 5314 C C . ARG A 1 702 ? -10.821 -13.076 2.502 1.00 86.06 702 ARG A C 1
ATOM 5316 O O . ARG A 1 702 ? -11.970 -12.776 2.183 1.00 86.06 702 ARG A O 1
ATOM 5323 N N . ARG A 1 703 ? -9.946 -12.188 2.979 1.00 84.75 703 ARG A N 1
ATOM 5324 C CA . ARG A 1 703 ? -10.273 -10.775 3.219 1.00 84.75 703 ARG A CA 1
ATOM 5325 C C . ARG A 1 703 ? -10.592 -10.035 1.929 1.00 84.75 703 ARG A C 1
ATOM 5327 O O . ARG A 1 703 ? -11.605 -9.342 1.885 1.00 84.75 703 ARG A O 1
ATOM 5334 N N . ALA A 1 704 ? -9.819 -10.250 0.865 1.00 90.56 704 ALA A N 1
ATOM 5335 C CA . ALA A 1 704 ? -10.117 -9.676 -0.443 1.00 90.56 704 ALA A CA 1
ATOM 5336 C C . ALA A 1 704 ? -11.501 -10.121 -0.951 1.00 90.56 704 ALA A C 1
ATOM 5338 O O . ALA A 1 704 ? -12.290 -9.283 -1.384 1.00 90.56 704 ALA A O 1
ATOM 5339 N N . LYS A 1 705 ? -11.859 -11.411 -0.826 1.00 90.75 705 LYS A N 1
ATOM 5340 C CA . LYS A 1 705 ? -13.205 -11.900 -1.190 1.00 90.75 705 LYS A CA 1
ATOM 5341 C C . LYS A 1 705 ? -14.316 -11.232 -0.386 1.00 90.75 705 LYS A C 1
ATOM 5343 O O . LYS A 1 705 ? -15.336 -10.863 -0.965 1.00 90.75 705 LYS A O 1
ATOM 5348 N N . GLU A 1 706 ? -14.145 -11.135 0.932 1.00 85.56 706 GLU A N 1
ATOM 5349 C CA . GLU A 1 706 ? -15.123 -10.509 1.827 1.00 85.56 706 GLU A CA 1
ATOM 5350 C C . GLU A 1 706 ? -15.359 -9.052 1.426 1.00 85.56 706 GLU A C 1
ATOM 5352 O O . GLU A 1 706 ? -16.497 -8.684 1.152 1.00 85.56 706 GLU A O 1
ATOM 5357 N N . LEU A 1 707 ? -14.287 -8.262 1.308 1.00 86.44 707 LEU A N 1
ATOM 5358 C CA . LEU A 1 707 ? -14.349 -6.835 0.984 1.00 86.44 707 LEU A CA 1
ATOM 5359 C C . LEU A 1 707 ? -14.883 -6.574 -0.430 1.00 86.44 707 LEU A C 1
ATOM 5361 O O . LEU A 1 707 ? -15.704 -5.682 -0.622 1.00 86.44 707 LEU A O 1
ATOM 5365 N N . ILE A 1 708 ? -14.503 -7.390 -1.419 1.00 91.62 708 ILE A N 1
ATOM 5366 C CA . ILE A 1 708 ? -15.109 -7.318 -2.757 1.00 91.62 708 ILE A CA 1
ATOM 5367 C C . ILE A 1 708 ? -16.612 -7.595 -2.677 1.00 91.62 708 ILE A C 1
ATOM 5369 O O . ILE A 1 708 ? -17.401 -6.899 -3.309 1.00 91.62 708 ILE A O 1
ATOM 5373 N N . SER A 1 709 ? -17.021 -8.583 -1.879 1.00 88.25 709 SER A N 1
ATOM 5374 C CA . SER A 1 709 ? -18.432 -8.953 -1.757 1.00 88.25 709 SER A CA 1
ATOM 5375 C C . SER A 1 709 ? -19.266 -7.919 -0.982 1.00 88.25 709 SER A C 1
ATOM 5377 O O . SER A 1 709 ? -20.483 -7.900 -1.161 1.00 88.25 709 SER A O 1
ATOM 5379 N N . LEU A 1 710 ? -18.652 -7.051 -0.160 1.00 83.94 710 LEU A N 1
ATOM 5380 C CA . LEU A 1 710 ? -19.349 -5.947 0.526 1.00 83.94 710 LEU A CA 1
ATOM 5381 C C . LEU A 1 710 ? -19.980 -4.949 -0.442 1.00 83.94 710 LEU A C 1
ATOM 5383 O O . LEU A 1 710 ? -21.011 -4.373 -0.126 1.00 83.94 710 LEU A O 1
ATOM 5387 N N . ASN A 1 711 ? -19.403 -4.802 -1.633 1.00 87.44 711 ASN A N 1
ATOM 5388 C CA . ASN A 1 711 ? -19.899 -3.880 -2.649 1.00 87.44 711 ASN A CA 1
ATOM 5389 C C . ASN A 1 711 ? -21.209 -4.362 -3.316 1.00 87.44 711 ASN A C 1
ATOM 5391 O O . ASN A 1 711 ? -21.768 -3.686 -4.181 1.00 87.44 711 ASN A O 1
ATOM 5395 N N . GLY A 1 712 ? -21.715 -5.544 -2.940 1.00 86.38 712 GLY A N 1
ATOM 5396 C CA . GLY A 1 712 ? -22.979 -6.082 -3.435 1.00 86.38 712 GLY A CA 1
ATOM 5397 C C . GLY A 1 712 ? -22.984 -6.263 -4.955 1.00 86.38 712 GLY A C 1
ATOM 5398 O O . GLY A 1 712 ? -22.153 -6.984 -5.507 1.00 86.38 712 GLY A O 1
ATOM 5399 N N . ASP A 1 713 ? -23.947 -5.626 -5.624 1.00 85.94 713 ASP A N 1
ATOM 5400 C CA . ASP A 1 713 ? -24.074 -5.654 -7.087 1.00 85.94 713 ASP A CA 1
ATOM 5401 C C . ASP A 1 713 ? -23.135 -4.650 -7.796 1.00 85.94 713 ASP A C 1
ATOM 5403 O O . ASP A 1 713 ? -22.945 -4.745 -9.012 1.00 85.94 713 ASP A O 1
ATOM 5407 N N . ASP A 1 714 ? -22.522 -3.715 -7.060 1.00 89.25 714 ASP A N 1
ATOM 5408 C CA . ASP A 1 714 ? -21.602 -2.697 -7.584 1.00 89.25 714 ASP A CA 1
ATOM 5409 C C . ASP A 1 714 ? -20.168 -3.247 -7.662 1.00 89.25 714 ASP A C 1
ATOM 5411 O O . ASP A 1 714 ? -19.290 -2.913 -6.875 1.00 89.25 714 ASP A O 1
ATOM 5415 N N . ILE A 1 715 ? -19.934 -4.198 -8.569 1.00 91.50 715 ILE A N 1
ATOM 5416 C CA . ILE A 1 715 ? -18.689 -4.984 -8.605 1.00 91.50 715 ILE A CA 1
ATOM 5417 C C . ILE A 1 715 ? -17.448 -4.072 -8.756 1.00 91.50 715 ILE A C 1
ATOM 5419 O O . ILE A 1 715 ? -17.310 -3.417 -9.793 1.00 91.50 715 ILE A O 1
ATOM 5423 N N . PRO A 1 716 ? -16.481 -4.099 -7.814 1.00 94.62 716 PRO A N 1
ATOM 5424 C CA . PRO A 1 716 ? -15.279 -3.272 -7.883 1.00 94.62 716 PRO A CA 1
ATOM 5425 C C . PRO A 1 716 ? -14.277 -3.826 -8.899 1.00 94.62 716 PRO A C 1
ATOM 5427 O O . PRO A 1 716 ? -13.429 -4.658 -8.576 1.00 94.62 716 PRO A O 1
ATOM 5430 N N . ILE A 1 717 ? -14.372 -3.375 -10.153 1.00 96.62 717 ILE A N 1
ATOM 5431 C CA . ILE A 1 717 ? -13.647 -3.954 -11.299 1.00 96.62 717 ILE A CA 1
ATOM 5432 C C . ILE A 1 717 ? -12.136 -4.038 -11.064 1.00 96.62 717 ILE A C 1
ATOM 5434 O O . ILE A 1 717 ? -11.547 -5.100 -11.273 1.00 96.62 717 ILE A O 1
ATOM 5438 N N . MET A 1 718 ? -11.513 -2.955 -10.592 1.00 95.75 718 MET A N 1
ATOM 5439 C CA . MET A 1 718 ? -10.062 -2.922 -10.367 1.00 95.75 718 MET A CA 1
ATOM 5440 C C . MET A 1 718 ? -9.628 -3.824 -9.207 1.00 95.75 718 MET A C 1
ATOM 5442 O O . MET A 1 718 ? -8.588 -4.474 -9.290 1.00 95.75 718 MET A O 1
ATOM 5446 N N . ALA A 1 719 ? -10.452 -3.948 -8.162 1.00 95.38 719 ALA A N 1
ATOM 5447 C CA . ALA A 1 719 ? -10.194 -4.886 -7.073 1.00 95.38 719 ALA A CA 1
ATOM 5448 C C . ALA A 1 719 ? -10.289 -6.343 -7.546 1.00 95.38 719 ALA A C 1
ATOM 5450 O O . ALA A 1 719 ? -9.454 -7.173 -7.195 1.00 95.38 719 ALA A O 1
ATOM 5451 N N . VAL A 1 720 ? -11.288 -6.659 -8.377 1.00 96.06 720 VAL A N 1
ATOM 5452 C CA . VAL A 1 720 ? -11.457 -7.998 -8.956 1.00 96.06 720 VAL A CA 1
ATOM 5453 C C . VAL A 1 720 ? -10.304 -8.350 -9.898 1.00 96.06 720 VAL A C 1
ATOM 5455 O O . VAL A 1 720 ? -9.837 -9.487 -9.871 1.00 96.06 720 VAL A O 1
ATOM 5458 N N . LEU A 1 721 ? -9.813 -7.385 -10.682 1.00 95.69 721 LEU A N 1
ATOM 5459 C CA . LEU A 1 721 ? -8.641 -7.557 -11.544 1.00 95.69 721 LEU A CA 1
ATOM 5460 C C . LEU A 1 721 ? -7.403 -7.968 -10.728 1.00 95.69 721 LEU A C 1
ATOM 5462 O O . LEU A 1 721 ? -6.791 -8.994 -11.028 1.00 95.69 721 LEU A O 1
ATOM 5466 N N . ALA A 1 722 ? -7.082 -7.217 -9.667 1.00 95.25 722 ALA A N 1
ATOM 5467 C CA . ALA A 1 722 ? -5.967 -7.526 -8.766 1.00 95.25 722 ALA A CA 1
ATOM 5468 C C . ALA A 1 722 ? -6.158 -8.877 -8.051 1.00 95.25 722 ALA A C 1
ATOM 5470 O O . ALA A 1 722 ? -5.231 -9.678 -7.949 1.00 95.25 722 ALA A O 1
ATOM 5471 N N . TYR A 1 723 ? -7.385 -9.176 -7.619 1.00 95.94 723 TYR A N 1
ATOM 5472 C CA . TYR A 1 723 ? -7.720 -10.437 -6.964 1.00 95.94 723 TYR A CA 1
ATOM 5473 C C . TYR A 1 723 ? -7.531 -11.661 -7.878 1.00 95.94 723 TYR A C 1
ATOM 5475 O O . TYR A 1 723 ? -6.986 -12.682 -7.452 1.00 95.94 723 TYR A O 1
ATOM 5483 N N . GLU A 1 724 ? -7.986 -11.596 -9.134 1.00 94.88 724 GLU A N 1
ATOM 5484 C CA . GLU A 1 724 ? -7.814 -12.699 -10.086 1.00 94.88 724 GLU A CA 1
ATOM 5485 C C . GLU A 1 724 ? -6.336 -12.953 -10.415 1.00 94.88 724 GLU A C 1
ATOM 5487 O O . GLU A 1 724 ? -5.932 -14.117 -10.490 1.00 94.88 724 GLU A O 1
ATOM 5492 N N . ALA A 1 725 ? -5.542 -11.887 -10.560 1.00 92.69 725 ALA A N 1
ATOM 5493 C CA . ALA A 1 725 ? -4.090 -11.949 -10.722 1.00 92.69 725 ALA A CA 1
ATOM 5494 C C . ALA A 1 725 ? -3.409 -12.657 -9.531 1.00 92.69 725 ALA A C 1
ATOM 5496 O O . ALA A 1 725 ? -2.710 -13.661 -9.719 1.00 92.69 725 ALA A O 1
ATOM 5497 N N . ALA A 1 726 ? -3.728 -12.229 -8.303 1.00 94.81 726 ALA A N 1
ATOM 5498 C CA . ALA A 1 726 ? -3.159 -12.774 -7.068 1.00 94.81 726 ALA A CA 1
ATOM 5499 C C . ALA A 1 726 ? -3.346 -14.292 -6.941 1.00 94.81 726 ALA A C 1
ATOM 5501 O O . ALA A 1 726 ? -2.436 -15.025 -6.549 1.00 94.81 726 ALA A O 1
ATOM 5502 N N . ARG A 1 727 ? -4.527 -14.799 -7.317 1.00 92.75 727 ARG A N 1
ATOM 5503 C CA . ARG A 1 727 ? -4.860 -16.228 -7.195 1.00 92.75 727 ARG A CA 1
ATOM 5504 C C . ARG A 1 727 ? -3.943 -17.151 -7.980 1.00 92.75 727 ARG A C 1
ATOM 5506 O O . ARG A 1 727 ? -3.770 -18.300 -7.566 1.00 92.75 727 ARG A O 1
ATOM 5513 N N . VAL A 1 728 ? -3.438 -16.697 -9.125 1.00 88.00 728 VAL A N 1
ATOM 5514 C CA . VAL A 1 728 ? -2.529 -17.503 -9.943 1.00 88.00 728 VAL A CA 1
ATOM 5515 C C . VAL A 1 728 ? -1.097 -17.334 -9.463 1.00 88.00 728 VAL A C 1
ATOM 5517 O O . VAL A 1 728 ? -0.434 -18.346 -9.238 1.00 88.00 728 VAL A O 1
ATOM 5520 N N . SER A 1 729 ? -0.660 -16.097 -9.208 1.00 88.38 729 SER A N 1
ATOM 5521 C CA . SER A 1 729 ? 0.682 -15.797 -8.682 1.00 88.38 729 SER A CA 1
ATOM 5522 C C . SER A 1 729 ? 0.960 -16.528 -7.363 1.00 88.38 729 SER A C 1
ATOM 5524 O O . SER A 1 729 ? 2.037 -17.073 -7.154 1.00 88.38 729 SER A O 1
ATOM 5526 N N . ARG A 1 730 ? -0.064 -16.721 -6.528 1.00 93.06 730 ARG A N 1
ATOM 5527 C CA . ARG A 1 730 ? 0.036 -17.494 -5.284 1.00 93.06 730 ARG A CA 1
ATOM 5528 C C . ARG A 1 730 ? 0.609 -18.918 -5.450 1.00 93.06 730 ARG A C 1
ATOM 5530 O O . ARG A 1 730 ? 1.117 -19.491 -4.485 1.00 93.06 730 ARG A O 1
ATOM 5537 N N . GLN A 1 731 ? 0.484 -19.527 -6.629 1.00 88.94 731 GLN A N 1
ATOM 5538 C CA . GLN A 1 731 ? 0.970 -20.887 -6.903 1.00 88.94 731 GLN A CA 1
ATOM 5539 C C . GLN A 1 731 ? 2.381 -20.923 -7.517 1.00 88.94 731 GLN A C 1
ATOM 5541 O O . GLN A 1 731 ? 2.856 -22.014 -7.835 1.00 88.94 731 GLN A O 1
ATOM 5546 N N . GLY A 1 732 ? 3.006 -19.760 -7.722 1.00 87.50 732 GLY A N 1
ATOM 5547 C CA . GLY A 1 732 ? 4.298 -19.604 -8.386 1.00 87.50 732 GLY A CA 1
ATOM 5548 C C . GLY A 1 732 ? 5.506 -19.673 -7.448 1.00 87.50 732 GLY A C 1
ATOM 5549 O O . GLY A 1 732 ? 5.490 -20.390 -6.442 1.00 87.50 732 GLY A O 1
ATOM 5550 N N . SER A 1 733 ? 6.566 -18.953 -7.820 1.00 88.88 733 SER A N 1
ATOM 5551 C CA . SER A 1 733 ? 7.799 -18.808 -7.037 1.00 88.88 733 SER A CA 1
ATOM 5552 C C . SER A 1 733 ? 7.562 -18.074 -5.704 1.00 88.88 733 SER A C 1
ATOM 5554 O O . SER A 1 733 ? 6.472 -17.571 -5.430 1.00 88.88 733 SER A O 1
ATOM 5556 N N . ALA A 1 734 ? 8.591 -17.996 -4.854 1.00 89.00 734 ALA A N 1
ATOM 5557 C CA . ALA A 1 734 ? 8.539 -17.194 -3.629 1.00 89.00 734 ALA A CA 1
ATOM 5558 C C . ALA A 1 734 ? 8.249 -15.707 -3.923 1.00 89.00 734 ALA A C 1
ATOM 5560 O O . ALA A 1 734 ? 7.515 -15.055 -3.184 1.00 89.00 734 ALA A O 1
ATOM 5561 N N . GLU A 1 735 ? 8.775 -15.200 -5.035 1.00 87.50 735 GLU A N 1
ATOM 5562 C CA . GLU A 1 735 ? 8.512 -13.854 -5.534 1.00 87.50 735 GLU A CA 1
ATOM 5563 C C . GLU A 1 735 ? 7.075 -13.699 -6.038 1.00 87.50 735 GLU A C 1
ATOM 5565 O O . GLU A 1 735 ? 6.374 -12.784 -5.608 1.00 87.50 735 GLU A O 1
ATOM 5570 N N . ASP A 1 736 ? 6.567 -14.662 -6.820 1.00 89.75 736 ASP A N 1
ATOM 5571 C CA . ASP A 1 736 ? 5.158 -14.658 -7.229 1.00 89.75 736 ASP A CA 1
ATOM 5572 C C . ASP A 1 736 ? 4.208 -14.697 -6.016 1.00 89.75 736 ASP A C 1
ATOM 5574 O O . ASP A 1 736 ? 3.122 -14.114 -6.047 1.00 89.75 736 ASP A O 1
ATOM 5578 N N . GLN A 1 737 ? 4.596 -15.384 -4.938 1.00 93.56 737 GLN A N 1
ATOM 5579 C CA . GLN A 1 737 ? 3.825 -15.450 -3.698 1.00 93.56 737 GLN A CA 1
ATOM 5580 C C . GLN A 1 737 ? 3.806 -14.121 -2.937 1.00 93.56 737 GLN A C 1
ATOM 5582 O O . GLN A 1 737 ? 2.751 -13.747 -2.426 1.00 93.56 737 GLN A O 1
ATOM 5587 N N . LEU A 1 738 ? 4.921 -13.393 -2.866 1.00 92.19 738 LEU A N 1
ATOM 5588 C CA . LEU A 1 738 ? 4.931 -12.047 -2.279 1.00 92.19 738 LEU A CA 1
ATOM 5589 C C . LEU A 1 738 ? 4.125 -11.064 -3.129 1.00 92.19 738 LEU A C 1
ATOM 5591 O O . LEU A 1 738 ? 3.278 -10.350 -2.593 1.00 92.19 738 LEU A O 1
ATOM 5595 N N . MET A 1 739 ? 4.283 -11.122 -4.452 1.00 90.88 739 MET A N 1
ATOM 5596 C CA . MET A 1 739 ? 3.474 -10.335 -5.381 1.00 90.88 739 MET A CA 1
ATOM 5597 C C . MET A 1 739 ? 1.977 -10.651 -5.228 1.00 90.88 739 MET A C 1
ATOM 5599 O O . MET A 1 739 ? 1.140 -9.750 -5.221 1.00 90.88 739 MET A O 1
ATOM 5603 N N . ALA A 1 740 ? 1.607 -11.924 -5.048 1.00 94.31 740 ALA A N 1
ATOM 5604 C CA . ALA A 1 740 ? 0.221 -12.308 -4.787 1.00 94.31 740 ALA A CA 1
ATOM 5605 C C . ALA A 1 740 ? -0.318 -11.698 -3.487 1.00 94.31 740 ALA A C 1
ATOM 5607 O O . ALA A 1 740 ? -1.477 -11.284 -3.437 1.00 94.31 740 ALA A O 1
ATOM 5608 N N . LEU A 1 741 ? 0.505 -11.647 -2.437 1.00 93.06 741 LEU A N 1
ATOM 5609 C CA . LEU A 1 741 ? 0.136 -11.049 -1.159 1.00 93.06 741 LEU A CA 1
ATOM 5610 C C . LEU A 1 741 ? -0.149 -9.547 -1.310 1.00 93.06 741 LEU A C 1
ATOM 5612 O O . LEU A 1 741 ? -1.214 -9.096 -0.881 1.00 93.06 741 LEU A O 1
ATOM 5616 N N . GLU A 1 742 ? 0.732 -8.804 -1.987 1.00 93.38 742 GLU A N 1
ATOM 5617 C CA . GLU A 1 742 ? 0.500 -7.389 -2.308 1.00 93.38 742 GLU A CA 1
ATOM 5618 C C . GLU A 1 742 ? -0.788 -7.212 -3.123 1.00 93.38 742 GLU A C 1
ATOM 5620 O O . GLU A 1 742 ? -1.637 -6.388 -2.786 1.00 93.38 742 GLU A O 1
ATOM 5625 N N . GLN A 1 743 ? -0.992 -8.025 -4.161 1.00 93.94 743 GLN A N 1
ATOM 5626 C CA . GLN A 1 743 ? -2.176 -7.939 -5.017 1.00 93.94 743 GLN A CA 1
ATOM 5627 C C . GLN A 1 743 ? -3.479 -8.216 -4.260 1.00 93.94 743 GLN A C 1
ATOM 5629 O O . GLN A 1 743 ? -4.491 -7.560 -4.523 1.00 93.94 743 GLN A O 1
ATOM 5634 N N . TYR A 1 744 ? -3.475 -9.140 -3.294 1.00 94.94 744 TYR A N 1
ATOM 5635 C CA . TYR A 1 744 ? -4.624 -9.342 -2.413 1.00 94.94 744 TYR A CA 1
ATOM 5636 C C . TYR A 1 744 ? -4.892 -8.122 -1.524 1.00 94.94 744 TYR A C 1
ATOM 5638 O O . TYR A 1 744 ? -6.056 -7.750 -1.357 1.00 94.94 744 TYR A O 1
ATOM 5646 N N . TRP A 1 745 ? -3.856 -7.474 -0.982 1.00 93.00 745 TRP A N 1
ATOM 5647 C CA . TRP A 1 745 ? -4.016 -6.247 -0.194 1.00 93.00 745 TRP A CA 1
ATOM 5648 C C . TRP A 1 745 ? -4.476 -5.060 -1.038 1.00 93.00 745 TRP A C 1
ATOM 5650 O O . TRP A 1 745 ? -5.356 -4.313 -0.606 1.00 93.00 745 TRP A O 1
ATOM 5660 N N . THR A 1 746 ? -3.974 -4.927 -2.263 1.00 93.12 746 THR A N 1
ATOM 5661 C CA . THR A 1 746 ? -4.458 -3.946 -3.239 1.00 93.12 746 THR A CA 1
ATOM 5662 C C . THR A 1 746 ? -5.930 -4.196 -3.566 1.00 93.12 746 THR A C 1
ATOM 5664 O O . THR A 1 746 ? -6.742 -3.275 -3.493 1.00 93.12 746 THR A O 1
ATOM 5667 N N . ALA A 1 747 ? -6.322 -5.449 -3.827 1.00 94.19 747 ALA A N 1
ATOM 5668 C CA . ALA A 1 747 ? -7.719 -5.810 -4.064 1.00 94.19 747 ALA A CA 1
ATOM 5669 C C . ALA A 1 747 ? -8.622 -5.468 -2.867 1.00 94.19 747 ALA A C 1
ATOM 5671 O O . ALA A 1 747 ? -9.678 -4.859 -3.038 1.00 94.19 747 ALA A O 1
ATOM 5672 N N . ALA A 1 748 ? -8.195 -5.826 -1.654 1.00 90.81 748 ALA A N 1
ATOM 5673 C CA . ALA A 1 748 ? -8.895 -5.507 -0.415 1.00 90.81 748 ALA A CA 1
ATOM 5674 C C . ALA A 1 748 ? -9.080 -3.990 -0.237 1.00 90.81 748 ALA A C 1
ATOM 5676 O O . ALA A 1 748 ? -10.199 -3.527 -0.014 1.00 90.81 748 ALA A O 1
ATOM 5677 N N . THR A 1 749 ? -8.003 -3.220 -0.402 1.00 88.94 749 THR A N 1
ATOM 5678 C CA . THR A 1 749 ? -8.002 -1.766 -0.192 1.00 88.94 749 THR A CA 1
ATOM 5679 C C . THR A 1 749 ? -8.849 -1.043 -1.240 1.00 88.94 749 THR A C 1
ATOM 5681 O O . THR A 1 749 ? -9.634 -0.169 -0.883 1.00 88.94 749 THR A O 1
ATOM 5684 N N . LEU A 1 750 ? -8.771 -1.436 -2.520 1.00 92.12 750 LEU A N 1
ATOM 5685 C CA . LEU A 1 750 ? -9.602 -0.857 -3.586 1.00 92.12 750 LEU A CA 1
ATOM 5686 C C . LEU A 1 750 ? -11.092 -1.160 -3.378 1.00 92.12 750 LEU A C 1
ATOM 5688 O O . LEU A 1 750 ? -11.926 -0.268 -3.525 1.00 92.12 750 LEU A O 1
ATOM 5692 N N . ALA A 1 751 ? -11.434 -2.400 -3.013 1.00 91.81 751 ALA A N 1
ATOM 5693 C CA . ALA A 1 751 ? -12.820 -2.780 -2.745 1.00 91.81 751 ALA A CA 1
ATOM 5694 C C . ALA A 1 751 ? -13.394 -2.025 -1.541 1.00 91.81 751 ALA A C 1
ATOM 5696 O O . ALA A 1 751 ? -14.548 -1.598 -1.569 1.00 91.81 751 ALA A O 1
ATOM 5697 N N . GLN A 1 752 ? -12.586 -1.833 -0.498 1.00 86.88 752 GLN A N 1
ATOM 5698 C CA . GLN A 1 752 ? -12.981 -1.053 0.666 1.00 86.88 752 GLN A CA 1
ATOM 5699 C C . GLN A 1 752 ? -13.121 0.437 0.343 1.00 86.88 752 GLN A C 1
ATOM 5701 O O . GLN A 1 752 ? -14.096 1.054 0.763 1.00 86.88 752 GLN A O 1
ATOM 5706 N N . ALA A 1 753 ? -12.183 1.010 -0.417 1.00 87.88 753 ALA A N 1
ATOM 5707 C CA . ALA A 1 753 ? -12.262 2.400 -0.851 1.00 87.88 753 ALA A CA 1
ATOM 5708 C C . ALA A 1 753 ? -13.547 2.649 -1.649 1.00 87.88 753 ALA A C 1
ATOM 5710 O O . ALA A 1 753 ? -14.227 3.638 -1.388 1.00 87.88 753 ALA A O 1
ATOM 5711 N N . GLN A 1 754 ? -13.914 1.730 -2.552 1.00 91.56 754 GLN A N 1
ATOM 5712 C CA . GLN A 1 754 ? -15.162 1.819 -3.307 1.00 91.56 754 GLN A CA 1
ATOM 5713 C C . GLN A 1 754 ? -16.394 1.822 -2.395 1.00 91.56 754 GLN A C 1
ATOM 5715 O O . GLN A 1 754 ? -17.224 2.722 -2.504 1.00 91.56 754 GLN A O 1
ATOM 5720 N N . ALA A 1 755 ? -16.492 0.854 -1.478 1.00 86.38 755 ALA A N 1
ATOM 5721 C CA . ALA A 1 755 ? -17.616 0.755 -0.549 1.00 86.38 755 ALA A CA 1
ATOM 5722 C C . ALA A 1 755 ? -17.733 2.017 0.323 1.00 86.38 755 ALA A C 1
ATOM 5724 O O . ALA A 1 755 ? -18.811 2.595 0.449 1.00 86.38 755 ALA A O 1
ATOM 5725 N N . TYR A 1 756 ? -16.606 2.511 0.843 1.00 83.69 756 TYR A N 1
ATOM 5726 C CA . TYR A 1 756 ? -16.566 3.687 1.709 1.00 83.69 756 TYR A CA 1
ATOM 5727 C C . TYR A 1 756 ? -17.058 4.964 1.012 1.00 83.69 756 TYR A C 1
ATOM 5729 O O . TYR A 1 756 ? -17.897 5.689 1.558 1.00 83.69 756 TYR A O 1
ATOM 5737 N N . ILE A 1 757 ? -16.570 5.239 -0.206 1.00 85.00 757 ILE A N 1
ATOM 5738 C CA . ILE A 1 757 ? -16.982 6.431 -0.970 1.00 85.00 757 ILE A CA 1
ATOM 5739 C C . ILE A 1 757 ? -18.400 6.293 -1.543 1.00 85.00 757 ILE A C 1
ATOM 5741 O O . ILE A 1 757 ? -19.054 7.305 -1.781 1.00 85.00 757 ILE A O 1
ATOM 5745 N N . ALA A 1 758 ? -18.886 5.060 -1.731 1.00 84.44 758 ALA A N 1
ATOM 5746 C CA . ALA A 1 758 ? -20.285 4.760 -2.047 1.00 84.44 758 ALA A CA 1
ATOM 5747 C C . ALA A 1 758 ? -21.215 4.859 -0.820 1.00 84.44 758 ALA A C 1
ATOM 5749 O O . ALA A 1 758 ? -22.434 4.846 -0.969 1.00 84.44 758 ALA A O 1
ATOM 5750 N N . GLY A 1 759 ? -20.642 4.941 0.382 1.00 76.38 759 GLY A N 1
ATOM 5751 C CA . GLY A 1 759 ? -21.344 5.005 1.657 1.00 76.38 759 GLY A CA 1
ATOM 5752 C C . GLY A 1 759 ? -22.029 3.730 2.116 1.00 76.38 759 GLY A C 1
ATOM 5753 O O . GLY A 1 759 ? -23.095 3.798 2.726 1.00 76.38 759 GLY A O 1
ATOM 5754 N N . GLN A 1 760 ? -21.387 2.598 1.837 1.00 70.06 760 GLN A N 1
ATOM 5755 C CA . GLN A 1 760 ? -21.832 1.251 2.188 1.00 70.06 760 GLN A CA 1
ATOM 5756 C C . GLN A 1 760 ? -21.177 0.708 3.462 1.00 70.06 760 GLN A C 1
ATOM 5758 O O . GLN A 1 760 ? -20.060 1.159 3.823 1.00 70.06 760 GLN A O 1
#

Secondary structure (DSSP, 8-state):
------SSPPPSEEEEEEEEEETTEEEEEEEEEE-PPP-PPPPEEEEEEEEEEE-TTSPEEEE-SEE-TTPPEEEEEEEEE-TT-EEEEEEEETTEEEEEEEEEEE-SS-EEEEEEEEEE--TT-PPSEEEEEEEEETTEEEEEEEEEE-----PPPTT----SS-EEEEEEEEEEEE-TTS-EEEEEEEEEEEEEE-SSTT--EEEEEESSTT-B-HHHHHHHHHHHHHHHHHHT--GGGEEEEEEE-SSB--STTHHHHHHHHHHHHHTPPPPTTEEE--EE-TTSBEEP-S-HHHHHHHHHHTT-SEEEEETT-SEEE-TTT--EEEHHHHHHHHT-EEEEE-BHHHHHHHHSSS---------PPP---HHHHHHHHHHHHHHHHHHHHHHHHHTTS-TTTGGG---HHHHHHHHHHHHHHHTT-HHHHHHHHHHHHHHHHHHHHHHHHHHHHHHHHHHHHHHHHHHHTHHHHHHHHHHHHHHH----SHHHHHHHHHHHHHHHHHHHHHHHHHHHHHHHHHHGGGS-HHHHHHHHHHHHHHHHHHHHHHHHHHHHHHHHS---------THHHHHHHHHHHHHHHHHHHHHIIIIIHHHHHHHT--HHHHHHHHHHH-HHHHHHHHHHHHHHHHHHH---HHHHHHHHHHHHHHHHHHHHHHHIIIIIS--EE-TTS-EEE-TTHHHHHHHHHHHHHHHHHHHHHTTTS--HHHHHHHHHHHHHTTS-HHHHHHHHHHHHHHHHHHHHHHHHHT-

Sequence (760 aa):
GFTLTHDEPFPPGDEYQARVTLNGVPAATYTFSVVGPAVTMESRLLHATTARGATDDYEPIEPTDSFAPDEEVYLVGSADLAKGSTLEAHWYIGGEEDETGARSLTAEEDYTDAGFYFSFLPEGGWPEGEHQVRLVLDNEEVGRYTFSIVAETAAAPEGVATLTGERSVTINALYFATDFGGKAVGGVAPVQVSVRPASRPGELRVGFFEEEVAGTGSMWRAAGWTAVVVASQLLNIDPRDYEFSFSIGGRIDGPSAGAYLTAATVAALLGDSMREDVAMTGTINPDGTIGPVGGIPHKIEGAAEKGLKLVLIPAGSRFEMDQNTGQMVDLVERGSELGVQVEEVSTIYEAYELLTDGSIPRAEVTARTPQLPPRAFDRTRAKAQEWMARYEEARNRLNAVSPEILPYFDTTEADETADAADKAMQQGLAAVAYQRAFMAAAETEVLLLAAEMVERYATGGVDAALDYVQAARTSVSELDAVTRLLRTESPQSAGDYVALFNAYTSLGQAQGLVLLAETSLEQLQQQADQMAEEDILVALAEIATYYALAGDSIQAARDSVDIGFGYGGTPVTHPERIEAMQELLRRAAEANVAYFESTIVDQYARAFQIHPEQMREQFMSFDTEYLLTVAADQGVALMSEQITDPTQRAALVLGSSIANYAQSAGLVAKYYSLQAELDEEGNIVSIPRERALADMLDLADRRAKELISLNGDDIPIMAVLAYEAARVSRQGSAEDQLMALEQYWTAATLAQAQAYIAGQ